Protein 2V9U (pdb70)

Foldseek 3Di:
DWQKKDWDLDPVRKIKMKTKADWDWAWDQDPVNDPQKTKTWIWIKMKMAIDDDCLQVFKWKKWWFWWKPAPHTDTDTQDIGIDGHRIDMDIDGTHMDMDGNRPDKMWIKIKIKTGGPVGDIDMIIGGIDIRD/DWQDKDWDLDPVRKIKMKTKPDWDWAWDCDPVNDPFKTKTWIWIKMKMFIDDDCQQFWKWKKWWFKWKDAVHTDTDTLDIGIDGHGIDMDIDGGRIDMDGPRPPWMKIKIKIKIATPVGDIDMIIGPIDISD/DWFKKDWDLDPVRKIKMKTKDDWDWAWDQDPVNDPFKTKTWTWIKIKMFIDDDCLQAWKWKKWWWKWKDAVHTDTDTPDIGIDGGGIDMDIDGTHMDMDGPRDPWMKIKIKIKIATPVGDIDMIIGDIDIND/DWQKKDWDQDPVRKIKIKTKADWDWAWDCDPVNDPQKTKTWTWTKMKMAIDDDCLQFFWWKKWWWKWKDAVHIDTDTLDIGIDTGRIDMDTDDGRIDMDGVRDDWMKIKIKIKIAGPVGDIDMITGDIDIRD/DFQWKDWDCDPVRKIKMKTKFDWDWAWDQDPVNDPQKTKTWIWTKMWMFIDDVCLQFWKWKKWKWKWKPAVHTDTDTLDIGIDGGGIDIDTDDTHIDMDGNRDDWIKIKIKIKIATPVGDIDIIIGDIDIND/DWQKKDWDQDPVRKTKIKTKFDWDWAWDQDPVNDPFKTKTWIWIKIKIFIDDPPQQFFKWKKWKFKWKDAVHTHTDTLDIGIDGGGIDMDTDDGDIDMDGPGPPKIKIKIKIKIGGPVGDIDIITGDIDIND/DWQDKDWDLWPPRKIKIKTKADWDWAWDQDPVNDPFKTKTWTWIKIWIAIHDPCQQFFKWKKWWDKWKDAPHTDTDTLDMGIDTGRIDMDTDGGDIDMDGNRPDKMKIKIKIKIAGPVGDIDMMIGDIDIND/DWQKKDWDLDDVRKIKMKTKADWDWAWDCDPVNDPQKTKTWIWIKIWMAIHDPCLQFWKWKKWWDKWKPFVHTHDDTLDIGIDGGRIDMDIDGGDIDMDGPGDPWMKIKIKIKIATPVGDIDMMIGDIDIRD

Structure (mmCIF, N/CA/C/O backbone):
data_2V9U
#
_entry.id   2V9U
#
_cell.length_a   139.377
_cell.length_b   105.652
_cell.length_c   102.963
_cell.angle_alpha   90.00
_cell.angle_beta   109.26
_cell.angle_gamma   90.00
#
_symmetry.space_group_name_H-M   'C 1 2 1'
#
loop_
_entity.id
_entity.type
_entity.pdbx_description
1 polymer MSPA
2 water water
#
loop_
_atom_site.group_PDB
_atom_site.id
_atom_site.type_symbol
_atom_site.label_atom_id
_atom_site.label_alt_id
_atom_site.label_comp_id
_atom_site.label_asym_id
_atom_site.label_entity_id
_atom_site.label_seq_id
_atom_site.pdbx_PDB_ins_code
_atom_site.Cartn_x
_atom_site.Cartn_y
_atom_site.Cartn_z
_atom_site.occupancy
_atom_site.B_iso_or_equiv
_atom_site.auth_seq_id
_atom_site.auth_comp_id
_atom_site.auth_asym_id
_atom_site.auth_atom_id
_atom_site.pdbx_PDB_model_num
ATOM 1 N N . GLY A 1 1 ? -49.877 29.133 6.192 1.00 38.60 1 GLY A N 1
ATOM 2 C CA . GLY A 1 1 ? -49.833 28.454 7.539 1.00 38.91 1 GLY A CA 1
ATOM 3 C C . GLY A 1 1 ? -48.492 27.799 7.792 1.00 39.16 1 GLY A C 1
ATOM 4 O O . GLY A 1 1 ? -47.442 28.399 7.530 1.00 39.53 1 GLY A O 1
ATOM 5 N N . LEU A 1 2 ? -48.518 26.570 8.285 1.00 39.24 2 LEU A N 1
ATOM 6 C CA . LEU A 1 2 ? -47.295 25.806 8.535 1.00 39.66 2 LEU A CA 1
ATOM 7 C C . LEU A 1 2 ? -46.511 25.523 7.251 1.00 39.50 2 LEU A C 1
ATOM 8 O O . LEU A 1 2 ? -47.063 25.020 6.296 1.00 39.56 2 LEU A O 1
ATOM 13 N N . ASP A 1 3 ? -45.228 25.870 7.240 1.00 39.36 3 ASP A N 1
ATOM 14 C CA . ASP A 1 3 ? -44.351 25.597 6.101 1.00 39.56 3 ASP A CA 1
ATOM 15 C C . ASP A 1 3 ? -43.514 24.333 6.383 1.00 39.78 3 ASP A C 1
ATOM 16 O O . ASP A 1 3 ? -43.229 23.531 5.471 1.00 40.00 3 ASP A O 1
ATOM 21 N N . ASN A 1 4 ? -43.135 24.148 7.642 1.00 39.26 4 ASN A N 1
ATOM 22 C CA . ASN A 1 4 ? -42.309 23.021 8.011 1.00 39.42 4 ASN A CA 1
ATOM 23 C C . ASN A 1 4 ? -42.111 22.896 9.520 1.00 40.00 4 ASN A C 1
ATOM 24 O O . ASN A 1 4 ? -42.334 23.853 10.265 1.00 39.90 4 ASN A O 1
ATOM 29 N N . GLU A 1 5 ? -41.732 21.708 10.004 1.00 40.69 5 GLU A N 1
ATOM 30 C CA . GLU A 1 5 ? -41.361 21.504 11.428 1.00 41.22 5 GLU A CA 1
ATOM 31 C C . GLU A 1 5 ? -40.272 20.421 11.594 1.00 40.80 5 GLU A C 1
ATOM 32 O O . GLU A 1 5 ? -39.992 19.681 10.681 1.00 41.13 5 GLU A O 1
ATOM 38 N N . LEU A 1 6 ? -39.664 20.414 12.760 1.00 40.72 6 LEU A N 1
ATOM 39 C CA . LEU A 1 6 ? -38.821 19.348 13.176 1.00 40.80 6 LEU A CA 1
ATOM 40 C C . LEU A 1 6 ? -38.962 19.244 14.676 1.00 41.61 6 LEU A C 1
ATOM 41 O O . LEU A 1 6 ? -39.079 20.248 15.365 1.00 41.54 6 LEU A O 1
ATOM 46 N N . SER A 1 7 ? -38.959 18.017 15.172 1.00 41.83 7 SER A N 1
ATOM 47 C CA . SER A 1 7 ? -38.938 17.746 16.614 1.00 42.32 7 SER A CA 1
ATOM 48 C C . SER A 1 7 ? -37.608 17.054 16.990 1.00 42.41 7 SER A C 1
ATOM 49 O O . SER A 1 7 ? -36.971 16.459 16.130 1.00 43.08 7 SER A O 1
ATOM 52 N N . LEU A 1 8 ? -37.208 17.137 18.264 1.00 42.45 8 LEU A N 1
ATOM 53 C CA . LEU A 1 8 ? -36.029 16.454 18.786 1.00 42.79 8 LEU A CA 1
ATOM 54 C C . LEU A 1 8 ? -36.322 16.063 20.237 1.00 42.51 8 LEU A C 1
ATOM 55 O O . LEU A 1 8 ? -36.860 16.864 21.001 1.00 42.64 8 LEU A O 1
ATOM 60 N N . VAL A 1 9 ? -36.010 14.823 20.589 1.00 42.46 9 VAL A N 1
ATOM 61 C CA . VAL A 1 9 ? -36.104 14.349 21.969 1.00 42.35 9 VAL A CA 1
ATOM 62 C C . VAL A 1 9 ? -34.802 14.732 22.601 1.00 42.67 9 VAL A C 1
ATOM 63 O O . VAL A 1 9 ? -33.759 14.221 22.230 1.00 43.17 9 VAL A O 1
ATOM 67 N N . ASP A 1 10 ? -34.840 15.621 23.564 1.00 43.35 10 ASP A N 1
ATOM 68 C CA . ASP A 1 10 ? -33.606 16.238 23.993 1.00 44.60 10 ASP A CA 1
ATOM 69 C C . ASP A 1 10 ? -32.877 15.542 25.144 1.00 45.72 10 ASP A C 1
ATOM 70 O O . ASP A 1 10 ? -33.292 14.492 25.630 1.00 46.29 10 ASP A O 1
ATOM 75 N N . GLY A 1 11 ? -31.764 16.126 25.545 1.00 46.49 11 GLY A N 1
ATOM 76 C CA . GLY A 1 11 ? -30.891 15.562 26.548 1.00 47.94 11 GLY A CA 1
ATOM 77 C C . GLY A 1 11 ? -31.590 15.289 27.853 1.00 49.47 11 GLY A C 1
ATOM 78 O O . GLY A 1 11 ? -31.114 14.475 28.631 1.00 50.08 11 GLY A O 1
ATOM 79 N N . GLN A 1 12 ? -32.727 15.941 28.097 1.00 50.81 12 GLN A N 1
ATOM 80 C CA . GLN A 1 12 ? -33.520 15.646 29.307 1.00 52.17 12 GLN A CA 1
ATOM 81 C C . GLN A 1 12 ? -34.948 15.144 29.066 1.00 52.22 12 GLN A C 1
ATOM 82 O O . GLN A 1 12 ? -35.862 15.417 29.854 1.00 52.01 12 GLN A O 1
ATOM 88 N N . ASP A 1 13 ? -35.095 14.379 27.980 1.00 52.69 13 ASP A N 1
ATOM 89 C CA . ASP A 1 13 ? -36.324 13.655 27.613 1.00 52.80 13 ASP A CA 1
ATOM 90 C C . ASP A 1 13 ? -37.541 14.539 27.314 1.00 51.93 13 ASP A C 1
ATOM 91 O O . ASP A 1 13 ? -38.704 14.075 27.261 1.00 51.52 13 ASP A O 1
ATOM 96 N N . ARG A 1 14 ? -37.228 15.816 27.095 1.00 50.54 14 ARG A N 1
ATOM 97 C CA . ARG A 1 14 ? -38.172 16.761 26.540 1.00 49.54 14 ARG A CA 1
ATOM 98 C C . ARG A 1 14 ? -38.223 16.560 25.013 1.00 48.59 14 ARG A C 1
ATOM 99 O O . ARG A 1 14 ? -37.178 16.473 24.336 1.00 48.04 14 ARG A O 1
ATOM 107 N N . THR A 1 15 ? -39.443 16.442 24.481 1.00 47.23 15 THR A N 1
ATOM 108 C CA . THR A 1 15 ? -39.620 16.505 23.036 1.00 45.24 15 THR A CA 1
ATOM 109 C C . THR A 1 15 ? -39.779 17.966 22.638 1.00 44.46 15 THR A C 1
ATOM 110 O O . THR A 1 15 ? -40.758 18.627 23.011 1.00 44.51 15 THR A O 1
ATOM 114 N N . LEU A 1 16 ? -38.777 18.461 21.916 1.00 43.03 16 LEU A N 1
ATOM 115 C CA . LEU A 1 16 ? -38.690 19.855 21.507 1.00 41.69 16 LEU A CA 1
ATOM 116 C C . LEU A 1 16 ? -39.109 20.038 20.061 1.00 40.09 16 LEU A C 1
ATOM 117 O O . LEU A 1 16 ? -38.572 19.382 19.182 1.00 39.64 16 LEU A O 1
ATOM 122 N N . THR A 1 17 ? -40.071 20.914 19.810 1.00 38.69 17 THR A N 1
ATOM 123 C CA . THR A 1 17 ? -40.532 21.103 18.444 1.00 38.10 17 THR A CA 1
ATOM 124 C C . THR A 1 17 ? -40.294 22.525 17.910 1.00 38.29 17 THR A C 1
ATOM 125 O O . THR A 1 17 ? -40.480 23.518 18.620 1.00 39.05 17 THR A O 1
ATOM 129 N N . VAL A 1 18 ? -39.874 22.655 16.659 1.00 37.63 18 VAL A N 1
ATOM 130 C CA . VAL A 1 18 ? -39.822 23.998 16.090 1.00 36.47 18 VAL A CA 1
ATOM 131 C C . VAL A 1 18 ? -40.567 24.006 14.787 1.00 36.59 18 VAL A C 1
ATOM 132 O O . VAL A 1 18 ? -40.531 23.009 14.050 1.00 36.45 18 VAL A O 1
ATOM 136 N N . GLN A 1 19 ? -41.274 25.109 14.536 1.00 36.21 19 GLN A N 1
ATOM 137 C CA . GLN A 1 19 ? -42.085 25.236 13.347 1.00 37.03 19 GLN A CA 1
ATOM 138 C C . GLN A 1 19 ? -41.901 26.581 12.663 1.00 37.53 19 GLN A C 1
ATOM 139 O O . GLN A 1 19 ? -41.590 27.579 13.284 1.00 37.10 19 GLN A O 1
ATOM 145 N N . GLN A 1 20 ? -42.199 26.598 11.375 1.00 39.11 20 GLN A N 1
ATOM 146 C CA . GLN A 1 20 ? -41.961 27.748 10.518 1.00 40.63 20 GLN A CA 1
ATOM 147 C C . GLN A 1 20 ? -43.278 28.004 9.806 1.00 40.88 20 GLN A C 1
ATOM 148 O O . GLN A 1 20 ? -43.761 27.160 9.066 1.00 41.09 20 GLN A O 1
ATOM 154 N N . TRP A 1 21 ? -43.875 29.158 10.081 1.00 41.60 21 TRP A N 1
ATOM 155 C CA . TRP A 1 21 ? -45.183 29.515 9.552 1.00 41.95 21 TRP A CA 1
ATOM 156 C C . TRP A 1 21 ? -45.115 30.727 8.618 1.00 41.94 21 TRP A C 1
ATOM 157 O O . TRP A 1 21 ? -44.339 31.646 8.869 1.00 42.40 21 TRP A O 1
ATOM 168 N N . ASP A 1 22 ? -45.883 30.719 7.535 1.00 42.04 22 ASP A N 1
ATOM 169 C CA . ASP A 1 22 ? -46.250 31.942 6.778 1.00 42.81 22 ASP A CA 1
ATOM 170 C C . ASP A 1 22 ? -45.167 32.692 6.026 1.00 43.05 22 ASP A C 1
ATOM 171 O O . ASP A 1 22 ? -45.299 33.876 5.813 1.00 43.28 22 ASP A O 1
ATOM 176 N N . THR A 1 23 ? -44.118 31.992 5.615 1.00 43.35 23 THR A N 1
ATOM 177 C CA . THR A 1 23 ? -42.899 32.577 5.095 1.00 43.33 23 THR A CA 1
ATOM 178 C C . THR A 1 23 ? -43.093 33.173 3.726 1.00 43.28 23 THR A C 1
ATOM 179 O O . THR A 1 23 ? -43.575 32.506 2.834 1.00 42.64 23 THR A O 1
ATOM 183 N N . PHE A 1 24 ? -42.668 34.422 3.574 1.00 43.51 24 PHE A N 1
ATOM 184 C CA . PHE A 1 24 ? -42.669 35.103 2.307 1.00 43.96 24 PHE A CA 1
ATOM 185 C C . PHE A 1 24 ? -41.312 35.761 2.120 1.00 44.53 24 PHE A C 1
ATOM 186 O O . PHE A 1 24 ? -40.840 36.459 3.000 1.00 45.23 24 PHE A O 1
ATOM 194 N N . LEU A 1 25 ? -40.667 35.507 0.991 1.00 43.87 25 LEU A N 1
ATOM 195 C CA . LEU A 1 25 ? -39.439 36.196 0.630 1.00 43.28 25 LEU A CA 1
ATOM 196 C C . LEU A 1 25 ? -39.661 36.954 -0.684 1.00 42.63 25 LEU A C 1
ATOM 197 O O . LEU A 1 25 ? -39.616 36.364 -1.780 1.00 42.66 25 LEU A O 1
ATOM 202 N N . ASN A 1 26 ? -39.881 38.261 -0.562 1.00 41.45 26 ASN A N 1
ATOM 203 C CA . ASN A 1 26 ? -40.424 39.051 -1.649 1.00 40.75 26 ASN A CA 1
ATOM 204 C C . ASN A 1 26 ? -39.351 39.858 -2.321 1.00 39.67 26 ASN A C 1
ATOM 205 O O . ASN A 1 26 ? -38.889 40.855 -1.762 1.00 39.91 26 ASN A O 1
ATOM 210 N N . GLY A 1 27 ? -38.967 39.428 -3.523 1.00 38.12 27 GLY A N 1
ATOM 211 C CA . GLY A 1 27 ? -37.989 40.137 -4.342 1.00 36.85 27 GLY A CA 1
ATOM 212 C C . GLY A 1 27 ? -38.599 41.372 -4.986 1.00 36.42 27 GLY A C 1
ATOM 213 O O . GLY A 1 27 ? -39.763 41.369 -5.362 1.00 37.61 27 GLY A O 1
ATOM 214 N N . VAL A 1 28 ? -37.816 42.436 -5.089 1.00 35.33 28 VAL A N 1
ATOM 215 C CA . VAL A 1 28 ? -38.275 43.706 -5.611 1.00 35.26 28 VAL A CA 1
ATOM 216 C C . VAL A 1 28 ? -37.156 44.230 -6.454 1.00 35.57 28 VAL A C 1
ATOM 217 O O . VAL A 1 28 ? -36.026 43.710 -6.345 1.00 35.55 28 VAL A O 1
ATOM 221 N N . PHE A 1 29 ? -37.475 45.258 -7.253 1.00 35.38 29 PHE A N 1
ATOM 222 C CA . PHE A 1 29 ? -36.491 46.046 -7.986 1.00 36.38 29 PHE A CA 1
ATOM 223 C C . PHE A 1 29 ? -35.604 46.806 -7.024 1.00 35.65 29 PHE A C 1
ATOM 224 O O . PHE A 1 29 ? -36.084 47.581 -6.205 1.00 35.36 29 PHE A O 1
ATOM 232 N N . PRO A 1 30 ? -34.304 46.503 -7.070 1.00 35.14 30 PRO A N 1
ATOM 233 C CA . PRO A 1 30 ? -33.258 47.092 -6.230 1.00 35.06 30 PRO A CA 1
ATOM 234 C C . PRO A 1 30 ? -33.347 48.607 -6.155 1.00 35.22 30 PRO A C 1
ATOM 235 O O . PRO A 1 30 ? -33.582 49.222 -7.159 1.00 36.29 30 PRO A O 1
ATOM 239 N N . LEU A 1 31 ? -33.055 49.140 -5.116 1.00 36.06 31 LEU A N 1
ATOM 240 C CA . LEU A 1 31 ? -33.277 50.563 -4.856 1.00 36.60 31 LEU A CA 1
ATOM 241 C C . LEU A 1 31 ? -32.080 51.318 -5.391 1.00 37.46 31 LEU A C 1
ATOM 242 O O . LEU A 1 31 ? -32.239 52.368 -6.025 1.00 37.42 31 LEU A O 1
ATOM 247 N N . ASP A 1 32 ? -30.918 50.669 -5.276 1.00 37.32 32 ASP A N 1
ATOM 248 C CA . ASP A 1 32 ? -29.695 51.135 -5.899 1.00 38.29 32 ASP A CA 1
ATOM 249 C C . ASP A 1 32 ? -29.670 51.006 -7.410 1.00 39.35 32 ASP A C 1
ATOM 250 O O . ASP A 1 32 ? -28.705 51.387 -8.035 1.00 38.28 32 ASP A O 1
ATOM 255 N N . ARG A 1 33 ? -30.722 50.406 -7.957 1.00 41.19 33 ARG A N 1
ATOM 256 C CA . ARG A 1 33 ? -30.936 50.292 -9.390 1.00 43.43 33 ARG A CA 1
ATOM 257 C C . ARG A 1 33 ? -29.851 49.476 -10.142 1.00 43.72 33 ARG A C 1
ATOM 258 O O . ARG A 1 33 ? -29.678 49.607 -11.349 1.00 43.83 33 ARG A O 1
ATOM 266 N N . ASN A 1 34 ? -29.163 48.611 -9.405 1.00 43.52 34 ASN A N 1
ATOM 267 C CA . ASN A 1 34 ? -28.060 47.812 -9.891 1.00 44.09 34 ASN A CA 1
ATOM 268 C C . ASN A 1 34 ? -28.490 46.376 -10.167 1.00 45.11 34 ASN A C 1
ATOM 269 O O . ASN A 1 34 ? -29.059 45.717 -9.310 1.00 45.13 34 ASN A O 1
ATOM 274 N N . ARG A 1 35 ? -28.200 45.892 -11.369 1.00 45.89 35 ARG A N 1
ATOM 275 C CA . ARG A 1 35 ? -28.523 44.529 -11.729 1.00 46.61 35 ARG A CA 1
ATOM 276 C C . ARG A 1 35 ? -27.577 43.468 -11.165 1.00 46.22 35 ARG A C 1
ATOM 277 O O . ARG A 1 35 ? -27.804 42.285 -11.324 1.00 46.52 35 ARG A O 1
ATOM 285 N N . LEU A 1 36 ? -26.532 43.908 -10.482 1.00 45.62 36 LEU A N 1
ATOM 286 C CA . LEU A 1 36 ? -25.767 43.056 -9.592 1.00 45.10 36 LEU A CA 1
ATOM 287 C C . LEU A 1 36 ? -26.445 42.876 -8.253 1.00 44.44 36 LEU A C 1
ATOM 288 O O . LEU A 1 36 ? -26.029 42.042 -7.467 1.00 45.36 36 LEU A O 1
ATOM 293 N N . THR A 1 37 ? -27.477 43.663 -7.970 1.00 43.34 37 THR A N 1
ATOM 294 C CA . THR A 1 37 ? -28.026 43.730 -6.595 1.00 41.21 37 THR A CA 1
ATOM 295 C C . THR A 1 37 ? -29.368 43.010 -6.392 1.00 39.88 37 THR A C 1
ATOM 296 O O . THR A 1 37 ? -30.315 43.147 -7.174 1.00 39.23 37 THR A O 1
ATOM 300 N N . ARG A 1 38 ? -29.441 42.218 -5.332 1.00 38.61 38 ARG A N 1
ATOM 301 C CA . ARG A 1 38 ? -30.714 41.658 -4.916 1.00 36.89 38 ARG A CA 1
ATOM 302 C C . ARG A 1 38 ? -31.200 42.354 -3.672 1.00 35.51 38 ARG A C 1
ATOM 303 O O . ARG A 1 38 ? -30.397 42.747 -2.850 1.00 35.26 38 ARG A O 1
ATOM 311 N N . GLU A 1 39 ? -32.513 42.522 -3.562 1.00 34.59 39 GLU A N 1
ATOM 312 C CA . GLU A 1 39 ? -33.142 43.155 -2.411 1.00 34.37 39 GLU A CA 1
ATOM 313 C C . GLU A 1 39 ? -34.521 42.546 -2.252 1.00 34.97 39 GLU A C 1
ATOM 314 O O . GLU A 1 39 ? -35.247 42.353 -3.228 1.00 34.45 39 GLU A O 1
ATOM 320 N N . TRP A 1 40 ? -34.882 42.245 -1.004 1.00 35.75 40 TRP A N 1
ATOM 321 C CA . TRP A 1 40 ? -36.121 41.533 -0.729 1.00 36.44 40 TRP A CA 1
ATOM 322 C C . TRP A 1 40 ? -36.731 41.926 0.625 1.00 37.26 40 TRP A C 1
ATOM 323 O O . TRP A 1 40 ? -36.081 42.609 1.439 1.00 37.63 40 TRP A O 1
ATOM 334 N N . PHE A 1 41 ? -37.968 41.488 0.872 1.00 37.58 41 PHE A N 1
ATOM 335 C CA . PHE A 1 41 ? -38.546 41.602 2.219 1.00 37.90 41 PHE A CA 1
ATOM 336 C C . PHE A 1 41 ? -38.918 40.227 2.784 1.00 38.25 41 PHE A C 1
ATOM 337 O O . PHE A 1 41 ? -39.442 39.341 2.062 1.00 38.36 41 PHE A O 1
ATOM 345 N N . HIS A 1 42 ? -38.590 40.023 4.059 1.00 37.87 42 HIS A N 1
ATOM 346 C CA . HIS A 1 42 ? -38.816 38.717 4.710 1.00 37.60 42 HIS A CA 1
ATOM 347 C C . HIS A 1 42 ? -40.013 38.811 5.624 1.00 37.97 42 HIS A C 1
ATOM 348 O O . HIS A 1 42 ? -40.071 39.681 6.495 1.00 38.78 42 HIS A O 1
ATOM 355 N N . SER A 1 43 ? -40.960 37.913 5.454 1.00 38.14 43 SER A N 1
ATOM 356 C CA . SER A 1 43 ? -42.047 37.812 6.434 1.00 39.60 43 SER A CA 1
ATOM 357 C C . SER A 1 43 ? -42.298 36.344 6.820 1.00 39.68 43 SER A C 1
ATOM 358 O O . SER A 1 43 ? -42.084 35.447 6.010 1.00 40.63 43 SER A O 1
ATOM 361 N N . GLY A 1 44 ? -42.714 36.103 8.054 1.00 39.83 44 GLY A N 1
ATOM 362 C CA . GLY A 1 44 ? -42.769 34.747 8.599 1.00 40.46 44 GLY A CA 1
ATOM 363 C C . GLY A 1 44 ? -43.062 34.728 10.085 1.00 41.47 44 GLY A C 1
ATOM 364 O O . GLY A 1 44 ? -43.132 35.784 10.745 1.00 41.42 44 GLY A O 1
ATOM 365 N N . ARG A 1 45 ? -43.269 33.521 10.609 1.00 42.00 45 ARG A N 1
ATOM 366 C CA . ARG A 1 45 ? -43.559 33.296 12.033 1.00 42.22 45 ARG A CA 1
ATOM 367 C C . ARG A 1 45 ? -42.817 32.049 12.465 1.00 42.04 45 ARG A C 1
ATOM 368 O O . ARG A 1 45 ? -42.813 31.037 11.756 1.00 42.68 45 ARG A O 1
ATOM 376 N N . ALA A 1 46 ? -42.202 32.119 13.629 1.00 41.39 46 ALA A N 1
ATOM 377 C CA . ALA A 1 46 ? -41.592 30.965 14.228 1.00 41.60 46 ALA A CA 1
ATOM 378 C C . ALA A 1 46 ? -42.451 30.584 15.412 1.00 41.79 46 ALA A C 1
ATOM 379 O O . ALA A 1 46 ? -42.892 31.471 16.166 1.00 41.62 46 ALA A O 1
ATOM 381 N N . LYS A 1 47 ? -42.670 29.284 15.588 1.00 41.53 47 LYS A N 1
ATOM 382 C CA . LYS A 1 47 ? -43.291 28.776 16.810 1.00 41.89 47 LYS A CA 1
ATOM 383 C C . LYS A 1 47 ? -42.538 27.560 17.319 1.00 42.11 47 LYS A C 1
ATOM 384 O O . LYS A 1 47 ? -41.903 26.822 16.544 1.00 40.37 47 LYS A O 1
ATOM 390 N N . TYR A 1 48 ? -42.631 27.379 18.638 1.00 43.45 48 TYR A N 1
ATOM 391 C CA . TYR A 1 48 ? -42.046 26.232 19.338 1.00 44.77 48 TYR A CA 1
ATOM 392 C C . TYR A 1 48 ? -43.047 25.559 20.264 1.00 45.91 48 TYR A C 1
ATOM 393 O O . TYR A 1 48 ? -44.002 26.182 20.735 1.00 47.03 48 TYR A O 1
ATOM 402 N N . ILE A 1 49 ? -42.827 24.278 20.517 1.00 47.05 49 ILE A N 1
ATOM 403 C CA . ILE A 1 49 ? -43.566 23.548 21.539 1.00 47.75 49 ILE A CA 1
ATOM 404 C C . ILE A 1 49 ? -42.650 22.523 22.204 1.00 47.91 49 ILE A C 1
ATOM 405 O O . ILE A 1 49 ? -41.795 21.899 21.539 1.00 47.74 49 ILE A O 1
ATOM 410 N N . VAL A 1 50 ? -42.840 22.362 23.512 1.00 48.18 50 VAL A N 1
ATOM 411 C CA . VAL A 1 50 ? -42.115 21.368 24.315 1.00 48.54 50 VAL A CA 1
ATOM 412 C C . VAL A 1 50 ? -43.074 20.527 25.145 1.00 48.81 50 VAL A C 1
ATOM 413 O O . VAL A 1 50 ? -44.018 21.038 25.712 1.00 49.35 50 VAL A O 1
ATOM 417 N N . ALA A 1 51 ? -42.836 19.228 25.186 1.00 49.70 51 ALA A N 1
ATOM 418 C CA . ALA A 1 51 ? -43.600 18.331 26.047 1.00 50.75 51 ALA A CA 1
ATOM 419 C C . ALA A 1 51 ? -42.648 17.530 26.907 1.00 51.16 51 ALA A C 1
ATOM 420 O O . ALA A 1 51 ? -41.468 17.433 26.595 1.00 51.35 51 ALA A O 1
ATOM 422 N N . GLY A 1 52 ? -43.170 16.956 27.984 1.00 52.27 52 GLY A N 1
ATOM 423 C CA . GLY A 1 52 ? -42.376 16.113 28.877 1.00 53.58 52 GLY A CA 1
ATOM 424 C C . GLY A 1 52 ? -42.092 16.737 30.231 1.00 54.97 52 GLY A C 1
ATOM 425 O O . GLY A 1 52 ? -42.563 17.847 30.532 1.00 54.85 52 GLY A O 1
ATOM 426 N N . PRO A 1 53 ? -41.281 16.043 31.049 1.00 56.17 53 PRO A N 1
ATOM 427 C CA . PRO A 1 53 ? -40.935 16.483 32.404 1.00 56.74 53 PRO A CA 1
ATOM 428 C C . PRO A 1 53 ? -40.279 17.863 32.406 1.00 57.03 53 PRO A C 1
ATOM 429 O O . PRO A 1 53 ? -39.176 18.028 31.874 1.00 57.36 53 PRO A O 1
ATOM 433 N N . GLY A 1 54 ? -40.960 18.843 32.991 1.00 57.18 54 GLY A N 1
ATOM 434 C CA . GLY A 1 54 ? -40.367 20.164 33.186 1.00 57.34 54 GLY A CA 1
ATOM 435 C C . GLY A 1 54 ? -40.624 21.137 32.056 1.00 57.37 54 GLY A C 1
ATOM 436 O O . GLY A 1 54 ? -39.926 22.138 31.936 1.00 57.48 54 GLY A O 1
ATOM 437 N N . ALA A 1 55 ? -41.636 20.843 31.240 1.00 57.59 55 ALA A N 1
ATOM 438 C CA . ALA A 1 55 ? -42.020 21.680 30.093 1.00 57.64 55 ALA A CA 1
ATOM 439 C C . ALA A 1 55 ? -42.446 23.124 30.449 1.00 57.71 55 ALA A C 1
ATOM 440 O O . ALA A 1 55 ? -42.124 24.066 29.711 1.00 57.66 55 ALA A O 1
ATOM 442 N N . ASP A 1 56 ? -43.142 23.295 31.565 1.00 57.37 56 ASP A N 1
ATOM 443 C CA . ASP A 1 56 ? -43.492 24.619 32.029 1.00 57.26 56 ASP A CA 1
ATOM 444 C C . ASP A 1 56 ? -42.278 25.370 32.507 1.00 56.93 56 ASP A C 1
ATOM 445 O O . ASP A 1 56 ? -42.330 26.566 32.691 1.00 57.03 56 ASP A O 1
ATOM 450 N N . GLU A 1 57 ? -41.177 24.649 32.676 1.00 57.05 57 GLU A N 1
ATOM 451 C CA . GLU A 1 57 ? -39.934 25.166 33.253 1.00 56.61 57 GLU A CA 1
ATOM 452 C C . GLU A 1 57 ? -38.879 25.536 32.221 1.00 56.01 57 GLU A C 1
ATOM 453 O O . GLU A 1 57 ? -37.708 25.645 32.561 1.00 57.06 57 GLU A O 1
ATOM 459 N N . PHE A 1 58 ? -39.292 25.742 30.975 1.00 54.97 58 PHE A N 1
ATOM 460 C CA . PHE A 1 58 ? -38.382 25.818 29.825 1.00 53.78 58 PHE A CA 1
ATOM 461 C C . PHE A 1 58 ? -37.896 27.227 29.480 1.00 53.72 58 PHE A C 1
ATOM 462 O O . PHE A 1 58 ? -38.682 28.158 29.312 1.00 53.43 58 PHE A O 1
ATOM 470 N N . GLU A 1 59 ? -36.580 27.364 29.364 1.00 53.55 59 GLU A N 1
ATOM 471 C CA . GLU A 1 59 ? -35.944 28.604 28.892 1.00 53.14 59 GLU A CA 1
ATOM 472 C C . GLU A 1 59 ? -35.070 28.286 27.693 1.00 52.26 59 GLU A C 1
ATOM 473 O O . GLU A 1 59 ? -34.270 27.341 27.723 1.00 52.54 59 GLU A O 1
ATOM 479 N N . GLY A 1 60 ? -35.209 29.091 26.648 1.00 51.08 60 GLY A N 1
ATOM 480 C CA . GLY A 1 60 ? -34.364 28.953 25.484 1.00 49.95 60 GLY A CA 1
ATOM 481 C C . GLY A 1 60 ? -34.323 30.189 24.620 1.00 49.03 60 GLY A C 1
ATOM 482 O O . GLY A 1 60 ? -34.667 31.298 25.073 1.00 48.72 60 GLY A O 1
ATOM 483 N N . THR A 1 61 ? -33.890 29.994 23.373 1.00 47.61 61 THR A N 1
ATOM 484 C CA . THR A 1 61 ? -33.906 31.057 22.382 1.00 46.23 61 THR A CA 1
ATOM 485 C C . THR A 1 61 ? -34.716 30.571 21.186 1.00 45.69 61 THR A C 1
ATOM 486 O O . THR A 1 61 ? -34.638 29.395 20.792 1.00 45.71 61 THR A O 1
ATOM 490 N N . LEU A 1 62 ? -35.518 31.478 20.641 1.00 44.41 62 LEU A N 1
ATOM 491 C CA . LEU A 1 62 ? -36.259 31.244 19.420 1.00 43.37 62 LEU A CA 1
ATOM 492 C C . LEU A 1 62 ? -35.766 32.234 18.376 1.00 42.80 62 LEU A C 1
ATOM 493 O O . LEU A 1 62 ? -35.754 33.460 18.627 1.00 42.10 62 LEU A O 1
ATOM 498 N N . GLU A 1 63 ? -35.370 31.699 17.211 1.00 41.85 63 GLU A N 1
ATOM 499 C CA . GLU A 1 63 ? -34.824 32.479 16.091 1.00 41.00 63 GLU A CA 1
ATOM 500 C C . GLU A 1 63 ? -35.529 32.121 14.791 1.00 40.54 63 GLU A C 1
ATOM 501 O O . GLU A 1 63 ? -36.063 31.016 14.653 1.00 41.17 63 GLU A O 1
ATOM 507 N N . LEU A 1 64 ? -35.488 33.050 13.834 1.00 39.53 64 LEU A N 1
ATOM 508 C CA . LEU A 1 64 ? -36.077 32.900 12.498 1.00 38.36 64 LEU A CA 1
ATOM 509 C C . LEU A 1 64 ? -35.203 33.706 11.555 1.00 37.44 64 LEU A C 1
ATOM 510 O O . LEU A 1 64 ? -34.649 34.718 11.965 1.00 38.35 64 LEU A O 1
ATOM 515 N N . GLY A 1 65 ? -35.069 33.272 10.304 1.00 36.30 65 GLY A N 1
ATOM 516 C CA . GLY A 1 65 ? -34.191 33.941 9.336 1.00 35.05 65 GLY A CA 1
ATOM 517 C C . GLY A 1 65 ? -33.978 33.124 8.079 1.00 35.21 65 GLY A C 1
ATOM 518 O O . GLY A 1 65 ? -34.919 32.524 7.567 1.00 35.32 65 GLY A O 1
ATOM 519 N N . TYR A 1 66 ? -32.744 33.102 7.569 1.00 35.18 66 TYR A N 1
ATOM 520 C CA . TYR A 1 66 ? -32.412 32.367 6.342 1.00 35.48 66 TYR A CA 1
ATOM 521 C C . TYR A 1 66 ? -30.877 32.375 6.118 1.00 36.32 66 TYR A C 1
ATOM 522 O O . TYR A 1 66 ? -30.205 33.250 6.626 1.00 37.55 66 TYR A O 1
ATOM 531 N N . GLN A 1 67 ? -30.318 31.384 5.435 1.00 36.85 67 GLN A N 1
ATOM 532 C CA . GLN A 1 67 ? -28.993 31.535 4.855 1.00 38.02 67 GLN A CA 1
ATOM 533 C C . GLN A 1 67 ? -29.051 32.212 3.492 1.00 38.21 67 GLN A C 1
ATOM 534 O O . GLN A 1 67 ? -30.037 32.100 2.772 1.00 38.55 67 GLN A O 1
ATOM 540 N N . ILE A 1 68 ? -27.985 32.932 3.158 1.00 38.55 68 ILE A N 1
ATOM 541 C CA . ILE A 1 68 ? -27.861 33.569 1.843 1.00 38.12 68 ILE A CA 1
ATOM 542 C C . ILE A 1 68 ? -26.838 32.795 1.051 1.00 39.28 68 ILE A C 1
ATOM 543 O O . ILE A 1 68 ? -25.757 32.473 1.563 1.00 38.39 68 ILE A O 1
ATOM 548 N N . GLY A 1 69 ? -27.160 32.491 -0.202 1.00 40.30 69 GLY A N 1
ATOM 549 C CA . GLY A 1 69 ? -26.207 31.764 -1.009 1.00 42.47 69 GLY A CA 1
ATOM 550 C C . GLY A 1 69 ? -25.892 32.520 -2.253 1.00 44.20 69 GLY A C 1
ATOM 551 O O . GLY A 1 69 ? -26.701 32.533 -3.176 1.00 45.08 69 GLY A O 1
ATOM 552 N N . GLY A 1 70 ? -24.709 33.123 -2.302 1.00 45.93 122 GLY A N 1
ATOM 553 C CA . GLY A 1 70 ? -24.360 34.003 -3.424 1.00 48.63 122 GLY A CA 1
ATOM 554 C C . GLY A 1 70 ? -22.884 34.383 -3.477 1.00 50.40 122 GLY A C 1
ATOM 555 O O . GLY A 1 70 ? -22.059 33.643 -4.032 1.00 51.07 122 GLY A O 1
ATOM 556 N N . PRO A 1 71 ? -22.532 35.553 -2.919 1.00 51.12 123 PRO A N 1
ATOM 557 C CA . PRO A 1 71 ? -21.094 35.849 -2.803 1.00 51.57 123 PRO A CA 1
ATOM 558 C C . PRO A 1 71 ? -20.399 34.930 -1.779 1.00 51.22 123 PRO A C 1
ATOM 559 O O . PRO A 1 71 ? -19.196 35.054 -1.536 1.00 51.52 123 PRO A O 1
ATOM 563 N N . GLY A 1 72 ? -21.163 33.994 -1.227 1.00 50.92 124 GLY A N 1
ATOM 564 C CA . GLY A 1 72 ? -20.730 33.106 -0.133 1.00 50.07 124 GLY A CA 1
ATOM 565 C C . GLY A 1 72 ? -21.952 32.646 0.663 1.00 49.28 124 GLY A C 1
ATOM 566 O O . GLY A 1 72 ? -23.087 33.087 0.391 1.00 49.56 124 GLY A O 1
ATOM 567 N N . ILE A 1 73 ? -21.737 31.750 1.626 1.00 48.34 125 ILE A N 1
ATOM 568 C CA . ILE A 1 73 ? -22.799 31.358 2.555 1.00 47.58 125 ILE A CA 1
ATOM 569 C C . ILE A 1 73 ? -22.694 32.177 3.856 1.00 47.74 125 ILE A C 1
ATOM 570 O O . ILE A 1 73 ? -21.676 32.119 4.549 1.00 47.77 125 ILE A O 1
ATOM 575 N N . GLN A 1 74 ? -23.726 32.981 4.116 1.00 47.47 126 GLN A N 1
ATOM 576 C CA . GLN A 1 74 ? -23.883 33.740 5.354 1.00 48.28 126 GLN A CA 1
ATOM 577 C C . GLN A 1 74 ? -25.297 33.558 5.933 1.00 47.44 126 GLN A C 1
ATOM 578 O O . GLN A 1 74 ? -26.299 33.540 5.195 1.00 47.48 126 GLN A O 1
ATOM 584 N N . GLU A 1 75 ? -25.370 33.423 7.252 1.00 46.06 127 GLU A N 1
ATOM 585 C CA . GLU A 1 75 ? -26.639 33.276 7.906 1.00 45.01 127 GLU A CA 1
ATOM 586 C C . GLU A 1 75 ? -27.126 34.592 8.518 1.00 44.83 127 GLU A C 1
ATOM 587 O O . GLU A 1 75 ? -26.375 35.258 9.249 1.00 44.71 127 GLU A O 1
ATOM 593 N N . VAL A 1 76 ? -28.369 34.979 8.198 1.00 43.90 128 VAL A N 1
ATOM 594 C CA . VAL A 1 76 ? -28.990 36.138 8.837 1.00 42.83 128 VAL A CA 1
ATOM 595 C C . VAL A 1 76 ? -30.088 35.698 9.804 1.00 42.55 128 VAL A C 1
ATOM 596 O O . VAL A 1 76 ? -30.981 34.918 9.471 1.00 41.87 128 VAL A O 1
ATOM 600 N N . ALA A 1 77 ? -29.977 36.181 11.033 1.00 42.40 129 ALA A N 1
ATOM 601 C CA . ALA A 1 77 ? -30.983 35.940 12.041 1.00 41.59 129 ALA A CA 1
ATOM 602 C C . ALA A 1 77 ? -31.859 37.167 12.056 1.00 40.90 129 ALA A C 1
ATOM 603 O O . ALA A 1 77 ? -31.422 38.216 12.517 1.00 40.75 129 ALA A O 1
ATOM 605 N N . THR A 1 78 ? -33.079 37.056 11.523 1.00 41.00 130 THR A N 1
ATOM 606 C CA . THR A 1 78 ? -33.960 38.239 11.396 1.00 41.15 130 THR A CA 1
ATOM 607 C C . THR A 1 78 ? -34.429 38.693 12.783 1.00 41.12 130 THR A C 1
ATOM 608 O O . THR A 1 78 ? -34.431 39.871 13.073 1.00 41.16 130 THR A O 1
ATOM 612 N N . PHE A 1 79 ? -34.870 37.754 13.612 1.00 40.77 131 PHE A N 1
ATOM 613 C CA . PHE A 1 79 ? -34.975 38.005 15.047 1.00 41.07 131 PHE A CA 1
ATOM 614 C C . PHE A 1 79 ? -34.382 36.832 15.790 1.00 40.61 131 PHE A C 1
ATOM 615 O O . PHE A 1 79 ? -34.303 35.772 15.227 1.00 40.35 131 PHE A O 1
ATOM 623 N N . SER A 1 80 ? -33.965 37.049 17.035 1.00 41.14 132 SER A N 1
ATOM 624 C CA . SER A 1 80 ? -33.451 36.014 17.942 1.00 41.95 132 SER A CA 1
ATOM 625 C C . SER A 1 80 ? -33.832 36.426 19.352 1.00 43.12 132 SER A C 1
ATOM 626 O O . SER A 1 80 ? -33.377 37.481 19.833 1.00 43.76 132 SER A O 1
ATOM 629 N N . VAL A 1 81 ? -34.645 35.604 20.022 1.00 43.50 133 VAL A N 1
ATOM 630 C CA . VAL A 1 81 ? -35.267 36.043 21.265 1.00 43.92 133 VAL A CA 1
ATOM 631 C C . VAL A 1 81 ? -35.443 34.984 22.375 1.00 44.57 133 VAL A C 1
ATOM 632 O O . VAL A 1 81 ? -35.812 33.814 22.103 1.00 44.84 133 VAL A O 1
ATOM 636 N N . ASP A 1 82 ? -35.168 35.417 23.617 1.00 44.48 134 ASP A N 1
ATOM 637 C CA . ASP A 1 82 ? -35.282 34.566 24.806 1.00 44.71 134 ASP A CA 1
ATOM 638 C C . ASP A 1 82 ? -36.747 34.239 25.044 1.00 44.41 134 ASP A C 1
ATOM 639 O O . ASP A 1 82 ? -37.614 35.110 24.891 1.00 44.87 134 ASP A O 1
ATOM 644 N N . VAL A 1 83 ? -37.012 32.976 25.369 1.00 43.54 135 VAL A N 1
ATOM 645 C CA . VAL A 1 83 ? -38.362 32.498 25.621 1.00 42.68 135 VAL A CA 1
ATOM 646 C C . VAL A 1 83 ? -38.432 31.660 26.890 1.00 42.98 135 VAL A C 1
ATOM 647 O O . VAL A 1 83 ? -37.466 31.026 27.316 1.00 42.31 135 VAL A O 1
ATOM 651 N N . SER A 1 84 ? -39.612 31.661 27.479 1.00 43.65 136 SER A N 1
ATOM 652 C CA . SER A 1 84 ? -39.889 30.835 28.642 1.00 44.37 136 SER A CA 1
ATOM 653 C C . SER A 1 84 ? -41.299 30.228 28.500 1.00 44.18 136 SER A C 1
ATOM 654 O O . SER A 1 84 ? -42.203 30.871 27.971 1.00 44.24 136 SER A O 1
ATOM 657 N N . GLY A 1 85 ? -41.471 28.980 28.917 1.00 44.25 137 GLY A N 1
ATOM 658 C CA . GLY A 1 85 ? -42.773 28.318 28.767 1.00 44.46 137 GLY A CA 1
ATOM 659 C C . GLY A 1 85 ? -42.729 27.088 27.866 1.00 44.70 137 GLY A C 1
ATOM 660 O O . GLY A 1 85 ? -41.724 26.824 27.201 1.00 44.23 137 GLY A O 1
ATOM 661 N N . ALA A 1 86 ? -43.815 26.320 27.872 1.00 44.87 138 ALA A N 1
ATOM 662 C CA . ALA A 1 86 ? -43.938 25.167 27.008 1.00 45.33 138 ALA A CA 1
ATOM 663 C C . ALA A 1 86 ? -44.348 25.544 25.576 1.00 45.73 138 ALA A C 1
ATOM 664 O O . ALA A 1 86 ? -44.136 24.779 24.657 1.00 46.51 138 ALA A O 1
ATOM 666 N N . GLU A 1 87 ? -44.928 26.725 25.394 1.00 45.97 139 GLU A N 1
ATOM 667 C CA . GLU A 1 87 ? -45.340 27.205 24.070 1.00 46.17 139 GLU A CA 1
ATOM 668 C C . GLU A 1 87 ? -45.056 28.687 23.841 1.00 45.39 139 GLU A C 1
ATOM 669 O O . GLU A 1 87 ? -45.043 29.482 24.790 1.00 45.59 139 GLU A O 1
ATOM 675 N N . GLY A 1 88 ? -44.852 29.040 22.573 1.00 44.25 140 GLY A N 1
ATOM 676 C CA . GLY A 1 88 ? -44.580 30.415 22.170 1.00 43.05 140 GLY A CA 1
ATOM 677 C C . GLY A 1 88 ? -44.320 30.609 20.683 1.00 42.32 140 GLY A C 1
ATOM 678 O O . GLY A 1 88 ? -44.224 29.667 19.894 1.00 41.92 140 GLY A O 1
ATOM 679 N N . GLY A 1 89 ? -44.210 31.856 20.288 1.00 42.18 141 GLY A N 1
ATOM 680 C CA . GLY A 1 89 ? -43.961 32.143 18.896 1.00 42.41 141 GLY A CA 1
ATOM 681 C C . GLY A 1 89 ? -43.910 33.617 18.615 1.00 41.69 141 GLY A C 1
ATOM 682 O O . GLY A 1 89 ? -44.634 34.381 19.220 1.00 41.80 141 GLY A O 1
ATOM 683 N N . VAL A 1 90 ? -43.042 34.001 17.696 1.00 41.47 142 VAL A N 1
ATOM 684 C CA . VAL A 1 90 ? -42.917 35.391 17.287 1.00 40.81 142 VAL A CA 1
ATOM 685 C C . VAL A 1 90 ? -42.913 35.570 15.752 1.00 40.78 142 VAL A C 1
ATOM 686 O O . VAL A 1 90 ? -42.430 34.718 15.006 1.00 40.64 142 VAL A O 1
ATOM 690 N N . ALA A 1 91 ? -43.515 36.670 15.303 1.00 40.25 143 ALA A N 1
ATOM 691 C CA . ALA A 1 91 ? -43.741 36.924 13.891 1.00 39.71 143 ALA A CA 1
ATOM 692 C C . ALA A 1 91 ? -43.084 38.235 13.432 1.00 39.27 143 ALA A C 1
ATOM 693 O O . ALA A 1 91 ? -42.862 39.153 14.231 1.00 40.08 143 ALA A O 1
ATOM 695 N N . VAL A 1 92 ? -42.793 38.325 12.143 1.00 38.53 144 VAL A N 1
ATOM 696 C CA . VAL A 1 92 ? -42.145 39.500 11.588 1.00 38.15 144 VAL A CA 1
ATOM 697 C C . VAL A 1 92 ? -42.781 39.875 10.257 1.00 38.31 144 VAL A C 1
ATOM 698 O O . VAL A 1 92 ? -42.986 39.031 9.397 1.00 37.47 144 VAL A O 1
ATOM 702 N N . SER A 1 93 ? -43.103 41.144 10.081 1.00 39.23 145 SER A N 1
ATOM 703 C CA . SER A 1 93 ? -43.566 41.582 8.779 1.00 40.59 145 SER A CA 1
ATOM 704 C C . SER A 1 93 ? -42.533 42.528 8.198 1.00 41.17 145 SER A C 1
ATOM 705 O O . SER A 1 93 ? -42.041 43.431 8.885 1.00 41.57 145 SER A O 1
ATOM 708 N N . ASN A 1 94 ? -42.176 42.265 6.942 1.00 42.04 146 ASN A N 1
ATOM 709 C CA . ASN A 1 94 ? -41.359 43.156 6.101 1.00 42.20 146 ASN A CA 1
ATOM 710 C C . ASN A 1 94 ? -39.872 43.384 6.365 1.00 42.27 146 ASN A C 1
ATOM 711 O O . ASN A 1 94 ? -39.319 44.402 5.955 1.00 43.55 146 ASN A O 1
ATOM 716 N N . ALA A 1 95 ? -39.193 42.445 7.023 1.00 42.10 147 ALA A N 1
ATOM 717 C CA . ALA A 1 95 ? -37.760 42.620 7.261 1.00 40.93 147 ALA A CA 1
ATOM 718 C C . ALA A 1 95 ? -37.024 42.838 5.967 1.00 40.55 147 ALA A C 1
ATOM 719 O O . ALA A 1 95 ? -37.406 42.285 4.957 1.00 41.56 147 ALA A O 1
ATOM 721 N N . HIS A 1 96 ? -35.972 43.642 6.009 1.00 40.19 148 HIS A N 1
ATOM 722 C CA . HIS A 1 96 ? -35.276 44.052 4.814 1.00 40.35 148 HIS A CA 1
ATOM 723 C C . HIS A 1 96 ? -33.923 43.345 4.670 1.00 40.35 148 HIS A C 1
ATOM 724 O O . HIS A 1 96 ? -33.132 43.232 5.627 1.00 40.36 148 HIS A O 1
ATOM 731 N N . GLY A 1 97 ? -33.690 42.854 3.458 1.00 39.42 149 GLY A N 1
ATOM 732 C CA . GLY A 1 97 ? -32.511 42.109 3.152 1.00 37.95 149 GLY A CA 1
ATOM 733 C C . GLY A 1 97 ? -32.082 42.594 1.800 1.00 37.46 149 GLY A C 1
ATOM 734 O O . GLY A 1 97 ? -32.925 42.969 0.964 1.00 37.23 149 GLY A O 1
ATOM 735 N N . THR A 1 98 ? -30.769 42.575 1.590 1.00 36.60 150 THR A N 1
ATOM 736 C CA . THR A 1 98 ? -30.172 42.975 0.336 1.00 35.55 150 THR A CA 1
ATOM 737 C C . THR A 1 98 ? -28.782 42.412 0.237 1.00 35.82 150 THR A C 1
ATOM 738 O O . THR A 1 98 ? -28.094 42.277 1.245 1.00 36.37 150 THR A O 1
ATOM 742 N N . VAL A 1 99 ? -28.367 42.056 -0.969 1.00 35.77 151 VAL A N 1
ATOM 743 C CA . VAL A 1 99 ? -27.009 41.609 -1.170 1.00 35.75 151 VAL A CA 1
ATOM 744 C C . VAL A 1 99 ? -26.589 42.021 -2.570 1.00 37.52 151 VAL A C 1
ATOM 745 O O . VAL A 1 99 ? -27.441 42.166 -3.450 1.00 36.76 151 VAL A O 1
ATOM 749 N N . THR A 1 100 ? -25.289 42.267 -2.749 1.00 39.78 152 THR A N 1
ATOM 750 C CA . THR A 1 100 ? -24.761 42.767 -4.019 1.00 42.35 152 THR A CA 1
ATOM 751 C C . THR A 1 100 ? -23.574 41.942 -4.436 1.00 43.89 152 THR A C 1
ATOM 752 O O . THR A 1 100 ? -23.048 41.149 -3.633 1.00 44.38 152 THR A O 1
ATOM 756 N N . GLY A 1 101 ? -23.153 42.139 -5.689 1.00 44.99 153 GLY A N 1
ATOM 757 C CA . GLY A 1 101 ? -22.160 41.279 -6.316 1.00 46.93 153 GLY A CA 1
ATOM 758 C C . GLY A 1 101 ? -22.832 39.988 -6.748 1.00 48.39 153 GLY A C 1
ATOM 759 O O . GLY A 1 101 ? -22.157 38.955 -6.970 1.00 48.79 153 GLY A O 1
ATOM 760 N N . ALA A 1 102 ? -24.165 40.060 -6.860 1.00 49.24 154 ALA A N 1
ATOM 761 C CA . ALA A 1 102 ? -25.008 38.922 -7.208 1.00 50.25 154 ALA A CA 1
ATOM 762 C C . ALA A 1 102 ? -24.683 38.535 -8.637 1.00 50.91 154 ALA A C 1
ATOM 763 O O . ALA A 1 102 ? -25.295 38.977 -9.613 1.00 50.81 154 ALA A O 1
ATOM 765 N N . ALA A 1 103 ? -23.668 37.704 -8.743 1.00 52.12 155 ALA A N 1
ATOM 766 C CA . ALA A 1 103 ? -23.141 37.320 -10.020 1.00 52.59 155 ALA A CA 1
ATOM 767 C C . ALA A 1 103 ? -24.060 36.233 -10.524 1.00 52.16 155 ALA A C 1
ATOM 768 O O . ALA A 1 103 ? -23.658 35.110 -10.686 1.00 52.79 155 ALA A O 1
ATOM 770 N N . GLY A 1 104 ? -25.311 36.586 -10.747 1.00 51.88 156 GLY A N 1
ATOM 771 C CA . GLY A 1 104 ? -26.266 35.667 -11.324 1.00 51.21 156 GLY A CA 1
ATOM 772 C C . GLY A 1 104 ? -26.956 34.871 -10.255 1.00 50.84 156 GLY A C 1
ATOM 773 O O . GLY A 1 104 ? -26.380 33.925 -9.718 1.00 50.68 156 GLY A O 1
ATOM 774 N N . GLY A 1 105 ? -28.187 35.266 -9.942 1.00 50.16 157 GLY A N 1
ATOM 775 C CA . GLY A 1 105 ? -29.065 34.516 -9.014 1.00 49.53 157 GLY A CA 1
ATOM 776 C C . GLY A 1 105 ? -28.641 34.448 -7.541 1.00 48.97 157 GLY A C 1
ATOM 777 O O . GLY A 1 105 ? -27.452 34.597 -7.194 1.00 49.55 157 GLY A O 1
ATOM 778 N N . VAL A 1 106 ? -29.609 34.203 -6.661 1.00 47.34 158 VAL A N 1
ATOM 779 C CA . VAL A 1 106 ? -29.351 34.188 -5.230 1.00 45.03 158 VAL A CA 1
ATOM 780 C C . VAL A 1 106 ? -30.455 33.368 -4.644 1.00 44.01 158 VAL A C 1
ATOM 781 O O . VAL A 1 106 ? -31.631 33.637 -4.902 1.00 43.17 158 VAL A O 1
ATOM 785 N N . LEU A 1 107 ? -30.046 32.333 -3.899 1.00 42.72 159 LEU A N 1
ATOM 786 C CA . LEU A 1 107 ? -30.936 31.379 -3.230 1.00 40.90 159 LEU A CA 1
ATOM 787 C C . LEU A 1 107 ? -30.963 31.650 -1.728 1.00 40.19 159 LEU A C 1
ATOM 788 O O . LEU A 1 107 ? -29.934 31.917 -1.110 1.00 40.37 159 LEU A O 1
ATOM 793 N N . LEU A 1 108 ? -32.139 31.565 -1.138 1.00 38.64 160 LEU A N 1
ATOM 794 C CA . LEU A 1 108 ? -32.303 31.883 0.256 1.00 37.61 160 LEU A CA 1
ATOM 795 C C . LEU A 1 108 ? -32.951 30.702 0.930 1.00 38.03 160 LEU A C 1
ATOM 796 O O . LEU A 1 108 ? -34.044 30.277 0.536 1.00 37.69 160 LEU A O 1
ATOM 801 N N . ARG A 1 109 ? -32.260 30.153 1.933 1.00 37.95 161 ARG A N 1
ATOM 802 C CA . ARG A 1 109 ? -32.747 28.975 2.619 1.00 37.21 161 ARG A CA 1
ATOM 803 C C . ARG A 1 109 ? -33.308 29.414 3.957 1.00 37.05 161 ARG A C 1
ATOM 804 O O . ARG A 1 109 ? -32.536 29.720 4.858 1.00 37.28 161 ARG A O 1
ATOM 812 N N . PRO A 1 110 ? -34.651 29.459 4.090 1.00 36.26 162 PRO A N 1
ATOM 813 C CA . PRO A 1 110 ? -35.223 29.940 5.353 1.00 36.15 162 PRO A CA 1
ATOM 814 C C . PRO A 1 110 ? -35.338 28.858 6.434 1.00 35.76 162 PRO A C 1
ATOM 815 O O . PRO A 1 110 ? -35.699 27.725 6.128 1.00 37.44 162 PRO A O 1
ATOM 819 N N . PHE A 1 111 ? -35.093 29.226 7.685 1.00 34.61 163 PHE A N 1
ATOM 820 C CA . PHE A 1 111 ? -35.031 28.292 8.796 1.00 33.56 163 PHE A CA 1
ATOM 821 C C . PHE A 1 111 ? -35.703 28.889 10.025 1.00 34.86 163 PHE A C 1
ATOM 822 O O . PHE A 1 111 ? -35.781 30.118 10.170 1.00 34.83 163 PHE A O 1
ATOM 830 N N . ALA A 1 112 ? -36.168 28.014 10.911 1.00 35.35 164 ALA A N 1
ATOM 831 C CA . ALA A 1 112 ? -36.620 28.414 12.214 1.00 36.65 164 ALA A CA 1
ATOM 832 C C . ALA A 1 112 ? -35.918 27.565 13.300 1.00 37.28 164 ALA A C 1
ATOM 833 O O . ALA A 1 112 ? -35.714 26.353 13.109 1.00 37.20 164 ALA A O 1
ATOM 835 N N . ARG A 1 113 ? -35.529 28.201 14.414 1.00 37.69 165 ARG A N 1
ATOM 836 C CA . ARG A 1 113 ? -34.598 27.568 15.390 1.00 38.94 165 ARG A CA 1
ATOM 837 C C . ARG A 1 113 ? -35.028 27.596 16.888 1.00 39.32 165 ARG A C 1
ATOM 838 O O . ARG A 1 113 ? -35.448 28.641 17.435 1.00 38.85 165 ARG A O 1
ATOM 846 N N . LEU A 1 114 ? -34.935 26.442 17.534 1.00 39.89 166 LEU A N 1
ATOM 847 C CA . LEU A 1 114 ? -35.236 26.361 18.964 1.00 40.88 166 LEU A CA 1
ATOM 848 C C . LEU A 1 114 ? -33.968 25.951 19.686 1.00 41.20 166 LEU A C 1
ATOM 849 O O . LEU A 1 114 ? -33.439 24.864 19.429 1.00 40.87 166 LEU A O 1
ATOM 854 N N . ILE A 1 115 ? -33.485 26.846 20.557 1.00 41.27 167 ILE A N 1
ATOM 855 C CA . ILE A 1 115 ? -32.258 26.636 21.304 1.00 41.67 167 ILE A CA 1
ATOM 856 C C . ILE A 1 115 ? -32.511 26.574 22.810 1.00 42.46 167 ILE A C 1
ATOM 857 O O . ILE A 1 115 ? -33.064 27.497 23.416 1.00 42.56 167 ILE A O 1
ATOM 862 N N . ALA A 1 116 ? -32.104 25.476 23.417 1.00 42.71 168 ALA A N 1
ATOM 863 C CA . ALA A 1 116 ? -32.315 25.307 24.836 1.00 43.49 168 ALA A CA 1
ATOM 864 C C . ALA A 1 116 ? -31.136 25.863 25.645 1.00 43.60 168 ALA A C 1
ATOM 865 O O . ALA A 1 116 ? -29.995 25.668 25.284 1.00 43.04 168 ALA A O 1
ATOM 867 N N . SER A 1 117 ? -31.444 26.566 26.732 1.00 43.79 169 SER A N 1
ATOM 868 C CA . SER A 1 117 ? -30.468 26.978 27.753 1.00 43.96 169 SER A CA 1
ATOM 869 C C . SER A 1 117 ? -29.619 25.837 28.285 1.00 43.60 169 SER A C 1
ATOM 870 O O . SER A 1 117 ? -28.547 26.044 28.838 1.00 43.78 169 SER A O 1
ATOM 873 N N . THR A 1 118 ? -30.138 24.631 28.129 1.00 42.97 170 THR A N 1
ATOM 874 C CA . THR A 1 118 ? -29.442 23.405 28.460 1.00 41.75 170 THR A CA 1
ATOM 875 C C . THR A 1 118 ? -28.456 22.969 27.404 1.00 41.25 170 THR A C 1
ATOM 876 O O . THR A 1 118 ? -27.800 21.966 27.554 1.00 40.64 170 THR A O 1
ATOM 880 N N . GLY A 1 119 ? -28.376 23.723 26.324 1.00 41.00 171 GLY A N 1
ATOM 881 C CA . GLY A 1 119 ? -27.443 23.414 25.240 1.00 40.51 171 GLY A CA 1
ATOM 882 C C . GLY A 1 119 ? -28.059 22.919 23.949 1.00 40.64 171 GLY A C 1
ATOM 883 O O . GLY A 1 119 ? -27.517 23.173 22.875 1.00 40.64 171 GLY A O 1
ATOM 884 N N . ASP A 1 120 ? -29.199 22.231 24.059 1.00 40.79 172 ASP A N 1
ATOM 885 C CA . ASP A 1 120 ? -29.822 21.532 22.937 1.00 40.97 172 ASP A CA 1
ATOM 886 C C . ASP A 1 120 ? -30.422 22.473 21.902 1.00 41.13 172 ASP A C 1
ATOM 887 O O . ASP A 1 120 ? -30.880 23.593 22.234 1.00 41.90 172 ASP A O 1
ATOM 892 N N . SER A 1 121 ? -30.443 22.038 20.648 1.00 40.06 173 SER A N 1
ATOM 893 C CA . SER A 1 121 ? -31.074 22.861 19.630 1.00 39.68 173 SER A CA 1
ATOM 894 C C . SER A 1 121 ? -31.694 22.019 18.542 1.00 39.09 173 SER A C 1
ATOM 895 O O . SER A 1 121 ? -31.178 20.958 18.239 1.00 39.69 173 SER A O 1
ATOM 898 N N . VAL A 1 122 ? -32.805 22.487 17.968 1.00 37.93 174 VAL A N 1
ATOM 899 C CA . VAL A 1 122 ? -33.365 21.888 16.767 1.00 36.90 174 VAL A CA 1
ATOM 900 C C . VAL A 1 122 ? -33.695 22.995 15.776 1.00 36.77 174 VAL A C 1
ATOM 901 O O . VAL A 1 122 ? -34.081 24.085 16.176 1.00 37.48 174 VAL A O 1
ATOM 905 N N . THR A 1 123 ? -33.515 22.750 14.485 1.00 36.27 175 THR A N 1
ATOM 906 C CA . THR A 1 123 ? -33.824 23.786 13.505 1.00 36.15 175 THR A CA 1
ATOM 907 C C . THR A 1 123 ? -34.475 23.207 12.258 1.00 35.82 175 THR A C 1
ATOM 908 O O . THR A 1 123 ? -33.959 22.268 11.654 1.00 35.73 175 THR A O 1
ATOM 912 N N . THR A 1 124 ? -35.633 23.750 11.906 1.00 35.72 176 THR A N 1
ATOM 913 C CA . THR A 1 124 ? -36.416 23.285 10.766 1.00 36.28 176 THR A CA 1
ATOM 914 C C . THR A 1 124 ? -36.129 24.118 9.523 1.00 36.62 176 THR A C 1
ATOM 915 O O . THR A 1 124 ? -36.040 25.343 9.620 1.00 36.49 176 THR A O 1
ATOM 919 N N . TYR A 1 125 ? -36.000 23.469 8.357 1.00 37.28 177 TYR A N 1
ATOM 920 C CA . TYR A 1 125 ? -35.652 24.206 7.110 1.00 37.86 177 TYR A CA 1
ATOM 921 C C . TYR A 1 125 ? -36.742 24.159 6.029 1.00 37.93 177 TYR A C 1
ATOM 922 O O . TYR A 1 125 ? -37.447 23.176 5.901 1.00 37.13 177 TYR A O 1
ATOM 931 N N . GLY A 1 126 ? -36.8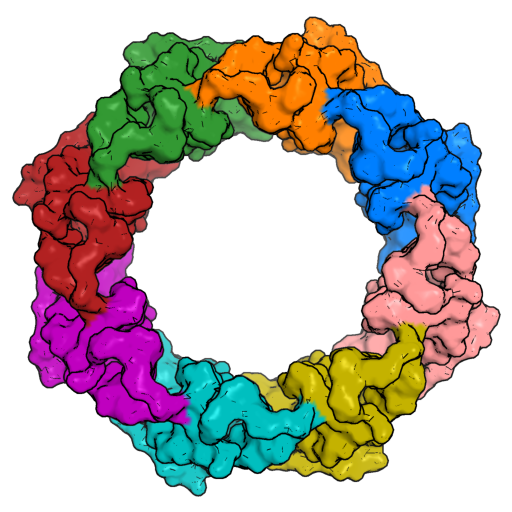95 25.261 5.296 1.00 38.64 178 GLY A N 1
ATOM 932 C CA . GLY A 1 126 ? -37.769 25.316 4.121 1.00 39.19 178 GLY A CA 1
ATOM 933 C C . GLY A 1 126 ? -37.006 25.101 2.823 1.00 39.68 178 GLY A C 1
ATOM 934 O O . GLY A 1 126 ? -35.773 24.918 2.828 1.00 40.93 178 GLY A O 1
ATOM 935 N N . GLU A 1 127 ? -37.724 25.089 1.709 1.00 39.36 179 GLU A N 1
ATOM 936 C CA . GLU A 1 127 ? -37.097 25.014 0.395 1.00 39.77 179 GLU A CA 1
ATOM 937 C C . GLU A 1 127 ? -36.623 26.431 -0.025 1.00 39.66 179 GLU A C 1
ATOM 938 O O . GLU A 1 127 ? -37.330 27.407 0.160 1.00 39.77 179 GLU A O 1
ATOM 944 N N . PRO A 1 128 ? -35.425 26.552 -0.594 1.00 39.83 180 PRO A N 1
ATOM 945 C CA . PRO A 1 128 ? -34.924 27.905 -0.843 1.00 39.90 180 PRO A CA 1
ATOM 946 C C . PRO A 1 128 ? -35.773 28.691 -1.822 1.00 40.56 180 PRO A C 1
ATOM 947 O O . PRO A 1 128 ? -36.378 28.102 -2.724 1.00 40.35 180 PRO A O 1
ATOM 951 N N . TRP A 1 129 ? -35.791 30.011 -1.638 1.00 41.04 181 TRP A N 1
ATOM 952 C CA . TRP A 1 129 ? -36.439 30.930 -2.552 1.00 41.40 181 TRP A CA 1
ATOM 953 C C . TRP A 1 129 ? -35.325 31.430 -3.460 1.00 42.45 181 TRP A C 1
ATOM 954 O O . TRP A 1 129 ? -34.208 31.674 -2.996 1.00 41.87 181 TRP A O 1
ATOM 965 N N . ASN A 1 130 ? -35.611 31.533 -4.749 1.00 43.85 182 ASN A N 1
ATOM 966 C CA . ASN A 1 130 ? -34.640 32.031 -5.691 1.00 45.40 182 ASN A CA 1
ATOM 967 C C . ASN A 1 130 ? -34.844 33.504 -5.956 1.00 46.77 182 ASN A C 1
ATOM 968 O O . ASN A 1 130 ? -35.858 33.908 -6.496 1.00 47.19 182 ASN A O 1
ATOM 973 N N . MET A 1 131 ? -33.858 34.303 -5.575 1.00 48.37 183 MET A N 1
ATOM 974 C CA . MET A 1 131 ? -33.950 35.744 -5.708 1.00 49.80 183 MET A CA 1
ATOM 975 C C . MET A 1 131 ? -33.823 36.424 -7.042 1.00 51.02 183 MET A C 1
ATOM 976 O O . MET A 1 131 ? -33.636 37.603 -7.120 1.00 51.70 183 MET A O 1
ATOM 981 N N . ASN A 1 132 ? -33.917 35.657 -8.106 1.00 53.38 184 ASN A N 1
ATOM 982 C CA . ASN A 1 132 ? -34.085 36.235 -9.422 1.00 55.59 184 ASN A CA 1
ATOM 983 C C . ASN A 1 132 ? -34.636 35.317 -10.503 1.00 56.12 184 ASN A C 1
ATOM 984 O O . ASN A 1 132 ? -33.916 34.670 -11.252 1.00 55.93 184 ASN A O 1
ATOM 990 N N . GLY B 1 1 ? -50.971 64.052 6.105 1.00 46.27 1 GLY B N 1
ATOM 991 C CA . GLY B 1 1 ? -51.755 62.973 6.778 1.00 45.62 1 GLY B CA 1
ATOM 992 C C . GLY B 1 1 ? -51.092 61.603 6.806 1.00 45.68 1 GLY B C 1
ATOM 993 O O . GLY B 1 1 ? -49.870 61.452 6.642 1.00 45.93 1 GLY B O 1
ATOM 994 N N . LEU B 1 2 ? -51.907 60.590 7.056 1.00 45.54 2 LEU B N 1
ATOM 995 C CA . LEU B 1 2 ? -51.454 59.220 6.977 1.00 44.85 2 LEU B CA 1
ATOM 996 C C . LEU B 1 2 ? -50.989 58.948 5.541 1.00 44.11 2 LEU B C 1
ATOM 997 O O . LEU B 1 2 ? -51.715 59.200 4.586 1.00 42.92 2 LEU B O 1
ATOM 1002 N N . ASP B 1 3 ? -49.760 58.456 5.417 1.00 43.61 3 ASP B N 1
ATOM 1003 C CA . ASP B 1 3 ? -49.201 58.068 4.128 1.00 43.20 3 ASP B CA 1
ATOM 1004 C C . ASP B 1 3 ? -49.388 56.577 3.903 1.00 42.67 3 ASP B C 1
ATOM 1005 O O . ASP B 1 3 ? -49.654 56.173 2.783 1.00 41.91 3 ASP B O 1
ATOM 1010 N N . ASN B 1 4 ? -49.195 55.787 4.971 1.00 42.19 4 ASN B N 1
ATOM 1011 C CA . ASN B 1 4 ? -49.270 54.319 4.931 1.00 42.24 4 ASN B CA 1
ATOM 1012 C C . ASN B 1 4 ? -49.231 53.669 6.326 1.00 42.98 4 ASN B C 1
ATOM 1013 O O . ASN B 1 4 ? -48.841 54.297 7.331 1.00 43.03 4 ASN B O 1
ATOM 1018 N N . GLU B 1 5 ? -49.647 52.404 6.371 1.00 43.06 5 GLU B N 1
ATOM 1019 C CA . GLU B 1 5 ? -49.743 51.654 7.603 1.00 42.80 5 GLU B CA 1
ATOM 1020 C C . GLU B 1 5 ? -49.723 50.179 7.271 1.00 42.55 5 GLU B C 1
ATOM 1021 O O . GLU B 1 5 ? -50.010 49.781 6.138 1.00 42.42 5 GLU B O 1
ATOM 1027 N N . LEU B 1 6 ? -49.385 49.377 8.276 1.00 41.67 6 LEU B N 1
ATOM 1028 C CA . LEU B 1 6 ? -49.447 47.954 8.175 1.00 40.59 6 LEU B CA 1
ATOM 1029 C C . LEU B 1 6 ? -49.647 47.432 9.581 1.00 41.46 6 LEU B C 1
ATOM 1030 O O . LEU B 1 6 ? -49.341 48.094 10.571 1.00 40.74 6 LEU B O 1
ATOM 1035 N N . SER B 1 7 ? -50.187 46.228 9.650 1.00 42.82 7 SER B N 1
ATOM 1036 C CA . SER B 1 7 ? -50.537 45.600 10.896 1.00 43.29 7 SER B CA 1
ATOM 1037 C C . SER B 1 7 ? -50.073 44.134 10.892 1.00 43.54 7 SER B C 1
ATOM 1038 O O . SER B 1 7 ? -49.957 43.495 9.832 1.00 42.71 7 SER B O 1
ATOM 1041 N N . LEU B 1 8 ? -49.809 43.629 12.095 1.00 43.83 8 LEU B N 1
ATOM 1042 C CA . LEU B 1 8 ? -49.449 42.241 12.325 1.00 44.01 8 LEU B CA 1
ATOM 1043 C C . LEU B 1 8 ? -50.140 41.690 13.579 1.00 44.36 8 LEU B C 1
ATOM 1044 O O . LEU B 1 8 ? -50.169 42.374 14.605 1.00 44.84 8 LEU B O 1
ATOM 1049 N N . VAL B 1 9 ? -50.670 40.465 13.499 1.00 44.16 9 VAL B N 1
ATOM 1050 C CA . VAL B 1 9 ? -51.073 39.716 14.680 1.00 44.29 9 VAL B CA 1
ATOM 1051 C C . VAL B 1 9 ? -49.856 39.018 15.245 1.00 44.97 9 VAL B C 1
ATOM 1052 O O . VAL B 1 9 ? -49.422 37.989 14.720 1.00 45.10 9 VAL B O 1
ATOM 1056 N N . ASP B 1 10 ? -49.283 39.561 16.312 1.00 45.68 10 ASP B N 1
ATOM 1057 C CA . ASP B 1 10 ? -48.026 38.998 16.804 1.00 46.46 10 ASP B CA 1
ATOM 1058 C C . ASP B 1 10 ? -48.187 37.672 17.544 1.00 46.56 10 ASP B C 1
ATOM 1059 O O . ASP B 1 10 ? -49.293 37.182 17.753 1.00 46.31 10 ASP B O 1
ATOM 1064 N N . GLY B 1 11 ? -47.059 37.097 17.933 1.00 47.28 11 GLY B N 1
ATOM 1065 C CA . GLY B 1 11 ? -47.026 35.764 18.514 1.00 48.36 11 GLY B CA 1
ATOM 1066 C C . GLY B 1 11 ? -47.738 35.599 19.834 1.00 49.33 11 GLY B C 1
ATOM 1067 O O . GLY B 1 11 ? -47.837 34.480 20.337 1.00 49.17 11 GLY B O 1
ATOM 1068 N N . GLN B 1 12 ? -48.215 36.709 20.407 1.00 50.38 12 GLN B N 1
ATOM 1069 C CA . GLN B 1 12 ? -49.085 36.634 21.585 1.00 51.69 12 GLN B CA 1
ATOM 1070 C C . GLN B 1 12 ? -50.442 37.325 21.406 1.00 51.05 12 GLN B C 1
ATOM 1071 O O . GLN B 1 12 ? -50.958 37.976 22.317 1.00 51.58 12 GLN B O 1
ATOM 1077 N N . ASP B 1 13 ? -50.991 37.170 20.203 1.00 50.66 13 ASP B N 1
ATOM 1078 C CA . ASP B 1 13 ? -52.349 37.584 19.833 1.00 50.11 13 ASP B CA 1
ATOM 1079 C C . ASP B 1 13 ? -52.718 39.084 20.010 1.00 50.26 13 ASP B C 1
ATOM 1080 O O . ASP B 1 13 ? -53.900 39.437 20.112 1.00 50.38 13 ASP B O 1
ATOM 1085 N N . ARG B 1 14 ? -51.712 39.965 19.985 1.00 50.15 14 ARG B N 1
ATOM 1086 C CA . ARG B 1 14 ? -51.945 41.416 19.911 1.00 49.66 14 ARG B CA 1
ATOM 1087 C C . ARG B 1 14 ? -51.852 41.874 18.466 1.00 49.50 14 ARG B C 1
ATOM 1088 O O . ARG B 1 14 ? -50.968 41.407 17.737 1.00 49.74 14 ARG B O 1
ATOM 1096 N N . THR B 1 15 ? -52.753 42.767 18.046 1.00 48.82 15 THR B N 1
ATOM 1097 C CA . THR B 1 15 ? -52.691 43.333 16.699 1.00 48.70 15 THR B CA 1
ATOM 1098 C C . THR B 1 15 ? -51.873 44.624 16.680 1.00 48.93 15 THR B C 1
ATOM 1099 O O . THR B 1 15 ? -52.361 45.694 17.096 1.00 49.73 15 THR B O 1
ATOM 1103 N N . LEU B 1 16 ? -50.626 44.509 16.206 1.00 48.55 16 LEU B N 1
ATOM 1104 C CA . LEU B 1 16 ? -49.695 45.641 16.088 1.00 47.56 16 LEU B CA 1
ATOM 1105 C C . LEU B 1 16 ? -49.911 46.400 14.790 1.00 47.13 16 LEU B C 1
ATOM 1106 O O . LEU B 1 16 ? -49.948 45.818 13.690 1.00 46.92 16 LEU B O 1
ATOM 1111 N N . THR B 1 17 ? -50.062 47.705 14.930 1.00 46.08 17 THR B N 1
ATOM 1112 C CA . THR B 1 17 ? -50.207 48.569 13.789 1.00 45.62 17 THR B CA 1
ATOM 1113 C C . THR B 1 17 ? -49.057 49.571 13.832 1.00 45.63 17 THR B C 1
ATOM 1114 O O . THR B 1 17 ? -48.656 49.993 14.912 1.00 45.96 17 THR B O 1
ATOM 1118 N N . VAL B 1 18 ? -48.514 49.935 12.676 1.00 44.81 18 VAL B N 1
ATOM 1119 C CA . VAL B 1 18 ? -47.554 51.026 12.619 1.00 44.54 18 VAL B CA 1
ATOM 1120 C C . VAL B 1 18 ? -47.947 51.948 11.484 1.00 44.96 18 VAL B C 1
ATOM 1121 O O . VAL B 1 18 ? -48.500 51.488 10.467 1.00 45.73 18 VAL B O 1
ATOM 1125 N N . GLN B 1 19 ? -47.656 53.235 11.653 1.00 44.38 19 GLN B N 1
ATOM 1126 C CA . GLN B 1 19 ? -48.089 54.236 10.710 1.00 44.00 19 GLN B CA 1
ATOM 1127 C C . GLN B 1 19 ? -47.024 55.291 10.422 1.00 44.37 19 GLN B C 1
ATOM 1128 O O . GLN B 1 19 ? -46.270 55.724 11.328 1.00 43.64 19 GLN B O 1
ATOM 1134 N N . GLN B 1 20 ? -47.018 55.741 9.159 1.00 43.98 20 GLN B N 1
ATOM 1135 C CA . GLN B 1 20 ? -46.105 56.781 8.680 1.00 43.11 20 GLN B CA 1
ATOM 1136 C C . GLN B 1 20 ? -46.863 57.996 8.132 1.00 42.72 20 GLN B C 1
ATOM 1137 O O . GLN B 1 20 ? -47.564 57.906 7.117 1.00 42.37 20 GLN B O 1
ATOM 1143 N N . TRP B 1 21 ? -46.696 59.127 8.827 1.00 41.98 21 TRP B N 1
ATOM 1144 C CA . TRP B 1 21 ? -47.434 60.368 8.592 1.00 40.05 21 TRP B CA 1
ATOM 1145 C C . TRP B 1 21 ? -46.544 61.515 8.165 1.00 39.93 21 TRP B C 1
ATOM 1146 O O . TRP B 1 21 ? -45.364 61.597 8.579 1.00 39.73 21 TRP B O 1
ATOM 1157 N N . ASP B 1 22 ? -47.077 62.388 7.320 1.00 39.63 22 ASP B N 1
ATOM 1158 C CA . ASP B 1 22 ? -46.462 63.672 7.031 1.00 39.22 22 ASP B CA 1
ATOM 1159 C C . ASP B 1 22 ? -44.990 63.630 6.626 1.00 39.51 22 ASP B C 1
ATOM 1160 O O . ASP B 1 22 ? -44.251 64.561 6.918 1.00 39.00 22 ASP B O 1
ATOM 1165 N N . THR B 1 23 ? -44.585 62.554 5.951 1.00 39.50 23 THR B N 1
ATOM 1166 C CA . THR B 1 23 ? -43.247 62.398 5.432 1.00 39.38 23 THR B CA 1
ATOM 1167 C C . THR B 1 23 ? -42.970 63.476 4.422 1.00 40.06 23 THR B C 1
ATOM 1168 O O . THR B 1 23 ? -43.757 63.700 3.515 1.00 39.78 23 THR B O 1
ATOM 1172 N N . PHE B 1 24 ? -41.837 64.140 4.602 1.00 40.43 24 PHE B N 1
ATOM 1173 C CA . PHE B 1 24 ? -41.248 64.990 3.590 1.00 40.63 24 PHE B CA 1
ATOM 1174 C C . PHE B 1 24 ? -39.732 64.775 3.378 1.00 41.61 24 PHE B C 1
ATOM 1175 O O . PHE B 1 24 ? -38.935 64.913 4.282 1.00 41.32 24 PHE B O 1
ATOM 1183 N N . LEU B 1 25 ? -39.353 64.441 2.156 1.00 42.54 25 LEU B N 1
ATOM 1184 C CA . LEU B 1 25 ? -37.954 64.402 1.803 1.00 42.38 25 LEU B CA 1
ATOM 1185 C C . LEU B 1 25 ? -37.546 65.591 0.958 1.00 42.41 25 LEU B C 1
ATOM 1186 O O . LEU B 1 25 ? -37.711 65.597 -0.259 1.00 42.28 25 LEU B O 1
ATOM 1191 N N . ASN B 1 26 ? -36.995 66.597 1.638 1.00 42.89 26 ASN B N 1
ATOM 1192 C CA . ASN B 1 26 ? -36.651 67.885 1.032 1.00 42.49 26 ASN B CA 1
ATOM 1193 C C . ASN B 1 26 ? -35.244 67.895 0.415 1.00 42.28 26 ASN B C 1
ATOM 1194 O O . ASN B 1 26 ? -34.243 68.213 1.080 1.00 41.50 26 ASN B O 1
ATOM 1199 N N . GLY B 1 27 ? -35.206 67.547 -0.871 1.00 42.13 27 GLY B N 1
ATOM 1200 C CA . GLY B 1 27 ? -33.984 67.566 -1.658 1.00 42.50 27 GLY B CA 1
ATOM 1201 C C . GLY B 1 27 ? -33.557 68.980 -1.956 1.00 42.24 27 GLY B C 1
ATOM 1202 O O . GLY B 1 27 ? -34.381 69.788 -2.359 1.00 43.95 27 GLY B O 1
ATOM 1203 N N . VAL B 1 28 ? -32.289 69.302 -1.737 1.00 41.33 28 VAL B N 1
ATOM 1204 C CA . VAL B 1 28 ? -31.774 70.644 -2.071 1.00 40.88 28 VAL B CA 1
ATOM 1205 C C . VAL B 1 28 ? -30.427 70.527 -2.786 1.00 40.36 28 VAL B C 1
ATOM 1206 O O . VAL B 1 28 ? -29.716 69.545 -2.614 1.00 39.81 28 VAL B O 1
ATOM 1210 N N . PHE B 1 29 ? -30.084 71.541 -3.571 1.00 40.29 29 PHE B N 1
ATOM 1211 C CA . PHE B 1 29 ? -28.774 71.615 -4.179 1.00 40.21 29 PHE B CA 1
ATOM 1212 C C . PHE B 1 29 ? -27.690 71.508 -3.099 1.00 40.33 29 PHE B C 1
ATOM 1213 O O . PHE B 1 29 ? -27.793 72.144 -2.035 1.00 41.63 29 PHE B O 1
ATOM 1221 N N . PRO B 1 30 ? -26.657 70.679 -3.346 1.00 39.58 30 PRO B N 1
ATOM 1222 C CA . PRO B 1 30 ? -25.747 70.319 -2.261 1.00 38.60 30 PRO B CA 1
ATOM 1223 C C . PRO B 1 30 ? -24.765 71.430 -1.861 1.00 37.98 30 PRO B C 1
ATOM 1224 O O . PRO B 1 30 ? -24.333 72.219 -2.708 1.00 37.75 30 PRO B O 1
ATOM 1228 N N . LEU B 1 31 ? -24.431 71.446 -0.574 1.00 37.00 31 LEU B N 1
ATOM 1229 C CA . LEU B 1 31 ? -23.570 72.415 0.061 1.00 36.75 31 LEU B CA 1
ATOM 1230 C C . LEU B 1 31 ? -22.109 72.331 -0.395 1.00 37.92 31 LEU B C 1
ATOM 1231 O O . LEU B 1 31 ? -21.383 73.336 -0.369 1.00 38.43 31 LEU B O 1
ATOM 1236 N N . ASP B 1 32 ? -21.678 71.173 -0.868 1.00 38.21 32 ASP B N 1
ATOM 1237 C CA . ASP B 1 32 ? -20.359 71.042 -1.456 1.00 38.42 32 ASP B CA 1
ATOM 1238 C C . ASP B 1 32 ? -20.196 71.392 -2.935 1.00 38.48 32 ASP B C 1
ATOM 1239 O O . ASP B 1 32 ? -19.102 71.314 -3.440 1.00 38.45 32 ASP B O 1
ATOM 1244 N N . ARG B 1 33 ? -21.288 71.829 -3.564 1.00 38.52 33 ARG B N 1
ATOM 1245 C CA . ARG B 1 33 ? -21.430 72.145 -5.001 1.00 39.52 33 ARG B CA 1
ATOM 1246 C C . ARG B 1 33 ? -21.014 71.107 -6.020 1.00 39.55 33 ARG B C 1
ATOM 1247 O O . ARG B 1 33 ? -20.640 71.412 -7.134 1.00 38.70 33 ARG B O 1
ATOM 1255 N N . ASN B 1 34 ? -21.160 69.865 -5.605 1.00 40.77 34 ASN B N 1
ATOM 1256 C CA . ASN B 1 34 ? -20.501 68.708 -6.191 1.00 42.11 34 ASN B CA 1
ATOM 1257 C C . ASN B 1 34 ? -21.520 67.865 -6.891 1.00 42.33 34 ASN B C 1
ATOM 1258 O O . ASN B 1 34 ? -22.551 67.566 -6.338 1.00 43.15 34 ASN B O 1
ATOM 1263 N N . ARG B 1 35 ? -21.250 67.501 -8.125 1.00 42.96 35 ARG B N 1
ATOM 1264 C CA . ARG B 1 35 ? -22.314 66.960 -8.953 1.00 43.77 35 ARG B CA 1
ATOM 1265 C C . ARG B 1 35 ? -22.656 65.516 -8.639 1.00 42.64 35 ARG B C 1
ATOM 1266 O O . ARG B 1 35 ? -23.678 65.027 -9.032 1.00 42.19 35 ARG B O 1
ATOM 1274 N N . LEU B 1 36 ? -21.791 64.865 -7.889 1.00 42.61 36 LEU B N 1
ATOM 1275 C CA . LEU B 1 36 ? -22.054 63.554 -7.333 1.00 42.10 36 LEU B CA 1
ATOM 1276 C C . LEU B 1 36 ? -22.708 63.554 -5.968 1.00 41.46 36 LEU B C 1
ATOM 1277 O O . LEU B 1 36 ? -23.009 62.498 -5.461 1.00 42.09 36 LEU B O 1
ATOM 1282 N N . THR B 1 37 ? -22.925 64.714 -5.361 1.00 40.02 37 THR B N 1
ATOM 1283 C CA . THR B 1 37 ? -23.499 64.743 -4.010 1.00 38.89 37 THR B CA 1
ATOM 1284 C C . THR B 1 37 ? -25.046 64.996 -3.988 1.00 39.64 37 THR B C 1
ATOM 1285 O O . THR B 1 37 ? -25.594 65.792 -4.782 1.00 39.45 37 THR B O 1
ATOM 1289 N N . ARG B 1 38 ? -25.743 64.295 -3.090 1.00 39.15 38 ARG B N 1
ATOM 1290 C CA . ARG B 1 38 ? -27.137 64.556 -2.807 1.00 39.13 38 ARG B CA 1
ATOM 1291 C C . ARG B 1 38 ? -27.283 64.976 -1.322 1.00 39.73 38 ARG B C 1
ATOM 1292 O O . ARG B 1 38 ? -26.606 64.427 -0.438 1.00 39.21 38 ARG B O 1
ATOM 1300 N N . GLU B 1 39 ? -28.160 65.964 -1.077 1.00 39.74 39 GLU B N 1
ATOM 1301 C CA . GLU B 1 39 ? -28.395 66.542 0.253 1.00 39.08 39 GLU B CA 1
ATOM 1302 C C . GLU B 1 39 ? -29.892 66.778 0.406 1.00 39.26 39 GLU B C 1
ATOM 1303 O O . GLU B 1 39 ? -30.579 67.160 -0.576 1.00 39.75 39 GLU B O 1
ATOM 1309 N N . TRP B 1 40 ? -30.406 66.548 1.618 1.00 37.61 40 TRP B N 1
ATOM 1310 C CA . TRP B 1 40 ? -31.824 66.650 1.814 1.00 36.84 40 TRP B CA 1
ATOM 1311 C C . TRP B 1 40 ? -32.173 66.791 3.274 1.00 36.79 40 TRP B C 1
ATOM 1312 O O . TRP B 1 40 ? -31.347 66.565 4.154 1.00 36.28 40 TRP B O 1
ATOM 1323 N N . PHE B 1 41 ? -33.440 67.133 3.510 1.00 37.13 41 PHE B N 1
ATOM 1324 C CA . PHE B 1 41 ? -34.002 67.195 4.850 1.00 36.33 41 PHE B CA 1
ATOM 1325 C C . PHE B 1 41 ? -35.276 66.338 4.990 1.00 35.97 41 PHE B C 1
ATOM 1326 O O . PHE B 1 41 ? -36.193 66.395 4.169 1.00 35.71 41 PHE B O 1
ATOM 1334 N N . HIS B 1 42 ? -35.309 65.552 6.051 1.00 35.63 42 HIS B N 1
ATOM 1335 C CA . HIS B 1 42 ? -36.340 64.568 6.284 1.00 36.43 42 HIS B CA 1
ATOM 1336 C C . HIS B 1 42 ? -37.220 65.113 7.390 1.00 37.51 42 HIS B C 1
ATOM 1337 O O . HIS B 1 42 ? -36.703 65.553 8.417 1.00 37.73 42 HIS B O 1
ATOM 1344 N N . SER B 1 43 ? -38.531 65.082 7.172 1.00 37.96 43 SER B N 1
ATOM 1345 C CA . SER B 1 43 ? -39.478 65.420 8.205 1.00 40.16 43 SER B CA 1
ATOM 1346 C C . SER B 1 43 ? -40.591 64.380 8.165 1.00 40.63 43 SER B C 1
ATOM 1347 O O . SER B 1 43 ? -40.920 63.879 7.080 1.00 41.05 43 SER B O 1
ATOM 1350 N N . GLY B 1 44 ? -41.121 64.007 9.335 1.00 40.69 44 GLY B N 1
ATOM 1351 C CA . GLY B 1 44 ? -42.026 62.875 9.416 1.00 41.71 44 GLY B CA 1
ATOM 1352 C C . GLY B 1 44 ? -42.512 62.508 10.801 1.00 43.04 44 GLY B C 1
ATOM 1353 O O . GLY B 1 44 ? -41.924 62.913 11.807 1.00 43.94 44 GLY B O 1
ATOM 1354 N N . ARG B 1 45 ? -43.596 61.733 10.841 1.00 43.75 45 ARG B N 1
ATOM 1355 C CA . ARG B 1 45 ? -44.227 61.271 12.076 1.00 44.27 45 ARG B CA 1
ATOM 1356 C C . ARG B 1 45 ? -44.413 59.754 12.040 1.00 44.66 45 ARG B C 1
ATOM 1357 O O . ARG B 1 45 ? -44.908 59.212 11.034 1.00 45.42 45 ARG B O 1
ATOM 1365 N N . ALA B 1 46 ? -44.037 59.070 13.120 1.00 44.60 46 ALA B N 1
ATOM 1366 C CA . ALA B 1 46 ? -44.400 57.662 13.290 1.00 45.38 46 ALA B CA 1
ATOM 1367 C C . ALA B 1 46 ? -45.408 57.504 14.403 1.00 46.12 46 ALA B C 1
ATOM 1368 O O . ALA B 1 46 ? -45.302 58.176 15.442 1.00 46.45 46 ALA B O 1
ATOM 1370 N N . LYS B 1 47 ? -46.381 56.626 14.173 1.00 46.59 47 LYS B N 1
ATOM 1371 C CA . LYS B 1 47 ? -47.368 56.236 15.184 1.00 47.40 47 LYS B CA 1
ATOM 1372 C C . LYS B 1 47 ? -47.604 54.714 15.222 1.00 47.58 47 LYS B C 1
ATOM 1373 O O . LYS B 1 47 ? -47.510 54.004 14.210 1.00 46.69 47 LYS B O 1
ATOM 1379 N N . TYR B 1 48 ? -47.910 54.234 16.419 1.00 48.15 48 TYR B N 1
ATOM 1380 C CA . TYR B 1 48 ? -48.320 52.866 16.601 1.00 48.53 48 TYR B CA 1
ATOM 1381 C C . TYR B 1 48 ? -49.575 52.795 17.433 1.00 49.29 48 TYR B C 1
ATOM 1382 O O . TYR B 1 48 ? -50.028 53.795 18.043 1.00 49.87 48 TYR B O 1
ATOM 1391 N N . ILE B 1 49 ? -50.129 51.589 17.430 1.00 49.96 49 ILE B N 1
ATOM 1392 C CA . ILE B 1 49 ? -51.313 51.207 18.179 1.00 49.98 49 ILE B CA 1
ATOM 1393 C C . ILE B 1 49 ? -51.157 49.718 18.449 1.00 50.01 49 ILE B C 1
ATOM 1394 O O . ILE B 1 49 ? -50.708 48.990 17.565 1.00 49.87 49 ILE B O 1
ATOM 1399 N N . VAL B 1 50 ? -51.471 49.275 19.671 1.00 50.85 50 VAL B N 1
ATOM 1400 C CA . VAL B 1 50 ? -51.587 47.830 19.970 1.00 51.39 50 VAL B CA 1
ATOM 1401 C C . VAL B 1 50 ? -52.978 47.481 20.482 1.00 52.07 50 VAL B C 1
ATOM 1402 O O . VAL B 1 50 ? -53.480 48.123 21.403 1.00 52.09 50 VAL B O 1
ATOM 1406 N N . ALA B 1 51 ? -53.604 46.482 19.850 1.00 52.52 51 ALA B N 1
ATOM 1407 C CA . ALA B 1 51 ? -54.908 45.936 20.303 1.00 52.70 51 ALA B CA 1
ATOM 1408 C C . ALA B 1 51 ? -54.746 44.557 20.973 1.00 52.53 51 ALA B C 1
ATOM 1409 O O . ALA B 1 51 ? -53.787 43.831 20.687 1.00 52.91 51 ALA B O 1
ATOM 1411 N N . GLY B 1 52 ? -55.664 44.218 21.876 1.00 52.13 52 GLY B N 1
ATOM 1412 C CA . GLY B 1 52 ? -55.701 42.887 22.478 1.00 52.18 52 GLY B CA 1
ATOM 1413 C C . GLY B 1 52 ? -55.242 42.792 23.922 1.00 52.18 52 GLY B C 1
ATOM 1414 O O . GLY B 1 52 ? -54.966 43.817 24.567 1.00 51.47 52 GLY B O 1
ATOM 1415 N N . PRO B 1 53 ? -55.110 41.549 24.424 1.00 52.24 53 PRO B N 1
ATOM 1416 C CA . PRO B 1 53 ? -54.858 41.243 25.828 1.00 52.61 53 PRO B CA 1
ATOM 1417 C C . PRO B 1 53 ? -53.462 41.676 26.278 1.00 53.37 53 PRO B C 1
ATOM 1418 O O . PRO B 1 53 ? -52.435 41.130 25.820 1.00 53.27 53 PRO B O 1
ATOM 1422 N N . GLY B 1 54 ? -53.442 42.659 27.171 1.00 53.38 54 GLY B N 1
ATOM 1423 C CA . GLY B 1 54 ? -52.214 43.127 27.749 1.00 54.09 54 GLY B CA 1
ATOM 1424 C C . GLY B 1 54 ? -51.742 44.358 27.025 1.00 54.78 54 GLY B C 1
ATOM 1425 O O . GLY B 1 54 ? -50.588 44.745 27.162 1.00 54.79 54 GLY B O 1
ATOM 1426 N N . ALA B 1 55 ? -52.637 44.983 26.262 1.00 55.62 55 ALA B N 1
ATOM 1427 C CA . ALA B 1 55 ? -52.258 46.117 25.404 1.00 56.34 55 ALA B CA 1
ATOM 1428 C C . ALA B 1 55 ? -51.722 47.339 26.168 1.00 57.05 55 ALA B C 1
ATOM 1429 O O . ALA B 1 55 ? -50.729 47.958 25.753 1.00 57.39 55 ALA B O 1
ATOM 1431 N N . ASP B 1 56 ? -52.364 47.664 27.291 1.00 57.78 56 ASP B N 1
ATOM 1432 C CA . ASP B 1 56 ? -51.928 48.761 28.172 1.00 58.23 56 ASP B CA 1
ATOM 1433 C C . ASP B 1 56 ? -50.622 48.467 28.949 1.00 58.10 56 ASP B C 1
ATOM 1434 O O . ASP B 1 56 ? -50.165 49.293 29.747 1.00 58.18 56 ASP B O 1
ATOM 1439 N N . GLU B 1 57 ? -50.028 47.295 28.711 1.00 58.14 57 GLU B N 1
ATOM 1440 C CA . GLU B 1 57 ? -48.695 46.959 29.254 1.00 58.28 57 GLU B CA 1
ATOM 1441 C C . GLU B 1 57 ? -47.657 46.497 28.189 1.00 57.96 57 GLU B C 1
ATOM 1442 O O . GLU B 1 57 ? -46.744 45.728 28.484 1.00 58.14 57 GLU B O 1
ATOM 1448 N N . PHE B 1 58 ? -47.806 46.994 26.960 1.00 57.62 58 PHE B N 1
ATOM 1449 C CA . PHE B 1 58 ? -46.876 46.723 25.850 1.00 56.61 58 PHE B CA 1
ATOM 1450 C C . PHE B 1 58 ? -45.592 47.552 25.988 1.00 56.24 58 PHE B C 1
ATOM 1451 O O . PHE B 1 58 ? -45.628 48.746 26.368 1.00 56.33 58 PHE B O 1
ATOM 1459 N N . GLU B 1 59 ? -44.461 46.915 25.681 1.00 55.44 59 GLU B N 1
ATOM 1460 C CA . GLU B 1 59 ? -43.139 47.573 25.657 1.00 54.44 59 GLU B CA 1
ATOM 1461 C C . GLU B 1 59 ? -42.449 47.258 24.335 1.00 53.32 59 GLU B C 1
ATOM 1462 O O . GLU B 1 59 ? -42.437 46.110 23.909 1.00 53.65 59 GLU B O 1
ATOM 1468 N N . GLY B 1 60 ? -41.859 48.262 23.700 1.00 51.99 60 GLY B N 1
ATOM 1469 C CA . GLY B 1 60 ? -41.190 48.061 22.422 1.00 50.21 60 GLY B CA 1
ATOM 1470 C C . GLY B 1 60 ? -40.253 49.193 22.054 1.00 49.30 60 GLY B C 1
ATOM 1471 O O . GLY B 1 60 ? -39.716 49.887 22.926 1.00 49.53 60 GLY B O 1
ATOM 1472 N N . THR B 1 61 ? -40.056 49.377 20.754 1.00 47.64 61 THR B N 1
ATOM 1473 C CA . THR B 1 61 ? -39.230 50.438 20.243 1.00 46.03 61 THR B CA 1
ATOM 1474 C C . THR B 1 61 ? -39.931 50.934 18.996 1.00 45.77 61 THR B C 1
ATOM 1475 O O . THR B 1 61 ? -40.493 50.142 18.247 1.00 46.04 61 THR B O 1
ATOM 1479 N N . LEU B 1 62 ? -39.896 52.243 18.769 1.00 44.89 62 LEU B N 1
ATOM 1480 C CA . LEU B 1 62 ? -40.523 52.855 17.606 1.00 44.04 62 LEU B CA 1
ATOM 1481 C C . LEU B 1 62 ? -39.464 53.556 16.785 1.00 44.00 62 LEU B C 1
ATOM 1482 O O . LEU B 1 62 ? -38.713 54.395 17.335 1.00 44.91 62 LEU B O 1
ATOM 1487 N N . GLU B 1 63 ? -39.409 53.261 15.483 1.00 42.70 63 GLU B N 1
ATOM 1488 C CA . GLU B 1 63 ? -38.359 53.811 14.635 1.00 41.45 63 GLU B CA 1
ATOM 1489 C C . GLU B 1 63 ? -38.951 54.389 13.370 1.00 42.05 63 GLU B C 1
ATOM 1490 O O . GLU B 1 63 ? -40.047 54.015 12.964 1.00 42.16 63 GLU B O 1
ATOM 1496 N N . LEU B 1 64 ? -38.205 55.294 12.736 1.00 42.37 64 LEU B N 1
ATOM 1497 C CA . LEU B 1 64 ? -38.634 56.007 11.519 1.00 42.50 64 LEU B CA 1
ATOM 1498 C C . LEU B 1 64 ? -37.367 56.365 10.746 1.00 41.90 64 LEU B C 1
ATOM 1499 O O . LEU B 1 64 ? -36.341 56.677 11.346 1.00 42.24 64 LEU B O 1
ATOM 1504 N N . GLY B 1 65 ? -37.430 56.329 9.423 1.00 40.93 65 GLY B N 1
ATOM 1505 C CA . GLY B 1 65 ? -36.256 56.650 8.624 1.00 39.61 65 GLY B CA 1
ATOM 1506 C C . GLY B 1 65 ? -36.385 56.307 7.162 1.00 38.66 65 GLY B C 1
ATOM 1507 O O . GLY B 1 65 ? -37.457 56.443 6.576 1.00 38.34 65 GLY B O 1
ATOM 1508 N N . TYR B 1 66 ? -35.274 55.883 6.566 1.00 38.16 66 TYR B N 1
ATOM 1509 C CA . TYR B 1 66 ? -35.271 55.488 5.160 1.00 37.30 66 TYR B CA 1
ATOM 1510 C C . TYR B 1 66 ? -34.053 54.671 4.784 1.00 37.47 66 TYR B C 1
ATOM 1511 O O . TYR B 1 66 ? -33.021 54.687 5.460 1.00 37.51 66 TYR B O 1
ATOM 1520 N N . GLN B 1 67 ? -34.218 53.900 3.724 1.00 38.05 67 GLN B N 1
ATOM 1521 C CA . GLN B 1 67 ? -33.129 53.280 3.038 1.00 38.55 67 GLN B CA 1
ATOM 1522 C C . GLN B 1 67 ? -32.608 54.226 1.952 1.00 38.55 67 GLN B C 1
ATOM 1523 O O . GLN B 1 67 ? -33.380 54.922 1.298 1.00 38.49 67 GLN B O 1
ATOM 1529 N N . ILE B 1 68 ? -31.289 54.285 1.812 1.00 38.30 68 ILE B N 1
ATOM 1530 C CA . ILE B 1 68 ? -30.660 55.065 0.739 1.00 38.41 68 ILE B CA 1
ATOM 1531 C C . ILE B 1 68 ? -30.218 54.099 -0.353 1.00 38.94 68 ILE B C 1
ATOM 1532 O O . ILE B 1 68 ? -29.605 53.083 -0.040 1.00 38.77 68 ILE B O 1
ATOM 1537 N N . GLY B 1 69 ? -30.493 54.435 -1.621 1.00 39.44 69 GLY B N 1
ATOM 1538 C CA . GLY B 1 69 ? -30.184 53.563 -2.759 1.00 39.86 69 GLY B CA 1
ATOM 1539 C C . GLY B 1 69 ? -29.436 54.220 -3.909 1.00 41.23 69 GLY B C 1
ATOM 1540 O O . GLY B 1 69 ? -30.018 54.979 -4.689 1.00 40.88 69 GLY B O 1
ATOM 1541 N N . GLY B 1 70 ? -28.145 53.904 -4.035 1.00 42.55 122 GLY B N 1
ATOM 1542 C CA . GLY B 1 70 ? -27.294 54.460 -5.080 1.00 44.48 122 GLY B CA 1
ATOM 1543 C C . GLY B 1 70 ? -25.925 53.806 -4.937 1.00 46.66 122 GLY B C 1
ATOM 1544 O O . GLY B 1 70 ? -25.657 52.759 -5.540 1.00 47.21 122 GLY B O 1
ATOM 1545 N N . PRO B 1 71 ? -25.020 54.441 -4.174 1.00 47.73 123 PRO B N 1
ATOM 1546 C CA . PRO B 1 71 ? -23.794 53.758 -3.714 1.00 48.45 123 PRO B CA 1
ATOM 1547 C C . PRO B 1 71 ? -24.004 52.349 -3.123 1.00 48.94 123 PRO B C 1
ATOM 1548 O O . PRO B 1 71 ? -23.031 51.618 -2.859 1.00 49.82 123 PRO B O 1
ATOM 1552 N N . GLY B 1 72 ? -25.260 51.963 -2.973 1.00 48.67 124 GLY B N 1
ATOM 1553 C CA . GLY B 1 72 ? -25.625 50.666 -2.426 1.00 49.21 124 GLY B CA 1
ATOM 1554 C C . GLY B 1 72 ? -27.004 50.819 -1.793 1.00 49.69 124 GLY B C 1
ATOM 1555 O O . GLY B 1 72 ? -27.723 51.774 -2.099 1.00 50.17 124 GLY B O 1
ATOM 1556 N N . ILE B 1 73 ? -27.373 49.886 -0.922 1.00 49.41 125 ILE B N 1
ATOM 1557 C CA . ILE B 1 73 ? -28.469 50.100 -0.009 1.00 49.48 125 ILE B CA 1
ATOM 1558 C C . ILE B 1 73 ? -27.930 50.175 1.446 1.00 49.57 125 ILE B C 1
ATOM 1559 O O . ILE B 1 73 ? -27.163 49.285 1.898 1.00 49.72 125 ILE B O 1
ATOM 1564 N N . GLN B 1 74 ? -28.333 51.252 2.134 1.00 48.29 126 GLN B N 1
ATOM 1565 C CA . GLN B 1 74 ? -27.953 51.577 3.505 1.00 48.13 126 GLN B CA 1
ATOM 1566 C C . GLN B 1 74 ? -29.189 52.074 4.234 1.00 46.38 126 GLN B C 1
ATOM 1567 O O . GLN B 1 74 ? -29.903 52.960 3.746 1.00 46.16 126 GLN B O 1
ATOM 1573 N N . GLU B 1 75 ? -29.440 51.529 5.415 1.00 44.83 127 GLU B N 1
ATOM 1574 C CA . GLU B 1 75 ? -30.538 52.017 6.219 1.00 43.67 127 GLU B CA 1
ATOM 1575 C C . GLU B 1 75 ? -30.117 53.084 7.224 1.00 42.97 127 GLU B C 1
ATOM 1576 O O . GLU B 1 75 ? -29.145 52.907 7.958 1.00 42.80 127 GLU B O 1
ATOM 1582 N N . VAL B 1 76 ? -30.862 54.186 7.235 1.00 41.97 128 VAL B N 1
ATOM 1583 C CA . VAL B 1 76 ? -30.715 55.202 8.253 1.00 41.14 128 VAL B CA 1
ATOM 1584 C C . VAL B 1 76 ? -31.970 55.278 9.108 1.00 40.77 128 VAL B C 1
ATOM 1585 O O . VAL B 1 76 ? -33.087 55.461 8.588 1.00 40.17 128 VAL B O 1
ATOM 1589 N N . ALA B 1 77 ? -31.785 55.141 10.422 1.00 40.72 129 ALA B N 1
ATOM 1590 C CA . ALA B 1 77 ? -32.835 55.478 11.400 1.00 39.77 129 ALA B CA 1
ATOM 1591 C C . ALA B 1 77 ? -32.605 56.882 11.910 1.00 39.98 129 ALA B C 1
ATOM 1592 O O . ALA B 1 77 ? -31.664 57.131 12.673 1.00 39.81 129 ALA B O 1
ATOM 1594 N N . THR B 1 78 ? -33.482 57.796 11.482 1.00 40.42 130 THR B N 1
ATOM 1595 C CA . THR B 1 78 ? -33.492 59.183 11.931 1.00 39.93 130 THR B CA 1
ATOM 1596 C C . THR B 1 78 ? -33.659 59.195 13.454 1.00 40.36 130 THR B C 1
ATOM 1597 O O . THR B 1 78 ? -33.038 60.019 14.147 1.00 40.68 130 THR B O 1
ATOM 1601 N N . PHE B 1 79 ? -34.480 58.270 13.958 1.00 39.82 131 PHE B N 1
ATOM 1602 C CA . PHE B 1 79 ? -34.601 57.998 15.401 1.00 39.82 131 PHE B CA 1
ATOM 1603 C C . PHE B 1 79 ? -35.063 56.566 15.700 1.00 40.67 131 PHE B C 1
ATOM 1604 O O . PHE B 1 79 ? -35.625 55.902 14.825 1.00 40.35 131 PHE B O 1
ATOM 1612 N N . SER B 1 80 ? -34.826 56.120 16.940 1.00 41.50 132 SER B N 1
ATOM 1613 C CA . SER B 1 80 ? -35.130 54.786 17.407 1.00 42.41 132 SER B CA 1
ATOM 1614 C C . SER B 1 80 ? -35.314 54.882 18.919 1.00 43.78 132 SER B C 1
ATOM 1615 O O . SER B 1 80 ? -34.360 55.152 19.637 1.00 43.92 132 SER B O 1
ATOM 1618 N N . VAL B 1 81 ? -36.532 54.670 19.417 1.00 44.73 133 VAL B N 1
ATOM 1619 C CA . VAL B 1 81 ? -36.792 54.977 20.820 1.00 46.22 133 VAL B CA 1
ATOM 1620 C C . VAL B 1 81 ? -37.693 53.960 21.540 1.00 46.77 133 VAL B C 1
ATOM 1621 O O . VAL B 1 81 ? -38.633 53.440 20.962 1.00 47.52 133 VAL B O 1
ATOM 1625 N N . ASP B 1 82 ? -37.380 53.680 22.799 1.00 47.14 134 ASP B N 1
ATOM 1626 C CA . ASP B 1 82 ? -38.182 52.808 23.628 1.00 47.97 134 ASP B CA 1
ATOM 1627 C C . ASP B 1 82 ? -39.549 53.444 23.917 1.00 47.92 134 ASP B C 1
ATOM 1628 O O . ASP B 1 82 ? -39.625 54.601 24.326 1.00 48.14 134 ASP B O 1
ATOM 1633 N N . VAL B 1 83 ? -40.625 52.703 23.658 1.00 47.57 135 VAL B N 1
ATOM 1634 C CA . VAL B 1 83 ? -41.975 53.174 23.967 1.00 47.38 135 VAL B CA 1
ATOM 1635 C C . VAL B 1 83 ? -42.724 52.167 24.825 1.00 47.49 135 VAL B C 1
ATOM 1636 O O . VAL B 1 83 ? -42.367 50.999 24.894 1.00 47.45 135 VAL B O 1
ATOM 1640 N N . SER B 1 84 ? -43.761 52.646 25.492 1.00 48.08 136 SER B N 1
ATOM 1641 C CA . SER B 1 84 ? -44.536 51.808 26.394 1.00 49.14 136 SER B CA 1
ATOM 1642 C C . SER B 1 84 ? -46.025 52.142 26.310 1.00 49.24 136 SER B C 1
ATOM 1643 O O . SER B 1 84 ? -46.404 53.285 26.080 1.00 48.90 136 SER B O 1
ATOM 1646 N N . GLY B 1 85 ? -46.862 51.128 26.476 1.00 49.49 137 GLY B N 1
ATOM 1647 C CA . GLY B 1 85 ? -48.294 51.357 26.402 1.00 49.86 137 GLY B CA 1
ATOM 1648 C C . GLY B 1 85 ? -48.860 51.185 25.001 1.00 49.67 137 GLY B C 1
ATOM 1649 O O . GLY B 1 85 ? -48.117 50.967 24.044 1.00 49.20 137 GLY B O 1
ATOM 1650 N N . ALA B 1 86 ? -50.186 51.330 24.920 1.00 49.31 138 ALA B N 1
ATOM 1651 C CA . ALA B 1 86 ? -51.023 50.902 23.803 1.00 48.50 138 ALA B CA 1
ATOM 1652 C C . ALA B 1 86 ? -50.892 51.792 22.587 1.00 48.52 138 ALA B C 1
ATOM 1653 O O . ALA B 1 86 ? -51.221 51.368 21.477 1.00 48.16 138 ALA B O 1
ATOM 1655 N N . GLU B 1 87 ? -50.409 53.018 22.815 1.00 48.75 139 GLU B N 1
ATOM 1656 C CA . GLU B 1 87 ? -50.386 54.094 21.822 1.00 49.39 139 GLU B CA 1
ATOM 1657 C C . GLU B 1 87 ? -49.224 55.078 22.000 1.00 48.74 139 GLU B C 1
ATOM 1658 O O . GLU B 1 87 ? -48.613 55.186 23.076 1.00 48.83 139 GLU B O 1
ATOM 1664 N N . GLY B 1 88 ? -48.945 55.808 20.926 1.00 48.07 140 GLY B N 1
ATOM 1665 C CA . GLY B 1 88 ? -47.931 56.840 20.927 1.00 47.33 140 GLY B CA 1
ATOM 1666 C C . GLY B 1 88 ? -47.358 57.080 19.552 1.00 46.81 140 GLY B C 1
ATOM 1667 O O . GLY B 1 88 ? -47.797 56.502 18.561 1.00 46.65 140 GLY B O 1
ATOM 1668 N N . GLY B 1 89 ? -46.362 57.946 19.485 1.00 46.51 141 GLY B N 1
ATOM 1669 C CA . GLY B 1 89 ? -45.652 58.131 18.244 1.00 46.51 141 GLY B CA 1
ATOM 1670 C C . GLY B 1 89 ? -44.765 59.333 18.330 1.00 46.27 141 GLY B C 1
ATOM 1671 O O . GLY B 1 89 ? -45.035 60.207 19.113 1.00 46.18 141 GLY B O 1
ATOM 1672 N N . VAL B 1 90 ? -43.726 59.392 17.502 1.00 46.41 142 VAL B N 1
ATOM 1673 C CA . VAL B 1 90 ? -42.807 60.532 17.547 1.00 46.17 142 VAL B CA 1
ATOM 1674 C C . VAL B 1 90 ? -42.590 61.174 16.182 1.00 46.11 142 VAL B C 1
ATOM 1675 O O . VAL B 1 90 ? -42.846 60.562 15.139 1.00 46.29 142 VAL B O 1
ATOM 1679 N N . ALA B 1 91 ? -42.138 62.421 16.212 1.00 45.57 143 ALA B N 1
ATOM 1680 C CA . ALA B 1 91 ? -42.059 63.254 15.018 1.00 45.45 143 ALA B CA 1
ATOM 1681 C C . ALA B 1 91 ? -40.700 63.954 14.869 1.00 45.15 143 ALA B C 1
ATOM 1682 O O . ALA B 1 91 ? -40.022 64.274 15.857 1.00 44.49 143 ALA B O 1
ATOM 1684 N N . VAL B 1 92 ? -40.313 64.198 13.622 1.00 44.40 144 VAL B N 1
ATOM 1685 C CA . VAL B 1 92 ? -39.035 64.803 13.357 1.00 43.85 144 VAL B CA 1
ATOM 1686 C C . VAL B 1 92 ? -39.237 65.823 12.261 1.00 44.00 144 VAL B C 1
ATOM 1687 O O . VAL B 1 92 ? -39.913 65.552 11.262 1.00 43.33 144 VAL B O 1
ATOM 1691 N N . SER B 1 93 ? -38.658 67.003 12.476 1.00 43.88 145 SER B N 1
ATOM 1692 C CA . SER B 1 93 ? -38.659 68.045 11.471 1.00 43.79 145 SER B CA 1
ATOM 1693 C C . SER B 1 93 ? -37.243 68.499 11.144 1.00 43.60 145 SER B C 1
ATOM 1694 O O . SER B 1 93 ? -36.442 68.813 12.026 1.00 42.84 145 SER B O 1
ATOM 1697 N N . ASN B 1 94 ? -36.985 68.535 9.842 1.00 43.64 146 ASN B N 1
ATOM 1698 C CA . ASN B 1 94 ? -35.757 69.017 9.252 1.00 43.82 146 ASN B CA 1
ATOM 1699 C C . ASN B 1 94 ? -34.482 68.287 9.621 1.00 43.65 146 ASN B C 1
ATOM 1700 O O . ASN B 1 94 ? -33.438 68.906 9.705 1.00 44.67 146 ASN B O 1
ATOM 1705 N N . ALA B 1 95 ? -34.558 66.975 9.818 1.00 43.76 147 ALA B N 1
ATOM 1706 C CA . ALA B 1 95 ? -33.362 66.137 10.003 1.00 43.40 147 ALA B CA 1
ATOM 1707 C C . ALA B 1 95 ? -32.458 66.185 8.762 1.00 43.06 147 ALA B C 1
ATOM 1708 O O . ALA B 1 95 ? -32.948 66.250 7.639 1.00 43.87 147 ALA B O 1
ATOM 1710 N N . HIS B 1 96 ? -31.145 66.127 8.958 1.00 42.47 148 HIS B N 1
ATOM 1711 C CA . HIS B 1 96 ? -30.214 66.295 7.835 1.00 41.22 148 HIS B CA 1
ATOM 1712 C C . HIS B 1 96 ? -29.637 64.970 7.298 1.00 41.22 148 HIS B C 1
ATOM 1713 O O . HIS B 1 96 ? -29.281 64.064 8.063 1.00 40.80 148 HIS B O 1
ATOM 1720 N N . GLY B 1 97 ? -29.559 64.870 5.973 1.00 41.09 149 GLY B N 1
ATOM 1721 C CA . GLY B 1 97 ? -29.128 63.623 5.315 1.00 40.61 149 GLY B CA 1
ATOM 1722 C C . GLY B 1 97 ? -28.413 63.920 4.024 1.00 39.75 149 GLY B C 1
ATOM 1723 O O . GLY B 1 97 ? -28.836 64.798 3.275 1.00 39.86 149 GLY B O 1
ATOM 1724 N N . THR B 1 98 ? -27.324 63.197 3.783 1.00 39.10 150 THR B N 1
ATOM 1725 C CA . THR B 1 98 ? -26.475 63.404 2.611 1.00 38.60 150 THR B CA 1
ATOM 1726 C C . THR B 1 98 ? -25.730 62.134 2.190 1.00 39.10 150 THR B C 1
ATOM 1727 O O . THR B 1 98 ? -25.484 61.233 3.003 1.00 39.28 150 THR B O 1
ATOM 1731 N N . VAL B 1 99 ? -25.347 62.069 0.916 1.00 38.93 151 VAL B N 1
ATOM 1732 C CA . VAL B 1 99 ? -24.613 60.914 0.412 1.00 38.33 151 VAL B CA 1
ATOM 1733 C C . VAL B 1 99 ? -23.913 61.267 -0.894 1.00 38.77 151 VAL B C 1
ATOM 1734 O O . VAL B 1 99 ? -24.426 62.046 -1.688 1.00 38.40 151 VAL B O 1
ATOM 1738 N N . THR B 1 100 ? -22.738 60.684 -1.102 1.00 39.77 152 THR B N 1
ATOM 1739 C CA . THR B 1 100 ? -21.885 61.087 -2.196 1.00 41.09 152 THR B CA 1
ATOM 1740 C C . THR B 1 100 ? -21.412 59.887 -3.039 1.00 42.29 152 THR B C 1
ATOM 1741 O O . THR B 1 100 ? -21.739 58.750 -2.717 1.00 41.99 152 THR B O 1
ATOM 1745 N N . GLY B 1 101 ? -20.666 60.151 -4.118 1.00 43.64 153 GLY B N 1
ATOM 1746 C CA . GLY B 1 101 ? -20.422 59.142 -5.174 1.00 44.79 153 GLY B CA 1
ATOM 1747 C C . GLY B 1 101 ? -21.716 58.693 -5.853 1.00 45.64 153 GLY B C 1
ATOM 1748 O O . GLY B 1 101 ? -21.830 57.563 -6.345 1.00 45.70 153 GLY B O 1
ATOM 1749 N N . ALA B 1 102 ? -22.700 59.586 -5.872 1.00 46.47 154 ALA B N 1
ATOM 1750 C CA . ALA B 1 102 ? -24.010 59.275 -6.422 1.00 47.18 154 ALA B CA 1
ATOM 1751 C C . ALA B 1 102 ? -23.909 59.282 -7.914 1.00 47.35 154 ALA B C 1
ATOM 1752 O O . ALA B 1 102 ? -24.254 60.247 -8.573 1.00 47.72 154 ALA B O 1
ATOM 1754 N N . ALA B 1 103 ? -23.397 58.189 -8.447 1.00 48.36 155 ALA B N 1
ATOM 1755 C CA . ALA B 1 103 ? -23.278 58.046 -9.873 1.00 48.92 155 ALA B CA 1
ATOM 1756 C C . ALA B 1 103 ? -24.673 57.942 -10.463 1.00 49.19 155 ALA B C 1
ATOM 1757 O O . ALA B 1 103 ? -25.304 56.875 -10.451 1.00 48.87 155 ALA B O 1
ATOM 1759 N N . GLY B 1 104 ? -25.152 59.080 -10.954 1.00 49.65 156 GLY B N 1
ATOM 1760 C CA . GLY B 1 104 ? -26.536 59.212 -11.439 1.00 50.91 156 GLY B CA 1
ATOM 1761 C C . GLY B 1 104 ? -27.638 58.754 -10.466 1.00 50.98 156 GLY B C 1
ATOM 1762 O O . GLY B 1 104 ? -27.872 57.555 -10.293 1.00 50.31 156 GLY B O 1
ATOM 1763 N N . GLY B 1 105 ? -28.313 59.725 -9.841 1.00 51.29 157 GLY B N 1
ATOM 1764 C CA . GLY B 1 105 ? -29.529 59.469 -9.046 1.00 51.60 157 GLY B CA 1
ATOM 1765 C C . GLY B 1 105 ? -29.311 58.967 -7.616 1.00 51.25 157 GLY B C 1
ATOM 1766 O O . GLY B 1 105 ? -28.277 58.376 -7.285 1.00 52.38 157 GLY B O 1
ATOM 1767 N N . VAL B 1 106 ? -30.289 59.198 -6.756 1.00 49.86 158 VAL B N 1
ATOM 1768 C CA . VAL B 1 106 ? -30.350 58.458 -5.512 1.00 48.55 158 VAL B CA 1
ATOM 1769 C C . VAL B 1 106 ? -31.852 58.340 -5.289 1.00 47.27 158 VAL B C 1
ATOM 1770 O O . VAL B 1 106 ? -32.577 59.328 -5.445 1.00 46.87 158 VAL B O 1
ATOM 1774 N N . LEU B 1 107 ? -32.298 57.125 -4.958 1.00 45.54 159 LEU B N 1
ATOM 1775 C CA . LEU B 1 107 ? -33.668 56.874 -4.542 1.00 44.03 159 LEU B CA 1
ATOM 1776 C C . LEU B 1 107 ? -33.729 56.684 -3.028 1.00 43.26 159 LEU B C 1
ATOM 1777 O O . LEU B 1 107 ? -32.824 56.121 -2.414 1.00 42.44 159 LEU B O 1
ATOM 1782 N N . LEU B 1 108 ? -34.808 57.165 -2.428 1.00 42.50 160 LEU B N 1
ATOM 1783 C CA . LEU B 1 108 ? -34.967 57.108 -0.992 1.00 42.10 160 LEU B CA 1
ATOM 1784 C C . LEU B 1 108 ? -36.246 56.391 -0.663 1.00 42.10 160 LEU B C 1
ATOM 1785 O O . LEU B 1 108 ? -37.307 56.899 -1.012 1.00 42.99 160 LEU B O 1
ATOM 1790 N N . ARG B 1 109 ? -36.163 55.248 0.032 1.00 41.10 161 ARG B N 1
ATOM 1791 C CA . ARG B 1 109 ? -37.367 54.532 0.480 1.00 39.48 161 ARG B CA 1
ATOM 1792 C C . ARG B 1 109 ? -37.715 54.780 1.938 1.00 38.73 161 ARG B C 1
ATOM 1793 O O . ARG B 1 109 ? -37.043 54.253 2.823 1.00 38.90 161 ARG B O 1
ATOM 1801 N N . PRO B 1 110 ? -38.811 55.518 2.208 1.00 37.68 162 PRO B N 1
ATOM 1802 C CA . PRO B 1 110 ? -39.094 55.811 3.629 1.00 37.09 162 PRO B CA 1
ATOM 1803 C C . PRO B 1 110 ? -39.890 54.712 4.408 1.00 35.77 162 PRO B C 1
ATOM 1804 O O . PRO B 1 110 ? -40.788 54.092 3.863 1.00 35.13 162 PRO B O 1
ATOM 1808 N N . PHE B 1 111 ? -39.539 54.495 5.671 1.00 35.26 163 PHE B N 1
ATOM 1809 C CA . PHE B 1 111 ? -40.266 53.573 6.539 1.00 35.52 163 PHE B CA 1
ATOM 1810 C C . PHE B 1 111 ? -40.546 54.101 7.959 1.00 35.79 163 PHE B C 1
ATOM 1811 O O . PHE B 1 111 ? -39.895 55.029 8.440 1.00 35.50 163 PHE B O 1
ATOM 1819 N N . ALA B 1 112 ? -41.540 53.487 8.599 1.00 36.33 164 ALA B N 1
ATOM 1820 C CA . ALA B 1 112 ? -41.770 53.536 10.048 1.00 36.73 164 ALA B CA 1
ATOM 1821 C C . ALA B 1 112 ? -41.797 52.079 10.560 1.00 37.36 164 ALA B C 1
ATOM 1822 O O . ALA B 1 112 ? -42.361 51.190 9.903 1.00 37.58 164 ALA B O 1
ATOM 1824 N N . ARG B 1 113 ? -41.201 51.831 11.725 1.00 37.69 165 ARG B N 1
ATOM 1825 C CA . ARG B 1 113 ? -41.075 50.463 12.216 1.00 38.27 165 ARG B CA 1
ATOM 1826 C C . ARG B 1 113 ? -41.503 50.307 13.685 1.00 38.24 165 ARG B C 1
ATOM 1827 O O . ARG B 1 113 ? -41.130 51.105 14.535 1.00 37.89 165 ARG B O 1
ATOM 1835 N N . LEU B 1 114 ? -42.268 49.259 13.965 1.00 38.56 166 LEU B N 1
ATOM 1836 C CA . LEU B 1 114 ? -42.647 48.922 15.340 1.00 39.10 166 LEU B CA 1
ATOM 1837 C C . LEU B 1 114 ? -42.043 47.596 15.711 1.00 38.93 166 LEU B C 1
ATOM 1838 O O . LEU B 1 114 ? -42.320 46.588 15.072 1.00 39.79 166 LEU B O 1
ATOM 1843 N N . ILE B 1 115 ? -41.234 47.605 16.752 1.00 39.09 167 ILE B N 1
ATOM 1844 C CA . ILE B 1 115 ? -40.517 46.427 17.227 1.00 39.57 167 ILE B CA 1
ATOM 1845 C C . ILE B 1 115 ? -40.980 46.193 18.652 1.00 39.50 167 ILE B C 1
ATOM 1846 O O . ILE B 1 115 ? -40.982 47.124 19.450 1.00 40.82 167 ILE B O 1
ATOM 1851 N N . ALA B 1 116 ? -41.433 44.984 18.965 1.00 39.38 168 ALA B N 1
ATOM 1852 C CA . ALA B 1 116 ? -41.849 44.639 20.339 1.00 39.02 168 ALA B CA 1
ATOM 1853 C C . ALA B 1 116 ? -40.725 44.036 21.197 1.00 39.15 168 ALA B C 1
ATOM 1854 O O . ALA B 1 116 ? -39.889 43.279 20.700 1.00 39.04 168 ALA B O 1
ATOM 1856 N N . SER B 1 117 ? -40.743 44.333 22.493 1.00 39.44 169 SER B N 1
ATOM 1857 C CA . SER B 1 117 ? -39.791 43.748 23.433 1.00 40.64 169 SER B CA 1
ATOM 1858 C C . SER B 1 117 ? -39.804 42.225 23.416 1.00 40.70 169 SER B C 1
ATOM 1859 O O . SER B 1 117 ? -38.803 41.596 23.782 1.00 41.31 169 SER B O 1
ATOM 1862 N N . THR B 1 118 ? -40.917 41.655 22.959 1.00 40.70 170 THR B N 1
ATOM 1863 C CA . THR B 1 118 ? -41.046 40.200 22.706 1.00 40.99 170 THR B CA 1
ATOM 1864 C C . THR B 1 118 ? -40.488 39.664 21.376 1.00 41.46 170 THR B C 1
ATOM 1865 O O . THR B 1 118 ? -40.726 38.497 21.037 1.00 40.96 170 THR B O 1
ATOM 1869 N N . GLY B 1 119 ? -39.773 40.522 20.625 1.00 42.00 171 GLY B N 1
ATOM 1870 C CA . GLY B 1 119 ? -39.026 40.105 19.422 1.00 41.72 171 GLY B CA 1
ATOM 1871 C C . GLY B 1 119 ? -39.746 40.368 18.119 1.00 42.13 171 GLY B C 1
ATOM 1872 O O . GLY B 1 119 ? -39.111 40.443 17.055 1.00 41.96 171 GLY B O 1
ATOM 1873 N N . ASP B 1 120 ? -41.072 40.529 18.220 1.00 42.19 172 ASP B N 1
ATOM 1874 C CA . ASP B 1 120 ? -41.963 40.692 17.068 1.00 42.31 172 ASP B CA 1
ATOM 1875 C C . ASP B 1 120 ? -41.699 42.030 16.422 1.00 41.57 172 ASP B C 1
ATOM 1876 O O . ASP B 1 120 ? -41.196 42.946 17.076 1.00 41.48 172 ASP B O 1
ATOM 1881 N N . SER B 1 121 ? -42.016 42.156 15.139 1.00 40.60 173 SER B N 1
ATOM 1882 C CA . SER B 1 121 ? -41.890 43.481 14.519 1.00 40.06 173 SER B CA 1
ATOM 1883 C C . SER B 1 121 ? -42.697 43.615 13.247 1.00 39.38 173 SER B C 1
ATOM 1884 O O . SER B 1 121 ? -42.814 42.651 12.474 1.00 39.36 173 SER B O 1
ATOM 1887 N N . VAL B 1 122 ? -43.215 44.820 13.031 1.00 38.23 174 VAL B N 1
ATOM 1888 C CA . VAL B 1 122 ? -43.853 45.175 11.772 1.00 38.34 174 VAL B CA 1
ATOM 1889 C C . VAL B 1 122 ? -43.271 46.495 11.253 1.00 38.90 174 VAL B C 1
ATOM 1890 O O . VAL B 1 122 ? -42.960 47.410 12.042 1.00 38.62 174 VAL B O 1
ATOM 1894 N N . THR B 1 123 ? -43.110 46.577 9.930 1.00 39.17 175 THR B N 1
ATOM 1895 C CA . THR B 1 123 ? -42.553 47.765 9.299 1.00 40.43 175 THR B CA 1
ATOM 1896 C C . THR B 1 123 ? -43.322 48.171 8.045 1.00 40.25 175 THR B C 1
ATOM 1897 O O . THR B 1 123 ? -43.466 47.365 7.113 1.00 41.15 175 THR B O 1
ATOM 1901 N N . THR B 1 124 ? -43.817 49.409 8.026 1.00 40.03 176 THR B N 1
ATOM 1902 C CA . THR B 1 124 ? -44.533 49.961 6.868 1.00 40.35 176 THR B CA 1
ATOM 1903 C C . THR B 1 124 ? -43.610 50.767 5.954 1.00 40.74 176 THR B C 1
ATOM 1904 O O . THR B 1 124 ? -42.717 51.474 6.436 1.00 41.10 176 THR B O 1
ATOM 1908 N N . TYR B 1 125 ? -43.811 50.668 4.644 1.00 40.79 177 TYR B N 1
ATOM 1909 C CA . TYR B 1 125 ? -42.963 51.420 3.700 1.00 41.58 177 TYR B CA 1
ATOM 1910 C C . TYR B 1 125 ? -43.754 52.374 2.845 1.00 41.98 177 TYR B C 1
ATOM 1911 O O . TYR B 1 125 ? -44.856 52.024 2.391 1.00 42.19 177 TYR B O 1
ATOM 1920 N N . GLY B 1 126 ? -43.201 53.575 2.636 1.00 41.81 178 GLY B N 1
ATOM 1921 C CA . GLY B 1 126 ? -43.747 54.525 1.666 1.00 42.37 178 GLY B CA 1
ATOM 1922 C C . GLY B 1 126 ? -43.198 54.247 0.279 1.00 43.25 178 GLY B C 1
ATOM 1923 O O . GLY B 1 126 ? -42.325 53.390 0.143 1.00 43.24 178 GLY B O 1
ATOM 1924 N N . GLU B 1 127 ? -43.692 54.953 -0.747 1.00 44.48 179 GLU B N 1
ATOM 1925 C CA . GLU B 1 127 ? -43.123 54.842 -2.105 1.00 46.49 179 GLU B CA 1
ATOM 1926 C C . GLU B 1 127 ? -41.845 55.651 -2.189 1.00 47.13 179 GLU B C 1
ATOM 1927 O O . GLU B 1 127 ? -41.791 56.764 -1.684 1.00 48.08 179 GLU B O 1
ATOM 1933 N N . PRO B 1 128 ? -40.794 55.092 -2.810 1.00 47.88 180 PRO B N 1
ATOM 1934 C CA . PRO B 1 128 ? -39.509 55.806 -2.902 1.00 47.93 180 PRO B CA 1
ATOM 1935 C C . PRO B 1 128 ? -39.601 57.253 -3.410 1.00 48.28 180 PRO B C 1
ATOM 1936 O O . PRO B 1 128 ? -40.381 57.551 -4.320 1.00 48.12 180 PRO B O 1
ATOM 1940 N N . TRP B 1 129 ? -38.814 58.127 -2.782 1.00 48.29 181 TRP B N 1
ATOM 1941 C CA . TRP B 1 129 ? -38.618 59.484 -3.223 1.00 48.45 181 TRP B CA 1
ATOM 1942 C C . TRP B 1 129 ? -37.337 59.500 -4.043 1.00 48.42 181 TRP B C 1
ATOM 1943 O O . TRP B 1 129 ? -36.322 58.899 -3.657 1.00 47.76 181 TRP B O 1
ATOM 1954 N N . ASN B 1 130 ? -37.409 60.184 -5.183 1.00 48.69 182 ASN B N 1
ATOM 1955 C CA . ASN B 1 130 ? -36.318 60.254 -6.135 1.00 49.54 182 ASN B CA 1
ATOM 1956 C C . ASN B 1 130 ? -35.577 61.556 -5.928 1.00 49.91 182 ASN B C 1
ATOM 1957 O O . ASN B 1 130 ? -36.124 62.636 -6.184 1.00 50.04 182 ASN B O 1
ATOM 1962 N N . MET B 1 131 ? -34.346 61.437 -5.453 1.00 50.51 183 MET B N 1
ATOM 1963 C CA . MET B 1 131 ? -33.627 62.534 -4.844 1.00 50.82 183 MET B CA 1
ATOM 1964 C C . MET B 1 131 ? -32.892 63.123 -5.984 1.00 51.02 183 MET B C 1
ATOM 1965 O O . MET B 1 131 ? -31.848 63.702 -5.817 1.00 51.42 183 MET B O 1
ATOM 1970 N N . ASN B 1 132 ? -33.451 62.973 -7.180 1.00 51.47 184 ASN B N 1
ATOM 1971 C CA . ASN B 1 132 ? -32.855 63.544 -8.382 1.00 52.63 184 ASN B CA 1
ATOM 1972 C C . ASN B 1 132 ? -33.905 63.933 -9.417 1.00 53.08 184 ASN B C 1
ATOM 1973 O O . ASN B 1 132 ? -33.750 63.655 -10.607 1.00 53.50 184 ASN B O 1
ATOM 1979 N N . GLY C 1 1 ? -29.549 89.648 16.715 1.00 48.87 1 GLY C N 1
ATOM 1980 C CA . GLY C 1 1 ? -30.986 89.435 17.045 1.00 47.96 1 GLY C CA 1
ATOM 1981 C C . GLY C 1 1 ? -31.374 88.047 16.605 1.00 48.09 1 GLY C C 1
ATOM 1982 O O . GLY C 1 1 ? -30.504 87.224 16.231 1.00 48.83 1 GLY C O 1
ATOM 1983 N N . LEU C 1 2 ? -32.676 87.778 16.626 1.00 47.34 2 LEU C N 1
ATOM 1984 C CA . LEU C 1 2 ? -33.189 86.509 16.129 1.00 46.67 2 LEU C CA 1
ATOM 1985 C C . LEU C 1 2 ? -32.894 86.359 14.635 1.00 46.31 2 LEU C C 1
ATOM 1986 O O . LEU C 1 2 ? -33.250 87.219 13.835 1.00 45.78 2 LEU C O 1
ATOM 1991 N N . ASP C 1 3 ? -32.234 85.258 14.283 1.00 45.84 3 ASP C N 1
ATOM 1992 C CA . ASP C 1 3 ? -31.919 84.967 12.887 1.00 45.03 3 ASP C CA 1
ATOM 1993 C C . ASP C 1 3 ? -32.981 84.110 12.241 1.00 43.88 3 ASP C C 1
ATOM 1994 O O . ASP C 1 3 ? -33.430 84.423 11.161 1.00 44.23 3 ASP C O 1
ATOM 1999 N N . ASN C 1 4 ? -33.347 83.016 12.903 1.00 42.98 4 ASN C N 1
ATOM 2000 C CA . ASN C 1 4 ? -34.324 82.037 12.390 1.00 41.91 4 ASN C CA 1
ATOM 2001 C C . ASN C 1 4 ? -34.921 81.206 13.549 1.00 41.73 4 ASN C C 1
ATOM 2002 O O . ASN C 1 4 ? -34.416 81.262 14.670 1.00 40.93 4 ASN C O 1
ATOM 2007 N N . GLU C 1 5 ? -36.021 80.496 13.284 1.00 42.19 5 GLU C N 1
ATOM 2008 C CA . GLU C 1 5 ? -36.685 79.637 14.276 1.00 43.11 5 GLU C CA 1
ATOM 2009 C C . GLU C 1 5 ? -37.628 78.629 13.612 1.00 42.79 5 GLU C C 1
ATOM 2010 O O . GLU C 1 5 ? -38.076 78.842 12.492 1.00 42.65 5 GLU C O 1
ATOM 2016 N N . LEU C 1 6 ? -37.931 77.539 14.304 1.00 42.73 6 LEU C N 1
ATOM 2017 C CA . LEU C 1 6 ? -38.952 76.604 13.819 1.00 43.09 6 LEU C CA 1
ATOM 2018 C C . LEU C 1 6 ? -39.562 75.855 14.971 1.00 43.47 6 LEU C C 1
ATOM 2019 O O . LEU C 1 6 ? -38.893 75.623 15.980 1.00 42.83 6 LEU C O 1
ATOM 2024 N N . SER C 1 7 ? -40.842 75.504 14.787 1.00 44.69 7 SER C N 1
ATOM 2025 C CA . SER C 1 7 ? -41.684 74.862 15.784 1.00 45.58 7 SER C CA 1
ATOM 2026 C C . SER C 1 7 ? -42.295 73.561 15.280 1.00 46.54 7 SER C C 1
ATOM 2027 O O . SER C 1 7 ? -42.755 73.470 14.127 1.00 46.73 7 SER C O 1
ATOM 2030 N N . LEU C 1 8 ? -42.307 72.564 16.163 1.00 47.36 8 LEU C N 1
ATOM 2031 C CA . LEU C 1 8 ? -42.891 71.266 15.877 1.00 47.93 8 LEU C CA 1
ATOM 2032 C C . LEU C 1 8 ? -43.866 70.922 16.975 1.00 48.89 8 LEU C C 1
ATOM 2033 O O . LEU C 1 8 ? -43.610 71.179 18.148 1.00 49.42 8 LEU C O 1
ATOM 2038 N N . VAL C 1 9 ? -45.003 70.359 16.588 1.00 49.58 9 VAL C N 1
ATOM 2039 C CA . VAL C 1 9 ? -45.952 69.852 17.541 1.00 49.74 9 VAL C CA 1
ATOM 2040 C C . VAL C 1 9 ? -45.523 68.422 17.535 1.00 50.58 9 VAL C C 1
ATOM 2041 O O . VAL C 1 9 ? -45.642 67.757 16.518 1.00 50.35 9 VAL C O 1
ATOM 2045 N N . ASP C 1 10 ? -44.973 67.969 18.658 1.00 52.00 10 ASP C N 1
ATOM 2046 C CA . ASP C 1 10 ? -44.358 66.645 18.725 1.00 53.37 10 ASP C CA 1
ATOM 2047 C C . ASP C 1 10 ? -45.379 65.575 19.031 1.00 54.15 10 ASP C C 1
ATOM 2048 O O . ASP C 1 10 ? -46.579 65.843 19.077 1.00 54.52 10 ASP C O 1
ATOM 2053 N N . GLY C 1 11 ? -44.876 64.363 19.254 1.00 55.27 11 GLY C N 1
ATOM 2054 C CA . GLY C 1 11 ? -45.696 63.173 19.379 1.00 55.69 11 GLY C CA 1
ATOM 2055 C C . GLY C 1 11 ? -46.573 63.124 20.604 1.00 56.10 11 GLY C C 1
ATOM 2056 O O . GLY C 1 11 ? -47.421 62.245 20.714 1.00 56.28 11 GLY C O 1
ATOM 2057 N N . GLN C 1 12 ? -46.370 64.052 21.537 1.00 56.91 12 GLN C N 1
ATOM 2058 C CA . GLN C 1 12 ? -47.241 64.129 22.715 1.00 57.18 12 GLN C CA 1
ATOM 2059 C C . GLN C 1 12 ? -47.839 65.503 22.930 1.00 57.05 12 GLN C C 1
ATOM 2060 O O . GLN C 1 12 ? -48.013 65.953 24.068 1.00 57.82 12 GLN C O 1
ATOM 2066 N N . ASP C 1 13 ? -48.147 66.161 21.814 1.00 56.88 13 ASP C N 1
ATOM 2067 C CA . ASP C 1 13 ? -48.951 67.385 21.778 1.00 56.70 13 ASP C CA 1
ATOM 2068 C C . ASP C 1 13 ? -48.343 68.567 22.516 1.00 55.93 13 ASP C C 1
ATOM 2069 O O . ASP C 1 13 ? -49.053 69.461 23.002 1.00 55.23 13 ASP C O 1
ATOM 2074 N N . ARG C 1 14 ? -47.015 68.550 22.585 1.00 55.23 14 ARG C N 1
ATOM 2075 C CA . ARG C 1 14 ? -46.247 69.702 23.016 1.00 54.58 14 ARG C CA 1
ATOM 2076 C C . ARG C 1 14 ? -45.847 70.452 21.768 1.00 54.24 14 ARG C C 1
ATOM 2077 O O . ARG C 1 14 ? -45.440 69.837 20.771 1.00 54.23 14 ARG C O 1
ATOM 2085 N N . THR C 1 15 ? -45.999 71.774 21.798 1.00 53.75 15 THR C N 1
ATOM 2086 C CA . THR C 1 15 ? -45.486 72.589 20.696 1.00 53.50 15 THR C CA 1
ATOM 2087 C C . THR C 1 15 ? -44.070 73.037 21.013 1.00 53.33 15 THR C C 1
ATOM 2088 O O . THR C 1 15 ? -43.870 73.986 21.788 1.00 54.63 15 THR C O 1
ATOM 2092 N N . LEU C 1 16 ? -43.107 72.328 20.432 1.00 52.11 16 LEU C N 1
ATOM 2093 C CA . LEU C 1 16 ? -41.683 72.571 20.626 1.00 51.43 16 LEU C CA 1
ATOM 2094 C C . LEU C 1 16 ? -41.087 73.564 19.626 1.00 50.76 16 LEU C C 1
ATOM 2095 O O . LEU C 1 16 ? -41.158 73.354 18.416 1.00 51.06 16 LEU C O 1
ATOM 2100 N N . THR C 1 17 ? -40.457 74.610 20.142 1.00 49.82 17 THR C N 1
ATOM 2101 C CA . THR C 1 17 ? -39.819 75.641 19.319 1.00 49.33 17 THR C CA 1
ATOM 2102 C C . THR C 1 17 ? -38.283 75.554 19.404 1.00 49.19 17 THR C C 1
ATOM 2103 O O . THR C 1 17 ? -37.738 74.950 20.326 1.00 49.86 17 THR C O 1
ATOM 2107 N N . VAL C 1 18 ? -37.574 76.120 18.440 1.00 48.73 18 VAL C N 1
ATOM 2108 C CA . VAL C 1 18 ? -36.120 76.214 18.555 1.00 48.54 18 VAL C CA 1
ATOM 2109 C C . VAL C 1 18 ? -35.668 77.385 17.718 1.00 48.44 18 VAL C C 1
ATOM 2110 O O . VAL C 1 18 ? -36.215 77.618 16.637 1.00 48.89 18 VAL C O 1
ATOM 2114 N N . GLN C 1 19 ? -34.683 78.112 18.237 1.00 48.51 19 GLN C N 1
ATOM 2115 C CA . GLN C 1 19 ? -34.338 79.465 17.793 1.00 48.55 19 GLN C CA 1
ATOM 2116 C C . GLN C 1 19 ? -32.823 79.653 17.684 1.00 48.42 19 GLN C C 1
ATOM 2117 O O . GLN C 1 19 ? -32.045 79.109 18.491 1.00 47.75 19 GLN C O 1
ATOM 2123 N N . GLN C 1 20 ? -32.424 80.491 16.726 1.00 48.39 20 GLN C N 1
ATOM 2124 C CA . GLN C 1 20 ? -31.017 80.771 16.438 1.00 47.76 20 GLN C CA 1
ATOM 2125 C C . GLN C 1 20 ? -30.723 82.271 16.397 1.00 47.74 20 GLN C C 1
ATOM 2126 O O . GLN C 1 20 ? -31.170 82.969 15.492 1.00 48.17 20 GLN C O 1
ATOM 2132 N N . TRP C 1 21 ? -29.939 82.743 17.364 1.00 48.10 21 TRP C N 1
ATOM 2133 C CA . TRP C 1 21 ? -29.718 84.178 17.590 1.00 48.21 21 TRP C CA 1
ATOM 2134 C C . TRP C 1 21 ? -28.271 84.613 17.436 1.00 48.07 21 TRP C C 1
ATOM 2135 O O . TRP C 1 21 ? -27.365 83.852 17.737 1.00 48.60 21 TRP C O 1
ATOM 2146 N N . ASP C 1 22 ? -28.060 85.835 16.962 1.00 48.45 22 ASP C N 1
ATOM 2147 C CA . ASP C 1 22 ? -26.777 86.547 17.059 1.00 48.37 22 ASP C CA 1
ATOM 2148 C C . ASP C 1 22 ? -25.595 85.886 16.358 1.00 48.49 22 ASP C C 1
ATOM 2149 O O . ASP C 1 22 ? -24.495 85.847 16.893 1.00 48.08 22 ASP C O 1
ATOM 2154 N N . THR C 1 23 ? -25.829 85.400 15.141 1.00 48.69 23 THR C N 1
ATOM 2155 C CA . THR C 1 23 ? -24.936 84.463 14.456 1.00 48.06 23 THR C CA 1
ATOM 2156 C C . THR C 1 23 ? -23.822 85.196 13.709 1.00 47.27 23 THR C C 1
ATOM 2157 O O . THR C 1 23 ? -24.074 85.913 12.769 1.00 46.22 23 THR C O 1
ATOM 2161 N N . PHE C 1 24 ? -22.589 85.019 14.162 1.00 47.07 24 PHE C N 1
ATOM 2162 C CA . PHE C 1 24 ? -21.422 85.453 13.407 1.00 47.26 24 PHE C CA 1
ATOM 2163 C C . PHE C 1 24 ? -20.454 84.333 12.960 1.00 47.52 24 PHE C C 1
ATOM 2164 O O . PHE C 1 24 ? -19.845 83.652 13.783 1.00 48.03 24 PHE C O 1
ATOM 2172 N N . LEU C 1 25 ? -20.321 84.141 11.653 1.00 46.55 25 LEU C N 1
ATOM 2173 C CA . LEU C 1 25 ? -19.322 83.219 11.139 1.00 45.96 25 LEU C CA 1
ATOM 2174 C C . LEU C 1 25 ? -18.127 84.000 10.637 1.00 46.74 25 LEU C C 1
ATOM 2175 O O . LEU C 1 25 ? -18.089 84.391 9.479 1.00 47.91 25 LEU C O 1
ATOM 2180 N N . ASN C 1 26 ? -17.151 84.236 11.503 1.00 46.47 26 ASN C N 1
ATOM 2181 C CA . ASN C 1 26 ? -16.121 85.225 11.222 1.00 46.43 26 ASN C CA 1
ATOM 2182 C C . ASN C 1 26 ? -14.911 84.677 10.488 1.00 46.65 26 ASN C C 1
ATOM 2183 O O . ASN C 1 26 ? -14.012 84.111 11.113 1.00 46.98 26 ASN C O 1
ATOM 2188 N N . GLY C 1 27 ? -14.898 84.859 9.168 1.00 46.55 27 GLY C N 1
ATOM 2189 C CA . GLY C 1 27 ? -13.836 84.326 8.288 1.00 46.72 27 GLY C CA 1
ATOM 2190 C C . GLY C 1 27 ? -12.536 85.089 8.505 1.00 47.60 27 GLY C C 1
ATOM 2191 O O . GLY C 1 27 ? -12.563 86.308 8.693 1.00 48.38 27 GLY C O 1
ATOM 2192 N N . VAL C 1 28 ? -11.401 84.392 8.528 1.00 47.56 28 VAL C N 1
ATOM 2193 C CA . VAL C 1 28 ? -10.088 85.035 8.792 1.00 47.37 28 VAL C CA 1
ATOM 2194 C C . VAL C 1 28 ? -8.976 84.375 7.989 1.00 47.03 28 VAL C C 1
ATOM 2195 O O . VAL C 1 28 ? -9.170 83.301 7.416 1.00 46.11 28 VAL C O 1
ATOM 2199 N N . PHE C 1 29 ? -7.811 85.018 7.979 1.00 47.25 29 PHE C N 1
ATOM 2200 C CA . PHE C 1 29 ? -6.625 84.453 7.334 1.00 48.29 29 PHE C CA 1
ATOM 2201 C C . PHE C 1 29 ? -6.105 83.200 8.051 1.00 48.47 29 PHE C C 1
ATOM 2202 O O . PHE C 1 29 ? -5.837 83.230 9.261 1.00 48.10 29 PHE C O 1
ATOM 2210 N N . PRO C 1 30 ? -5.956 82.099 7.289 1.00 48.65 30 PRO C N 1
ATOM 2211 C CA . PRO C 1 30 ? -5.565 80.781 7.790 1.00 49.10 30 PRO C CA 1
ATOM 2212 C C . PRO C 1 30 ? -4.207 80.857 8.480 1.00 49.37 30 PRO C C 1
ATOM 2213 O O . PRO C 1 30 ? -3.262 81.368 7.883 1.00 49.96 30 PRO C O 1
ATOM 2217 N N . LEU C 1 31 ? -4.114 80.361 9.706 1.00 49.25 31 LEU C N 1
ATOM 2218 C CA . LEU C 1 31 ? -2.885 80.425 10.473 1.00 49.04 31 LEU C CA 1
ATOM 2219 C C . LEU C 1 31 ? -1.743 79.655 9.814 1.00 49.60 31 LEU C C 1
ATOM 2220 O O . LEU C 1 31 ? -0.589 79.909 10.096 1.00 49.28 31 LEU C O 1
ATOM 2225 N N . ASP C 1 32 ? -2.076 78.730 8.923 1.00 50.07 32 ASP C N 1
ATOM 2226 C CA . ASP C 1 32 ? -1.092 77.897 8.272 1.00 51.33 32 ASP C CA 1
ATOM 2227 C C . ASP C 1 32 ? -0.642 78.509 6.960 1.00 52.12 32 ASP C C 1
ATOM 2228 O O . ASP C 1 32 ? 0.084 77.890 6.196 1.00 52.34 32 ASP C O 1
ATOM 2233 N N . ARG C 1 33 ? -1.065 79.740 6.727 1.00 52.88 33 ARG C N 1
ATOM 2234 C CA . ARG C 1 33 ? -0.739 80.493 5.524 1.00 53.66 33 ARG C CA 1
ATOM 2235 C C . ARG C 1 33 ? -1.090 79.764 4.235 1.00 53.32 33 ARG C C 1
ATOM 2236 O O . ARG C 1 33 ? -0.676 80.165 3.161 1.00 53.28 33 ARG C O 1
ATOM 2244 N N . ASN C 1 34 ? -1.864 78.694 4.350 1.00 53.06 34 ASN C N 1
ATOM 2245 C CA . ASN C 1 34 ? -2.176 77.879 3.196 1.00 53.24 34 ASN C CA 1
ATOM 2246 C C . ASN C 1 34 ? -3.446 78.286 2.508 1.00 53.53 34 ASN C C 1
ATOM 2247 O O . ASN C 1 34 ? -4.473 78.461 3.127 1.00 53.98 34 ASN C O 1
ATOM 2252 N N . ARG C 1 35 ? -3.353 78.386 1.199 1.00 54.26 35 ARG C N 1
ATOM 2253 C CA . ARG C 1 35 ? -4.355 79.002 0.366 1.00 54.84 35 ARG C CA 1
ATOM 2254 C C . ARG C 1 35 ? -5.561 78.088 0.277 1.00 54.74 35 ARG C C 1
ATOM 2255 O O . ARG C 1 35 ? -6.639 78.505 -0.128 1.00 55.30 35 ARG C O 1
ATOM 2263 N N . LEU C 1 36 ? -5.367 76.835 0.667 1.00 54.02 36 LEU C N 1
ATOM 2264 C CA . LEU C 1 36 ? -6.405 75.833 0.573 1.00 53.27 36 LEU C CA 1
ATOM 2265 C C . LEU C 1 36 ? -7.056 75.562 1.903 1.00 52.26 36 LEU C C 1
ATOM 2266 O O . LEU C 1 36 ? -7.947 74.736 2.012 1.00 52.30 36 LEU C O 1
ATOM 2271 N N . THR C 1 37 ? -6.627 76.280 2.918 1.00 50.62 37 THR C N 1
ATOM 2272 C CA . THR C 1 37 ? -7.289 76.180 4.196 1.00 49.25 37 THR C CA 1
ATOM 2273 C C . THR C 1 37 ? -8.269 77.340 4.341 1.00 48.23 37 THR C C 1
ATOM 2274 O O . THR C 1 37 ? -8.041 78.407 3.795 1.00 48.19 37 THR C O 1
ATOM 2278 N N . ARG C 1 38 ? -9.390 77.091 5.018 1.00 47.14 38 ARG C N 1
ATOM 2279 C CA . ARG C 1 38 ? -10.270 78.140 5.510 1.00 46.40 38 ARG C CA 1
ATOM 2280 C C . ARG C 1 38 ? -10.303 78.062 7.048 1.00 45.66 38 ARG C C 1
ATOM 2281 O O . ARG C 1 38 ? -10.294 76.953 7.602 1.00 45.53 38 ARG C O 1
ATOM 2289 N N . GLU C 1 39 ? -10.288 79.232 7.712 1.00 44.55 39 GLU C N 1
ATOM 2290 C CA . GLU C 1 39 ? -10.361 79.356 9.182 1.00 43.39 39 GLU C CA 1
ATOM 2291 C C . GLU C 1 39 ? -11.349 80.418 9.597 1.00 43.25 39 GLU C C 1
ATOM 2292 O O . GLU C 1 39 ? -11.315 81.518 9.088 1.00 44.20 39 GLU C O 1
ATOM 2298 N N . TRP C 1 40 ? -12.203 80.105 10.557 1.00 43.05 40 TRP C N 1
ATOM 2299 C CA . TRP C 1 40 ? -13.226 81.052 10.992 1.00 43.09 40 TRP C CA 1
ATOM 2300 C C . TRP C 1 40 ? -13.485 81.016 12.522 1.00 42.93 40 TRP C C 1
ATOM 2301 O O . TRP C 1 40 ? -12.886 80.238 13.266 1.00 42.33 40 TRP C O 1
ATOM 2312 N N . PHE C 1 41 ? -14.394 81.866 12.972 1.00 42.73 41 PHE C N 1
ATOM 2313 C CA . PHE C 1 41 ? -14.836 81.801 14.359 1.00 43.05 41 PHE C CA 1
ATOM 2314 C C . PHE C 1 41 ? -16.361 81.822 14.475 1.00 43.05 41 PHE C C 1
ATOM 2315 O O . PHE C 1 41 ? -17.024 82.719 13.932 1.00 43.56 41 PHE C O 1
ATOM 2323 N N . HIS C 1 42 ? -16.903 80.828 15.173 1.00 42.52 42 HIS C N 1
ATOM 2324 C CA . HIS C 1 42 ? -18.336 80.723 15.292 1.00 43.01 42 HIS C CA 1
ATOM 2325 C C . HIS C 1 42 ? -18.800 81.411 16.555 1.00 42.97 42 HIS C C 1
ATOM 2326 O O . HIS C 1 42 ? -18.246 81.203 17.633 1.00 43.13 42 HIS C O 1
ATOM 2333 N N . SER C 1 43 ? -19.802 82.261 16.403 1.00 42.68 43 SER C N 1
ATOM 2334 C CA . SER C 1 43 ? -20.417 82.883 17.536 1.00 43.39 43 SER C CA 1
ATOM 2335 C C . SER C 1 43 ? -21.933 82.839 17.326 1.00 43.50 43 SER C C 1
ATOM 2336 O O . SER C 1 43 ? -22.417 83.016 16.199 1.00 43.03 43 SER C O 1
ATOM 2339 N N . GLY C 1 44 ? -22.684 82.563 18.385 1.00 43.34 44 GLY C N 1
ATOM 2340 C CA . GLY C 1 44 ? -24.097 82.250 18.246 1.00 44.57 44 GLY C CA 1
ATOM 2341 C C . GLY C 1 44 ? -24.823 81.986 19.550 1.00 45.25 44 GLY C C 1
ATOM 2342 O O . GLY C 1 44 ? -24.221 81.626 20.539 1.00 44.98 44 GLY C O 1
ATOM 2343 N N . ARG C 1 45 ? -26.132 82.162 19.530 1.00 45.81 45 ARG C N 1
ATOM 2344 C CA . ARG C 1 45 ? -26.981 81.954 20.693 1.00 47.26 45 ARG C CA 1
ATOM 2345 C C . ARG C 1 45 ? -28.048 80.919 20.278 1.00 48.03 45 ARG C C 1
ATOM 2346 O O . ARG C 1 45 ? -28.616 81.024 19.200 1.00 48.20 45 ARG C O 1
ATOM 2354 N N . ALA C 1 46 ? -28.314 79.907 21.098 1.00 48.29 46 ALA C N 1
ATOM 2355 C CA . ALA C 1 46 ? -29.409 78.980 20.790 1.00 48.43 46 ALA C CA 1
ATOM 2356 C C . ALA C 1 46 ? -30.439 78.979 21.915 1.00 49.22 46 ALA C C 1
ATOM 2357 O O . ALA C 1 46 ? -30.067 78.920 23.074 1.00 49.83 46 ALA C O 1
ATOM 2359 N N . LYS C 1 47 ? -31.726 79.037 21.569 1.00 49.35 47 LYS C N 1
ATOM 2360 C CA . LYS C 1 47 ? -32.828 78.915 22.531 1.00 49.67 47 LYS C CA 1
ATOM 2361 C C . LYS C 1 47 ? -33.925 77.935 22.054 1.00 50.53 47 LYS C C 1
ATOM 2362 O O . LYS C 1 47 ? -34.040 77.600 20.865 1.00 50.83 47 LYS C O 1
ATOM 2368 N N . TYR C 1 48 ? -34.713 77.458 23.004 1.00 51.01 48 TYR C N 1
ATOM 2369 C CA . TYR C 1 48 ? -35.860 76.640 22.703 1.00 51.22 48 TYR C CA 1
ATOM 2370 C C . TYR C 1 48 ? -37.009 77.065 23.605 1.00 51.97 48 TYR C C 1
ATOM 2371 O O . TYR C 1 48 ? -36.795 77.739 24.628 1.00 52.08 48 TYR C O 1
ATOM 2380 N N . ILE C 1 49 ? -38.226 76.710 23.200 1.00 52.42 49 ILE C N 1
ATOM 2381 C CA . ILE C 1 49 ? -39.427 76.925 24.010 1.00 52.49 49 ILE C CA 1
ATOM 2382 C C . ILE C 1 49 ? -40.313 75.712 23.793 1.00 53.00 49 ILE C C 1
ATOM 2383 O O . ILE C 1 49 ? -40.403 75.196 22.671 1.00 53.44 49 ILE C O 1
ATOM 2388 N N . VAL C 1 50 ? -40.918 75.231 24.877 1.00 53.22 50 VAL C N 1
ATOM 2389 C CA . VAL C 1 50 ? -41.942 74.184 24.817 1.00 53.70 50 VAL C CA 1
ATOM 2390 C C . VAL C 1 50 ? -43.237 74.627 25.507 1.00 53.99 50 VAL C C 1
ATOM 2391 O O . VAL C 1 50 ? -43.221 75.009 26.683 1.00 54.04 50 VAL C O 1
ATOM 2395 N N . ALA C 1 51 ? -44.342 74.592 24.753 1.00 54.23 51 ALA C N 1
ATOM 2396 C CA . ALA C 1 51 ? -45.695 74.812 25.293 1.00 54.03 51 ALA C CA 1
ATOM 2397 C C . ALA C 1 51 ? -46.371 73.451 25.448 1.00 54.22 51 ALA C C 1
ATOM 2398 O O . ALA C 1 51 ? -45.923 72.488 24.858 1.00 54.96 51 ALA C O 1
ATOM 2400 N N . GLY C 1 52 ? -47.420 73.362 26.258 1.00 54.70 52 GLY C N 1
ATOM 2401 C CA . GLY C 1 52 ? -48.278 72.172 26.289 1.00 55.29 52 GLY C CA 1
ATOM 2402 C C . GLY C 1 52 ? -48.216 71.294 27.530 1.00 55.85 52 GLY C C 1
ATOM 2403 O O . GLY C 1 52 ? -47.514 71.619 28.485 1.00 55.61 52 GLY C O 1
ATOM 2404 N N . PRO C 1 53 ? -48.947 70.160 27.514 1.00 56.42 53 PRO C N 1
ATOM 2405 C CA . PRO C 1 53 ? -49.072 69.356 28.726 1.00 57.21 53 PRO C CA 1
ATOM 2406 C C . PRO C 1 53 ? -47.703 68.892 29.175 1.00 58.08 53 PRO C C 1
ATOM 2407 O O . PRO C 1 53 ? -46.955 68.315 28.375 1.00 58.24 53 PRO C O 1
ATOM 2411 N N . GLY C 1 54 ? -47.351 69.196 30.421 1.00 58.59 54 GLY C N 1
ATOM 2412 C CA . GLY C 1 54 ? -46.079 68.737 30.983 1.00 59.57 54 GLY C CA 1
ATOM 2413 C C . GLY C 1 54 ? -44.845 69.466 30.480 1.00 60.23 54 GLY C C 1
ATOM 2414 O O . GLY C 1 54 ? -43.721 69.008 30.683 1.00 60.29 54 GLY C O 1
ATOM 2415 N N . ALA C 1 55 ? -45.054 70.611 29.838 1.00 61.09 55 ALA C N 1
ATOM 2416 C CA . ALA C 1 55 ? -43.959 71.465 29.367 1.00 61.98 55 ALA C CA 1
ATOM 2417 C C . ALA C 1 55 ? -42.845 71.697 30.397 1.00 62.68 55 ALA C C 1
ATOM 2418 O O . ALA C 1 55 ? -41.659 71.660 30.049 1.00 63.00 55 ALA C O 1
ATOM 2420 N N . ASP C 1 56 ? -43.227 71.937 31.656 1.00 63.37 56 ASP C N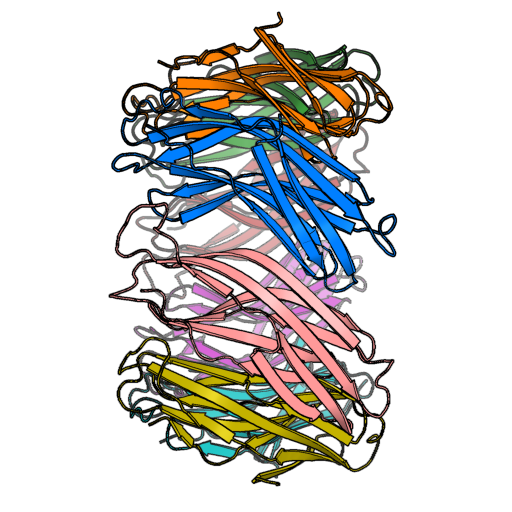 1
ATOM 2421 C CA . ASP C 1 56 ? -42.269 72.253 32.733 1.00 63.70 56 ASP C CA 1
ATOM 2422 C C . ASP C 1 56 ? -41.472 71.016 33.160 1.00 63.58 56 ASP C C 1
ATOM 2423 O O . ASP C 1 56 ? -40.514 71.104 33.938 1.00 63.64 56 ASP C O 1
ATOM 2428 N N . GLU C 1 57 ? -41.882 69.866 32.632 1.00 63.47 57 GLU C N 1
ATOM 2429 C CA . GLU C 1 57 ? -41.181 68.600 32.871 1.00 63.46 57 GLU C CA 1
ATOM 2430 C C . GLU C 1 57 ? -40.531 67.972 31.589 1.00 62.75 57 GLU C C 1
ATOM 2431 O O . GLU C 1 57 ? -40.457 66.749 31.448 1.00 62.27 57 GLU C O 1
ATOM 2437 N N . PHE C 1 58 ? -40.040 68.847 30.699 1.00 62.31 58 PHE C N 1
ATOM 2438 C CA . PHE C 1 58 ? -39.374 68.497 29.421 1.00 61.77 58 PHE C CA 1
ATOM 2439 C C . PHE C 1 58 ? -37.905 68.176 29.631 1.00 61.01 58 PHE C C 1
ATOM 2440 O O . PHE C 1 58 ? -37.185 68.945 30.274 1.00 60.39 58 PHE C O 1
ATOM 2448 N N . GLU C 1 59 ? -37.476 67.044 29.068 1.00 60.54 59 GLU C N 1
ATOM 2449 C CA . GLU C 1 59 ? -36.065 66.639 29.034 1.00 59.59 59 GLU C CA 1
ATOM 2450 C C . GLU C 1 59 ? -35.605 66.562 27.576 1.00 58.41 59 GLU C C 1
ATOM 2451 O O . GLU C 1 59 ? -36.337 66.075 26.718 1.00 58.22 59 GLU C O 1
ATOM 2457 N N . GLY C 1 60 ? -34.392 67.043 27.300 1.00 57.10 60 GLY C N 1
ATOM 2458 C CA . GLY C 1 60 ? -33.799 66.950 25.968 1.00 54.99 60 GLY C CA 1
ATOM 2459 C C . GLY C 1 60 ? -32.396 67.528 25.821 1.00 53.94 60 GLY C C 1
ATOM 2460 O O . GLY C 1 60 ? -31.724 67.847 26.816 1.00 54.30 60 GLY C O 1
ATOM 2461 N N . THR C 1 61 ? -31.951 67.664 24.571 1.00 51.76 61 THR C N 1
ATOM 2462 C CA . THR C 1 61 ? -30.639 68.178 24.283 1.00 49.42 61 THR C CA 1
ATOM 2463 C C . THR C 1 61 ? -30.791 69.379 23.370 1.00 48.45 61 THR C C 1
ATOM 2464 O O . THR C 1 61 ? -31.561 69.349 22.411 1.00 47.81 61 THR C O 1
ATOM 2468 N N . LEU C 1 62 ? -30.057 70.435 23.700 1.00 47.28 62 LEU C N 1
ATOM 2469 C CA . LEU C 1 62 ? -29.979 71.641 22.895 1.00 46.69 62 LEU C CA 1
ATOM 2470 C C . LEU C 1 62 ? -28.630 71.733 22.178 1.00 45.97 62 LEU C C 1
ATOM 2471 O O . LEU C 1 62 ? -27.583 71.518 22.785 1.00 46.31 62 LEU C O 1
ATOM 2476 N N . GLU C 1 63 ? -28.658 72.050 20.892 1.00 44.71 63 GLU C N 1
ATOM 2477 C CA . GLU C 1 63 ? -27.452 72.069 20.100 1.00 43.86 63 GLU C CA 1
ATOM 2478 C C . GLU C 1 63 ? -27.346 73.305 19.201 1.00 43.43 63 GLU C C 1
ATOM 2479 O O . GLU C 1 63 ? -28.359 73.848 18.755 1.00 42.75 63 GLU C O 1
ATOM 2485 N N . LEU C 1 64 ? -26.102 73.751 18.996 1.00 43.08 64 LEU C N 1
ATOM 2486 C CA . LEU C 1 64 ? -25.722 74.789 18.022 1.00 42.74 64 LEU C CA 1
ATOM 2487 C C . LEU C 1 64 ? -24.473 74.362 17.250 1.00 42.71 64 LEU C C 1
ATOM 2488 O O . LEU C 1 64 ? -23.548 73.761 17.821 1.00 42.53 64 LEU C O 1
ATOM 2493 N N . GLY C 1 65 ? -24.460 74.666 15.953 1.00 42.30 65 GLY C N 1
ATOM 2494 C CA . GLY C 1 65 ? -23.325 74.357 15.096 1.00 42.27 65 GLY C CA 1
ATOM 2495 C C . GLY C 1 65 ? -23.626 74.683 13.644 1.00 42.89 65 GLY C C 1
ATOM 2496 O O . GLY C 1 65 ? -24.504 75.531 13.354 1.00 43.61 65 GLY C O 1
ATOM 2497 N N . TYR C 1 66 ? -22.921 73.999 12.733 1.00 42.17 66 TYR C N 1
ATOM 2498 C CA . TYR C 1 66 ? -23.114 74.162 11.297 1.00 41.27 66 TYR C CA 1
ATOM 2499 C C . TYR C 1 66 ? -22.696 72.942 10.478 1.00 41.78 66 TYR C C 1
ATOM 2500 O O . TYR C 1 66 ? -22.070 71.992 10.989 1.00 41.82 66 TYR C O 1
ATOM 2509 N N . GLN C 1 67 ? -23.067 72.977 9.198 1.00 41.70 67 GLN C N 1
ATOM 2510 C CA . GLN C 1 67 ? -22.537 72.044 8.221 1.00 41.68 67 GLN C CA 1
ATOM 2511 C C . GLN C 1 67 ? -21.457 72.736 7.437 1.00 42.08 67 GLN C C 1
ATOM 2512 O O . GLN C 1 67 ? -21.582 73.929 7.142 1.00 42.43 67 GLN C O 1
ATOM 2518 N N . ILE C 1 68 ? -20.384 71.987 7.151 1.00 41.82 68 ILE C N 1
ATOM 2519 C CA . ILE C 1 68 ? -19.313 72.396 6.270 1.00 40.67 68 ILE C CA 1
ATOM 2520 C C . ILE C 1 68 ? -19.519 71.729 4.936 1.00 41.45 68 ILE C C 1
ATOM 2521 O O . ILE C 1 68 ? -19.784 70.531 4.846 1.00 41.89 68 ILE C O 1
ATOM 2526 N N . GLY C 1 69 ? -19.408 72.513 3.880 1.00 42.59 69 GLY C N 1
ATOM 2527 C CA . GLY C 1 69 ? -19.607 72.024 2.530 1.00 43.21 69 GLY C CA 1
ATOM 2528 C C . GLY C 1 69 ? -18.467 72.503 1.689 1.00 43.96 69 GLY C C 1
ATOM 2529 O O . GLY C 1 69 ? -18.292 73.708 1.507 1.00 44.36 69 GLY C O 1
ATOM 2530 N N . GLY C 1 70 ? -17.682 71.553 1.193 1.00 45.11 122 GLY C N 1
ATOM 2531 C CA . GLY C 1 70 ? -16.506 71.837 0.386 1.00 46.60 122 GLY C CA 1
ATOM 2532 C C . GLY C 1 70 ? -15.931 70.485 0.030 1.00 47.97 122 GLY C C 1
ATOM 2533 O O . GLY C 1 70 ? -16.321 69.878 -0.973 1.00 48.08 122 GLY C O 1
ATOM 2534 N N . PRO C 1 71 ? -14.994 69.991 0.856 1.00 48.82 123 PRO C N 1
ATOM 2535 C CA . PRO C 1 71 ? -14.511 68.626 0.687 1.00 49.02 123 PRO C CA 1
ATOM 2536 C C . PRO C 1 71 ? -15.541 67.525 1.041 1.00 49.39 123 PRO C C 1
ATOM 2537 O O . PRO C 1 71 ? -15.183 66.351 1.202 1.00 51.14 123 PRO C O 1
ATOM 2541 N N . GLY C 1 72 ? -16.810 67.881 1.096 1.00 48.78 124 GLY C N 1
ATOM 2542 C CA . GLY C 1 72 ? -17.847 66.939 1.428 1.00 48.74 124 GLY C CA 1
ATOM 2543 C C . GLY C 1 72 ? -18.790 67.667 2.362 1.00 49.03 124 GLY C C 1
ATOM 2544 O O . GLY C 1 72 ? -18.593 68.862 2.628 1.00 49.39 124 GLY C O 1
ATOM 2545 N N . ILE C 1 73 ? -19.804 66.961 2.859 1.00 48.71 125 ILE C N 1
ATOM 2546 C CA . ILE C 1 73 ? -20.670 67.485 3.913 1.00 48.60 125 ILE C CA 1
ATOM 2547 C C . ILE C 1 73 ? -20.320 66.837 5.264 1.00 49.03 125 ILE C C 1
ATOM 2548 O O . ILE C 1 73 ? -20.415 65.594 5.438 1.00 48.95 125 ILE C O 1
ATOM 2553 N N . GLN C 1 74 ? -19.938 67.691 6.212 1.00 48.58 126 GLN C N 1
ATOM 2554 C CA . GLN C 1 74 ? -19.733 67.288 7.596 1.00 48.70 126 GLN C CA 1
ATOM 2555 C C . GLN C 1 74 ? -20.599 68.186 8.466 1.00 47.16 126 GLN C C 1
ATOM 2556 O O . GLN C 1 74 ? -20.849 69.337 8.116 1.00 46.62 126 GLN C O 1
ATOM 2562 N N . GLU C 1 75 ? -21.052 67.652 9.597 1.00 46.26 127 GLU C N 1
ATOM 2563 C CA . GLU C 1 75 ? -21.748 68.454 10.604 1.00 45.27 127 GLU C CA 1
ATOM 2564 C C . GLU C 1 75 ? -20.826 68.724 11.799 1.00 45.17 127 GLU C C 1
ATOM 2565 O O . GLU C 1 75 ? -20.159 67.807 12.278 1.00 45.68 127 GLU C O 1
ATOM 2571 N N . VAL C 1 76 ? -20.770 69.974 12.256 1.00 44.39 128 VAL C N 1
ATOM 2572 C CA . VAL C 1 76 ? -20.037 70.281 13.465 1.00 44.16 128 VAL C CA 1
ATOM 2573 C C . VAL C 1 76 ? -21.006 70.830 14.491 1.00 44.37 128 VAL C C 1
ATOM 2574 O O . VAL C 1 76 ? -21.680 71.828 14.245 1.00 44.32 128 VAL C O 1
ATOM 2578 N N . ALA C 1 77 ? -21.063 70.173 15.642 1.00 44.26 129 ALA C N 1
ATOM 2579 C CA . ALA C 1 77 ? -21.794 70.684 16.771 1.00 44.55 129 ALA C CA 1
ATOM 2580 C C . ALA C 1 77 ? -20.862 71.515 17.633 1.00 44.87 129 ALA C C 1
ATOM 2581 O O . ALA C 1 77 ? -20.041 70.944 18.355 1.00 45.60 129 ALA C O 1
ATOM 2583 N N . THR C 1 78 ? -20.979 72.846 17.578 1.00 44.92 130 THR C N 1
ATOM 2584 C CA . THR C 1 78 ? -20.171 73.718 18.433 1.00 44.95 130 THR C CA 1
ATOM 2585 C C . THR C 1 78 ? -20.463 73.396 19.895 1.00 45.19 130 THR C C 1
ATOM 2586 O O . THR C 1 78 ? -19.565 73.265 20.711 1.00 45.25 130 THR C O 1
ATOM 2590 N N . PHE C 1 79 ? -21.726 73.224 20.232 1.00 45.41 131 PHE C N 1
ATOM 2591 C CA . PHE C 1 79 ? -22.024 72.660 21.527 1.00 45.77 131 PHE C CA 1
ATOM 2592 C C . PHE C 1 79 ? -23.209 71.734 21.427 1.00 45.86 131 PHE C C 1
ATOM 2593 O O . PHE C 1 79 ? -23.918 71.763 20.422 1.00 45.76 131 PHE C O 1
ATOM 2601 N N . SER C 1 80 ? -23.406 70.910 22.459 1.00 45.88 132 SER C N 1
ATOM 2602 C CA . SER C 1 80 ? -24.540 70.010 22.558 1.00 46.28 132 SER C CA 1
ATOM 2603 C C . SER C 1 80 ? -24.726 69.708 24.037 1.00 47.03 132 SER C C 1
ATOM 2604 O O . SER C 1 80 ? -23.804 69.213 24.682 1.00 47.73 132 SER C O 1
ATOM 2607 N N . VAL C 1 81 ? -25.905 69.982 24.586 1.00 47.31 133 VAL C N 1
ATOM 2608 C CA . VAL C 1 81 ? -26.048 69.953 26.037 1.00 47.88 133 VAL C CA 1
ATOM 2609 C C . VAL C 1 81 ? -27.433 69.503 26.520 1.00 48.83 133 VAL C C 1
ATOM 2610 O O . VAL C 1 81 ? -28.452 69.722 25.854 1.00 49.01 133 VAL C O 1
ATOM 2614 N N . ASP C 1 82 ? -27.461 68.878 27.691 1.00 49.96 134 ASP C N 1
ATOM 2615 C CA . ASP C 1 82 ? -28.718 68.471 28.311 1.00 51.51 134 ASP C CA 1
ATOM 2616 C C . ASP C 1 82 ? -29.474 69.696 28.797 1.00 51.88 134 ASP C C 1
ATOM 2617 O O . ASP C 1 82 ? -28.852 70.671 29.218 1.00 51.95 134 ASP C O 1
ATOM 2622 N N . VAL C 1 83 ? -30.808 69.639 28.716 1.00 51.94 135 VAL C N 1
ATOM 2623 C CA . VAL C 1 83 ? -31.683 70.721 29.163 1.00 51.71 135 VAL C CA 1
ATOM 2624 C C . VAL C 1 83 ? -32.953 70.186 29.847 1.00 52.53 135 VAL C C 1
ATOM 2625 O O . VAL C 1 83 ? -33.515 69.179 29.438 1.00 52.65 135 VAL C O 1
ATOM 2629 N N . SER C 1 84 ? -33.396 70.862 30.900 1.00 53.39 136 SER C N 1
ATOM 2630 C CA . SER C 1 84 ? -34.668 70.532 31.543 1.00 53.96 136 SER C CA 1
ATOM 2631 C C . SER C 1 84 ? -35.481 71.803 31.750 1.00 53.68 136 SER C C 1
ATOM 2632 O O . SER C 1 84 ? -34.908 72.892 31.872 1.00 53.70 136 SER C O 1
ATOM 2635 N N . GLY C 1 85 ? -36.810 71.659 31.773 1.00 53.41 137 GLY C N 1
ATOM 2636 C CA . GLY C 1 85 ? -37.716 72.812 31.841 1.00 52.96 137 GLY C CA 1
ATOM 2637 C C . GLY C 1 85 ? -38.227 73.237 30.479 1.00 52.58 137 GLY C C 1
ATOM 2638 O O . GLY C 1 85 ? -37.820 72.684 29.451 1.00 52.88 137 GLY C O 1
ATOM 2639 N N . ALA C 1 86 ? -39.112 74.226 30.466 1.00 52.03 138 ALA C N 1
ATOM 2640 C CA . ALA C 1 86 ? -39.823 74.602 29.244 1.00 51.64 138 ALA C CA 1
ATOM 2641 C C . ALA C 1 86 ? -39.176 75.766 28.526 1.00 51.53 138 ALA C C 1
ATOM 2642 O O . ALA C 1 86 ? -39.598 76.125 27.419 1.00 52.01 138 ALA C O 1
ATOM 2644 N N . GLU C 1 87 ? -38.174 76.375 29.158 1.00 50.70 139 GLU C N 1
ATOM 2645 C CA . GLU C 1 87 ? -37.352 77.381 28.485 1.00 50.11 139 GLU C CA 1
ATOM 2646 C C . GLU C 1 87 ? -35.876 77.210 28.775 1.00 49.41 139 GLU C C 1
ATOM 2647 O O . GLU C 1 87 ? -35.474 76.562 29.752 1.00 49.45 139 GLU C O 1
ATOM 2653 N N . GLY C 1 88 ? -35.057 77.809 27.930 1.00 48.56 140 GLY C N 1
ATOM 2654 C CA . GLY C 1 88 ? -33.619 77.653 28.084 1.00 47.50 140 GLY C CA 1
ATOM 2655 C C . GLY C 1 88 ? -32.862 78.069 26.851 1.00 46.80 140 GLY C C 1
ATOM 2656 O O . GLY C 1 88 ? -33.403 78.139 25.767 1.00 46.44 140 GLY C O 1
ATOM 2657 N N . GLY C 1 89 ? -31.593 78.361 27.030 1.00 46.86 141 GLY C N 1
ATOM 2658 C CA . GLY C 1 89 ? -30.761 78.763 25.921 1.00 47.33 141 GLY C CA 1
ATOM 2659 C C . GLY C 1 89 ? -29.307 78.816 26.332 1.00 47.30 141 GLY C C 1
ATOM 2660 O O . GLY C 1 89 ? -28.981 78.940 27.518 1.00 47.00 141 GLY C O 1
ATOM 2661 N N . VAL C 1 90 ? -28.435 78.707 25.343 1.00 47.29 142 VAL C N 1
ATOM 2662 C CA . VAL C 1 90 ? -27.013 78.818 25.582 1.00 47.62 142 VAL C CA 1
ATOM 2663 C C . VAL C 1 90 ? -26.301 79.459 24.406 1.00 47.84 142 VAL C C 1
ATOM 2664 O O . VAL C 1 90 ? -26.734 79.322 23.258 1.00 48.65 142 VAL C O 1
ATOM 2668 N N . ALA C 1 91 ? -25.231 80.184 24.733 1.00 47.94 143 ALA C N 1
ATOM 2669 C CA . ALA C 1 91 ? -24.511 81.044 23.821 1.00 47.60 143 ALA C CA 1
ATOM 2670 C C . ALA C 1 91 ? -23.034 80.688 23.780 1.00 47.87 143 ALA C C 1
ATOM 2671 O O . ALA C 1 91 ? -22.476 80.264 24.778 1.00 48.10 143 ALA C O 1
ATOM 2673 N N . VAL C 1 92 ? -22.416 80.864 22.611 1.00 47.97 144 VAL C N 1
ATOM 2674 C CA . VAL C 1 92 ? -21.008 80.557 22.389 1.00 47.50 144 VAL C CA 1
ATOM 2675 C C . VAL C 1 92 ? -20.313 81.758 21.722 1.00 47.50 144 VAL C C 1
ATOM 2676 O O . VAL C 1 92 ? -20.866 82.366 20.812 1.00 47.78 144 VAL C O 1
ATOM 2680 N N . SER C 1 93 ? -19.108 82.098 22.177 1.00 47.13 145 SER C N 1
ATOM 2681 C CA . SER C 1 93 ? -18.354 83.216 21.591 1.00 46.54 145 SER C CA 1
ATOM 2682 C C . SER C 1 93 ? -16.979 82.731 21.155 1.00 46.13 145 SER C C 1
ATOM 2683 O O . SER C 1 93 ? -16.208 82.175 21.938 1.00 45.75 145 SER C O 1
ATOM 2686 N N . ASN C 1 94 ? -16.710 82.876 19.881 1.00 46.16 146 ASN C N 1
ATOM 2687 C CA . ASN C 1 94 ? -15.394 82.626 19.393 1.00 46.13 146 ASN C CA 1
ATOM 2688 C C . ASN C 1 94 ? -14.836 81.216 19.441 1.00 45.69 146 ASN C C 1
ATOM 2689 O O . ASN C 1 94 ? -13.635 80.976 19.664 1.00 46.36 146 ASN C O 1
ATOM 2694 N N . ALA C 1 95 ? -15.724 80.282 19.195 1.00 44.72 147 ALA C N 1
ATOM 2695 C CA . ALA C 1 95 ? -15.343 79.027 18.614 1.00 44.38 147 ALA C CA 1
ATOM 2696 C C . ALA C 1 95 ? -14.726 78.977 17.282 1.00 43.70 147 ALA C C 1
ATOM 2697 O O . ALA C 1 95 ? -15.308 79.484 16.313 1.00 44.39 147 ALA C O 1
ATOM 2699 N N . HIS C 1 96 ? -13.666 78.177 17.253 1.00 43.64 148 HIS C N 1
ATOM 2700 C CA . HIS C 1 96 ? -12.655 78.100 16.216 1.00 43.50 148 HIS C CA 1
ATOM 2701 C C . HIS C 1 96 ? -12.987 76.957 15.308 1.00 43.01 148 HIS C C 1
ATOM 2702 O O . HIS C 1 96 ? -13.223 75.896 15.775 1.00 41.92 148 HIS C O 1
ATOM 2709 N N . GLY C 1 97 ? -13.010 77.196 14.009 1.00 43.45 149 GLY C N 1
ATOM 2710 C CA . GLY C 1 97 ? -13.302 76.175 13.020 1.00 43.87 149 GLY C CA 1
ATOM 2711 C C . GLY C 1 97 ? -12.203 76.183 11.976 1.00 44.37 149 GLY C C 1
ATOM 2712 O O . GLY C 1 97 ? -11.522 77.150 11.755 1.00 45.10 149 GLY C O 1
ATOM 2713 N N . THR C 1 98 ? -11.986 75.078 11.313 1.00 44.94 150 THR C N 1
ATOM 2714 C CA . THR C 1 98 ? -11.063 75.081 10.191 1.00 45.06 150 THR C CA 1
ATOM 2715 C C . THR C 1 98 ? -11.290 73.841 9.381 1.00 46.02 150 THR C C 1
ATOM 2716 O O . THR C 1 98 ? -11.779 72.832 9.893 1.00 46.39 150 THR C O 1
ATOM 2720 N N . VAL C 1 99 ? -10.927 73.917 8.108 1.00 46.95 151 VAL C N 1
ATOM 2721 C CA . VAL C 1 99 ? -11.045 72.798 7.184 1.00 47.03 151 VAL C CA 1
ATOM 2722 C C . VAL C 1 99 ? -10.102 73.123 6.046 1.00 47.89 151 VAL C C 1
ATOM 2723 O O . VAL C 1 99 ? -9.844 74.311 5.788 1.00 47.00 151 VAL C O 1
ATOM 2727 N N . THR C 1 100 ? -9.594 72.067 5.388 1.00 49.23 152 THR C N 1
ATOM 2728 C CA . THR C 1 100 ? -8.538 72.165 4.383 1.00 50.66 152 THR C CA 1
ATOM 2729 C C . THR C 1 100 ? -8.752 71.199 3.239 1.00 51.66 152 THR C C 1
ATOM 2730 O O . THR C 1 100 ? -9.529 70.237 3.343 1.00 51.55 152 THR C O 1
ATOM 2734 N N . GLY C 1 101 ? -8.026 71.456 2.153 1.00 52.86 153 GLY C N 1
ATOM 2735 C CA . GLY C 1 101 ? -8.190 70.719 0.903 1.00 54.30 153 GLY C CA 1
ATOM 2736 C C . GLY C 1 101 ? -9.283 71.433 0.152 1.00 55.05 153 GLY C C 1
ATOM 2737 O O . GLY C 1 101 ? -9.812 70.925 -0.855 1.00 55.35 153 GLY C O 1
ATOM 2738 N N . ALA C 1 102 ? -9.576 72.640 0.648 1.00 55.55 154 ALA C N 1
ATOM 2739 C CA . ALA C 1 102 ? -10.766 73.400 0.295 1.00 55.93 154 ALA C CA 1
ATOM 2740 C C . ALA C 1 102 ? -10.675 73.875 -1.133 1.00 55.99 154 ALA C C 1
ATOM 2741 O O . ALA C 1 102 ? -10.208 74.988 -1.406 1.00 55.72 154 ALA C O 1
ATOM 2743 N N . ALA C 1 103 ? -11.127 73.017 -2.043 1.00 56.13 155 ALA C N 1
ATOM 2744 C CA . ALA C 1 103 ? -10.897 73.240 -3.457 1.00 56.48 155 ALA C CA 1
ATOM 2745 C C . ALA C 1 103 ? -11.892 74.242 -4.046 1.00 56.33 155 ALA C C 1
ATOM 2746 O O . ALA C 1 103 ? -13.008 73.880 -4.429 1.00 56.35 155 ALA C O 1
ATOM 2748 N N . GLY C 1 104 ? -11.474 75.512 -4.065 1.00 56.20 156 GLY C N 1
ATOM 2749 C CA . GLY C 1 104 ? -12.345 76.659 -4.385 1.00 55.67 156 GLY C CA 1
ATOM 2750 C C . GLY C 1 104 ? -13.567 76.823 -3.477 1.00 55.28 156 GLY C C 1
ATOM 2751 O O . GLY C 1 104 ? -14.586 76.142 -3.667 1.00 54.76 156 GLY C O 1
ATOM 2752 N N . GLY C 1 105 ? -13.466 77.725 -2.491 1.00 54.88 157 GLY C N 1
ATOM 2753 C CA . GLY C 1 105 ? -14.642 78.178 -1.705 1.00 53.79 157 GLY C CA 1
ATOM 2754 C C . GLY C 1 105 ? -15.148 77.203 -0.638 1.00 52.57 157 GLY C C 1
ATOM 2755 O O . GLY C 1 105 ? -15.045 75.979 -0.796 1.00 52.75 157 GLY C O 1
ATOM 2756 N N . VAL C 1 106 ? -15.687 77.743 0.464 1.00 50.87 158 VAL C N 1
ATOM 2757 C CA . VAL C 1 106 ? -16.330 76.905 1.499 1.00 48.62 158 VAL C CA 1
ATOM 2758 C C . VAL C 1 106 ? -17.610 77.598 1.994 1.00 47.13 158 VAL C C 1
ATOM 2759 O O . VAL C 1 106 ? -17.599 78.762 2.339 1.00 46.27 158 VAL C O 1
ATOM 2763 N N . LEU C 1 107 ? -18.704 76.853 2.025 1.00 46.04 159 LEU C N 1
ATOM 2764 C CA . LEU C 1 107 ? -19.977 77.346 2.524 1.00 44.35 159 LEU C CA 1
ATOM 2765 C C . LEU C 1 107 ? -20.284 76.761 3.891 1.00 43.68 159 LEU C C 1
ATOM 2766 O O . LEU C 1 107 ? -19.911 75.662 4.179 1.00 43.51 159 LEU C O 1
ATOM 2771 N N . LEU C 1 108 ? -20.959 77.517 4.732 1.00 43.02 160 LEU C N 1
ATOM 2772 C CA . LEU C 1 108 ? -21.305 77.085 6.084 1.00 42.49 160 LEU C CA 1
ATOM 2773 C C . LEU C 1 108 ? -22.809 77.286 6.366 1.00 42.48 160 LEU C C 1
ATOM 2774 O O . LEU C 1 108 ? -23.291 78.434 6.387 1.00 43.04 160 LEU C O 1
ATOM 2779 N N . ARG C 1 109 ? -23.541 76.182 6.553 1.00 41.12 161 ARG C N 1
ATOM 2780 C CA . ARG C 1 109 ? -24.962 76.210 6.877 1.00 39.89 161 ARG C CA 1
ATOM 2781 C C . ARG C 1 109 ? -25.152 76.061 8.370 1.00 40.01 161 ARG C C 1
ATOM 2782 O O . ARG C 1 109 ? -24.949 74.979 8.909 1.00 40.50 161 ARG C O 1
ATOM 2790 N N . PRO C 1 110 ? -25.509 77.157 9.063 1.00 40.05 162 PRO C N 1
ATOM 2791 C CA . PRO C 1 110 ? -25.663 77.107 10.523 1.00 39.83 162 PRO C CA 1
ATOM 2792 C C . PRO C 1 110 ? -27.044 76.661 11.019 1.00 39.68 162 PRO C C 1
ATOM 2793 O O . PRO C 1 110 ? -28.073 77.095 10.471 1.00 39.68 162 PRO C O 1
ATOM 2797 N N . PHE C 1 111 ? -27.068 75.848 12.082 1.00 39.09 163 PHE C N 1
ATOM 2798 C CA . PHE C 1 111 ? -28.339 75.433 12.689 1.00 38.78 163 PHE C CA 1
ATOM 2799 C C . PHE C 1 111 ? -28.412 75.615 14.221 1.00 40.00 163 PHE C C 1
ATOM 2800 O O . PHE C 1 111 ? -27.388 75.770 14.900 1.00 39.93 163 PHE C O 1
ATOM 2808 N N . ALA C 1 112 ? -29.648 75.610 14.731 1.00 40.69 164 ALA C N 1
ATOM 2809 C CA . ALA C 1 112 ? -29.959 75.311 16.126 1.00 41.26 164 ALA C CA 1
ATOM 2810 C C . ALA C 1 112 ? -30.868 74.061 16.189 1.00 41.95 164 ALA C C 1
ATOM 2811 O O . ALA C 1 112 ? -31.782 73.902 15.374 1.00 42.26 164 ALA C O 1
ATOM 2813 N N . ARG C 1 113 ? -30.606 73.158 17.129 1.00 42.52 165 ARG C N 1
ATOM 2814 C CA . ARG C 1 113 ? -31.394 71.954 17.203 1.00 43.05 165 ARG C CA 1
ATOM 2815 C C . ARG C 1 113 ? -31.848 71.695 18.621 1.00 43.63 165 ARG C C 1
ATOM 2816 O O . ARG C 1 113 ? -31.136 71.985 19.590 1.00 43.38 165 ARG C O 1
ATOM 2824 N N . LEU C 1 114 ? -33.064 71.179 18.727 1.00 44.01 166 LEU C N 1
ATOM 2825 C CA . LEU C 1 114 ? -33.596 70.744 19.983 1.00 44.75 166 LEU C CA 1
ATOM 2826 C C . LEU C 1 114 ? -34.028 69.319 19.807 1.00 45.17 166 LEU C C 1
ATOM 2827 O O . LEU C 1 114 ? -34.835 69.012 18.931 1.00 44.98 166 LEU C O 1
ATOM 2832 N N . ILE C 1 115 ? -33.462 68.440 20.613 1.00 46.17 167 ILE C N 1
ATOM 2833 C CA . ILE C 1 115 ? -33.873 67.043 20.600 1.00 47.37 167 ILE C CA 1
ATOM 2834 C C . ILE C 1 115 ? -34.503 66.774 21.935 1.00 48.07 167 ILE C C 1
ATOM 2835 O O . ILE C 1 115 ? -33.948 67.156 22.960 1.00 48.45 167 ILE C O 1
ATOM 2840 N N . ALA C 1 116 ? -35.652 66.109 21.900 1.00 48.85 168 ALA C N 1
ATOM 2841 C CA . ALA C 1 116 ? -36.364 65.641 23.084 1.00 49.16 168 ALA C CA 1
ATOM 2842 C C . ALA C 1 116 ? -36.009 64.210 23.439 1.00 49.39 168 ALA C C 1
ATOM 2843 O O . ALA C 1 116 ? -35.867 63.358 22.551 1.00 49.75 168 ALA C O 1
ATOM 2845 N N . SER C 1 117 ? -35.934 63.945 24.747 1.00 49.49 169 SER C N 1
ATOM 2846 C CA . SER C 1 117 ? -35.674 62.600 25.311 1.00 49.36 169 SER C CA 1
ATOM 2847 C C . SER C 1 117 ? -36.724 61.588 24.890 1.00 48.56 169 SER C C 1
ATOM 2848 O O . SER C 1 117 ? -36.578 60.383 25.123 1.00 48.47 169 SER C O 1
ATOM 2851 N N . THR C 1 118 ? -37.788 62.091 24.274 1.00 47.82 170 THR C N 1
ATOM 2852 C CA . THR C 1 118 ? -38.823 61.239 23.701 1.00 46.81 170 THR C CA 1
ATOM 2853 C C . THR C 1 118 ? -38.571 60.927 22.222 1.00 46.81 170 THR C C 1
ATOM 2854 O O . THR C 1 118 ? -39.424 60.314 21.571 1.00 47.93 170 THR C O 1
ATOM 2858 N N . GLY C 1 119 ? -37.428 61.350 21.688 1.00 45.36 171 GLY C N 1
ATOM 2859 C CA . GLY C 1 119 ? -37.059 60.997 20.324 1.00 44.55 171 GLY C CA 1
ATOM 2860 C C . GLY C 1 119 ? -37.380 62.086 19.304 1.00 44.54 171 GLY C C 1
ATOM 2861 O O . GLY C 1 119 ? -36.852 62.087 18.174 1.00 44.83 171 GLY C O 1
ATOM 2862 N N . ASP C 1 120 ? -38.208 63.065 19.653 1.00 42.78 172 ASP C N 1
ATOM 2863 C CA . ASP C 1 120 ? -38.556 64.141 18.730 1.00 41.37 172 ASP C CA 1
ATOM 2864 C C . ASP C 1 120 ? -37.383 65.120 18.679 1.00 40.82 172 ASP C C 1
ATOM 2865 O O . ASP C 1 120 ? -36.648 65.220 19.633 1.00 40.50 172 ASP C O 1
ATOM 2870 N N . SER C 1 121 ? -37.184 65.791 17.546 1.00 39.57 173 SER C N 1
ATOM 2871 C CA . SER C 1 121 ? -36.033 66.655 17.297 1.00 38.69 173 SER C CA 1
ATOM 2872 C C . SER C 1 121 ? -36.692 67.629 16.281 1.00 38.85 173 SER C C 1
ATOM 2873 O O . SER C 1 121 ? -37.391 67.182 15.382 1.00 38.75 173 SER C O 1
ATOM 2876 N N . VAL C 1 122 ? -36.516 68.942 16.462 1.00 38.00 174 VAL C N 1
ATOM 2877 C CA . VAL C 1 122 ? -36.779 69.958 15.438 1.00 37.12 174 VAL C CA 1
ATOM 2878 C C . VAL C 1 122 ? -35.458 70.736 15.211 1.00 37.87 174 VAL C C 1
ATOM 2879 O O . VAL C 1 122 ? -34.715 70.983 16.138 1.00 37.79 174 VAL C O 1
ATOM 2883 N N . THR C 1 123 ? -35.156 71.119 13.982 1.00 38.55 175 THR C N 1
ATOM 2884 C CA . THR C 1 123 ? -33.934 71.838 13.744 1.00 39.93 175 THR C CA 1
ATOM 2885 C C . THR C 1 123 ? -34.241 72.945 12.778 1.00 40.21 175 THR C C 1
ATOM 2886 O O . THR C 1 123 ? -34.867 72.712 11.752 1.00 40.70 175 THR C O 1
ATOM 2890 N N . THR C 1 124 ? -33.818 74.152 13.139 1.00 41.56 176 THR C N 1
ATOM 2891 C CA . THR C 1 124 ? -33.956 75.391 12.327 1.00 42.21 176 THR C CA 1
ATOM 2892 C C . THR C 1 124 ? -32.628 75.739 11.656 1.00 42.32 176 THR C C 1
ATOM 2893 O O . THR C 1 124 ? -31.570 75.455 12.212 1.00 41.87 176 THR C O 1
ATOM 2897 N N . TYR C 1 125 ? -32.684 76.327 10.461 1.00 43.12 177 TYR C N 1
ATOM 2898 C CA . TYR C 1 125 ? -31.461 76.630 9.682 1.00 43.95 177 TYR C CA 1
ATOM 2899 C C . TYR C 1 125 ? -31.417 78.083 9.180 1.00 45.17 177 TYR C C 1
ATOM 2900 O O . TYR C 1 125 ? -32.436 78.666 8.783 1.00 44.99 177 TYR C O 1
ATOM 2909 N N . GLY C 1 126 ? -30.227 78.662 9.172 1.00 45.92 178 GLY C N 1
ATOM 2910 C CA . GLY C 1 126 ? -30.049 79.928 8.482 1.00 47.94 178 GLY C CA 1
ATOM 2911 C C . GLY C 1 126 ? -29.569 79.753 7.057 1.00 49.17 178 GLY C C 1
ATOM 2912 O O . GLY C 1 126 ? -29.331 78.633 6.603 1.00 49.51 178 GLY C O 1
ATOM 2913 N N . GLU C 1 127 ? -29.442 80.879 6.357 1.00 50.33 179 GLU C N 1
ATOM 2914 C CA . GLU C 1 127 ? -28.730 80.962 5.083 1.00 51.09 179 GLU C CA 1
ATOM 2915 C C . GLU C 1 127 ? -27.230 80.790 5.283 1.00 50.38 179 GLU C C 1
ATOM 2916 O O . GLU C 1 127 ? -26.634 81.492 6.104 1.00 50.37 179 GLU C O 1
ATOM 2922 N N . PRO C 1 128 ? -26.629 79.841 4.544 1.00 50.13 180 PRO C N 1
ATOM 2923 C CA . PRO C 1 128 ? -25.185 79.606 4.443 1.00 49.86 180 PRO C CA 1
ATOM 2924 C C . PRO C 1 128 ? -24.293 80.865 4.361 1.00 49.64 180 PRO C C 1
ATOM 2925 O O . PRO C 1 128 ? -24.602 81.786 3.629 1.00 48.95 180 PRO C O 1
ATOM 2929 N N . TRP C 1 129 ? -23.199 80.874 5.129 1.00 49.92 181 TRP C N 1
ATOM 2930 C CA . TRP C 1 129 ? -22.191 81.937 5.077 1.00 50.44 181 TRP C CA 1
ATOM 2931 C C . TRP C 1 129 ? -21.049 81.497 4.154 1.00 51.18 181 TRP C C 1
ATOM 2932 O O . TRP C 1 129 ? -20.695 80.317 4.102 1.00 51.12 181 TRP C O 1
ATOM 2943 N N . ASN C 1 130 ? -20.435 82.426 3.454 1.00 51.96 182 ASN C N 1
ATOM 2944 C CA . ASN C 1 130 ? -19.476 81.997 2.476 1.00 53.57 182 ASN C CA 1
ATOM 2945 C C . ASN C 1 130 ? -18.075 82.348 2.836 1.00 53.97 182 ASN C C 1
ATOM 2946 O O . ASN C 1 130 ? -17.730 83.508 2.959 1.00 53.96 182 ASN C O 1
ATOM 2951 N N . MET C 1 131 ? -17.269 81.317 2.998 1.00 54.90 183 MET C N 1
ATOM 2952 C CA . MET C 1 131 ? -15.985 81.426 3.653 1.00 55.59 183 MET C CA 1
ATOM 2953 C C . MET C 1 131 ? -14.890 81.844 2.716 1.00 56.46 183 MET C C 1
ATOM 2954 O O . MET C 1 131 ? -13.729 81.602 2.966 1.00 56.83 183 MET C O 1
ATOM 2959 N N . ASN C 1 132 ? -15.279 82.494 1.636 1.00 57.91 184 ASN C N 1
ATOM 2960 C CA . ASN C 1 132 ? -14.339 83.006 0.634 1.00 59.06 184 ASN C CA 1
ATOM 2961 C C . ASN C 1 132 ? -14.976 84.207 -0.052 1.00 59.29 184 ASN C C 1
ATOM 2962 O O . ASN C 1 132 ? -15.341 84.169 -1.236 1.00 59.25 184 ASN C O 1
ATOM 2968 N N . GLY D 1 1 ? 1.186 91.861 32.154 1.00 52.31 1 GLY D N 1
ATOM 2969 C CA . GLY D 1 1 ? -0.155 91.873 32.776 1.00 52.37 1 GLY D CA 1
ATOM 2970 C C . GLY D 1 1 ? -1.245 91.419 31.820 1.00 52.84 1 GLY D C 1
ATOM 2971 O O . GLY D 1 1 ? -1.126 90.375 31.165 1.00 52.62 1 GLY D O 1
ATOM 2972 N N . LEU D 1 2 ? -2.317 92.203 31.744 1.00 52.84 2 LEU D N 1
ATOM 2973 C CA . LEU D 1 2 ? -3.449 91.854 30.893 1.00 52.72 2 LEU D CA 1
ATOM 2974 C C . LEU D 1 2 ? -3.077 92.020 29.440 1.00 52.03 2 LEU D C 1
ATOM 2975 O O . LEU D 1 2 ? -2.725 93.103 29.008 1.00 51.66 2 LEU D O 1
ATOM 2980 N N . ASP D 1 3 ? -3.169 90.912 28.709 1.00 51.85 3 ASP D N 1
ATOM 2981 C CA . ASP D 1 3 ? -2.935 90.862 27.270 1.00 50.66 3 ASP D CA 1
ATOM 2982 C C . ASP D 1 3 ? -4.224 91.041 26.487 1.00 50.05 3 ASP D C 1
ATOM 2983 O O . ASP D 1 3 ? -4.260 91.753 25.505 1.00 50.13 3 ASP D O 1
ATOM 2988 N N . ASN D 1 4 ? -5.281 90.376 26.916 1.00 49.50 4 ASN D N 1
ATOM 2989 C CA . ASN D 1 4 ? -6.562 90.496 26.250 1.00 49.75 4 ASN D CA 1
ATOM 2990 C C . ASN D 1 4 ? -7.663 89.839 27.060 1.00 49.87 4 ASN D C 1
ATOM 2991 O O . ASN D 1 4 ? -7.400 88.960 27.903 1.00 49.46 4 ASN D O 1
ATOM 2996 N N . GLU D 1 5 ? -8.890 90.287 26.811 1.00 50.18 5 GLU D N 1
ATOM 2997 C CA . GLU D 1 5 ? -10.053 89.711 27.438 1.00 51.15 5 GLU D CA 1
ATOM 2998 C C . GLU D 1 5 ? -11.284 89.852 26.547 1.00 51.83 5 GLU D C 1
ATOM 2999 O O . GLU D 1 5 ? -11.302 90.626 25.576 1.00 52.09 5 GLU D O 1
ATOM 3005 N N . LEU D 1 6 ? -12.323 89.114 26.915 1.00 52.15 6 LEU D N 1
ATOM 3006 C CA . LEU D 1 6 ? -13.599 89.198 26.253 1.00 52.28 6 LEU D CA 1
ATOM 3007 C C . LEU D 1 6 ? -14.646 88.784 27.256 1.00 52.84 6 LEU D C 1
ATOM 3008 O O . LEU D 1 6 ? -14.405 87.851 28.037 1.00 53.02 6 LEU D O 1
ATOM 3013 N N . SER D 1 7 ? -15.794 89.468 27.233 1.00 53.08 7 SER D N 1
ATOM 3014 C CA . SER D 1 7 ? -16.950 89.054 28.019 1.00 53.60 7 SER D CA 1
ATOM 3015 C C . SER D 1 7 ? -18.114 88.559 27.138 1.00 53.76 7 SER D C 1
ATOM 3016 O O . SER D 1 7 ? -18.244 88.987 25.991 1.00 54.38 7 SER D O 1
ATOM 3019 N N . LEU D 1 8 ? -18.949 87.658 27.668 1.00 53.42 8 LEU D N 1
ATOM 3020 C CA . LEU D 1 8 ? -20.216 87.274 27.019 1.00 53.21 8 LEU D CA 1
ATOM 3021 C C . LEU D 1 8 ? -21.370 87.088 28.011 1.00 53.62 8 LEU D C 1
ATOM 3022 O O . LEU D 1 8 ? -21.203 86.461 29.055 1.00 53.51 8 LEU D O 1
ATOM 3027 N N . VAL D 1 9 ? -22.552 87.598 27.667 1.00 54.02 9 VAL D N 1
ATOM 3028 C CA . VAL D 1 9 ? -23.750 87.369 28.494 1.00 54.29 9 VAL D CA 1
ATOM 3029 C C . VAL D 1 9 ? -24.357 86.001 28.166 1.00 54.52 9 VAL D C 1
ATOM 3030 O O . VAL D 1 9 ? -24.966 85.831 27.117 1.00 54.67 9 VAL D O 1
ATOM 3034 N N . ASP D 1 10 ? -24.213 85.034 29.070 1.00 55.03 10 ASP D N 1
ATOM 3035 C CA . ASP D 1 10 ? -24.692 83.677 28.798 1.00 55.92 10 ASP D CA 1
ATOM 3036 C C . ASP D 1 10 ? -26.226 83.527 28.802 1.00 56.29 10 ASP D C 1
ATOM 3037 O O . ASP D 1 10 ? -26.949 84.443 29.182 1.00 56.44 10 ASP D O 1
ATOM 3042 N N . GLY D 1 11 ? -26.715 82.370 28.391 1.00 56.80 11 GLY D N 1
ATOM 3043 C CA . GLY D 1 11 ? -28.142 82.157 28.276 1.00 57.23 11 GLY D CA 1
ATOM 3044 C C . GLY D 1 11 ? -28.832 81.982 29.606 1.00 57.72 11 GLY D C 1
ATOM 3045 O O . GLY D 1 11 ? -29.979 81.563 29.653 1.00 57.30 11 GLY D O 1
ATOM 3046 N N . GLN D 1 12 ? -28.126 82.295 30.690 1.00 58.47 12 GLN D N 1
ATOM 3047 C CA . GLN D 1 12 ? -28.784 82.648 31.951 1.00 59.04 12 GLN D CA 1
ATOM 3048 C C . GLN D 1 12 ? -28.425 83.982 32.588 1.00 58.91 12 GLN D C 1
ATOM 3049 O O . GLN D 1 12 ? -28.294 84.099 33.801 1.00 58.89 12 GLN D O 1
ATOM 3055 N N . ASP D 1 13 ? -28.280 84.992 31.749 1.00 58.70 13 ASP D N 1
ATOM 3056 C CA . ASP D 1 13 ? -28.148 86.350 32.214 1.00 58.49 13 ASP D CA 1
ATOM 3057 C C . ASP D 1 13 ? -27.062 86.500 33.248 1.00 58.09 13 ASP D C 1
ATOM 3058 O O . ASP D 1 13 ? -27.179 87.289 34.164 1.00 58.75 13 ASP D O 1
ATOM 3063 N N . ARG D 1 14 ? -26.000 85.728 33.078 1.00 57.61 14 ARG D N 1
ATOM 3064 C CA . ARG D 1 14 ? -24.713 85.922 33.770 1.00 56.92 14 ARG D CA 1
ATOM 3065 C C . ARG D 1 14 ? -23.760 86.615 32.795 1.00 56.26 14 ARG D C 1
ATOM 3066 O O . ARG D 1 14 ? -23.790 86.305 31.596 1.00 56.56 14 ARG D O 1
ATOM 3074 N N . THR D 1 15 ? -22.930 87.539 33.292 1.00 55.35 15 THR D N 1
ATOM 3075 C CA . THR D 1 15 ? -21.877 88.172 32.468 1.00 54.34 15 THR D CA 1
ATOM 3076 C C . THR D 1 15 ? -20.509 87.492 32.654 1.00 53.87 15 THR D C 1
ATOM 3077 O O . THR D 1 15 ? -19.741 87.821 33.569 1.00 53.43 15 THR D O 1
ATOM 3081 N N . LEU D 1 16 ? -20.233 86.541 31.758 1.00 53.48 16 LEU D N 1
ATOM 3082 C CA . LEU D 1 16 ? -19.006 85.733 31.754 1.00 53.11 16 LEU D CA 1
ATOM 3083 C C . LEU D 1 16 ? -17.840 86.452 31.115 1.00 52.57 16 LEU D C 1
ATOM 3084 O O . LEU D 1 16 ? -17.931 86.944 29.987 1.00 52.52 16 LEU D O 1
ATOM 3089 N N . THR D 1 17 ? -16.739 86.496 31.848 1.00 51.83 17 THR D N 1
ATOM 3090 C CA . THR D 1 17 ? -15.553 87.200 31.392 1.00 51.85 17 THR D CA 1
ATOM 3091 C C . THR D 1 17 ? -14.359 86.241 31.511 1.00 52.10 17 THR D C 1
ATOM 3092 O O . THR D 1 17 ? -14.281 85.461 32.476 1.00 52.89 17 THR D O 1
ATOM 3096 N N . VAL D 1 18 ? -13.456 86.277 30.529 1.00 51.13 18 VAL D N 1
ATOM 3097 C CA . VAL D 1 18 ? -12.262 85.445 30.552 1.00 50.37 18 VAL D CA 1
ATOM 3098 C C . VAL D 1 18 ? -11.073 86.308 30.137 1.00 50.13 18 VAL D C 1
ATOM 3099 O O . VAL D 1 18 ? -11.218 87.213 29.300 1.00 50.14 18 VAL D O 1
ATOM 3103 N N . GLN D 1 19 ? -9.909 86.049 30.727 1.00 49.56 19 GLN D N 1
ATOM 3104 C CA . GLN D 1 19 ? -8.761 86.959 30.554 1.00 49.51 19 GLN D CA 1
ATOM 3105 C C . GLN D 1 19 ? -7.463 86.210 30.265 1.00 49.55 19 GLN D C 1
ATOM 3106 O O . GLN D 1 19 ? -7.279 85.087 30.732 1.00 48.89 19 GLN D O 1
ATOM 3112 N N . GLN D 1 20 ? -6.577 86.852 29.502 1.00 49.63 20 GLN D N 1
ATOM 3113 C CA . GLN D 1 20 ? -5.291 86.260 29.127 1.00 50.91 20 GLN D CA 1
ATOM 3114 C C . GLN D 1 20 ? -4.145 87.176 29.581 1.00 50.36 20 GLN D C 1
ATOM 3115 O O . GLN D 1 20 ? -3.881 88.200 28.971 1.00 50.13 20 GLN D O 1
ATOM 3121 N N . TRP D 1 21 ? -3.502 86.799 30.684 1.00 50.95 21 TRP D N 1
ATOM 3122 C CA . TRP D 1 21 ? -2.445 87.597 31.311 1.00 51.05 21 TRP D CA 1
ATOM 3123 C C . TRP D 1 21 ? -1.073 86.988 31.103 1.00 51.31 21 TRP D C 1
ATOM 3124 O O . TRP D 1 21 ? -0.937 85.770 31.082 1.00 51.06 21 TRP D O 1
ATOM 3135 N N . ASP D 1 22 ? -0.069 87.869 30.983 1.00 52.51 22 ASP D N 1
ATOM 3136 C CA . ASP D 1 22 ? 1.393 87.560 30.980 1.00 52.66 22 ASP D CA 1
ATOM 3137 C C . ASP D 1 22 ? 1.816 86.448 30.008 1.00 53.15 22 ASP D C 1
ATOM 3138 O O . ASP D 1 22 ? 2.603 85.569 30.373 1.00 53.07 22 ASP D O 1
ATOM 3143 N N . THR D 1 23 ? 1.361 86.512 28.761 1.00 53.54 23 THR D N 1
ATOM 3144 C CA . THR D 1 23 ? 1.628 85.469 27.768 1.00 54.09 23 THR D CA 1
ATOM 3145 C C . THR D 1 23 ? 3.048 85.579 27.203 1.00 54.36 23 THR D C 1
ATOM 3146 O O . THR D 1 23 ? 3.446 86.620 26.740 1.00 54.74 23 THR D O 1
ATOM 3150 N N . PHE D 1 24 ? 3.813 84.501 27.237 1.00 54.72 24 PHE D N 1
ATOM 3151 C CA . PHE D 1 24 ? 5.160 84.505 26.679 1.00 54.88 24 PHE D CA 1
ATOM 3152 C C . PHE D 1 24 ? 5.463 83.189 25.953 1.00 54.68 24 PHE D C 1
ATOM 3153 O O . PHE D 1 24 ? 5.731 82.196 26.594 1.00 55.01 24 PHE D O 1
ATOM 3161 N N . LEU D 1 25 ? 5.418 83.179 24.626 1.00 54.38 25 LEU D N 1
ATOM 3162 C CA . LEU D 1 25 ? 5.749 81.980 23.852 1.00 53.94 25 LEU D CA 1
ATOM 3163 C C . LEU D 1 25 ? 7.236 81.955 23.450 1.00 54.04 25 LEU D C 1
ATOM 3164 O O . LEU D 1 25 ? 7.605 82.559 22.452 1.00 54.40 25 LEU D O 1
ATOM 3169 N N . ASN D 1 26 ? 8.085 81.270 24.225 1.00 53.95 26 ASN D N 1
ATOM 3170 C CA . ASN D 1 26 ? 9.562 81.371 24.100 1.00 53.72 26 ASN D CA 1
ATOM 3171 C C . ASN D 1 26 ? 10.189 80.348 23.159 1.00 53.02 26 ASN D C 1
ATOM 3172 O O . ASN D 1 26 ? 10.402 79.200 23.538 1.00 53.47 26 ASN D O 1
ATOM 3177 N N . GLY D 1 27 ? 10.514 80.764 21.946 1.00 52.37 27 GLY D N 1
ATOM 3178 C CA . GLY D 1 27 ? 11.105 79.844 20.974 1.00 52.15 27 GLY D CA 1
ATOM 3179 C C . GLY D 1 27 ? 12.535 79.464 21.313 1.00 51.67 27 GLY D C 1
ATOM 3180 O O . GLY D 1 27 ? 13.285 80.281 21.860 1.00 51.92 27 GLY D O 1
ATOM 3181 N N . VAL D 1 28 ? 12.901 78.223 21.009 1.00 51.11 28 VAL D N 1
ATOM 3182 C CA . VAL D 1 28 ? 14.285 77.756 21.179 1.00 51.14 28 VAL D CA 1
ATOM 3183 C C . VAL D 1 28 ? 14.739 76.933 19.991 1.00 50.98 28 VAL D C 1
ATOM 3184 O O . VAL D 1 28 ? 13.923 76.345 19.290 1.00 51.06 28 VAL D O 1
ATOM 3188 N N . PHE D 1 29 ? 16.046 76.910 19.785 1.00 51.31 29 PHE D N 1
ATOM 3189 C CA . PHE D 1 29 ? 16.716 76.069 18.779 1.00 51.55 29 PHE D CA 1
ATOM 3190 C C . PHE D 1 29 ? 16.417 74.576 19.114 1.00 51.29 29 PHE D C 1
ATOM 3191 O O . PHE D 1 29 ? 16.517 74.183 20.287 1.00 50.99 29 PHE D O 1
ATOM 3199 N N . PRO D 1 30 ? 16.011 73.760 18.103 1.00 50.91 30 PRO D N 1
ATOM 3200 C CA . PRO D 1 30 ? 15.411 72.417 18.330 1.00 50.77 30 PRO D CA 1
ATOM 3201 C C . PRO D 1 30 ? 16.379 71.355 18.861 1.00 50.01 30 PRO D C 1
ATOM 3202 O O . PRO D 1 30 ? 17.513 71.216 18.372 1.00 50.55 30 PRO D O 1
ATOM 3206 N N . LEU D 1 31 ? 15.905 70.568 19.814 1.00 49.05 31 LEU D N 1
ATOM 3207 C CA . LEU D 1 31 ? 16.727 69.571 20.484 1.00 47.90 31 LEU D CA 1
ATOM 3208 C C . LEU D 1 31 ? 17.102 68.491 19.488 1.00 48.18 31 LEU D C 1
ATOM 3209 O O . LEU D 1 31 ? 18.030 67.709 19.701 1.00 47.26 31 LEU D O 1
ATOM 3214 N N . ASP D 1 32 ? 16.375 68.475 18.379 1.00 49.01 32 ASP D N 1
ATOM 3215 C CA . ASP D 1 32 ? 16.549 67.457 17.354 1.00 49.87 32 ASP D CA 1
ATOM 3216 C C . ASP D 1 32 ? 17.485 67.914 16.236 1.00 50.46 32 ASP D C 1
ATOM 3217 O O . ASP D 1 32 ? 17.763 67.174 15.309 1.00 50.21 32 ASP D O 1
ATOM 3222 N N . ARG D 1 33 ? 17.976 69.142 16.372 1.00 51.75 33 ARG D N 1
ATOM 3223 C CA . ARG D 1 33 ? 18.834 69.817 15.389 1.00 53.07 33 ARG D CA 1
ATOM 3224 C C . ARG D 1 33 ? 18.344 69.729 13.945 1.00 53.62 33 ARG D C 1
ATOM 3225 O O . ARG D 1 33 ? 19.131 69.634 13.017 1.00 53.50 33 ARG D O 1
ATOM 3233 N N . ASN D 1 34 ? 17.031 69.763 13.775 1.00 54.19 34 ASN D N 1
ATOM 3234 C CA . ASN D 1 34 ? 16.436 69.766 12.460 1.00 55.18 34 ASN D CA 1
ATOM 3235 C C . ASN D 1 34 ? 15.807 71.098 12.070 1.00 56.35 34 ASN D C 1
ATOM 3236 O O . ASN D 1 34 ? 14.912 71.590 12.728 1.00 56.12 34 ASN D O 1
ATOM 3241 N N . ARG D 1 35 ? 16.290 71.674 10.978 1.00 58.18 35 ARG D N 1
ATOM 3242 C CA . ARG D 1 35 ? 15.780 72.948 10.470 1.00 59.39 35 ARG D CA 1
ATOM 3243 C C . ARG D 1 35 ? 14.262 72.997 10.304 1.00 59.69 35 ARG D C 1
ATOM 3244 O O . ARG D 1 35 ? 13.684 74.085 10.290 1.00 60.40 35 ARG D O 1
ATOM 3252 N N . LEU D 1 36 ? 13.629 71.828 10.179 1.00 59.53 36 LEU D N 1
ATOM 3253 C CA . LEU D 1 36 ? 12.184 71.731 9.962 1.00 59.30 36 LEU D CA 1
ATOM 3254 C C . LEU D 1 36 ? 11.386 71.879 11.245 1.00 59.06 36 LEU D C 1
ATOM 3255 O O . LEU D 1 36 ? 10.156 72.013 11.225 1.00 59.42 36 LEU D O 1
ATOM 3260 N N . THR D 1 37 ? 12.099 71.855 12.363 1.00 58.32 37 THR D N 1
ATOM 3261 C CA . THR D 1 37 ? 11.485 71.679 13.658 1.00 56.85 37 THR D CA 1
ATOM 3262 C C . THR D 1 37 ? 11.388 72.964 14.469 1.00 55.92 37 THR D C 1
ATOM 3263 O O . THR D 1 37 ? 12.359 73.713 14.619 1.00 54.85 37 THR D O 1
ATOM 3267 N N . ARG D 1 38 ? 10.193 73.205 14.994 1.00 55.09 38 ARG D N 1
ATOM 3268 C CA . ARG D 1 38 ? 9.999 74.301 15.903 1.00 54.39 38 ARG D CA 1
ATOM 3269 C C . ARG D 1 38 ? 9.820 73.814 17.327 1.00 54.17 38 ARG D C 1
ATOM 3270 O O . ARG D 1 38 ? 9.084 72.858 17.600 1.00 54.17 38 ARG D O 1
ATOM 3278 N N . GLU D 1 39 ? 10.516 74.467 18.237 1.00 53.57 39 GLU D N 1
ATOM 3279 C CA . GLU D 1 39 ? 10.373 74.159 19.630 1.00 53.39 39 GLU D CA 1
ATOM 3280 C C . GLU D 1 39 ? 10.285 75.470 20.383 1.00 52.90 39 GLU D C 1
ATOM 3281 O O . GLU D 1 39 ? 10.960 76.422 20.015 1.00 53.53 39 GLU D O 1
ATOM 3287 N N . TRP D 1 40 ? 9.468 75.515 21.432 1.00 52.65 40 TRP D N 1
ATOM 3288 C CA . TRP D 1 40 ? 9.239 76.733 22.227 1.00 52.48 40 TRP D CA 1
ATOM 3289 C C . TRP D 1 40 ? 8.744 76.361 23.634 1.00 53.22 40 TRP D C 1
ATOM 3290 O O . TRP D 1 40 ? 8.438 75.187 23.929 1.00 53.17 40 TRP D O 1
ATOM 3301 N N . PHE D 1 41 ? 8.639 77.366 24.499 1.00 53.84 41 PHE D N 1
ATOM 3302 C CA . PHE D 1 41 ? 8.014 77.183 25.806 1.00 54.27 41 PHE D CA 1
ATOM 3303 C C . PHE D 1 41 ? 6.916 78.205 26.063 1.00 54.75 41 PHE D C 1
ATOM 3304 O O . PHE D 1 41 ? 7.174 79.418 26.098 1.00 55.01 41 PHE D O 1
ATOM 3312 N N . HIS D 1 42 ? 5.693 77.695 26.229 1.00 54.78 42 HIS D N 1
ATOM 3313 C CA . HIS D 1 42 ? 4.546 78.487 26.630 1.00 55.38 42 HIS D CA 1
ATOM 3314 C C . HIS D 1 42 ? 4.543 78.846 28.133 1.00 55.93 42 HIS D C 1
ATOM 3315 O O . HIS D 1 42 ? 4.551 77.962 29.020 1.00 55.95 42 HIS D O 1
ATOM 3322 N N . SER D 1 43 ? 4.517 80.145 28.414 1.00 55.87 43 SER D N 1
ATOM 3323 C CA . SER D 1 43 ? 4.167 80.606 29.753 1.00 56.05 43 SER D CA 1
ATOM 3324 C C . SER D 1 43 ? 2.947 81.532 29.675 1.00 55.97 43 SER D C 1
ATOM 3325 O O . SER D 1 43 ? 2.540 81.908 28.570 1.00 55.56 43 SER D O 1
ATOM 3328 N N . GLY D 1 44 ? 2.326 81.853 30.812 1.00 56.12 44 GLY D N 1
ATOM 3329 C CA . GLY D 1 44 ? 1.091 82.662 30.782 1.00 56.77 44 GLY D CA 1
ATOM 3330 C C . GLY D 1 44 ? 0.042 82.366 31.846 1.00 57.06 44 GLY D C 1
ATOM 3331 O O . GLY D 1 44 ? 0.228 81.456 32.660 1.00 57.41 44 GLY D O 1
ATOM 3332 N N . ARG D 1 45 ? -1.054 83.139 31.848 1.00 57.05 45 ARG D N 1
ATOM 3333 C CA . ARG D 1 45 ? -2.095 83.060 32.901 1.00 57.05 45 ARG D CA 1
ATOM 3334 C C . ARG D 1 45 ? -3.535 83.327 32.430 1.00 56.82 45 ARG D C 1
ATOM 3335 O O . ARG D 1 45 ? -3.846 84.380 31.862 1.00 56.75 45 ARG D O 1
ATOM 3343 N N . ALA D 1 46 ? -4.434 82.393 32.689 1.00 56.32 46 ALA D N 1
ATOM 3344 C CA . ALA D 1 46 ? -5.822 82.666 32.403 1.00 55.93 46 ALA D CA 1
ATOM 3345 C C . ALA D 1 46 ? -6.553 83.025 33.694 1.00 56.16 46 ALA D C 1
ATOM 3346 O O . ALA D 1 46 ? -6.303 82.434 34.743 1.00 55.87 46 ALA D O 1
ATOM 3348 N N . LYS D 1 47 ? -7.436 84.016 33.620 1.00 56.65 47 LYS D N 1
ATOM 3349 C CA . LYS D 1 47 ? -8.369 84.287 34.706 1.00 57.66 47 LYS D CA 1
ATOM 3350 C C . LYS D 1 47 ? -9.790 84.389 34.149 1.00 58.27 47 LYS D C 1
ATOM 3351 O O . LYS D 1 47 ? -9.982 84.631 32.953 1.00 58.34 47 LYS D O 1
ATOM 3357 N N . TYR D 1 48 ? -10.778 84.166 35.015 1.00 58.88 48 TYR D N 1
ATOM 3358 C CA . TYR D 1 48 ? -12.178 84.365 34.654 1.00 59.39 48 TYR D CA 1
ATOM 3359 C C . TYR D 1 48 ? -12.871 85.200 35.706 1.00 59.62 48 TYR D C 1
ATOM 3360 O O . TYR D 1 48 ? -12.449 85.201 36.861 1.00 60.03 48 TYR D O 1
ATOM 3369 N N . ILE D 1 49 ? -13.933 85.896 35.304 1.00 59.99 49 ILE D N 1
ATOM 3370 C CA . ILE D 1 49 ? -14.820 86.597 36.240 1.00 60.45 49 ILE D CA 1
ATOM 3371 C C . ILE D 1 49 ? -16.301 86.386 35.852 1.00 60.89 49 ILE D C 1
ATOM 3372 O O . ILE D 1 49 ? -16.621 86.337 34.665 1.00 61.39 49 ILE D O 1
ATOM 3377 N N . VAL D 1 50 ? -17.194 86.235 36.839 1.00 61.48 50 VAL D N 1
ATOM 3378 C CA . VAL D 1 50 ? -18.657 86.202 36.576 1.00 61.64 50 VAL D CA 1
ATOM 3379 C C . VAL D 1 50 ? -19.486 87.126 37.477 1.00 61.88 50 VAL D C 1
ATOM 3380 O O . VAL D 1 50 ? -19.425 87.046 38.710 1.00 62.30 50 VAL D O 1
ATOM 3384 N N . ALA D 1 51 ? -20.263 87.998 36.834 1.00 61.72 51 ALA D N 1
ATOM 3385 C CA . ALA D 1 51 ? -21.247 88.833 37.518 1.00 61.39 51 ALA D CA 1
ATOM 3386 C C . ALA D 1 51 ? -22.686 88.431 37.138 1.00 61.53 51 ALA D C 1
ATOM 3387 O O . ALA D 1 51 ? -22.942 87.958 36.020 1.00 61.18 51 ALA D O 1
ATOM 3389 N N . GLY D 1 52 ? -23.612 88.618 38.080 1.00 61.45 52 GLY D N 1
ATOM 3390 C CA . GLY D 1 52 ? -25.018 88.333 37.854 1.00 61.53 52 GLY D CA 1
ATOM 3391 C C . GLY D 1 52 ? -25.530 87.195 38.718 1.00 61.95 52 GLY D C 1
ATOM 3392 O O . GLY D 1 52 ? -24.752 86.548 39.426 1.00 60.97 52 GLY D O 1
ATOM 3393 N N . PRO D 1 53 ? -26.852 86.933 38.643 1.00 62.68 53 PRO D N 1
ATOM 3394 C CA . PRO D 1 53 ? -27.588 85.971 39.468 1.00 63.12 53 PRO D CA 1
ATOM 3395 C C . PRO D 1 53 ? -26.955 84.581 39.512 1.00 63.33 53 PRO D C 1
ATOM 3396 O O . PRO D 1 53 ? -26.888 83.879 38.486 1.00 63.11 53 PRO D O 1
ATOM 3400 N N . GLY D 1 54 ? -26.498 84.203 40.705 1.00 63.31 54 GLY D N 1
ATOM 3401 C CA . GLY D 1 54 ? -25.902 82.895 40.938 1.00 63.26 54 GLY D CA 1
ATOM 3402 C C . GLY D 1 54 ? -24.430 82.855 40.599 1.00 63.41 54 GLY D C 1
ATOM 3403 O O . GLY D 1 54 ? -23.909 81.802 40.241 1.00 63.80 54 GLY D O 1
ATOM 3404 N N . ALA D 1 55 ? -23.757 84.001 40.711 1.00 63.60 55 ALA D N 1
ATOM 3405 C CA . ALA D 1 55 ? -22.327 84.110 40.418 1.00 63.59 55 ALA D CA 1
ATOM 3406 C C . ALA D 1 55 ? -21.486 83.275 41.373 1.00 64.02 55 ALA D C 1
ATOM 3407 O O . ALA D 1 55 ? -20.587 82.539 40.942 1.00 64.16 55 ALA D O 1
ATOM 3409 N N . ASP D 1 56 ? -21.815 83.367 42.653 1.00 64.47 56 ASP D N 1
ATOM 3410 C CA . ASP D 1 56 ? -21.039 82.769 43.728 1.00 64.77 56 ASP D CA 1
ATOM 3411 C C . ASP D 1 56 ? -21.202 81.252 43.761 1.00 64.79 56 ASP D C 1
ATOM 3412 O O . ASP D 1 56 ? -20.639 80.557 44.593 1.00 64.35 56 ASP D O 1
ATOM 3417 N N . GLU D 1 57 ? -21.951 80.739 42.809 1.00 65.07 57 GLU D N 1
ATOM 3418 C CA . GLU D 1 57 ? -22.172 79.321 42.733 1.00 65.78 57 GLU D CA 1
ATOM 3419 C C . GLU D 1 57 ? -21.994 78.837 41.314 1.00 66.07 57 GLU D C 1
ATOM 3420 O O . GLU D 1 57 ? -22.953 78.407 40.681 1.00 66.33 57 GLU D O 1
ATOM 3426 N N . PHE D 1 58 ? -20.761 78.913 40.817 1.00 66.10 58 PHE D N 1
ATOM 3427 C CA . PHE D 1 58 ? -20.491 78.710 39.405 1.00 65.72 58 PHE D CA 1
ATOM 3428 C C . PHE D 1 58 ? -19.777 77.411 39.153 1.00 65.56 58 PHE D C 1
ATOM 3429 O O . PHE D 1 58 ? -18.975 76.961 39.954 1.00 65.26 58 PHE D O 1
ATOM 3437 N N . GLU D 1 59 ? -20.091 76.806 38.020 1.00 65.30 59 GLU D N 1
ATOM 3438 C CA . GLU D 1 59 ? -19.567 75.484 37.697 1.00 64.36 59 GLU D CA 1
ATOM 3439 C C . GLU D 1 59 ? -19.178 75.506 36.235 1.00 63.71 59 GLU D C 1
ATOM 3440 O O . GLU D 1 59 ? -20.051 75.460 35.353 1.00 63.73 59 GLU D O 1
ATOM 3446 N N . GLY D 1 60 ? -17.873 75.585 35.976 1.00 62.66 60 GLY D N 1
ATOM 3447 C CA . GLY D 1 60 ? -17.351 75.556 34.617 1.00 60.34 60 GLY D CA 1
ATOM 3448 C C . GLY D 1 60 ? -15.954 74.986 34.559 1.00 59.29 60 GLY D C 1
ATOM 3449 O O . GLY D 1 60 ? -15.391 74.589 35.588 1.00 58.77 60 GLY D O 1
ATOM 3450 N N . THR D 1 61 ? -15.420 74.934 33.337 1.00 57.84 61 THR D N 1
ATOM 3451 C CA . THR D 1 61 ? -14.051 74.543 33.057 1.00 56.47 61 THR D CA 1
ATOM 3452 C C . THR D 1 61 ? -13.329 75.812 32.573 1.00 55.41 61 THR D C 1
ATOM 3453 O O . THR D 1 61 ? -13.983 76.667 31.937 1.00 55.83 61 THR D O 1
ATOM 3457 N N . LEU D 1 62 ? -12.024 75.942 32.880 1.00 53.06 62 LEU D N 1
ATOM 3458 C CA . LEU D 1 62 ? -11.171 77.083 32.446 1.00 52.12 62 LEU D CA 1
ATOM 3459 C C . LEU D 1 62 ? -9.962 76.555 31.698 1.00 51.67 62 LEU D C 1
ATOM 3460 O O . LEU D 1 62 ? -9.312 75.596 32.146 1.00 52.30 62 LEU D O 1
ATOM 3465 N N . GLU D 1 63 ? -9.645 77.169 30.563 1.00 50.54 63 GLU D N 1
ATOM 3466 C CA . GLU D 1 63 ? -8.603 76.621 29.698 1.00 49.16 63 GLU D CA 1
ATOM 3467 C C . GLU D 1 63 ? -7.591 77.667 29.277 1.00 48.80 63 GLU D C 1
ATOM 3468 O O . GLU D 1 63 ? -7.850 78.863 29.371 1.00 47.83 63 GLU D O 1
ATOM 3474 N N . LEU D 1 64 ? -6.421 77.184 28.858 1.00 48.86 64 LEU D N 1
ATOM 3475 C CA . LEU D 1 64 ? -5.335 78.027 28.356 1.00 49.01 64 LEU D CA 1
ATOM 3476 C C . LEU D 1 64 ? -4.377 77.205 27.503 1.00 49.10 64 LEU D C 1
ATOM 3477 O O . LEU D 1 64 ? -3.888 76.138 27.939 1.00 49.26 64 LEU D O 1
ATOM 3482 N N . GLY D 1 65 ? -4.119 77.732 26.302 1.00 48.68 65 GLY D N 1
ATOM 3483 C CA . GLY D 1 65 ? -3.273 77.114 25.293 1.00 48.50 65 GLY D CA 1
ATOM 3484 C C . GLY D 1 65 ? -3.135 78.013 24.074 1.00 48.55 65 GLY D C 1
ATOM 3485 O O . GLY D 1 65 ? -3.117 79.249 24.211 1.00 49.41 65 GLY D O 1
ATOM 3486 N N . TYR D 1 66 ? -3.040 77.405 22.890 1.00 47.82 66 TYR D N 1
ATOM 3487 C CA . TYR D 1 66 ? -2.876 78.132 21.624 1.00 47.50 66 TYR D CA 1
ATOM 3488 C C . TYR D 1 66 ? -3.166 77.189 20.475 1.00 47.65 66 TYR D C 1
ATOM 3489 O O . TYR D 1 66 ? -3.184 75.970 20.660 1.00 48.47 66 TYR D O 1
ATOM 3498 N N . GLN D 1 67 ? -3.370 77.757 19.291 1.00 47.29 67 GLN D N 1
ATOM 3499 C CA . GLN D 1 67 ? -3.406 77.008 18.044 1.00 47.00 67 GLN D CA 1
ATOM 3500 C C . GLN D 1 67 ? -2.065 77.085 17.317 1.00 47.11 67 GLN D C 1
ATOM 3501 O O . GLN D 1 67 ? -1.364 78.101 17.402 1.00 47.34 67 GLN D O 1
ATOM 3507 N N . ILE D 1 68 ? -1.728 75.997 16.619 1.00 47.23 68 ILE D N 1
ATOM 3508 C CA . ILE D 1 68 ? -0.531 75.876 15.785 1.00 47.07 68 ILE D CA 1
ATOM 3509 C C . ILE D 1 68 ? -0.924 75.844 14.308 1.00 47.53 68 ILE D C 1
ATOM 3510 O O . ILE D 1 68 ? -1.759 75.064 13.871 1.00 46.55 68 ILE D O 1
ATOM 3515 N N . GLY D 1 69 ? -0.303 76.709 13.537 1.00 49.27 69 GLY D N 1
ATOM 3516 C CA . GLY D 1 69 ? -0.561 76.778 12.112 1.00 51.06 69 GLY D CA 1
ATOM 3517 C C . GLY D 1 69 ? 0.729 76.533 11.365 1.00 52.47 69 GLY D C 1
ATOM 3518 O O . GLY D 1 69 ? 1.624 77.405 11.351 1.00 51.75 69 GLY D O 1
ATOM 3519 N N . GLY D 1 70 ? 0.821 75.365 10.741 1.00 53.61 122 GLY D N 1
ATOM 3520 C CA . GLY D 1 70 ? 2.039 74.930 10.093 1.00 55.62 122 GLY D CA 1
ATOM 3521 C C . GLY D 1 70 ? 1.752 73.885 9.046 1.00 57.38 122 GLY D C 1
ATOM 3522 O O . GLY D 1 70 ? 1.697 74.192 7.855 1.00 58.05 122 GLY D O 1
ATOM 3523 N N . PRO D 1 71 ? 1.596 72.637 9.491 1.00 58.21 123 PRO D N 1
ATOM 3524 C CA . PRO D 1 71 ? 1.104 71.522 8.675 1.00 58.62 123 PRO D CA 1
ATOM 3525 C C . PRO D 1 71 ? -0.379 71.303 8.951 1.00 58.77 123 PRO D C 1
ATOM 3526 O O . PRO D 1 71 ? -0.922 70.200 8.987 1.00 59.14 123 PRO D O 1
ATOM 3530 N N . GLY D 1 72 ? -1.029 72.423 9.144 1.00 58.10 124 GLY D N 1
ATOM 3531 C CA . GLY D 1 72 ? -2.441 72.459 9.384 1.00 58.09 124 GLY D CA 1
ATOM 3532 C C . GLY D 1 72 ? -2.636 73.293 10.627 1.00 57.86 124 GLY D C 1
ATOM 3533 O O . GLY D 1 72 ? -1.721 74.027 11.045 1.00 57.87 124 GLY D O 1
ATOM 3534 N N . ILE D 1 73 ? -3.836 73.179 11.196 1.00 57.08 125 ILE D N 1
ATOM 3535 C CA . ILE D 1 73 ? -4.211 73.893 12.391 1.00 56.31 125 ILE D CA 1
ATOM 3536 C C . ILE D 1 73 ? -4.686 72.857 13.375 1.00 56.00 125 ILE D C 1
ATOM 3537 O O . ILE D 1 73 ? -5.593 72.063 13.079 1.00 55.89 125 ILE D O 1
ATOM 3542 N N . GLN D 1 74 ? -4.035 72.860 14.530 1.00 55.09 126 GLN D N 1
ATOM 3543 C CA . GLN D 1 74 ? -4.376 72.010 15.647 1.00 54.22 126 GLN D CA 1
ATOM 3544 C C . GLN D 1 74 ? -4.359 72.913 16.879 1.00 52.73 126 GLN D C 1
ATOM 3545 O O . GLN D 1 74 ? -3.705 73.950 16.899 1.00 52.77 126 GLN D O 1
ATOM 3551 N N . GLU D 1 75 ? -5.078 72.514 17.907 1.00 50.64 127 GLU D N 1
ATOM 3552 C CA . GLU D 1 75 ? -5.171 73.297 19.111 1.00 49.13 127 GLU D CA 1
ATOM 3553 C C . GLU D 1 75 ? -4.483 72.524 20.242 1.00 48.33 127 GLU D C 1
ATOM 3554 O O . GLU D 1 75 ? -4.726 71.313 20.426 1.00 47.62 127 GLU D O 1
ATOM 3560 N N . VAL D 1 76 ? -3.623 73.210 20.988 1.00 46.74 128 VAL D N 1
ATOM 3561 C CA . VAL D 1 76 ? -3.098 72.622 22.207 1.00 45.94 128 VAL D CA 1
ATOM 3562 C C . VAL D 1 76 ? -3.719 73.288 23.432 1.00 45.75 128 VAL D C 1
ATOM 3563 O O . VAL D 1 76 ? -3.651 74.500 23.599 1.00 45.41 128 VAL D O 1
ATOM 3567 N N . ALA D 1 77 ? -4.348 72.482 24.276 1.00 45.47 129 ALA D N 1
ATOM 3568 C CA . ALA D 1 77 ? -4.709 72.924 25.605 1.00 45.31 129 ALA D CA 1
ATOM 3569 C C . ALA D 1 77 ? -3.554 72.569 26.522 1.00 45.22 129 ALA D C 1
ATOM 3570 O O . ALA D 1 77 ? -3.335 71.401 26.815 1.00 44.85 129 ALA D O 1
ATOM 3572 N N . THR D 1 78 ? -2.800 73.585 26.943 1.00 45.75 130 THR D N 1
ATOM 3573 C CA . THR D 1 78 ? -1.702 73.421 27.914 1.00 45.94 130 THR D CA 1
ATOM 3574 C C . THR D 1 78 ? -2.250 72.857 29.233 1.00 45.80 130 THR D C 1
ATOM 3575 O O . THR D 1 78 ? -1.702 71.910 29.786 1.00 44.93 130 THR D O 1
ATOM 3579 N N . PHE D 1 79 ? -3.347 73.452 29.712 1.00 46.22 131 PHE D N 1
ATOM 3580 C CA . PHE D 1 79 ? -4.127 72.919 30.837 1.00 46.46 131 PHE D CA 1
ATOM 3581 C C . PHE D 1 79 ? -5.627 73.110 30.607 1.00 47.04 131 PHE D C 1
ATOM 3582 O O . PHE D 1 79 ? -6.020 74.063 29.939 1.00 47.82 131 PHE D O 1
ATOM 3590 N N . SER D 1 80 ? -6.458 72.227 31.164 1.00 47.91 132 SER D N 1
ATOM 3591 C CA . SER D 1 80 ? -7.931 72.372 31.126 1.00 48.18 132 SER D CA 1
ATOM 3592 C C . SER D 1 80 ? -8.508 71.854 32.441 1.00 49.32 132 SER D C 1
ATOM 3593 O O . SER D 1 80 ? -8.273 70.688 32.791 1.00 48.41 132 SER D O 1
ATOM 3596 N N . VAL D 1 81 ? -9.278 72.706 33.143 1.00 50.80 133 VAL D N 1
ATOM 3597 C CA . VAL D 1 81 ? -9.544 72.514 34.583 1.00 52.60 133 VAL D CA 1
ATOM 3598 C C . VAL D 1 81 ? -10.878 72.995 35.186 1.00 53.92 133 VAL D C 1
ATOM 3599 O O . VAL D 1 81 ? -11.295 74.137 34.976 1.00 54.54 133 VAL D O 1
ATOM 3603 N N . ASP D 1 82 ? -11.492 72.132 35.995 1.00 55.08 134 ASP D N 1
ATOM 3604 C CA . ASP D 1 82 ? -12.733 72.432 36.699 1.00 56.85 134 ASP D CA 1
ATOM 3605 C C . ASP D 1 82 ? -12.594 73.526 37.783 1.00 57.75 134 ASP D C 1
ATOM 3606 O O . ASP D 1 82 ? -11.710 73.474 38.654 1.00 58.06 134 ASP D O 1
ATOM 3611 N N . VAL D 1 83 ? -13.471 74.520 37.701 1.00 58.31 135 VAL D N 1
ATOM 3612 C CA . VAL D 1 83 ? -13.417 75.651 38.587 1.00 59.18 135 VAL D CA 1
ATOM 3613 C C . VAL D 1 83 ? -14.815 75.876 39.141 1.00 60.02 135 VAL D C 1
ATOM 3614 O O . VAL D 1 83 ? -15.808 75.389 38.589 1.00 60.15 135 VAL D O 1
ATOM 3618 N N . SER D 1 84 ? -14.874 76.582 40.265 1.00 60.98 136 SER D N 1
ATOM 3619 C CA . SER D 1 84 ? -16.129 77.007 40.886 1.00 61.43 136 SER D CA 1
ATOM 3620 C C . SER D 1 84 ? -15.886 78.396 41.445 1.00 61.39 136 SER D C 1
ATOM 3621 O O . SER D 1 84 ? -14.741 78.854 41.452 1.00 61.05 136 SER D O 1
ATOM 3624 N N . GLY D 1 85 ? -16.954 79.066 41.878 1.00 61.71 137 GLY D N 1
ATOM 3625 C CA . GLY D 1 85 ? -16.850 80.407 42.432 1.00 62.11 137 GLY D CA 1
ATOM 3626 C C . GLY D 1 85 ? -16.967 81.414 41.317 1.00 62.74 137 GLY D C 1
ATOM 3627 O O . GLY D 1 85 ? -16.955 81.042 40.136 1.00 63.19 137 GLY D O 1
ATOM 3628 N N . ALA D 1 86 ? -17.060 82.690 41.690 1.00 62.93 138 ALA D N 1
ATOM 3629 C CA . ALA D 1 86 ? -17.319 83.776 40.740 1.00 62.94 138 ALA D CA 1
ATOM 3630 C C . ALA D 1 86 ? -16.031 84.421 40.244 1.00 63.12 138 ALA D C 1
ATOM 3631 O O . ALA D 1 86 ? -16.056 85.361 39.440 1.00 62.81 138 ALA D O 1
ATOM 3633 N N . GLU D 1 87 ? -14.905 83.913 40.729 1.00 63.23 139 GLU D N 1
ATOM 3634 C CA . GLU D 1 87 ? -13.611 84.428 40.315 1.00 63.49 139 GLU D CA 1
ATOM 3635 C C . GLU D 1 87 ? -12.549 83.365 40.332 1.00 62.77 139 GLU D C 1
ATOM 3636 O O . GLU D 1 87 ? -12.745 82.290 40.920 1.00 62.88 139 GLU D O 1
ATOM 3642 N N . GLY D 1 88 ? -11.424 83.683 39.686 1.00 62.07 140 GLY D N 1
ATOM 3643 C CA . GLY D 1 88 ? -10.254 82.798 39.677 1.00 61.17 140 GLY D CA 1
ATOM 3644 C C . GLY D 1 88 ? -9.308 82.863 38.487 1.00 60.04 140 GLY D C 1
ATOM 3645 O O . GLY D 1 88 ? -9.627 83.414 37.432 1.00 59.91 140 GLY D O 1
ATOM 3646 N N . GLY D 1 89 ? -8.128 82.287 38.681 1.00 59.39 141 GLY D N 1
ATOM 3647 C CA . GLY D 1 89 ? -7.115 82.214 37.646 1.00 58.26 141 GLY D CA 1
ATOM 3648 C C . GLY D 1 89 ? -6.253 80.984 37.788 1.00 57.44 141 GLY D C 1
ATOM 3649 O O . GLY D 1 89 ? -6.144 80.397 38.871 1.00 57.11 141 GLY D O 1
ATOM 3650 N N . VAL D 1 90 ? -5.657 80.572 36.679 1.00 56.71 142 VAL D N 1
ATOM 3651 C CA . VAL D 1 90 ? -4.600 79.572 36.729 1.00 56.12 142 VAL D CA 1
ATOM 3652 C C . VAL D 1 90 ? -3.463 79.939 35.786 1.00 55.48 142 VAL D C 1
ATOM 3653 O O . VAL D 1 90 ? -3.668 80.497 34.697 1.00 54.88 142 VAL D O 1
ATOM 3657 N N . ALA D 1 91 ? -2.259 79.628 36.255 1.00 54.84 143 ALA D N 1
ATOM 3658 C CA . ALA D 1 91 ? -1.028 80.119 35.684 1.00 54.21 143 ALA D CA 1
ATOM 3659 C C . ALA D 1 91 ? -0.136 78.959 35.270 1.00 53.66 143 ALA D C 1
ATOM 3660 O O . ALA D 1 91 ? -0.126 77.911 35.928 1.00 53.59 143 ALA D O 1
ATOM 3662 N N . VAL D 1 92 ? 0.622 79.153 34.192 1.00 52.74 144 VAL D N 1
ATOM 3663 C CA . VAL D 1 92 ? 1.601 78.156 33.760 1.00 52.10 144 VAL D CA 1
ATOM 3664 C C . VAL D 1 92 ? 2.966 78.786 33.431 1.00 52.41 144 VAL D C 1
ATOM 3665 O O . VAL D 1 92 ? 3.054 79.908 32.903 1.00 51.98 144 VAL D O 1
ATOM 3669 N N . SER D 1 93 ? 4.024 78.054 33.758 1.00 52.54 145 SER D N 1
ATOM 3670 C CA . SER D 1 93 ? 5.361 78.500 33.468 1.00 53.26 145 SER D CA 1
ATOM 3671 C C . SER D 1 93 ? 6.174 77.362 32.851 1.00 53.59 145 SER D C 1
ATOM 3672 O O . SER D 1 93 ? 6.372 76.309 33.474 1.00 54.01 145 SER D O 1
ATOM 3675 N N . ASN D 1 94 ? 6.631 77.584 31.622 1.00 53.78 146 ASN D N 1
ATOM 3676 C CA . ASN D 1 94 ? 7.448 76.621 30.871 1.00 53.57 146 ASN D CA 1
ATOM 3677 C C . ASN D 1 94 ? 6.731 75.340 30.435 1.00 53.05 146 ASN D C 1
ATOM 3678 O O . ASN D 1 94 ? 7.221 74.226 30.600 1.00 53.44 146 ASN D O 1
ATOM 3683 N N . ALA D 1 95 ? 5.567 75.492 29.837 1.00 52.85 147 ALA D N 1
ATOM 3684 C CA . ALA D 1 95 ? 4.970 74.348 29.166 1.00 52.49 147 ALA D CA 1
ATOM 3685 C C . ALA D 1 95 ? 5.788 74.128 27.913 1.00 51.85 147 ALA D C 1
ATOM 3686 O O . ALA D 1 95 ? 6.248 75.083 27.334 1.00 51.68 147 ALA D O 1
ATOM 3688 N N . HIS D 1 96 ? 6.007 72.867 27.542 1.00 52.17 148 HIS D N 1
ATOM 3689 C CA . HIS D 1 96 ? 6.808 72.485 26.360 1.00 51.41 148 HIS D CA 1
ATOM 3690 C C . HIS D 1 96 ? 5.871 72.199 25.211 1.00 51.39 148 HIS D C 1
ATOM 3691 O O . HIS D 1 96 ? 4.841 71.514 25.376 1.00 50.42 148 HIS D O 1
ATOM 3698 N N . GLY D 1 97 ? 6.240 72.751 24.054 1.00 51.47 149 GLY D N 1
ATOM 3699 C CA . GLY D 1 97 ? 5.551 72.517 22.792 1.00 50.66 149 GLY D CA 1
ATOM 3700 C C . GLY D 1 97 ? 6.549 72.303 21.669 1.00 50.64 149 GLY D C 1
ATOM 3701 O O . GLY D 1 97 ? 7.666 72.842 21.695 1.00 49.69 149 GLY D O 1
ATOM 3702 N N . THR D 1 98 ? 6.140 71.508 20.679 1.00 50.98 150 THR D N 1
ATOM 3703 C CA . THR D 1 98 ? 6.932 71.297 19.478 1.00 51.54 150 THR D CA 1
ATOM 3704 C C . THR D 1 98 ? 6.123 70.802 18.255 1.00 52.03 150 THR D C 1
ATOM 3705 O O . THR D 1 98 ? 5.077 70.157 18.407 1.00 51.67 150 THR D O 1
ATOM 3709 N N . VAL D 1 99 ? 6.616 71.132 17.052 1.00 52.35 151 VAL D N 1
ATOM 3710 C CA . VAL D 1 99 ? 6.043 70.657 15.786 1.00 52.78 151 VAL D CA 1
ATOM 3711 C C . VAL D 1 99 ? 7.104 70.655 14.693 1.00 53.42 151 VAL D C 1
ATOM 3712 O O . VAL D 1 99 ? 8.052 71.463 14.695 1.00 53.54 151 VAL D O 1
ATOM 3716 N N . THR D 1 100 ? 6.928 69.739 13.754 1.00 54.25 152 THR D N 1
ATOM 3717 C CA . THR D 1 100 ? 7.933 69.436 12.748 1.00 54.90 152 THR D CA 1
ATOM 3718 C C . THR D 1 100 ? 7.231 69.305 11.405 1.00 54.94 152 THR D C 1
ATOM 3719 O O . THR D 1 100 ? 6.012 69.414 11.334 1.00 54.52 152 THR D O 1
ATOM 3723 N N . GLY D 1 101 ? 7.992 69.063 10.342 1.00 55.88 153 GLY D N 1
ATOM 3724 C CA . GLY D 1 101 ? 7.459 69.199 8.968 1.00 56.72 153 GLY D CA 1
ATOM 3725 C C . GLY D 1 101 ? 7.116 70.666 8.721 1.00 57.26 153 GLY D C 1
ATOM 3726 O O . GLY D 1 101 ? 6.355 71.004 7.804 1.00 56.86 153 GLY D O 1
ATOM 3727 N N . ALA D 1 102 ? 7.668 71.527 9.580 1.00 57.87 154 ALA D N 1
ATOM 3728 C CA . ALA D 1 102 ? 7.418 72.953 9.528 1.00 58.45 154 ALA D CA 1
ATOM 3729 C C . ALA D 1 102 ? 8.159 73.486 8.318 1.00 58.90 154 ALA D C 1
ATOM 3730 O O . ALA D 1 102 ? 9.373 73.724 8.383 1.00 58.86 154 ALA D O 1
ATOM 3732 N N . ALA D 1 103 ? 7.431 73.623 7.208 1.00 58.88 155 ALA D N 1
ATOM 3733 C CA . ALA D 1 103 ? 8.025 74.079 5.970 1.00 59.19 155 ALA D CA 1
ATOM 3734 C C . ALA D 1 103 ? 7.695 75.558 5.786 1.00 59.35 155 ALA D C 1
ATOM 3735 O O . ALA D 1 103 ? 6.552 75.930 5.487 1.00 59.26 155 ALA D O 1
ATOM 3737 N N . GLY D 1 104 ? 8.712 76.388 6.014 1.00 59.41 156 GLY D N 1
ATOM 3738 C CA . GLY D 1 104 ? 8.572 77.843 6.025 1.00 59.58 156 GLY D CA 1
ATOM 3739 C C . GLY D 1 104 ? 7.785 78.609 7.088 1.00 59.56 156 GLY D C 1
ATOM 3740 O O . GLY D 1 104 ? 6.823 79.323 6.771 1.00 58.94 156 GLY D O 1
ATOM 3741 N N . GLY D 1 105 ? 8.199 78.473 8.349 1.00 59.43 157 GLY D N 1
ATOM 3742 C CA . GLY D 1 105 ? 7.663 79.330 9.404 1.00 58.93 157 GLY D CA 1
ATOM 3743 C C . GLY D 1 105 ? 6.525 78.580 10.072 1.00 58.46 157 GLY D C 1
ATOM 3744 O O . GLY D 1 105 ? 6.037 77.577 9.538 1.00 59.13 157 GLY D O 1
ATOM 3745 N N . VAL D 1 106 ? 6.110 79.084 11.239 1.00 57.23 158 VAL D N 1
ATOM 3746 C CA . VAL D 1 106 ? 5.099 78.466 12.100 1.00 55.46 158 VAL D CA 1
ATOM 3747 C C . VAL D 1 106 ? 4.548 79.560 13.005 1.00 54.37 158 VAL D C 1
ATOM 3748 O O . VAL D 1 106 ? 5.284 80.217 13.727 1.00 54.45 158 VAL D O 1
ATOM 3752 N N . LEU D 1 107 ? 3.241 79.748 12.939 1.00 52.96 159 LEU D N 1
ATOM 3753 C CA . LEU D 1 107 ? 2.555 80.778 13.676 1.00 51.17 159 LEU D CA 1
ATOM 3754 C C . LEU D 1 107 ? 1.742 80.157 14.820 1.00 50.71 159 LEU D C 1
ATOM 3755 O O . LEU D 1 107 ? 1.189 79.054 14.682 1.00 49.63 159 LEU D O 1
ATOM 3760 N N . LEU D 1 108 ? 1.661 80.892 15.935 1.00 49.91 160 LEU D N 1
ATOM 3761 C CA . LEU D 1 108 ? 1.020 80.414 17.156 1.00 49.32 160 LEU D CA 1
ATOM 3762 C C . LEU D 1 108 ? -0.075 81.366 17.740 1.00 49.51 160 LEU D C 1
ATOM 3763 O O . LEU D 1 108 ? 0.235 82.462 18.252 1.00 49.83 160 LEU D O 1
ATOM 3768 N N . ARG D 1 109 ? -1.350 80.959 17.672 1.00 48.47 161 ARG D N 1
ATOM 3769 C CA . ARG D 1 109 ? -2.416 81.809 18.199 1.00 47.50 161 ARG D CA 1
ATOM 3770 C C . ARG D 1 109 ? -2.789 81.458 19.638 1.00 47.34 161 ARG D C 1
ATOM 3771 O O . ARG D 1 109 ? -3.440 80.441 19.879 1.00 47.05 161 ARG D O 1
ATOM 3779 N N . PRO D 1 110 ? -2.374 82.301 20.604 1.00 47.24 162 PRO D N 1
ATOM 3780 C CA . PRO D 1 110 ? -2.637 81.996 22.011 1.00 47.10 162 PRO D CA 1
ATOM 3781 C C . PRO D 1 110 ? -4.067 82.328 22.413 1.00 46.91 162 PRO D C 1
ATOM 3782 O O . PRO D 1 110 ? -4.538 83.405 22.070 1.00 46.91 162 PRO D O 1
ATOM 3786 N N . PHE D 1 111 ? -4.745 81.431 23.139 1.00 47.05 163 PHE D N 1
ATOM 3787 C CA . PHE D 1 111 ? -6.112 81.739 23.618 1.00 47.75 163 PHE D CA 1
ATOM 3788 C C . PHE D 1 111 ? -6.279 81.514 25.124 1.00 48.11 163 PHE D C 1
ATOM 3789 O O . PHE D 1 111 ? -5.505 80.738 25.726 1.00 48.96 163 PHE D O 1
ATOM 3797 N N . ALA D 1 112 ? -7.267 82.188 25.724 1.00 47.45 164 ALA D N 1
ATOM 3798 C CA . ALA D 1 112 ? -7.826 81.744 27.022 1.00 47.69 164 ALA D CA 1
ATOM 3799 C C . ALA D 1 112 ? -9.337 81.440 26.935 1.00 47.63 164 ALA D C 1
ATOM 3800 O O . ALA D 1 112 ? -10.095 82.222 26.323 1.00 48.17 164 ALA D O 1
ATOM 3802 N N . ARG D 1 113 ? -9.781 80.329 27.533 1.00 47.27 165 ARG D N 1
ATOM 3803 C CA . ARG D 1 113 ? -11.191 79.895 27.391 1.00 47.43 165 ARG D CA 1
ATOM 3804 C C . ARG D 1 113 ? -11.945 79.605 28.702 1.00 48.17 165 ARG D C 1
ATOM 3805 O O . ARG D 1 113 ? -11.403 79.006 29.650 1.00 47.84 165 ARG D O 1
ATOM 3813 N N . LEU D 1 114 ? -13.197 80.064 28.742 1.00 48.77 166 LEU D N 1
ATOM 3814 C CA . LEU D 1 114 ? -14.086 79.769 29.849 1.00 49.95 166 LEU D CA 1
ATOM 3815 C C . LEU D 1 114 ? -15.331 79.038 29.357 1.00 50.71 166 LEU D C 1
ATOM 3816 O O . LEU D 1 114 ? -15.992 79.474 28.420 1.00 50.73 166 LEU D O 1
ATOM 3821 N N . ILE D 1 115 ? -15.623 77.902 29.985 1.00 51.55 167 ILE D N 1
ATOM 3822 C CA . ILE D 1 115 ? -16.723 77.052 29.570 1.00 52.43 167 ILE D CA 1
ATOM 3823 C C . ILE D 1 115 ? -17.544 76.763 30.812 1.00 53.04 167 ILE D C 1
ATOM 3824 O O . ILE D 1 115 ? -16.998 76.308 31.839 1.00 53.88 167 ILE D O 1
ATOM 3829 N N . ALA D 1 116 ? -18.845 77.036 30.713 1.00 52.47 168 ALA D N 1
ATOM 3830 C CA . ALA D 1 116 ? -19.789 76.760 31.775 1.00 52.28 168 ALA D CA 1
ATOM 3831 C C . ALA D 1 116 ? -20.291 75.335 31.686 1.00 52.43 168 ALA D C 1
ATOM 3832 O O . ALA D 1 116 ? -20.506 74.797 30.585 1.00 52.63 168 ALA D O 1
ATOM 3834 N N . SER D 1 117 ? -20.486 74.729 32.853 1.00 52.35 169 SER D N 1
ATOM 3835 C CA . SER D 1 117 ? -21.189 73.452 32.961 1.00 52.46 169 SER D CA 1
ATOM 3836 C C . SER D 1 117 ? -22.610 73.547 32.391 1.00 51.94 169 SER D C 1
ATOM 3837 O O . SER D 1 117 ? -23.264 72.534 32.180 1.00 52.22 169 SER D O 1
ATOM 3840 N N . THR D 1 118 ? -23.084 74.766 32.159 1.00 51.70 170 THR D N 1
ATOM 3841 C CA . THR D 1 118 ? -24.372 74.991 31.483 1.00 51.52 170 THR D CA 1
ATOM 3842 C C . THR D 1 118 ? -24.253 74.999 29.947 1.00 51.52 170 THR D C 1
ATOM 3843 O O . THR D 1 118 ? -25.238 75.266 29.242 1.00 52.10 170 THR D O 1
ATOM 3847 N N . GLY D 1 119 ? -23.047 74.712 29.441 1.00 50.76 171 GLY D N 1
ATOM 3848 C CA . GLY D 1 119 ? -22.818 74.572 28.010 1.00 49.59 171 GLY D CA 1
ATOM 3849 C C . GLY D 1 119 ? -22.188 75.790 27.385 1.00 48.97 171 GLY D C 1
ATOM 3850 O O . GLY D 1 119 ? -21.441 75.682 26.401 1.00 49.42 171 GLY D O 1
ATOM 3851 N N . ASP D 1 120 ? -22.475 76.950 27.968 1.00 47.92 172 ASP D N 1
ATOM 3852 C CA . ASP D 1 120 ? -21.994 78.234 27.447 1.00 47.01 172 ASP D CA 1
ATOM 3853 C C . ASP D 1 120 ? -20.464 78.306 27.444 1.00 46.59 172 ASP D C 1
ATOM 3854 O O . ASP D 1 120 ? -19.797 77.625 28.227 1.00 45.57 172 ASP D O 1
ATOM 3859 N N . SER D 1 121 ? -19.914 79.114 26.537 1.00 46.22 173 SER D N 1
ATOM 3860 C CA . SER D 1 121 ? -18.489 79.326 26.499 1.00 46.13 173 SER D CA 1
ATOM 3861 C C . SER D 1 121 ? -18.172 80.648 25.846 1.00 46.40 173 SER D C 1
ATOM 3862 O O . SER D 1 121 ? -18.952 81.165 25.027 1.00 46.10 173 SER D O 1
ATOM 3865 N N . VAL D 1 122 ? -17.026 81.190 26.246 1.00 46.36 174 VAL D N 1
ATOM 3866 C CA . VAL D 1 122 ? -16.472 82.398 25.690 1.00 47.30 174 VAL D CA 1
ATOM 3867 C C . VAL D 1 122 ? -14.982 82.158 25.627 1.00 48.39 174 VAL D C 1
ATOM 3868 O O . VAL D 1 122 ? -14.426 81.507 26.526 1.00 49.23 174 VAL D O 1
ATOM 3872 N N . THR D 1 123 ? -14.327 82.654 24.580 1.00 48.91 175 THR D N 1
ATOM 3873 C CA . THR D 1 123 ? -12.884 82.535 24.479 1.00 49.79 175 THR D CA 1
ATOM 3874 C C . THR D 1 123 ? -12.255 83.833 23.978 1.00 50.55 175 THR D C 1
ATOM 3875 O O . THR D 1 123 ? -12.772 84.457 23.041 1.00 51.23 175 THR D O 1
ATOM 3879 N N . THR D 1 124 ? -11.164 84.256 24.622 1.00 50.84 176 THR D N 1
ATOM 3880 C CA . THR D 1 124 ? -10.416 85.462 24.200 1.00 51.22 176 THR D CA 1
ATOM 3881 C C . THR D 1 124 ? -9.086 85.114 23.493 1.00 51.76 176 THR D C 1
ATOM 3882 O O . THR D 1 124 ? -8.399 84.154 23.874 1.00 51.90 176 THR D O 1
ATOM 3886 N N . TYR D 1 125 ? -8.736 85.891 22.464 1.00 52.17 177 TYR D N 1
ATOM 3887 C CA . TYR D 1 125 ? -7.532 85.631 21.658 1.00 52.25 177 TYR D CA 1
ATOM 3888 C C . TYR D 1 125 ? -6.554 86.824 21.595 1.00 52.17 177 TYR D C 1
ATOM 3889 O O . TYR D 1 125 ? -6.955 87.937 21.288 1.00 50.83 177 TYR D O 1
ATOM 3898 N N . GLY D 1 126 ? -5.275 86.561 21.880 1.00 52.90 178 GLY D N 1
ATOM 3899 C CA . GLY D 1 126 ? -4.178 87.515 21.629 1.00 54.01 178 GLY D CA 1
ATOM 3900 C C . GLY D 1 126 ? -3.633 87.382 20.215 1.00 54.81 178 GLY D C 1
ATOM 3901 O O . GLY D 1 126 ? -4.021 86.469 19.504 1.00 55.08 178 GLY D O 1
ATOM 3902 N N . GLU D 1 127 ? -2.742 88.289 19.808 1.00 55.68 179 GLU D N 1
ATOM 3903 C CA . GLU D 1 127 ? -2.140 88.270 18.464 1.00 56.81 179 GLU D CA 1
ATOM 3904 C C . GLU D 1 127 ? -1.099 87.153 18.309 1.00 56.62 179 GLU D C 1
ATOM 3905 O O . GLU D 1 127 ? -0.350 86.891 19.244 1.00 56.96 179 GLU D O 1
ATOM 3911 N N . PRO D 1 128 ? -1.033 86.502 17.124 1.00 56.70 180 PRO D N 1
ATOM 3912 C CA . PRO D 1 128 ? -0.139 85.347 16.978 1.00 56.55 180 PRO D CA 1
ATOM 3913 C C . PRO D 1 128 ? 1.332 85.677 17.153 1.00 56.65 180 PRO D C 1
ATOM 3914 O O . PRO D 1 128 ? 1.757 86.789 16.878 1.00 57.02 180 PRO D O 1
ATOM 3918 N N . TRP D 1 129 ? 2.087 84.708 17.650 1.00 56.94 181 TRP D N 1
ATOM 3919 C CA . TRP D 1 129 ? 3.540 84.806 17.734 1.00 56.80 181 TRP D CA 1
ATOM 3920 C C . TRP D 1 129 ? 4.134 83.926 16.651 1.00 56.69 181 TRP D C 1
ATOM 3921 O O . TRP D 1 129 ? 3.681 82.797 16.424 1.00 55.92 181 TRP D O 1
ATOM 3932 N N . ASN D 1 130 ? 5.135 84.476 15.972 1.00 57.08 182 ASN D N 1
ATOM 3933 C CA . ASN D 1 130 ? 5.757 83.862 14.807 1.00 57.64 182 ASN D CA 1
ATOM 3934 C C . ASN D 1 130 ? 6.946 83.100 15.325 1.00 57.61 182 ASN D C 1
ATOM 3935 O O . ASN D 1 130 ? 7.834 83.689 15.934 1.00 57.87 182 ASN D O 1
ATOM 3940 N N . MET D 1 131 ? 6.944 81.787 15.123 1.00 58.16 183 MET D N 1
ATOM 3941 C CA . MET D 1 131 ? 7.979 80.909 15.690 1.00 59.05 183 MET D CA 1
ATOM 3942 C C . MET D 1 131 ? 9.279 80.816 14.880 1.00 59.42 183 MET D C 1
ATOM 3943 O O . MET D 1 131 ? 10.105 79.931 15.118 1.00 59.64 183 MET D O 1
ATOM 3948 N N . ASN D 1 132 ? 9.452 81.737 13.935 1.00 60.22 184 ASN D N 1
ATOM 3949 C CA . ASN D 1 132 ? 10.633 81.786 13.072 1.00 61.36 184 ASN D CA 1
ATOM 3950 C C . ASN D 1 132 ? 11.061 83.232 12.765 1.00 61.64 184 ASN D C 1
ATOM 3951 O O . ASN D 1 132 ? 10.298 84.036 12.178 1.00 61.73 184 ASN D O 1
ATOM 3957 N N . GLY E 1 1 ? 24.434 67.941 43.280 1.00 51.74 1 GLY E N 1
ATOM 3958 C CA . GLY E 1 1 ? 23.515 68.629 44.255 1.00 52.41 1 GLY E CA 1
ATOM 3959 C C . GLY E 1 1 ? 22.325 69.346 43.625 1.00 52.27 1 GLY E C 1
ATOM 3960 O O . GLY E 1 1 ? 21.523 68.734 42.920 1.00 51.62 1 GLY E O 1
ATOM 3961 N N . LEU E 1 2 ? 22.190 70.640 43.913 1.00 52.59 2 LEU E N 1
ATOM 3962 C CA . LEU E 1 2 ? 21.158 71.447 43.271 1.00 52.97 2 LEU E CA 1
ATOM 3963 C C . LEU E 1 2 ? 21.632 71.710 41.865 1.00 53.03 2 LEU E C 1
ATOM 3964 O O . LEU E 1 2 ? 22.624 72.410 41.674 1.00 53.24 2 LEU E O 1
ATOM 3969 N N . ASP E 1 3 ? 20.933 71.154 40.882 1.00 52.79 3 ASP E N 1
ATOM 3970 C CA . ASP E 1 3 ? 21.274 71.434 39.484 1.00 52.81 3 ASP E CA 1
ATOM 3971 C C . ASP E 1 3 ? 20.541 72.682 38.945 1.00 52.34 3 ASP E C 1
ATOM 3972 O O . ASP E 1 3 ? 21.175 73.592 38.443 1.00 52.26 3 ASP E O 1
ATOM 3977 N N . ASN E 1 4 ? 19.221 72.737 39.079 1.00 52.16 4 ASN E N 1
ATOM 3978 C CA . ASN E 1 4 ? 18.464 73.935 38.700 1.00 52.62 4 ASN E CA 1
ATOM 3979 C C . ASN E 1 4 ? 17.177 74.040 39.503 1.00 52.70 4 ASN E C 1
ATOM 3980 O O . ASN E 1 4 ? 16.837 73.112 40.238 1.00 53.65 4 ASN E O 1
ATOM 3985 N N . GLU E 1 5 ? 16.456 75.148 39.372 1.00 52.51 5 GLU E N 1
ATOM 3986 C CA . GLU E 1 5 ? 15.190 75.313 40.087 1.00 52.52 5 GLU E CA 1
ATOM 3987 C C . GLU E 1 5 ? 14.381 76.465 39.496 1.00 52.25 5 GLU E C 1
ATOM 3988 O O . GLU E 1 5 ? 14.936 77.352 38.884 1.00 51.63 5 GLU E O 1
ATOM 3994 N N . LEU E 1 6 ? 13.072 76.454 39.699 1.00 52.63 6 LEU E N 1
ATOM 3995 C CA . LEU E 1 6 ? 12.232 77.549 39.240 1.00 53.09 6 LEU E CA 1
ATOM 3996 C C . LEU E 1 6 ? 11.011 77.761 40.126 1.00 54.08 6 LEU E C 1
ATOM 3997 O O . LEU E 1 6 ? 10.476 76.822 40.748 1.00 53.78 6 LEU E O 1
ATOM 4002 N N . SER E 1 7 ? 10.564 79.012 40.155 1.00 55.40 7 SER E N 1
ATOM 4003 C CA . SER E 1 7 ? 9.401 79.385 40.943 1.00 57.01 7 SER E CA 1
ATOM 4004 C C . SER E 1 7 ? 8.292 80.058 40.130 1.00 57.68 7 SER E C 1
ATOM 4005 O O . SER E 1 7 ? 8.559 80.812 39.187 1.00 57.98 7 SER E O 1
ATOM 4008 N N . LEU E 1 8 ? 7.049 79.737 40.492 1.00 58.36 8 LEU E N 1
ATOM 4009 C CA . LEU E 1 8 ? 5.860 80.369 39.922 1.00 58.51 8 LEU E CA 1
ATOM 4010 C C . LEU E 1 8 ? 4.993 80.867 41.078 1.00 58.93 8 LEU E C 1
ATOM 4011 O O . LEU E 1 8 ? 4.774 80.132 42.047 1.00 58.72 8 LEU E O 1
ATOM 4016 N N . VAL E 1 9 ? 4.541 82.120 41.000 1.00 59.52 9 VAL E N 1
ATOM 4017 C CA . VAL E 1 9 ? 3.522 82.616 41.919 1.00 59.96 9 VAL E CA 1
ATOM 4018 C C . VAL E 1 9 ? 2.256 82.138 41.257 1.00 60.70 9 VAL E C 1
ATOM 4019 O O . VAL E 1 9 ? 1.917 82.609 40.171 1.00 61.23 9 VAL E O 1
ATOM 4023 N N . ASP E 1 10 ? 1.571 81.183 41.877 1.00 61.34 10 ASP E N 1
ATOM 4024 C CA . ASP E 1 10 ? 0.462 80.537 41.195 1.00 62.10 10 ASP E CA 1
ATOM 4025 C C . ASP E 1 10 ? -0.787 81.353 41.341 1.00 62.71 10 ASP E C 1
ATOM 4026 O O . ASP E 1 10 ? -0.771 82.391 41.990 1.00 63.12 10 ASP E O 1
ATOM 4031 N N . GLY E 1 11 ? -1.870 80.847 40.759 1.00 63.88 11 GLY E N 1
ATOM 4032 C CA . GLY E 1 11 ? -3.141 81.558 40.656 1.00 64.71 11 GLY E CA 1
ATOM 4033 C C . GLY E 1 11 ? -3.920 81.705 41.947 1.00 65.56 11 GLY E C 1
ATOM 4034 O O . GLY E 1 11 ? -4.950 82.377 41.965 1.00 65.81 11 GLY E O 1
ATOM 4035 N N . GLN E 1 12 ? -3.459 81.066 43.019 1.00 66.35 12 GLN E N 1
ATOM 4036 C CA . GLN E 1 12 ? -3.944 81.388 44.365 1.00 67.17 12 GLN E CA 1
ATOM 4037 C C . GLN E 1 12 ? -2.923 81.999 45.319 1.00 67.33 12 GLN E C 1
ATOM 4038 O O . GLN E 1 12 ? -3.017 81.853 46.531 1.00 67.40 12 GLN E O 1
ATOM 4044 N N . ASP E 1 13 ? -1.959 82.705 44.743 1.00 67.59 13 ASP E N 1
ATOM 4045 C CA . ASP E 1 13 ? -0.908 83.405 45.494 1.00 67.34 13 ASP E CA 1
ATOM 4046 C C . ASP E 1 13 ? -0.137 82.418 46.370 1.00 66.97 13 ASP E C 1
ATOM 4047 O O . ASP E 1 13 ? 0.145 82.683 47.549 1.00 67.22 13 ASP E O 1
ATOM 4052 N N . ARG E 1 14 ? 0.165 81.262 45.787 1.00 66.23 14 ARG E N 1
ATOM 4053 C CA . ARG E 1 14 ? 1.096 80.317 46.393 1.00 65.38 14 ARG E CA 1
ATOM 4054 C C . ARG E 1 14 ? 2.371 80.374 45.573 1.00 64.44 14 ARG E C 1
ATOM 4055 O O . ARG E 1 14 ? 2.338 80.267 44.340 1.00 64.07 14 ARG E O 1
ATOM 4063 N N . THR E 1 15 ? 3.488 80.574 46.264 1.00 63.54 15 THR E N 1
ATOM 4064 C CA . THR E 1 15 ? 4.782 80.637 45.613 1.00 62.74 15 THR E CA 1
ATOM 4065 C C . THR E 1 15 ? 5.326 79.216 45.481 1.00 62.43 15 THR E C 1
ATOM 4066 O O . THR E 1 15 ? 5.829 78.628 46.463 1.00 62.31 15 THR E O 1
ATOM 4070 N N . LEU E 1 16 ? 5.177 78.670 44.266 1.00 61.31 16 LEU E N 1
ATOM 4071 C CA . LEU E 1 16 ? 5.572 77.301 43.942 1.00 60.52 16 LEU E CA 1
ATOM 4072 C C . LEU E 1 16 ? 6.972 77.219 43.364 1.00 59.73 16 LEU E C 1
ATOM 4073 O O . LEU E 1 16 ? 7.327 77.992 42.464 1.00 59.62 16 LEU E O 1
ATOM 4078 N N . THR E 1 17 ? 7.739 76.258 43.877 1.00 58.51 17 THR E N 1
ATOM 4079 C CA . THR E 1 17 ? 9.120 76.045 43.493 1.00 57.94 17 THR E CA 1
ATOM 4080 C C . THR E 1 17 ? 9.321 74.615 43.047 1.00 57.30 17 THR E C 1
ATOM 4081 O O . THR E 1 17 ? 8.675 73.721 43.553 1.00 57.89 17 THR E O 1
ATOM 4085 N N . VAL E 1 18 ? 10.221 74.380 42.114 1.00 56.83 18 VAL E N 1
ATOM 4086 C CA . VAL E 1 18 ? 10.630 72.995 41.842 1.00 56.77 18 VAL E CA 1
ATOM 4087 C C . VAL E 1 18 ? 12.132 72.905 41.605 1.00 56.43 18 VAL E C 1
ATOM 4088 O O . VAL E 1 18 ? 12.718 73.762 40.951 1.00 56.75 18 VAL E O 1
ATOM 4092 N N . GLN E 1 19 ? 12.753 71.879 42.160 1.00 56.25 19 GLN E N 1
ATOM 4093 C CA . GLN E 1 19 ? 14.204 71.756 42.101 1.00 56.43 19 GLN E CA 1
ATOM 4094 C C . GLN E 1 19 ? 14.610 70.465 41.367 1.00 56.65 19 GLN E C 1
ATOM 4095 O O . GLN E 1 19 ? 13.917 69.428 41.444 1.00 56.78 19 GLN E O 1
ATOM 4101 N N . GLN E 1 20 ? 15.715 70.540 40.636 1.00 56.63 20 GLN E N 1
ATOM 4102 C CA . GLN E 1 20 ? 16.288 69.359 39.984 1.00 56.77 20 GLN E CA 1
ATOM 4103 C C . GLN E 1 20 ? 17.667 69.123 40.605 1.00 57.09 20 GLN E C 1
ATOM 4104 O O . GLN E 1 20 ? 18.533 70.008 40.576 1.00 56.72 20 GLN E O 1
ATOM 4110 N N . TRP E 1 21 ? 17.838 67.944 41.204 1.00 57.72 21 TRP E N 1
ATOM 4111 C CA . TRP E 1 21 ? 18.995 67.639 42.055 1.00 58.67 21 TRP E CA 1
ATOM 4112 C C . TRP E 1 21 ? 19.741 66.361 41.627 1.00 58.84 21 TRP E C 1
ATOM 4113 O O . TRP E 1 21 ? 19.102 65.363 41.283 1.00 58.62 21 TRP E O 1
ATOM 4124 N N . ASP E 1 22 ? 21.070 66.413 41.597 1.00 59.00 22 ASP E N 1
ATOM 4125 C CA . ASP E 1 22 ? 21.909 65.220 41.498 1.00 59.72 22 ASP E CA 1
ATOM 4126 C C . ASP E 1 22 ? 21.698 64.418 40.217 1.00 60.23 22 ASP E C 1
ATOM 4127 O O . ASP E 1 22 ? 21.730 63.203 40.232 1.00 60.43 22 ASP E O 1
ATOM 4132 N N . THR E 1 23 ? 21.485 65.105 39.109 1.00 60.85 23 THR E N 1
ATOM 4133 C CA . THR E 1 23 ? 21.223 64.451 37.842 1.00 61.34 23 THR E CA 1
ATOM 4134 C C . THR E 1 23 ? 22.495 63.863 37.286 1.00 61.41 23 THR E C 1
ATOM 4135 O O . THR E 1 23 ? 23.528 64.502 37.311 1.00 61.88 23 THR E O 1
ATOM 4139 N N . PHE E 1 24 ? 22.404 62.649 36.770 1.00 61.64 24 PHE E N 1
ATOM 4140 C CA . PHE E 1 24 ? 23.445 62.060 35.951 1.00 61.81 24 PHE E CA 1
ATOM 4141 C C . PHE E 1 24 ? 22.801 61.392 34.766 1.00 61.75 24 PHE E C 1
ATOM 4142 O O . PHE E 1 24 ? 21.935 60.547 34.930 1.00 61.99 24 PHE E O 1
ATOM 4150 N N . LEU E 1 25 ? 23.223 61.763 33.568 1.00 61.66 25 LEU E N 1
ATOM 4151 C CA . LEU E 1 25 ? 22.816 61.016 32.369 1.00 61.73 25 LEU E CA 1
ATOM 4152 C C . LEU E 1 25 ? 23.941 60.087 31.857 1.00 61.71 25 LEU E C 1
ATOM 4153 O O . LEU E 1 25 ? 24.814 60.500 31.077 1.00 62.75 25 LEU E O 1
ATOM 4158 N N . ASN E 1 26 ? 23.907 58.833 32.305 1.00 60.96 26 ASN E N 1
ATOM 4159 C CA . ASN E 1 26 ? 24.983 57.866 32.078 1.00 60.17 26 ASN E CA 1
ATOM 4160 C C . ASN E 1 26 ? 24.922 57.173 30.713 1.00 59.39 26 ASN E C 1
ATOM 4161 O O . ASN E 1 26 ? 24.112 56.251 30.487 1.00 59.41 26 ASN E O 1
ATOM 4166 N N . GLY E 1 27 ? 25.786 57.622 29.809 1.00 58.39 27 GLY E N 1
ATOM 4167 C CA . GLY E 1 27 ? 25.922 57.017 28.494 1.00 57.21 27 GLY E CA 1
ATOM 4168 C C . GLY E 1 27 ? 26.820 55.803 28.620 1.00 57.02 27 GLY E C 1
ATOM 4169 O O . GLY E 1 27 ? 27.858 55.843 29.307 1.00 57.03 27 GLY E O 1
ATOM 4170 N N . VAL E 1 28 ? 26.419 54.708 27.975 1.00 56.17 28 VAL E N 1
ATOM 4171 C CA . VAL E 1 28 ? 27.147 53.443 27.985 1.00 55.40 28 VAL E CA 1
ATOM 4172 C C . VAL E 1 28 ? 27.043 52.854 26.602 1.00 55.17 28 VAL E C 1
ATOM 4173 O O . VAL E 1 28 ? 26.229 53.308 25.814 1.00 55.52 28 VAL E O 1
ATOM 4177 N N . PHE E 1 29 ? 27.856 51.841 26.314 1.00 54.64 29 PHE E N 1
ATOM 4178 C CA . PHE E 1 29 ? 27.779 51.095 25.056 1.00 54.16 29 PHE E CA 1
ATOM 4179 C C . PHE E 1 29 ? 26.484 50.323 24.947 1.00 52.70 29 PHE E C 1
ATOM 4180 O O . PHE E 1 29 ? 26.056 49.699 25.899 1.00 52.39 29 PHE E O 1
ATOM 4188 N N . PRO E 1 30 ? 25.889 50.324 23.756 1.00 51.57 30 PRO E N 1
ATOM 4189 C CA . PRO E 1 30 ? 24.551 49.786 23.596 1.00 50.11 30 PRO E CA 1
ATOM 4190 C C . PRO E 1 30 ? 24.630 48.295 23.624 1.00 49.11 30 PRO E C 1
ATOM 4191 O O . PRO E 1 30 ? 25.615 47.714 23.232 1.00 49.67 30 PRO E O 1
ATOM 4195 N N . LEU E 1 31 ? 23.565 47.667 24.069 1.00 48.06 31 LEU E N 1
ATOM 4196 C CA . LEU E 1 31 ? 23.606 46.258 24.319 1.00 46.48 31 LEU E CA 1
ATOM 4197 C C . LEU E 1 31 ? 23.390 45.551 22.991 1.00 46.18 31 LEU E C 1
ATOM 4198 O O . LEU E 1 31 ? 23.643 44.371 22.861 1.00 46.12 31 LEU E O 1
ATOM 4203 N N . ASP E 1 32 ? 22.939 46.303 22.001 1.00 45.71 32 ASP E N 1
ATOM 4204 C CA . ASP E 1 32 ? 22.671 45.765 20.687 1.00 46.20 32 ASP E CA 1
ATOM 4205 C C . ASP E 1 32 ? 23.793 46.041 19.684 1.00 46.72 32 ASP E C 1
ATOM 4206 O O . ASP E 1 32 ? 23.652 45.752 18.512 1.00 45.34 32 ASP E O 1
ATOM 4211 N N . ARG E 1 33 ? 24.879 46.641 20.161 1.00 48.55 33 ARG E N 1
ATOM 4212 C CA . ARG E 1 33 ? 26.076 46.890 19.362 1.00 49.42 33 ARG E CA 1
ATOM 4213 C C . ARG E 1 33 ? 25.845 47.660 18.058 1.00 49.53 33 ARG E C 1
ATOM 4214 O O . ARG E 1 33 ? 26.690 47.665 17.187 1.00 49.57 33 ARG E O 1
ATOM 4222 N N . ASN E 1 34 ? 24.707 48.322 17.928 1.00 49.74 34 ASN E N 1
ATOM 4223 C CA . ASN E 1 34 ? 24.453 49.191 16.785 1.00 50.21 34 ASN E CA 1
ATOM 4224 C C . ASN E 1 34 ? 24.909 50.649 16.983 1.00 50.50 34 ASN E C 1
ATOM 4225 O O . ASN E 1 34 ? 24.456 51.321 17.897 1.00 50.61 34 ASN E O 1
ATOM 4230 N N . ARG E 1 35 ? 25.806 51.114 16.111 1.00 50.43 35 ARG E N 1
ATOM 4231 C CA . ARG E 1 35 ? 26.313 52.508 16.092 1.00 50.30 35 ARG E CA 1
ATOM 4232 C C . ARG E 1 35 ? 25.198 53.562 16.054 1.00 49.67 35 ARG E C 1
ATOM 4233 O O . ARG E 1 35 ? 25.410 54.708 16.442 1.00 49.87 35 ARG E O 1
ATOM 4241 N N . LEU E 1 36 ? 24.008 53.153 15.603 1.00 48.80 36 LEU E N 1
ATOM 4242 C CA . LEU E 1 36 ? 22.879 54.057 15.429 1.00 47.08 36 LEU E CA 1
ATOM 4243 C C . LEU E 1 36 ? 22.108 54.211 16.707 1.00 45.98 36 LEU E C 1
ATOM 4244 O O . LEU E 1 36 ? 21.189 55.027 16.791 1.00 46.07 36 LEU E O 1
ATOM 4249 N N . THR E 1 37 ? 22.477 53.427 17.714 1.00 44.84 37 THR E N 1
ATOM 4250 C CA . THR E 1 37 ? 21.673 53.332 18.945 1.00 43.38 37 THR E CA 1
ATOM 4251 C C . THR E 1 37 ? 22.353 54.106 20.057 1.00 42.24 37 THR E C 1
ATOM 4252 O O . THR E 1 37 ? 23.523 53.949 20.299 1.00 41.51 37 THR E O 1
ATOM 4256 N N . ARG E 1 38 ? 21.624 54.957 20.743 1.00 41.70 38 ARG E N 1
ATOM 4257 C CA . ARG E 1 38 ? 22.134 55.371 22.040 1.00 41.71 38 ARG E CA 1
ATOM 4258 C C . ARG E 1 38 ? 21.529 54.552 23.187 1.00 40.87 38 ARG E C 1
ATOM 4259 O O . ARG E 1 38 ? 20.385 54.105 23.118 1.00 41.41 38 ARG E O 1
ATOM 4267 N N . GLU E 1 39 ? 22.276 54.315 24.277 1.00 40.24 39 GLU E N 1
ATOM 4268 C CA . GLU E 1 39 ? 21.747 53.785 25.586 1.00 39.62 39 GLU E CA 1
ATOM 4269 C C . GLU E 1 39 ? 22.353 54.701 26.706 1.00 39.81 39 GLU E C 1
ATOM 4270 O O . GLU E 1 39 ? 23.563 54.894 26.776 1.00 38.93 39 GLU E O 1
ATOM 4276 N N . TRP E 1 40 ? 21.518 55.312 27.544 1.00 41.69 40 TRP E N 1
ATOM 4277 C CA . TRP E 1 40 ? 21.978 56.009 28.782 1.00 43.70 40 TRP E CA 1
ATOM 4278 C C . TRP E 1 40 ? 21.222 55.230 29.917 1.00 46.10 40 TRP E C 1
ATOM 4279 O O . TRP E 1 40 ? 20.340 54.349 29.682 1.00 46.98 40 TRP E O 1
ATOM 4290 N N . PHE E 1 41 ? 21.552 55.565 31.158 1.00 48.29 41 PHE E N 1
ATOM 4291 C CA . PHE E 1 41 ? 20.614 55.433 32.271 1.00 49.56 41 PHE E CA 1
ATOM 4292 C C . PHE E 1 41 ? 20.469 56.874 32.911 1.00 50.32 41 PHE E C 1
ATOM 4293 O O . PHE E 1 41 ? 21.437 57.634 32.949 1.00 50.40 41 PHE E O 1
ATOM 4301 N N . HIS E 1 42 ? 19.269 57.204 33.412 1.00 51.55 42 HIS E N 1
ATOM 4302 C CA . HIS E 1 42 ? 18.907 58.447 34.100 1.00 52.49 42 HIS E CA 1
ATOM 4303 C C . HIS E 1 42 ? 19.100 58.310 35.607 1.00 53.56 42 HIS E C 1
ATOM 4304 O O . HIS E 1 42 ? 18.618 57.350 36.218 1.00 53.90 42 HIS E O 1
ATOM 4311 N N . SER E 1 43 ? 19.781 59.274 36.214 1.00 54.37 43 SER E N 1
ATOM 4312 C CA . SER E 1 43 ? 19.818 59.344 37.679 1.00 55.37 43 SER E CA 1
ATOM 4313 C C . SER E 1 43 ? 19.452 60.767 38.130 1.00 55.86 43 SER E C 1
ATOM 4314 O O . SER E 1 43 ? 19.524 61.702 37.327 1.00 55.93 43 SER E O 1
ATOM 4317 N N . GLY E 1 44 ? 19.007 60.937 39.380 1.00 56.32 44 GLY E N 1
ATOM 4318 C CA . GLY E 1 44 ? 18.735 62.296 39.918 1.00 56.14 44 GLY E CA 1
ATOM 4319 C C . GLY E 1 44 ? 17.570 62.435 40.880 1.00 55.84 44 GLY E C 1
ATOM 4320 O O . GLY E 1 44 ? 16.949 61.452 41.248 1.00 55.93 44 GLY E O 1
ATOM 4321 N N . ARG E 1 45 ? 17.271 63.659 41.307 1.00 56.11 45 ARG E N 1
ATOM 4322 C CA . ARG E 1 45 ? 16.158 63.892 42.269 1.00 56.46 45 ARG E CA 1
ATOM 4323 C C . ARG E 1 45 ? 15.383 65.189 42.010 1.00 55.85 45 ARG E C 1
ATOM 4324 O O . ARG E 1 45 ? 15.976 66.257 41.904 1.00 55.53 45 ARG E O 1
ATOM 4332 N N . ALA E 1 46 ? 14.060 65.093 41.946 1.00 55.82 46 ALA E N 1
ATOM 4333 C CA . ALA E 1 46 ? 13.220 66.287 41.968 1.00 55.95 46 ALA E CA 1
ATOM 4334 C C . ALA E 1 46 ? 12.775 66.626 43.407 1.00 56.25 46 ALA E C 1
ATOM 4335 O O . ALA E 1 46 ? 12.457 65.736 44.208 1.00 55.23 46 ALA E O 1
ATOM 4337 N N . LYS E 1 47 ? 12.785 67.923 43.713 1.00 57.04 47 LYS E N 1
ATOM 4338 C CA . LYS E 1 47 ? 12.197 68.483 44.943 1.00 57.73 47 LYS E CA 1
ATOM 4339 C C . LYS E 1 47 ? 11.263 69.623 44.595 1.00 58.36 47 LYS E C 1
ATOM 4340 O O . LYS E 1 47 ? 11.493 70.368 43.655 1.00 58.04 47 LYS E O 1
ATOM 4346 N N . TYR E 1 48 ? 10.209 69.750 45.376 1.00 59.79 48 TYR E N 1
ATOM 4347 C CA . TYR E 1 48 ? 9.278 70.841 45.234 1.00 60.90 48 TYR E CA 1
ATOM 4348 C C . TYR E 1 48 ? 9.113 71.507 46.586 1.00 61.77 48 TYR E C 1
ATOM 4349 O O . TYR E 1 48 ? 9.422 70.898 47.617 1.00 62.17 48 TYR E O 1
ATOM 4358 N N . ILE E 1 49 ? 8.642 72.752 46.580 1.00 62.58 49 ILE E N 1
ATOM 4359 C CA . ILE E 1 49 ? 8.254 73.446 47.808 1.00 63.82 49 ILE E CA 1
ATOM 4360 C C . ILE E 1 49 ? 7.111 74.381 47.490 1.00 64.34 49 ILE E C 1
ATOM 4361 O O . ILE E 1 49 ? 7.002 74.838 46.348 1.00 64.40 49 ILE E O 1
ATOM 4366 N N . VAL E 1 50 ? 6.272 74.661 48.500 1.00 65.08 50 VAL E N 1
ATOM 4367 C CA . VAL E 1 50 ? 5.184 75.657 48.397 1.00 65.53 50 VAL E CA 1
ATOM 4368 C C . VAL E 1 50 ? 4.907 76.441 49.686 1.00 66.06 50 VAL E C 1
ATOM 4369 O O . VAL E 1 50 ? 4.432 75.874 50.668 1.00 66.72 50 VAL E O 1
ATOM 4373 N N . ALA E 1 51 ? 5.225 77.739 49.674 1.00 66.44 51 ALA E N 1
ATOM 4374 C CA . ALA E 1 51 ? 4.767 78.686 50.714 1.00 66.76 51 ALA E CA 1
ATOM 4375 C C . ALA E 1 51 ? 3.520 79.497 50.265 1.00 67.03 51 ALA E C 1
ATOM 4376 O O . ALA E 1 51 ? 3.244 79.629 49.065 1.00 66.80 51 ALA E O 1
ATOM 4378 N N . GLY E 1 52 ? 2.779 80.033 51.236 1.00 67.64 52 GLY E N 1
ATOM 4379 C CA . GLY E 1 52 ? 1.567 80.826 50.976 1.00 68.23 52 GLY E CA 1
ATOM 4380 C C . GLY E 1 52 ? 0.317 80.304 51.676 1.00 68.64 52 GLY E C 1
ATOM 4381 O O . GLY E 1 52 ? 0.387 79.316 52.416 1.00 69.07 52 GLY E O 1
ATOM 4382 N N . PRO E 1 53 ? -0.829 80.995 51.493 1.00 68.85 53 PRO E N 1
ATOM 4383 C CA . PRO E 1 53 ? -2.132 80.517 51.943 1.00 68.99 53 PRO E CA 1
ATOM 4384 C C . PRO E 1 53 ? -2.445 79.057 51.587 1.00 69.39 53 PRO E C 1
ATOM 4385 O O . PRO E 1 53 ? -2.772 78.727 50.431 1.00 69.21 53 PRO E O 1
ATOM 4389 N N . GLY E 1 54 ? -2.353 78.194 52.592 1.00 69.63 54 GLY E N 1
ATOM 4390 C CA . GLY E 1 54 ? -2.815 76.826 52.450 1.00 70.29 54 GLY E CA 1
ATOM 4391 C C . GLY E 1 54 ? -1.706 75.874 52.077 1.00 70.66 54 GLY E C 1
ATOM 4392 O O . GLY E 1 54 ? -1.957 74.754 51.621 1.00 70.83 54 GLY E O 1
ATOM 4393 N N . ALA E 1 55 ? -0.477 76.318 52.294 1.00 70.98 55 ALA E N 1
ATOM 4394 C CA . ALA E 1 55 ? 0.711 75.540 51.946 1.00 71.30 55 ALA E CA 1
ATOM 4395 C C . ALA E 1 55 ? 0.691 74.071 52.432 1.00 71.26 55 ALA E C 1
ATOM 4396 O O . ALA E 1 55 ? 0.978 73.162 51.641 1.00 71.31 55 ALA E O 1
ATOM 4398 N N . ASP E 1 56 ? 0.328 73.851 53.706 1.00 71.07 56 ASP E N 1
ATOM 4399 C CA . ASP E 1 56 ? 0.275 72.501 54.321 1.00 70.95 56 ASP E CA 1
ATOM 4400 C C . ASP E 1 56 ? -0.988 71.689 53.911 1.00 70.71 56 ASP E C 1
ATOM 4401 O O . ASP E 1 56 ? -1.302 70.640 54.491 1.00 70.64 56 ASP E O 1
ATOM 4406 N N . GLU E 1 57 ? -1.701 72.181 52.903 1.00 70.42 57 GLU E N 1
ATOM 4407 C CA . GLU E 1 57 ? -2.873 71.485 52.368 1.00 70.23 57 GLU E CA 1
ATOM 4408 C C . GLU E 1 57 ? -2.870 71.360 50.811 1.00 69.60 57 GLU E C 1
ATOM 4409 O O . GLU E 1 57 ? -3.868 70.939 50.213 1.00 69.30 57 GLU E O 1
ATOM 4415 N N . PHE E 1 58 ? -1.732 71.709 50.191 1.00 68.51 58 PHE E N 1
ATOM 4416 C CA . PHE E 1 58 ? -1.500 71.612 48.743 1.00 67.38 58 PHE E CA 1
ATOM 4417 C C . PHE E 1 58 ? -1.605 70.174 48.256 1.00 66.60 58 PHE E C 1
ATOM 4418 O O . PHE E 1 58 ? -1.021 69.257 48.843 1.00 66.54 58 PHE E O 1
ATOM 4426 N N . GLU E 1 59 ? -2.357 70.001 47.174 1.00 65.58 59 GLU E N 1
ATOM 4427 C CA . GLU E 1 59 ? -2.383 68.748 46.414 1.00 64.16 59 GLU E CA 1
ATOM 4428 C C . GLU E 1 59 ? -1.892 69.018 44.996 1.00 62.63 59 GLU E C 1
ATOM 4429 O O . GLU E 1 59 ? -2.320 69.972 44.338 1.00 62.31 59 GLU E O 1
ATOM 4435 N N . GLY E 1 60 ? -0.976 68.177 44.539 1.00 61.32 60 GLY E N 1
ATOM 4436 C CA . GLY E 1 60 ? -0.529 68.206 43.153 1.00 58.98 60 GLY E CA 1
ATOM 4437 C C . GLY E 1 60 ? 0.187 66.929 42.822 1.00 57.31 60 GLY E C 1
ATOM 4438 O O . GLY E 1 60 ? -0.004 65.904 43.486 1.00 56.59 60 GLY E O 1
ATOM 4439 N N . THR E 1 61 ? 1.029 67.013 41.799 1.00 56.32 61 THR E N 1
ATOM 4440 C CA . THR E 1 61 ? 1.830 65.899 41.325 1.00 55.56 61 THR E CA 1
ATOM 4441 C C . THR E 1 61 ? 3.257 66.427 41.178 1.00 55.17 61 THR E C 1
ATOM 4442 O O . THR E 1 61 ? 3.439 67.611 40.866 1.00 55.44 61 THR E O 1
ATOM 4446 N N . LEU E 1 62 ? 4.252 65.566 41.431 1.00 54.64 62 LEU E N 1
ATOM 4447 C CA . LEU E 1 62 ? 5.694 65.819 41.146 1.00 54.08 62 LEU E CA 1
ATOM 4448 C C . LEU E 1 62 ? 6.280 64.857 40.056 1.00 53.87 62 LEU E C 1
ATOM 4449 O O . LEU E 1 62 ? 6.167 63.613 40.160 1.00 53.50 62 LEU E O 1
ATOM 4454 N N . GLU E 1 63 ? 6.905 65.421 39.017 1.00 53.05 63 GLU E N 1
ATOM 4455 C CA . GLU E 1 63 ? 7.458 64.602 37.931 1.00 52.09 63 GLU E CA 1
ATOM 4456 C C . GLU E 1 63 ? 8.911 64.922 37.710 1.00 52.26 63 GLU E C 1
ATOM 4457 O O . GLU E 1 63 ? 9.393 65.986 38.134 1.00 53.13 63 GLU E O 1
ATOM 4463 N N . LEU E 1 64 ? 9.595 64.013 37.017 1.00 51.82 64 LEU E N 1
ATOM 4464 C CA . LEU E 1 64 ? 11.018 64.156 36.653 1.00 51.68 64 LEU E CA 1
ATOM 4465 C C . LEU E 1 64 ? 11.323 63.244 35.462 1.00 51.30 64 LEU E C 1
ATOM 4466 O O . LEU E 1 64 ? 10.959 62.066 35.465 1.00 51.08 64 LEU E O 1
ATOM 4471 N N . GLY E 1 65 ? 11.977 63.788 34.440 1.00 51.31 65 GLY E N 1
ATOM 4472 C CA . GLY E 1 65 ? 12.326 62.991 33.261 1.00 50.98 65 GLY E CA 1
ATOM 4473 C C . GLY E 1 65 ? 13.324 63.678 32.357 1.00 51.04 65 GLY E C 1
ATOM 4474 O O . GLY E 1 65 ? 14.349 64.229 32.830 1.00 51.80 65 GLY E O 1
ATOM 4475 N N . TYR E 1 66 ? 13.030 63.644 31.054 1.00 50.09 66 TYR E N 1
ATOM 4476 C CA . TYR E 1 66 ? 13.828 64.344 30.053 1.00 49.15 66 TYR E CA 1
ATOM 4477 C C . TYR E 1 66 ? 13.145 64.300 28.696 1.00 48.71 66 TYR E C 1
ATOM 4478 O O . TYR E 1 66 ? 12.236 63.505 28.469 1.00 48.60 66 TYR E O 1
ATOM 4487 N N . GLN E 1 67 ? 13.605 65.156 27.791 1.00 48.48 67 GLN E N 1
ATOM 4488 C CA . GLN E 1 67 ? 13.187 65.109 26.395 1.00 48.14 67 GLN E CA 1
ATOM 4489 C C . GLN E 1 67 ? 14.299 64.508 25.586 1.00 48.08 67 GLN E C 1
ATOM 4490 O O . GLN E 1 67 ? 15.465 64.697 25.906 1.00 48.15 67 GLN E O 1
ATOM 4496 N N . ILE E 1 68 ? 13.931 63.727 24.580 1.00 48.54 68 ILE E N 1
ATOM 4497 C CA . ILE E 1 68 ? 14.898 63.057 23.718 1.00 48.25 68 ILE E CA 1
ATOM 4498 C C . ILE E 1 68 ? 14.857 63.840 22.428 1.00 49.09 68 ILE E C 1
ATOM 4499 O O . ILE E 1 68 ? 13.791 64.016 21.829 1.00 49.05 68 ILE E O 1
ATOM 4504 N N . GLY E 1 69 ? 16.000 64.370 22.029 1.00 49.99 69 GLY E N 1
ATOM 4505 C CA . GLY E 1 69 ? 16.063 65.144 20.810 1.00 51.16 69 GLY E CA 1
ATOM 4506 C C . GLY E 1 69 ? 16.962 64.434 19.837 1.00 52.25 69 GLY E C 1
ATOM 4507 O O . GLY E 1 69 ? 18.188 64.457 19.998 1.00 52.42 69 GLY E O 1
ATOM 4508 N N . GLY E 1 70 ? 16.343 63.804 18.841 1.00 53.29 122 GLY E N 1
ATOM 4509 C CA . GLY E 1 70 ? 17.058 63.014 17.829 1.00 55.00 122 GLY E CA 1
ATOM 4510 C C . GLY E 1 70 ? 16.144 62.521 16.703 1.00 55.78 122 GLY E C 1
ATOM 4511 O O . GLY E 1 70 ? 16.000 63.212 15.682 1.00 55.98 122 GLY E O 1
ATOM 4512 N N . PRO E 1 71 ? 15.553 61.306 16.849 1.00 56.12 123 PRO E N 1
ATOM 4513 C CA . PRO E 1 71 ? 14.527 60.860 15.873 1.00 56.33 123 PRO E CA 1
ATOM 4514 C C . PRO E 1 71 ? 13.312 61.788 15.813 1.00 55.85 123 PRO E C 1
ATOM 4515 O O . PRO E 1 71 ? 12.382 61.575 15.029 1.00 55.21 123 PRO E O 1
ATOM 4519 N N . GLY E 1 72 ? 13.376 62.838 16.618 1.00 55.75 124 GLY E N 1
ATOM 4520 C CA . GLY E 1 72 ? 12.289 63.785 16.782 1.00 56.78 124 GLY E CA 1
ATOM 4521 C C . GLY E 1 72 ? 12.328 64.172 18.247 1.00 57.28 124 GLY E C 1
ATOM 4522 O O . GLY E 1 72 ? 13.270 63.801 18.954 1.00 57.29 124 GLY E O 1
ATOM 4523 N N . ILE E 1 73 ? 11.317 64.907 18.709 1.00 57.75 125 ILE E N 1
ATOM 4524 C CA . ILE E 1 73 ? 11.256 65.302 20.108 1.00 58.40 125 ILE E CA 1
ATOM 4525 C C . ILE E 1 73 ? 10.138 64.552 20.806 1.00 58.72 125 ILE E C 1
ATOM 4526 O O . ILE E 1 73 ? 8.963 64.716 20.440 1.00 59.03 125 ILE E O 1
ATOM 4531 N N . GLN E 1 74 ? 10.519 63.730 21.790 1.00 58.45 126 GLN E N 1
ATOM 4532 C CA . GLN E 1 74 ? 9.591 62.948 22.634 1.00 58.20 126 GLN E CA 1
ATOM 4533 C C . GLN E 1 74 ? 9.955 63.169 24.108 1.00 56.98 126 GLN E C 1
ATOM 4534 O O . GLN E 1 74 ? 11.138 63.210 24.440 1.00 57.24 126 GLN E O 1
ATOM 4540 N N . GLU E 1 75 ? 8.952 63.320 24.973 1.00 55.30 127 GLU E N 1
ATOM 4541 C CA . GLU E 1 75 ? 9.173 63.484 26.414 1.00 54.22 127 GLU E CA 1
ATOM 4542 C C . GLU E 1 75 ? 9.047 62.158 27.197 1.00 53.52 127 GLU E C 1
ATOM 4543 O O . GLU E 1 75 ? 8.070 61.432 27.058 1.00 53.14 127 GLU E O 1
ATOM 4549 N N . VAL E 1 76 ? 10.042 61.863 28.031 1.00 52.88 128 VAL E N 1
ATOM 4550 C CA . VAL E 1 76 ? 10.006 60.687 28.897 1.00 52.10 128 VAL E CA 1
ATOM 4551 C C . VAL E 1 76 ? 9.887 61.048 30.385 1.00 51.63 128 VAL E C 1
ATOM 4552 O O . VAL E 1 76 ? 10.780 61.686 30.963 1.00 51.98 128 VAL E O 1
ATOM 4556 N N . ALA E 1 77 ? 8.777 60.631 30.992 1.00 50.43 129 ALA E N 1
ATOM 4557 C CA . ALA E 1 77 ? 8.548 60.824 32.416 1.00 49.24 129 ALA E CA 1
ATOM 4558 C C . ALA E 1 77 ? 9.157 59.668 33.202 1.00 48.80 129 ALA E C 1
ATOM 4559 O O . ALA E 1 77 ? 8.574 58.583 33.237 1.00 48.84 129 ALA E O 1
ATOM 4561 N N . THR E 1 78 ? 10.322 59.858 33.820 1.00 48.23 130 THR E N 1
ATOM 4562 C CA . THR E 1 78 ? 10.906 58.727 34.552 1.00 48.37 130 THR E CA 1
ATOM 4563 C C . THR E 1 78 ? 9.925 58.306 35.651 1.00 48.79 130 THR E C 1
ATOM 4564 O O . THR E 1 78 ? 9.559 57.129 35.745 1.00 47.98 130 THR E O 1
ATOM 4568 N N . PHE E 1 79 ? 9.507 59.286 36.466 1.00 49.35 131 PHE E N 1
ATOM 4569 C CA . PHE E 1 79 ? 8.413 59.093 37.427 1.00 50.31 131 PHE E CA 1
ATOM 4570 C C . PHE E 1 79 ? 7.383 60.237 37.411 1.00 50.54 131 PHE E C 1
ATOM 4571 O O . PHE E 1 79 ? 7.681 61.344 36.951 1.00 50.54 131 PHE E O 1
ATOM 4579 N N . SER E 1 80 ? 6.166 59.949 37.886 1.00 50.90 132 SER E N 1
ATOM 4580 C CA . SER E 1 80 ? 5.055 60.931 37.874 1.00 50.85 132 SER E CA 1
ATOM 4581 C C . SER E 1 80 ? 4.152 60.566 39.017 1.00 51.55 132 SER E C 1
ATOM 4582 O O . SER E 1 80 ? 3.594 59.465 39.015 1.00 51.51 132 SER E O 1
ATOM 4585 N N . VAL E 1 81 ? 4.016 61.466 40.000 1.00 52.07 133 VAL E N 1
ATOM 4586 C CA . VAL E 1 81 ? 3.505 61.048 41.315 1.00 52.63 133 VAL E CA 1
ATOM 4587 C C . VAL E 1 81 ? 2.816 62.083 42.205 1.00 53.34 133 VAL E C 1
ATOM 4588 O O . VAL E 1 81 ? 3.386 63.113 42.558 1.00 53.02 133 VAL E O 1
ATOM 4592 N N . ASP E 1 82 ? 1.589 61.742 42.594 1.00 54.59 134 ASP E N 1
ATOM 4593 C CA . ASP E 1 82 ? 0.751 62.524 43.510 1.00 55.67 134 ASP E CA 1
ATOM 4594 C C . ASP E 1 82 ? 1.369 62.843 44.881 1.00 55.93 134 ASP E C 1
ATOM 4595 O O . ASP E 1 82 ? 1.666 61.933 45.676 1.00 56.25 134 ASP E O 1
ATOM 4600 N N . VAL E 1 83 ? 1.556 64.139 45.140 1.00 56.06 135 VAL E N 1
ATOM 4601 C CA . VAL E 1 83 ? 2.136 64.630 46.396 1.00 56.14 135 VAL E CA 1
ATOM 4602 C C . VAL E 1 83 ? 1.109 65.406 47.230 1.00 56.49 135 VAL E C 1
ATOM 4603 O O . VAL E 1 83 ? 0.048 65.778 46.734 1.00 56.68 135 VAL E O 1
ATOM 4607 N N . SER E 1 84 ? 1.438 65.633 48.501 1.00 56.93 136 SER E N 1
ATOM 4608 C CA . SER E 1 84 ? 0.601 66.394 49.427 1.00 57.11 136 SER E CA 1
ATOM 4609 C C . SER E 1 84 ? 1.485 67.021 50.472 1.00 57.35 136 SER E C 1
ATOM 4610 O O . SER E 1 84 ? 2.517 66.455 50.853 1.00 57.40 136 SER E O 1
ATOM 4613 N N . GLY E 1 85 ? 1.078 68.186 50.954 1.00 57.67 137 GLY E N 1
ATOM 4614 C CA . GLY E 1 85 ? 1.838 68.847 51.992 1.00 58.09 137 GLY E CA 1
ATOM 4615 C C . GLY E 1 85 ? 2.726 69.877 51.353 1.00 58.42 137 GLY E C 1
ATOM 4616 O O . GLY E 1 85 ? 2.922 69.868 50.132 1.00 58.46 137 GLY E O 1
ATOM 4617 N N . ALA E 1 86 ? 3.257 70.766 52.187 1.00 58.69 138 ALA E N 1
ATOM 4618 C CA . ALA E 1 86 ? 4.020 71.921 51.730 1.00 58.68 138 ALA E CA 1
ATOM 4619 C C . ALA E 1 86 ? 5.333 71.545 51.071 1.00 58.54 138 ALA E C 1
ATOM 4620 O O . ALA E 1 86 ? 5.843 72.295 50.251 1.00 58.58 138 ALA E O 1
ATOM 4622 N N . GLU E 1 87 ? 5.874 70.383 51.430 1.00 59.18 139 GLU E N 1
ATOM 4623 C CA . GLU E 1 87 ? 7.191 69.938 50.945 1.00 59.99 139 GLU E CA 1
ATOM 4624 C C . GLU E 1 87 ? 7.306 68.448 50.655 1.00 59.79 139 GLU E C 1
ATOM 4625 O O . GLU E 1 87 ? 6.424 67.644 51.008 1.00 59.72 139 GLU E O 1
ATOM 4631 N N . GLY E 1 88 ? 8.434 68.095 50.042 1.00 59.37 140 GLY E N 1
ATOM 4632 C CA . GLY E 1 88 ? 8.784 66.699 49.774 1.00 58.97 140 GLY E CA 1
ATOM 4633 C C . GLY E 1 88 ? 9.549 66.581 48.473 1.00 58.22 140 GLY E C 1
ATOM 4634 O O . GLY E 1 88 ? 9.730 67.557 47.753 1.00 58.49 140 GLY E O 1
ATOM 4635 N N . GLY E 1 89 ? 10.012 65.388 48.160 1.00 57.60 141 GLY E N 1
ATOM 4636 C CA . GLY E 1 89 ? 10.672 65.203 46.876 1.00 56.86 141 GLY E CA 1
ATOM 4637 C C . GLY E 1 89 ? 11.119 63.790 46.672 1.00 55.67 141 GLY E C 1
ATOM 4638 O O . GLY E 1 89 ? 11.633 63.164 47.587 1.00 55.93 141 GLY E O 1
ATOM 4639 N N . VAL E 1 90 ? 10.899 63.284 45.471 1.00 55.06 142 VAL E N 1
ATOM 4640 C CA . VAL E 1 90 ? 11.281 61.910 45.144 1.00 54.23 142 VAL E CA 1
ATOM 4641 C C . VAL E 1 90 ? 12.489 61.780 44.220 1.00 53.68 142 VAL E C 1
ATOM 4642 O O . VAL E 1 90 ? 12.672 62.564 43.272 1.00 53.55 142 VAL E O 1
ATOM 4646 N N . ALA E 1 91 ? 13.308 60.785 44.542 1.00 53.00 143 ALA E N 1
ATOM 4647 C CA . ALA E 1 91 ? 14.623 60.592 43.950 1.00 52.89 143 ALA E CA 1
ATOM 4648 C C . ALA E 1 91 ? 14.718 59.260 43.188 1.00 52.25 143 ALA E C 1
ATOM 4649 O O . ALA E 1 91 ? 14.072 58.266 43.555 1.00 52.48 143 ALA E O 1
ATOM 4651 N N . VAL E 1 92 ? 15.511 59.247 42.126 1.00 51.59 144 VAL E N 1
ATOM 4652 C CA . VAL E 1 92 ? 15.625 58.052 41.270 1.00 51.42 144 VAL E CA 1
ATOM 4653 C C . VAL E 1 92 ? 17.071 57.637 41.003 1.00 50.58 144 VAL E C 1
ATOM 4654 O O . VAL E 1 92 ? 17.918 58.466 40.687 1.00 50.84 144 VAL E O 1
ATOM 4658 N N . SER E 1 93 ? 17.363 56.359 41.116 1.00 49.78 145 SER E N 1
ATOM 4659 C CA . SER E 1 93 ? 18.634 55.879 40.633 1.00 49.68 145 SER E CA 1
ATOM 4660 C C . SER E 1 93 ? 18.490 54.879 39.492 1.00 49.29 145 SER E C 1
ATOM 4661 O O . SER E 1 93 ? 17.707 53.952 39.576 1.00 49.61 145 SER E O 1
ATOM 4664 N N . ASN E 1 94 ? 19.264 55.071 38.435 1.00 48.69 146 ASN E N 1
ATOM 4665 C CA . ASN E 1 94 ? 19.353 54.117 37.329 1.00 48.17 146 ASN E CA 1
ATOM 4666 C C . ASN E 1 94 ? 18.044 53.812 36.651 1.00 47.78 146 ASN E C 1
ATOM 4667 O O . ASN E 1 94 ? 17.657 52.663 36.542 1.00 48.02 146 ASN E O 1
ATOM 4672 N N . ALA E 1 95 ? 17.369 54.843 36.164 1.00 47.63 147 ALA E N 1
ATOM 4673 C CA . ALA E 1 95 ? 16.392 54.645 35.112 1.00 46.72 147 ALA E CA 1
ATOM 4674 C C . ALA E 1 95 ? 17.114 54.088 33.902 1.00 45.95 147 ALA E C 1
ATOM 4675 O O . ALA E 1 95 ? 18.295 54.241 33.789 1.00 46.15 147 ALA E O 1
ATOM 4677 N N . HIS E 1 96 ? 16.413 53.378 33.037 1.00 46.19 148 HIS E N 1
ATOM 4678 C CA . HIS E 1 96 ? 16.999 52.902 31.774 1.00 46.36 148 HIS E CA 1
ATOM 4679 C C . HIS E 1 96 ? 16.430 53.736 30.639 1.00 46.33 148 HIS E C 1
ATOM 4680 O O . HIS E 1 96 ? 15.220 53.983 30.595 1.00 47.08 148 HIS E O 1
ATOM 4687 N N . GLY E 1 97 ? 17.294 54.174 29.731 1.00 45.89 149 GLY E N 1
ATOM 4688 C CA . GLY E 1 97 ? 16.845 54.871 28.519 1.00 44.44 149 GLY E CA 1
ATOM 4689 C C . GLY E 1 97 ? 17.550 54.307 27.310 1.00 43.41 149 GLY E C 1
ATOM 4690 O O . GLY E 1 97 ? 18.642 53.780 27.422 1.00 42.85 149 GLY E O 1
ATOM 4691 N N . THR E 1 98 ? 16.944 54.440 26.146 1.00 43.95 150 THR E N 1
ATOM 4692 C CA . THR E 1 98 ? 17.599 54.049 24.898 1.00 44.82 150 THR E CA 1
ATOM 4693 C C . THR E 1 98 ? 16.840 54.547 23.681 1.00 44.70 150 THR E C 1
ATOM 4694 O O . THR E 1 98 ? 15.623 54.744 23.729 1.00 44.21 150 THR E O 1
ATOM 4698 N N . VAL E 1 99 ? 17.559 54.757 22.586 1.00 45.08 151 VAL E N 1
ATOM 4699 C CA . VAL E 1 99 ? 16.913 55.109 21.305 1.00 45.23 151 VAL E CA 1
ATOM 4700 C C . VAL E 1 99 ? 17.779 54.830 20.094 1.00 45.85 151 VAL E C 1
ATOM 4701 O O . VAL E 1 99 ? 19.000 54.857 20.172 1.00 46.08 151 VAL E O 1
ATOM 4705 N N . THR E 1 100 ? 17.134 54.527 18.979 1.00 47.26 152 THR E N 1
ATOM 4706 C CA . THR E 1 100 ? 17.833 54.066 17.786 1.00 48.47 152 THR E CA 1
ATOM 4707 C C . THR E 1 100 ? 17.398 54.907 16.605 1.00 48.86 152 THR E C 1
ATOM 4708 O O . THR E 1 100 ? 16.495 55.734 16.723 1.00 49.26 152 THR E O 1
ATOM 4712 N N . GLY E 1 101 ? 18.030 54.684 15.463 1.00 49.77 153 GLY E N 1
ATOM 4713 C CA . GLY E 1 101 ? 17.875 55.564 14.301 1.00 50.56 153 GLY E CA 1
ATOM 4714 C C . GLY E 1 101 ? 18.708 56.823 14.506 1.00 50.92 153 GLY E C 1
ATOM 4715 O O . GLY E 1 101 ? 18.531 57.829 13.804 1.00 50.29 153 GLY E O 1
ATOM 4716 N N . ALA E 1 102 ? 19.630 56.740 15.470 1.00 51.54 154 ALA E N 1
ATOM 4717 C CA . ALA E 1 102 ? 20.334 57.909 15.978 1.00 52.25 154 ALA E CA 1
ATOM 4718 C C . ALA E 1 102 ? 21.340 58.310 14.940 1.00 52.40 154 ALA E C 1
ATOM 4719 O O . ALA E 1 102 ? 22.497 57.885 14.942 1.00 52.34 154 ALA E O 1
ATOM 4721 N N . ALA E 1 103 ? 20.857 59.129 14.017 1.00 53.08 155 ALA E N 1
ATOM 4722 C CA . ALA E 1 103 ? 21.660 59.547 12.895 1.00 52.91 155 ALA E CA 1
ATOM 4723 C C . ALA E 1 103 ? 22.477 60.754 13.345 1.00 52.51 155 ALA E C 1
ATOM 4724 O O . ALA E 1 103 ? 21.963 61.857 13.421 1.00 52.91 155 ALA E O 1
ATOM 4726 N N . GLY E 1 104 ? 23.738 60.512 13.689 1.00 52.55 156 GLY E N 1
ATOM 4727 C CA . GLY E 1 104 ? 24.636 61.538 14.246 1.00 52.50 156 GLY E CA 1
ATOM 4728 C C . GLY E 1 104 ? 24.163 62.061 15.593 1.00 52.74 156 GLY E C 1
ATOM 4729 O O . GLY E 1 104 ? 23.265 62.915 15.635 1.00 52.68 156 GLY E O 1
ATOM 4730 N N . GLY E 1 105 ? 24.732 61.530 16.685 1.00 52.38 157 GLY E N 1
ATOM 4731 C CA . GLY E 1 105 ? 24.484 62.048 18.051 1.00 51.60 157 GLY E CA 1
ATOM 4732 C C . GLY E 1 105 ? 23.042 62.040 18.562 1.00 51.23 157 GLY E C 1
ATOM 4733 O O . GLY E 1 105 ? 22.101 61.787 17.793 1.00 52.09 157 GLY E O 1
ATOM 4734 N N . VAL E 1 106 ? 22.863 62.296 19.866 1.00 49.58 158 VAL E N 1
ATOM 4735 C CA . VAL E 1 106 ? 21.532 62.415 20.489 1.00 47.46 158 VAL E CA 1
ATOM 4736 C C . VAL E 1 106 ? 21.625 63.351 21.688 1.00 46.00 158 VAL E C 1
ATOM 4737 O O . VAL E 1 106 ? 22.411 63.088 22.575 1.00 45.08 158 VAL E O 1
ATOM 4741 N N . LEU E 1 107 ? 20.845 64.441 21.696 1.00 44.92 159 LEU E N 1
ATOM 4742 C CA . LEU E 1 107 ? 20.770 65.348 22.863 1.00 43.84 159 LEU E CA 1
ATOM 4743 C C . LEU E 1 107 ? 19.614 65.080 23.839 1.00 44.34 159 LEU E C 1
ATOM 4744 O O . LEU E 1 107 ? 18.515 64.637 23.451 1.00 43.94 159 LEU E O 1
ATOM 4749 N N . LEU E 1 108 ? 19.874 65.370 25.112 1.00 44.54 160 LEU E N 1
ATOM 4750 C CA . LEU E 1 108 ? 18.921 65.128 26.207 1.00 44.91 160 LEU E CA 1
ATOM 4751 C C . LEU E 1 108 ? 18.665 66.343 27.125 1.00 45.20 160 LEU E C 1
ATOM 4752 O O . LEU E 1 108 ? 19.572 66.782 27.831 1.00 45.58 160 LEU E O 1
ATOM 4757 N N . ARG E 1 109 ? 17.431 66.856 27.145 1.00 45.62 161 ARG E N 1
ATOM 4758 C CA . ARG E 1 109 ? 17.047 67.908 28.109 1.00 45.74 161 ARG E CA 1
ATOM 4759 C C . ARG E 1 109 ? 16.314 67.310 29.297 1.00 46.23 161 ARG E C 1
ATOM 4760 O O . ARG E 1 109 ? 15.210 66.820 29.150 1.00 46.86 161 ARG E O 1
ATOM 4768 N N . PRO E 1 110 ? 16.953 67.299 30.473 1.00 46.63 162 PRO E N 1
ATOM 4769 C CA . PRO E 1 110 ? 16.252 66.890 31.703 1.00 46.77 162 PRO E CA 1
ATOM 4770 C C . PRO E 1 110 ? 15.438 67.990 32.403 1.00 46.58 162 PRO E C 1
ATOM 4771 O O . PRO E 1 110 ? 15.942 69.085 32.610 1.00 47.10 162 PRO E O 1
ATOM 4775 N N . PHE E 1 111 ? 14.211 67.665 32.807 1.00 46.50 163 PHE E N 1
ATOM 4776 C CA . PHE E 1 111 ? 13.313 68.600 33.490 1.00 46.33 163 PHE E CA 1
ATOM 4777 C C . PHE E 1 111 ? 12.811 68.055 34.836 1.00 47.02 163 PHE E C 1
ATOM 4778 O O . PHE E 1 111 ? 12.552 66.844 34.957 1.00 47.74 163 PHE E O 1
ATOM 4786 N N . ALA E 1 112 ? 12.653 68.936 35.827 1.00 46.68 164 ALA E N 1
ATOM 4787 C CA . ALA E 1 112 ? 11.808 68.625 36.986 1.00 47.06 164 ALA E CA 1
ATOM 4788 C C . ALA E 1 112 ? 10.481 69.459 37.046 1.00 46.78 164 ALA E C 1
ATOM 4789 O O . ALA E 1 112 ? 10.496 70.683 36.784 1.00 46.33 164 ALA E O 1
ATOM 4791 N N . ARG E 1 113 ? 9.362 68.807 37.416 1.00 46.24 165 ARG E N 1
ATOM 4792 C CA . ARG E 1 113 ? 8.014 69.443 37.320 1.00 46.39 165 ARG E CA 1
ATOM 4793 C C . ARG E 1 113 ? 7.066 69.443 38.556 1.00 46.89 165 ARG E C 1
ATOM 4794 O O . ARG E 1 113 ? 6.840 68.419 39.249 1.00 46.91 165 ARG E O 1
ATOM 4802 N N . LEU E 1 114 ? 6.504 70.609 38.826 1.00 46.81 166 LEU E N 1
ATOM 4803 C CA . LEU E 1 114 ? 5.459 70.693 39.833 1.00 47.64 166 LEU E CA 1
ATOM 4804 C C . LEU E 1 114 ? 4.139 71.164 39.212 1.00 47.56 166 LEU E C 1
ATOM 4805 O O . LEU E 1 114 ? 4.048 72.302 38.742 1.00 46.60 166 LEU E O 1
ATOM 4810 N N . ILE E 1 115 ? 3.134 70.272 39.220 1.00 48.09 167 ILE E N 1
ATOM 4811 C CA . ILE E 1 115 ? 1.777 70.560 38.700 1.00 48.19 167 ILE E CA 1
ATOM 4812 C C . ILE E 1 115 ? 0.835 70.450 39.864 1.00 48.28 167 ILE E C 1
ATOM 4813 O O . ILE E 1 115 ? 0.893 69.480 40.598 1.00 48.72 167 ILE E O 1
ATOM 4818 N N . ALA E 1 116 ? -0.053 71.417 40.018 1.00 48.55 168 ALA E N 1
ATOM 4819 C CA . ALA E 1 116 ? -0.989 71.388 41.122 1.00 49.32 168 ALA E CA 1
ATOM 4820 C C . ALA E 1 116 ? -2.394 70.981 40.669 1.00 49.52 168 ALA E C 1
ATOM 4821 O O . ALA E 1 116 ? -2.805 71.301 39.549 1.00 49.78 168 ALA E O 1
ATOM 4823 N N . SER E 1 117 ? -3.123 70.304 41.564 1.00 49.84 169 SER E N 1
ATOM 4824 C CA . SER E 1 117 ? -4.536 69.919 41.381 1.00 49.97 169 SER E CA 1
ATOM 4825 C C . SER E 1 117 ? -5.445 71.096 41.048 1.00 49.84 169 SER E C 1
ATOM 4826 O O . SER E 1 117 ? -6.628 70.908 40.751 1.00 50.52 169 SER E O 1
ATOM 4829 N N . THR E 1 118 ? -4.900 72.306 41.149 1.00 49.50 170 THR E N 1
ATOM 4830 C CA . THR E 1 118 ? -5.623 73.535 40.825 1.00 49.00 170 THR E CA 1
ATOM 4831 C C . THR E 1 118 ? -5.293 73.976 39.393 1.00 48.84 170 THR E C 1
ATOM 4832 O O . THR E 1 118 ? -5.615 75.098 38.988 1.00 48.69 170 THR E O 1
ATOM 4836 N N . GLY E 1 119 ? -4.626 73.085 38.646 1.00 48.47 171 GLY E N 1
ATOM 4837 C CA . GLY E 1 119 ? -4.335 73.277 37.223 1.00 47.38 171 GLY E CA 1
ATOM 4838 C C . GLY E 1 119 ? -2.966 73.865 36.937 1.00 47.08 171 GLY E C 1
ATOM 4839 O O . GLY E 1 119 ? -2.422 73.661 35.847 1.00 47.44 171 GLY E O 1
ATOM 4840 N N . ASP E 1 120 ? -2.413 74.597 37.914 1.00 46.21 172 ASP E N 1
ATOM 4841 C CA . ASP E 1 120 ? -1.155 75.360 37.757 1.00 44.91 172 ASP E CA 1
ATOM 4842 C C . ASP E 1 120 ? 0.051 74.438 37.744 1.00 44.96 172 ASP E C 1
ATOM 4843 O O . ASP E 1 120 ? 0.064 73.372 38.398 1.00 44.64 172 ASP E O 1
ATOM 4848 N N . SER E 1 121 ? 1.070 74.851 37.000 1.00 44.47 173 SER E N 1
ATOM 4849 C CA . SER E 1 121 ? 2.254 74.047 36.895 1.00 44.02 173 SER E CA 1
ATOM 4850 C C . SER E 1 121 ? 3.428 74.948 36.687 1.00 43.72 173 SER E C 1
ATOM 4851 O O . SER E 1 121 ? 3.274 76.068 36.201 1.00 43.48 173 SER E O 1
ATOM 4854 N N . VAL E 1 122 ? 4.594 74.437 37.067 1.00 43.63 174 VAL E N 1
ATOM 4855 C CA . VAL E 1 122 ? 5.874 75.056 36.798 1.00 44.16 174 VAL E CA 1
ATOM 4856 C C . VAL E 1 122 ? 6.876 73.935 36.449 1.00 45.48 174 VAL E C 1
ATOM 4857 O O . VAL E 1 122 ? 6.831 72.851 37.047 1.00 46.52 174 VAL E O 1
ATOM 4861 N N . THR E 1 123 ? 7.763 74.163 35.489 1.00 46.10 175 THR E N 1
ATOM 4862 C CA . THR E 1 123 ? 8.793 73.180 35.199 1.00 47.39 175 THR E CA 1
ATOM 4863 C C . THR E 1 123 ? 10.150 73.849 35.188 1.00 47.63 175 THR E C 1
ATOM 4864 O O . THR E 1 123 ? 10.314 74.900 34.551 1.00 47.67 175 THR E O 1
ATOM 4868 N N . THR E 1 124 ? 11.111 73.228 35.890 1.00 48.09 176 THR E N 1
ATOM 4869 C CA . THR E 1 124 ? 12.547 73.617 35.845 1.00 47.99 176 THR E CA 1
ATOM 4870 C C . THR E 1 124 ? 13.347 72.725 34.920 1.00 48.01 176 THR E C 1
ATOM 4871 O O . THR E 1 124 ? 13.380 71.509 35.116 1.00 47.91 176 THR E O 1
ATOM 4875 N N . TYR E 1 125 ? 14.014 73.338 33.937 1.00 48.69 177 TYR E N 1
ATOM 4876 C CA . TYR E 1 125 ? 14.811 72.611 32.932 1.00 48.88 177 TYR E CA 1
ATOM 4877 C C . TYR E 1 125 ? 16.264 72.843 33.175 1.00 49.76 177 TYR E C 1
ATOM 4878 O O . TYR E 1 125 ? 16.688 73.954 33.539 1.00 49.87 177 TYR E O 1
ATOM 4887 N N . GLY E 1 126 ? 17.035 71.788 32.952 1.00 51.16 178 GLY E N 1
ATOM 4888 C CA . GLY E 1 126 ? 18.482 71.845 33.085 1.00 52.53 178 GLY E CA 1
ATOM 4889 C C . GLY E 1 126 ? 19.152 71.891 31.729 1.00 53.46 178 GLY E C 1
ATOM 4890 O O . GLY E 1 126 ? 18.470 71.870 30.682 1.00 53.53 178 GLY E O 1
ATOM 4891 N N . GLU E 1 127 ? 20.484 71.959 31.749 1.00 53.74 179 GLU E N 1
ATOM 4892 C CA . GLU E 1 127 ? 21.269 71.986 30.515 1.00 54.25 179 GLU E CA 1
ATOM 4893 C C . GLU E 1 127 ? 21.421 70.603 29.910 1.00 53.73 179 GLU E C 1
ATOM 4894 O O . GLU E 1 127 ? 21.745 69.648 30.605 1.00 53.29 179 GLU E O 1
ATOM 4900 N N . PRO E 1 128 ? 21.151 70.497 28.605 1.00 53.92 180 PRO E N 1
ATOM 4901 C CA . PRO E 1 128 ? 21.220 69.246 27.828 1.00 54.49 180 PRO E CA 1
ATOM 4902 C C . PRO E 1 128 ? 22.510 68.431 27.992 1.00 55.00 180 PRO E C 1
ATOM 4903 O O . PRO E 1 128 ? 23.595 68.993 28.137 1.00 55.22 180 PRO E O 1
ATOM 4907 N N . TRP E 1 129 ? 22.399 67.110 27.969 1.00 55.87 181 TRP E N 1
ATOM 4908 C CA . TRP E 1 129 ? 23.604 66.262 27.862 1.00 56.66 181 TRP E CA 1
ATOM 4909 C C . TRP E 1 129 ? 23.606 65.638 26.479 1.00 56.41 181 TRP E C 1
ATOM 4910 O O . TRP E 1 129 ? 22.549 65.375 25.928 1.00 56.20 181 TRP E O 1
ATOM 4921 N N . ASN E 1 130 ? 24.794 65.437 25.922 1.00 56.82 182 ASN E N 1
ATOM 4922 C CA . ASN E 1 130 ? 24.947 64.939 24.556 1.00 57.14 182 ASN E CA 1
ATOM 4923 C C . ASN E 1 130 ? 25.428 63.493 24.614 1.00 57.14 182 ASN E C 1
ATOM 4924 O O . ASN E 1 130 ? 26.591 63.222 24.906 1.00 57.31 182 ASN E O 1
ATOM 4929 N N . MET E 1 131 ? 24.512 62.566 24.363 1.00 57.60 183 MET E N 1
ATOM 4930 C CA . MET E 1 131 ? 24.827 61.139 24.295 1.00 57.85 183 MET E CA 1
ATOM 4931 C C . MET E 1 131 ? 25.605 60.950 22.988 1.00 58.36 183 MET E C 1
ATOM 4932 O O . MET E 1 131 ? 25.014 60.683 21.948 1.00 58.57 183 MET E O 1
ATOM 4937 N N . ASN E 1 132 ? 26.925 61.098 23.040 1.00 59.11 184 ASN E N 1
ATOM 4938 C CA . ASN E 1 132 ? 27.789 60.845 21.879 1.00 60.05 184 ASN E CA 1
ATOM 4939 C C . ASN E 1 132 ? 29.120 61.588 22.027 1.00 60.14 184 ASN E C 1
ATOM 4940 O O . ASN E 1 132 ? 29.337 62.663 21.449 1.00 60.05 184 ASN E O 1
ATOM 4946 N N . GLY F 1 1 ? 25.218 32.995 44.950 1.00 54.25 1 GLY F N 1
ATOM 4947 C CA . GLY F 1 1 ? 24.448 33.827 45.881 1.00 54.62 1 GLY F CA 1
ATOM 4948 C C . GLY F 1 1 ? 24.158 35.239 45.409 1.00 54.72 1 GLY F C 1
ATOM 4949 O O . GLY F 1 1 ? 23.507 35.456 44.388 1.00 55.02 1 GLY F O 1
ATOM 4950 N N . LEU F 1 2 ? 24.630 36.201 46.184 1.00 54.87 2 LEU F N 1
ATOM 4951 C CA . LEU F 1 2 ? 24.525 37.606 45.831 1.00 55.01 2 LEU F CA 1
ATOM 4952 C C . LEU F 1 2 ? 25.359 37.971 44.625 1.00 54.38 2 LEU F C 1
ATOM 4953 O O . LEU F 1 2 ? 26.586 38.026 44.692 1.00 54.27 2 LEU F O 1
ATOM 4958 N N . ASP F 1 3 ? 24.679 38.256 43.528 1.00 54.31 3 ASP F N 1
ATOM 4959 C CA . ASP F 1 3 ? 25.363 38.662 42.304 1.00 54.33 3 ASP F CA 1
ATOM 4960 C C . ASP F 1 3 ? 25.740 40.133 42.400 1.00 54.27 3 ASP F C 1
ATOM 4961 O O . ASP F 1 3 ? 26.890 40.491 42.193 1.00 54.27 3 ASP F O 1
ATOM 4966 N N . ASN F 1 4 ? 24.751 40.973 42.690 1.00 54.44 4 ASN F N 1
ATOM 4967 C CA . ASN F 1 4 ? 24.933 42.424 42.789 1.00 55.46 4 ASN F CA 1
ATOM 4968 C C . ASN F 1 4 ? 23.817 43.093 43.596 1.00 56.21 4 ASN F C 1
ATOM 4969 O O . ASN F 1 4 ? 22.839 42.451 44.004 1.00 55.88 4 ASN F O 1
ATOM 4974 N N . GLU F 1 5 ? 23.963 44.391 43.815 1.00 57.17 5 GLU F N 1
ATOM 4975 C CA . GLU F 1 5 ? 23.061 45.093 44.695 1.00 58.32 5 GLU F CA 1
ATOM 4976 C C . GLU F 1 5 ? 23.334 46.536 44.456 1.00 58.64 5 GLU F C 1
ATOM 4977 O O . GLU F 1 5 ? 24.436 46.873 44.036 1.00 58.85 5 GLU F O 1
ATOM 4983 N N . LEU F 1 6 ? 22.341 47.387 44.714 1.00 59.05 6 LEU F N 1
ATOM 4984 C CA . LEU F 1 6 ? 22.599 48.816 44.853 1.00 59.22 6 LEU F CA 1
ATOM 4985 C C . LEU F 1 6 ? 21.762 49.385 45.990 1.00 59.46 6 LEU F C 1
ATOM 4986 O O . LEU F 1 6 ? 20.782 48.757 46.427 1.00 59.42 6 LEU F O 1
ATOM 4991 N N . SER F 1 7 ? 22.145 50.570 46.464 1.00 59.72 7 SER F N 1
ATOM 4992 C CA . SER F 1 7 ? 21.351 51.277 47.468 1.00 60.11 7 SER F CA 1
ATOM 4993 C C . SER F 1 7 ? 21.090 52.727 47.092 1.00 60.06 7 SER F C 1
ATOM 4994 O O . SER F 1 7 ? 21.945 53.378 46.517 1.00 59.73 7 SER F O 1
ATOM 4997 N N . LEU F 1 8 ? 19.881 53.196 47.410 1.00 60.45 8 LEU F N 1
ATOM 4998 C CA . LEU F 1 8 ? 19.428 54.569 47.187 1.00 60.54 8 LEU F CA 1
ATOM 4999 C C . LEU F 1 8 ? 18.710 55.082 48.434 1.00 61.43 8 LEU F C 1
ATOM 5000 O O . LEU F 1 8 ? 17.844 54.393 48.980 1.00 61.56 8 LEU F O 1
ATOM 5005 N N . VAL F 1 9 ? 19.058 56.292 48.876 1.00 62.43 9 VAL F N 1
ATOM 5006 C CA . VAL F 1 9 ? 18.389 56.926 50.015 1.00 62.68 9 VAL F CA 1
ATOM 5007 C C . VAL F 1 9 ? 17.258 57.764 49.455 1.00 63.21 9 VAL F C 1
ATOM 5008 O O . VAL F 1 9 ? 17.489 58.767 48.776 1.00 63.15 9 VAL F O 1
ATOM 5012 N N . ASP F 1 10 ? 16.041 57.365 49.784 1.00 63.91 10 ASP F N 1
ATOM 5013 C CA . ASP F 1 10 ? 14.856 57.896 49.154 1.00 64.62 10 ASP F CA 1
ATOM 5014 C C . ASP F 1 10 ? 14.317 59.144 49.829 1.00 64.98 10 ASP F C 1
ATOM 5015 O O . ASP F 1 10 ? 14.732 59.496 50.925 1.00 65.01 10 ASP F O 1
ATOM 5020 N N . GLY F 1 11 ? 13.396 59.813 49.147 1.00 65.58 11 GLY F N 1
ATOM 5021 C CA . GLY F 1 11 ? 13.167 61.229 49.329 1.00 66.12 11 GLY F CA 1
ATOM 5022 C C . GLY F 1 11 ? 12.533 61.484 50.667 1.00 66.81 11 GLY F C 1
ATOM 5023 O O . GLY F 1 11 ? 12.456 62.615 51.133 1.00 66.66 11 GLY F O 1
ATOM 5024 N N . GLN F 1 12 ? 12.087 60.407 51.305 1.00 67.52 12 GLN F N 1
ATOM 5025 C CA . GLN F 1 12 ? 11.551 60.474 52.660 1.00 68.33 12 GLN F CA 1
ATOM 5026 C C . GLN F 1 12 ? 12.531 59.938 53.699 1.00 68.75 12 GLN F C 1
ATOM 5027 O O . GLN F 1 12 ? 12.131 59.551 54.799 1.00 69.11 12 GLN F O 1
ATOM 5033 N N . ASP F 1 13 ? 13.812 59.922 53.335 1.00 69.07 13 ASP F N 1
ATOM 5034 C CA . ASP F 1 13 ? 14.906 59.592 54.251 1.00 69.02 13 ASP F CA 1
ATOM 5035 C C . ASP F 1 13 ? 14.948 58.124 54.667 1.00 68.84 13 ASP F C 1
ATOM 5036 O O . ASP F 1 13 ? 15.355 57.814 55.787 1.00 68.92 13 ASP F O 1
ATOM 5041 N N . ARG F 1 14 ? 14.491 57.241 53.778 1.00 68.97 14 ARG F N 1
ATOM 5042 C CA . ARG F 1 14 ? 14.642 55.777 53.910 1.00 69.05 14 ARG F CA 1
ATOM 5043 C C . ARG F 1 14 ? 15.810 55.250 53.072 1.00 68.48 14 ARG F C 1
ATOM 5044 O O . ARG F 1 14 ? 15.873 55.505 51.882 1.00 68.43 14 ARG F O 1
ATOM 5052 N N . THR F 1 15 ? 16.715 54.497 53.694 1.00 67.97 15 THR F N 1
ATOM 5053 C CA . THR F 1 15 ? 17.841 53.867 52.976 1.00 67.30 15 THR F CA 1
ATOM 5054 C C . THR F 1 15 ? 17.433 52.574 52.236 1.00 66.74 15 THR F C 1
ATOM 5055 O O . THR F 1 15 ? 17.592 51.458 52.759 1.00 67.06 15 THR F O 1
ATOM 5059 N N . LEU F 1 16 ? 16.921 52.750 51.014 1.00 65.77 16 LEU F N 1
ATOM 5060 C CA . LEU F 1 16 ? 16.466 51.655 50.127 1.00 64.56 16 LEU F CA 1
ATOM 5061 C C . LEU F 1 16 ? 17.579 50.848 49.479 1.00 63.49 16 LEU F C 1
ATOM 5062 O O . LEU F 1 16 ? 18.445 51.410 48.812 1.00 62.82 16 LEU F O 1
ATOM 5067 N N . THR F 1 17 ? 17.523 49.530 49.667 1.00 62.76 17 THR F N 1
ATOM 5068 C CA . THR F 1 17 ? 18.427 48.566 48.998 1.00 62.36 17 THR F CA 1
ATOM 5069 C C . THR F 1 17 ? 17.684 47.621 48.032 1.00 61.66 17 THR F C 1
ATOM 5070 O O . THR F 1 17 ? 16.480 47.417 48.148 1.00 61.24 17 THR F O 1
ATOM 5074 N N . VAL F 1 18 ? 18.428 47.056 47.085 1.00 61.30 18 VAL F N 1
ATOM 5075 C CA . VAL F 1 18 ? 17.920 46.070 46.127 1.00 60.78 18 VAL F CA 1
ATOM 5076 C C . VAL F 1 18 ? 19.074 45.117 45.835 1.00 60.67 18 VAL F C 1
ATOM 5077 O O . VAL F 1 18 ? 20.210 45.567 45.620 1.00 60.96 18 VAL F O 1
ATOM 5081 N N . GLN F 1 19 ? 18.799 43.812 45.872 1.00 60.27 19 GLN F N 1
ATOM 5082 C CA . GLN F 1 19 ? 19.809 42.777 45.589 1.00 59.98 19 GLN F CA 1
ATOM 5083 C C . GLN F 1 19 ? 19.369 41.887 44.425 1.00 59.59 19 GLN F C 1
ATOM 5084 O O . GLN F 1 19 ? 18.166 41.746 44.183 1.00 59.34 19 GLN F O 1
ATOM 5090 N N . GLN F 1 20 ? 20.336 41.256 43.740 1.00 59.16 20 GLN F N 1
ATOM 5091 C CA . GLN F 1 20 ? 20.062 40.354 42.596 1.00 58.45 20 GLN F CA 1
ATOM 5092 C C . GLN F 1 20 ? 20.856 39.064 42.691 1.00 57.94 20 GLN F C 1
ATOM 5093 O O . GLN F 1 20 ? 22.063 39.060 42.469 1.00 57.15 20 GLN F O 1
ATOM 5099 N N . TRP F 1 21 ? 20.141 37.970 42.967 1.00 58.00 21 TRP F N 1
ATOM 5100 C CA . TRP F 1 21 ? 20.717 36.705 43.423 1.00 57.64 21 TRP F CA 1
ATOM 5101 C C . TRP F 1 21 ? 20.638 35.566 42.417 1.00 56.97 21 TRP F C 1
ATOM 5102 O O . TRP F 1 21 ? 19.697 35.482 41.651 1.00 56.62 21 TRP F O 1
ATOM 5113 N N . ASP F 1 22 ? 21.644 34.696 42.412 1.00 56.88 22 ASP F N 1
ATOM 5114 C CA . ASP F 1 22 ? 21.571 33.345 41.818 1.00 56.42 22 ASP F CA 1
ATOM 5115 C C . ASP F 1 22 ? 21.358 33.236 40.312 1.00 55.99 22 ASP F C 1
ATOM 5116 O O . ASP F 1 22 ? 20.984 32.189 39.811 1.00 55.57 22 ASP F O 1
ATOM 5121 N N . THR F 1 23 ? 21.621 34.316 39.598 1.00 55.82 23 THR F N 1
ATOM 5122 C CA . THR F 1 23 ? 21.221 34.465 38.208 1.00 55.67 23 THR F CA 1
ATOM 5123 C C . THR F 1 23 ? 21.704 33.321 37.347 1.00 55.21 23 THR F C 1
ATOM 5124 O O . THR F 1 23 ? 22.846 32.892 37.458 1.00 55.51 23 THR F O 1
ATOM 5128 N N . PHE F 1 24 ? 20.814 32.832 36.494 1.00 54.62 24 PHE F N 1
ATOM 5129 C CA . PHE F 1 24 ? 21.186 31.999 35.359 1.00 53.61 24 PHE F CA 1
ATOM 5130 C C . PHE F 1 24 ? 20.404 32.359 34.090 1.00 53.19 24 PHE F C 1
ATOM 5131 O O . PHE F 1 24 ? 19.205 32.548 34.116 1.00 52.84 24 PHE F O 1
ATOM 5139 N N . LEU F 1 25 ? 21.099 32.443 32.974 1.00 52.69 25 LEU F N 1
ATOM 5140 C CA . LEU F 1 25 ? 20.443 32.613 31.694 1.00 52.08 25 LEU F CA 1
ATOM 5141 C C . LEU F 1 25 ? 20.908 31.503 30.819 1.00 52.22 25 LEU F C 1
ATOM 5142 O O . LEU F 1 25 ? 21.886 31.640 30.098 1.00 52.10 25 LEU F O 1
ATOM 5147 N N . ASN F 1 26 ? 20.211 30.387 30.909 1.00 52.33 26 ASN F N 1
ATOM 5148 C CA . ASN F 1 26 ? 20.613 29.175 30.242 1.00 51.86 26 ASN F CA 1
ATOM 5149 C C . ASN F 1 26 ? 20.309 29.322 28.773 1.00 52.02 26 ASN F C 1
ATOM 5150 O O . ASN F 1 26 ? 19.153 29.345 28.391 1.00 52.92 26 ASN F O 1
ATOM 5155 N N . GLY F 1 27 ? 21.330 29.431 27.942 1.00 51.61 27 GLY F N 1
ATOM 5156 C CA . GLY F 1 27 ? 21.072 29.517 26.506 1.00 52.03 27 GLY F CA 1
ATOM 5157 C C . GLY F 1 27 ? 20.921 28.129 25.930 1.00 52.03 27 GLY F C 1
ATOM 5158 O O . GLY F 1 27 ? 21.627 27.219 26.359 1.00 52.48 27 GLY F O 1
ATOM 5159 N N . VAL F 1 28 ? 20.013 27.936 24.974 1.00 51.92 28 VAL F N 1
ATOM 5160 C CA . VAL F 1 28 ? 19.844 26.587 24.387 1.00 51.97 28 VAL F CA 1
ATOM 5161 C C . VAL F 1 28 ? 19.667 26.574 22.890 1.00 52.25 28 VAL F C 1
ATOM 5162 O O . VAL F 1 28 ? 19.451 27.619 22.264 1.00 51.93 28 VAL F O 1
ATOM 5166 N N . PHE F 1 29 ? 19.750 25.368 22.329 1.00 52.99 29 PHE F N 1
ATOM 5167 C CA . PHE F 1 29 ? 19.544 25.168 20.902 1.00 54.14 29 PH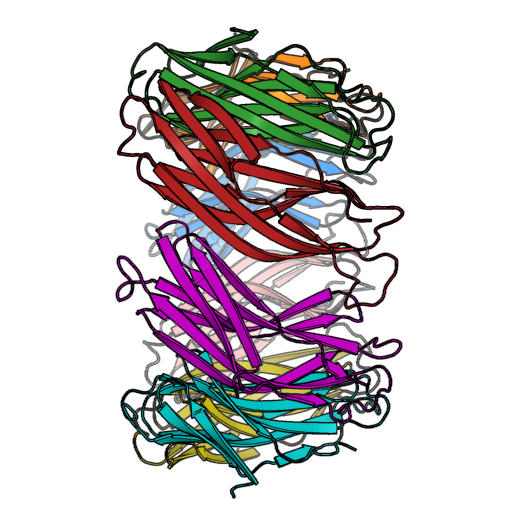E F CA 1
ATOM 5168 C C . PHE F 1 29 ? 18.062 25.411 20.573 1.00 53.96 29 PHE F C 1
ATOM 5169 O O . PHE F 1 29 ? 17.197 24.833 21.224 1.00 54.22 29 PHE F O 1
ATOM 5177 N N . PRO F 1 30 ? 17.782 26.306 19.594 1.00 53.47 30 PRO F N 1
ATOM 5178 C CA . PRO F 1 30 ? 16.447 26.766 19.196 1.00 52.84 30 PRO F CA 1
ATOM 5179 C C . PRO F 1 30 ? 15.553 25.671 18.639 1.00 52.11 30 PRO F C 1
ATOM 5180 O O . PRO F 1 30 ? 15.958 24.923 17.753 1.00 52.09 30 PRO F O 1
ATOM 5184 N N . LEU F 1 31 ? 14.327 25.626 19.152 1.00 51.30 31 LEU F N 1
ATOM 5185 C CA . LEU F 1 31 ? 13.343 24.606 18.828 1.00 50.23 31 LEU F CA 1
ATOM 5186 C C . LEU F 1 31 ? 12.795 24.798 17.418 1.00 50.13 31 LEU F C 1
ATOM 5187 O O . LEU F 1 31 ? 12.246 23.863 16.819 1.00 49.74 31 LEU F O 1
ATOM 5192 N N . ASP F 1 32 ? 12.963 25.993 16.873 1.00 49.74 32 ASP F N 1
ATOM 5193 C CA . ASP F 1 32 ? 12.664 26.216 15.468 1.00 49.59 32 ASP F CA 1
ATOM 5194 C C . ASP F 1 32 ? 13.779 25.818 14.515 1.00 49.42 32 ASP F C 1
ATOM 5195 O O . ASP F 1 32 ? 13.594 25.838 13.312 1.00 48.59 32 ASP F O 1
ATOM 5200 N N . ARG F 1 33 ? 14.920 25.428 15.072 1.00 49.98 33 ARG F N 1
ATOM 5201 C CA . ARG F 1 33 ? 16.109 25.047 14.311 1.00 50.53 33 ARG F CA 1
ATOM 5202 C C . ARG F 1 33 ? 16.616 26.168 13.447 1.00 50.11 33 ARG F C 1
ATOM 5203 O O . ARG F 1 33 ? 17.312 25.952 12.484 1.00 50.06 33 ARG F O 1
ATOM 5211 N N . ASN F 1 34 ? 16.246 27.377 13.799 1.00 50.20 34 ASN F N 1
ATOM 5212 C CA . ASN F 1 34 ? 16.642 28.539 13.041 1.00 50.23 34 ASN F CA 1
ATOM 5213 C C . ASN F 1 34 ? 17.974 29.038 13.564 1.00 50.26 34 ASN F C 1
ATOM 5214 O O . ASN F 1 34 ? 18.151 29.208 14.758 1.00 50.23 34 ASN F O 1
ATOM 5219 N N . ARG F 1 35 ? 18.889 29.293 12.645 1.00 50.01 35 ARG F N 1
ATOM 5220 C CA . ARG F 1 35 ? 20.174 29.885 12.961 1.00 50.52 35 ARG F CA 1
ATOM 5221 C C . ARG F 1 35 ? 20.099 31.322 13.476 1.00 50.33 35 ARG F C 1
ATOM 5222 O O . ARG F 1 35 ? 21.062 31.830 14.007 1.00 50.98 35 ARG F O 1
ATOM 5230 N N . LEU F 1 36 ? 18.956 31.971 13.304 1.00 50.02 36 LEU F N 1
ATOM 5231 C CA . LEU F 1 36 ? 18.794 33.391 13.613 1.00 48.89 36 LEU F CA 1
ATOM 5232 C C . LEU F 1 36 ? 18.012 33.571 14.884 1.00 48.45 36 LEU F C 1
ATOM 5233 O O . LEU F 1 36 ? 17.859 34.692 15.380 1.00 48.92 36 LEU F O 1
ATOM 5238 N N . THR F 1 37 ? 17.492 32.465 15.398 1.00 47.40 37 THR F N 1
ATOM 5239 C CA . THR F 1 37 ? 16.738 32.464 16.629 1.00 46.29 37 THR F CA 1
ATOM 5240 C C . THR F 1 37 ? 17.685 32.182 17.772 1.00 46.17 37 THR F C 1
ATOM 5241 O O . THR F 1 37 ? 18.608 31.396 17.622 1.00 46.46 37 THR F O 1
ATOM 5245 N N . ARG F 1 38 ? 17.481 32.855 18.901 1.00 46.35 38 ARG F N 1
ATOM 5246 C CA . ARG F 1 38 ? 18.106 32.455 20.157 1.00 46.43 38 ARG F CA 1
ATOM 5247 C C . ARG F 1 38 ? 17.001 32.036 21.114 1.00 46.46 38 ARG F C 1
ATOM 5248 O O . ARG F 1 38 ? 15.984 32.746 21.238 1.00 46.90 38 ARG F O 1
ATOM 5256 N N . GLU F 1 39 ? 17.189 30.903 21.797 1.00 46.41 39 GLU F N 1
ATOM 5257 C CA . GLU F 1 39 ? 16.253 30.467 22.861 1.00 46.21 39 GLU F CA 1
ATOM 5258 C C . GLU F 1 39 ? 16.902 30.299 24.240 1.00 46.69 39 GLU F C 1
ATOM 5259 O O . GLU F 1 39 ? 17.956 29.648 24.337 1.00 47.16 39 GLU F O 1
ATOM 5265 N N . TRP F 1 40 ? 16.284 30.862 25.295 1.00 46.82 40 TRP F N 1
ATOM 5266 C CA . TRP F 1 40 ? 16.867 30.782 26.667 1.00 47.55 40 TRP F CA 1
ATOM 5267 C C . TRP F 1 40 ? 15.913 30.581 27.856 1.00 47.62 40 TRP F C 1
ATOM 5268 O O . TRP F 1 40 ? 14.680 30.676 27.706 1.00 47.67 40 TRP F O 1
ATOM 5279 N N . PHE F 1 41 ? 16.503 30.329 29.036 1.00 47.40 41 PHE F N 1
ATOM 5280 C CA . PHE F 1 41 ? 15.753 30.205 30.302 1.00 46.72 41 PHE F CA 1
ATOM 5281 C C . PHE F 1 41 ? 16.346 31.052 31.436 1.00 47.17 41 PHE F C 1
ATOM 5282 O O . PHE F 1 41 ? 17.521 30.888 31.788 1.00 47.20 41 PHE F O 1
ATOM 5290 N N . HIS F 1 42 ? 15.534 31.949 32.008 1.00 47.47 42 HIS F N 1
ATOM 5291 C CA . HIS F 1 42 ? 15.951 32.793 33.137 1.00 48.01 42 HIS F CA 1
ATOM 5292 C C . HIS F 1 42 ? 15.737 31.985 34.408 1.00 49.50 42 HIS F C 1
ATOM 5293 O O . HIS F 1 42 ? 14.722 31.307 34.563 1.00 49.93 42 HIS F O 1
ATOM 5300 N N . SER F 1 43 ? 16.730 32.003 35.281 1.00 50.34 43 SER F N 1
ATOM 5301 C CA . SER F 1 43 ? 16.495 31.727 36.665 1.00 51.25 43 SER F CA 1
ATOM 5302 C C . SER F 1 43 ? 17.184 32.836 37.464 1.00 51.39 43 SER F C 1
ATOM 5303 O O . SER F 1 43 ? 18.082 33.507 36.947 1.00 50.53 43 SER F O 1
ATOM 5306 N N . GLY F 1 44 ? 16.733 33.051 38.706 1.00 51.89 44 GLY F N 1
ATOM 5307 C CA . GLY F 1 44 ? 17.302 34.101 39.568 1.00 52.06 44 GLY F CA 1
ATOM 5308 C C . GLY F 1 44 ? 16.374 34.564 40.674 1.00 52.47 44 GLY F C 1
ATOM 5309 O O . GLY F 1 44 ? 15.209 34.116 40.775 1.00 52.91 44 GLY F O 1
ATOM 5310 N N . ARG F 1 45 ? 16.877 35.470 41.505 1.00 52.36 45 ARG F N 1
ATOM 5311 C CA . ARG F 1 45 ? 16.131 35.913 42.675 1.00 53.26 45 ARG F CA 1
ATOM 5312 C C . ARG F 1 45 ? 16.374 37.376 42.984 1.00 53.67 45 ARG F C 1
ATOM 5313 O O . ARG F 1 45 ? 17.522 37.834 43.041 1.00 53.97 45 ARG F O 1
ATOM 5321 N N . ALA F 1 46 ? 15.285 38.090 43.207 1.00 53.90 46 ALA F N 1
ATOM 5322 C CA . ALA F 1 46 ? 15.356 39.441 43.665 1.00 55.42 46 ALA F CA 1
ATOM 5323 C C . ALA F 1 46 ? 15.091 39.411 45.149 1.00 56.36 46 ALA F C 1
ATOM 5324 O O . ALA F 1 46 ? 14.424 38.500 45.640 1.00 56.37 46 ALA F O 1
ATOM 5326 N N . LYS F 1 47 ? 15.658 40.388 45.856 1.00 57.86 47 LYS F N 1
ATOM 5327 C CA . LYS F 1 47 ? 15.312 40.709 47.260 1.00 59.18 47 LYS F CA 1
ATOM 5328 C C . LYS F 1 47 ? 15.589 42.189 47.536 1.00 59.63 47 LYS F C 1
ATOM 5329 O O . LYS F 1 47 ? 16.265 42.890 46.772 1.00 59.55 47 LYS F O 1
ATOM 5335 N N . TYR F 1 48 ? 15.067 42.662 48.647 1.00 60.51 48 TYR F N 1
ATOM 5336 C CA . TYR F 1 48 ? 15.175 44.060 48.934 1.00 61.62 48 TYR F CA 1
ATOM 5337 C C . TYR F 1 48 ? 15.153 44.298 50.429 1.00 62.12 48 TYR F C 1
ATOM 5338 O O . TYR F 1 48 ? 14.715 43.437 51.209 1.00 61.99 48 TYR F O 1
ATOM 5347 N N . ILE F 1 49 ? 15.639 45.479 50.806 1.00 62.75 49 ILE F N 1
ATOM 5348 C CA . ILE F 1 49 ? 15.785 45.873 52.194 1.00 63.49 49 ILE F CA 1
ATOM 5349 C C . ILE F 1 49 ? 15.540 47.370 52.271 1.00 64.15 49 ILE F C 1
ATOM 5350 O O . ILE F 1 49 ? 16.183 48.156 51.591 1.00 64.09 49 ILE F O 1
ATOM 5355 N N . VAL F 1 50 ? 14.570 47.738 53.097 1.00 65.21 50 VAL F N 1
ATOM 5356 C CA . VAL F 1 50 ? 14.387 49.109 53.521 1.00 66.02 50 VAL F CA 1
ATOM 5357 C C . VAL F 1 50 ? 14.720 49.238 55.018 1.00 66.92 50 VAL F C 1
ATOM 5358 O O . VAL F 1 50 ? 14.379 48.363 55.829 1.00 67.10 50 VAL F O 1
ATOM 5362 N N . ALA F 1 51 ? 15.424 50.320 55.346 1.00 67.87 51 ALA F N 1
ATOM 5363 C CA . ALA F 1 51 ? 15.698 50.724 56.714 1.00 68.37 51 ALA F CA 1
ATOM 5364 C C . ALA F 1 51 ? 15.380 52.215 56.837 1.00 69.14 51 ALA F C 1
ATOM 5365 O O . ALA F 1 51 ? 15.185 52.913 55.827 1.00 69.19 51 ALA F O 1
ATOM 5367 N N . GLY F 1 52 ? 15.334 52.691 58.079 1.00 69.91 52 GLY F N 1
ATOM 5368 C CA . GLY F 1 52 ? 15.119 54.098 58.370 1.00 70.66 52 GLY F CA 1
ATOM 5369 C C . GLY F 1 52 ? 13.671 54.385 58.718 1.00 71.33 52 GLY F C 1
ATOM 5370 O O . GLY F 1 52 ? 12.824 53.477 58.696 1.00 71.21 52 GLY F O 1
ATOM 5371 N N . PRO F 1 53 ? 13.368 55.661 59.007 1.00 71.65 53 PRO F N 1
ATOM 5372 C CA . PRO F 1 53 ? 12.039 56.063 59.471 1.00 71.98 53 PRO F CA 1
ATOM 5373 C C . PRO F 1 53 ? 10.871 55.476 58.646 1.00 72.20 53 PRO F C 1
ATOM 5374 O O . PRO F 1 53 ? 10.687 55.824 57.465 1.00 72.08 53 PRO F O 1
ATOM 5378 N N . GLY F 1 54 ? 10.113 54.577 59.277 1.00 72.32 54 GLY F N 1
ATOM 5379 C CA . GLY F 1 54 ? 8.832 54.097 58.741 1.00 72.44 54 GLY F CA 1
ATOM 5380 C C . GLY F 1 54 ? 8.933 52.865 57.868 1.00 72.49 54 GLY F C 1
ATOM 5381 O O . GLY F 1 54 ? 8.129 52.686 56.949 1.00 72.67 54 GLY F O 1
ATOM 5382 N N . ALA F 1 55 ? 9.911 52.013 58.187 1.00 72.67 55 ALA F N 1
ATOM 5383 C CA . ALA F 1 55 ? 10.270 50.803 57.416 1.00 72.49 55 ALA F CA 1
ATOM 5384 C C . ALA F 1 55 ? 9.244 49.668 57.386 1.00 72.35 55 ALA F C 1
ATOM 5385 O O . ALA F 1 55 ? 9.027 49.079 56.322 1.00 72.43 55 ALA F O 1
ATOM 5387 N N . ASP F 1 56 ? 8.634 49.347 58.535 1.00 71.97 56 ASP F N 1
ATOM 5388 C CA . ASP F 1 56 ? 7.645 48.248 58.620 1.00 71.84 56 ASP F CA 1
ATOM 5389 C C . ASP F 1 56 ? 6.285 48.609 57.978 1.00 71.56 56 ASP F C 1
ATOM 5390 O O . ASP F 1 56 ? 5.393 47.747 57.854 1.00 71.10 56 ASP F O 1
ATOM 5395 N N . GLU F 1 57 ? 6.171 49.881 57.562 1.00 71.36 57 GLU F N 1
ATOM 5396 C CA . GLU F 1 57 ? 4.999 50.455 56.862 1.00 71.24 57 GLU F CA 1
ATOM 5397 C C . GLU F 1 57 ? 5.227 50.791 55.362 1.00 70.86 57 GLU F C 1
ATOM 5398 O O . GLU F 1 57 ? 4.622 51.735 54.817 1.00 70.79 57 GLU F O 1
ATOM 5404 N N . PHE F 1 58 ? 6.086 50.000 54.709 1.00 70.17 58 PHE F N 1
ATOM 5405 C CA . PHE F 1 58 ? 6.485 50.216 53.317 1.00 69.19 58 PHE F CA 1
ATOM 5406 C C . PHE F 1 58 ? 5.552 49.560 52.295 1.00 68.42 58 PHE F C 1
ATOM 5407 O O . PHE F 1 58 ? 5.173 48.381 52.427 1.00 67.98 58 PHE F O 1
ATOM 5415 N N . GLU F 1 59 ? 5.200 50.350 51.274 1.00 67.62 59 GLU F N 1
ATOM 5416 C CA . GLU F 1 59 ? 4.511 49.868 50.064 1.00 66.61 59 GLU F CA 1
ATOM 5417 C C . GLU F 1 59 ? 5.322 50.201 48.789 1.00 65.34 59 GLU F C 1
ATOM 5418 O O . GLU F 1 59 ? 5.697 51.345 48.554 1.00 64.54 59 GLU F O 1
ATOM 5424 N N . GLY F 1 60 ? 5.585 49.181 47.984 1.00 64.24 60 GLY F N 1
ATOM 5425 C CA . GLY F 1 60 ? 6.340 49.330 46.756 1.00 63.07 60 GLY F CA 1
ATOM 5426 C C . GLY F 1 60 ? 6.195 48.089 45.897 1.00 62.45 60 GLY F C 1
ATOM 5427 O O . GLY F 1 60 ? 5.241 47.314 46.069 1.00 62.54 60 GLY F O 1
ATOM 5428 N N . THR F 1 61 ? 7.132 47.903 44.970 1.00 61.55 61 THR F N 1
ATOM 5429 C CA . THR F 1 61 ? 7.081 46.803 44.002 1.00 60.67 61 THR F CA 1
ATOM 5430 C C . THR F 1 61 ? 8.487 46.286 43.791 1.00 60.12 61 THR F C 1
ATOM 5431 O O . THR F 1 61 ? 9.444 47.054 43.843 1.00 60.13 61 THR F O 1
ATOM 5435 N N . LEU F 1 62 ? 8.605 44.988 43.548 1.00 59.21 62 LEU F N 1
ATOM 5436 C CA . LEU F 1 62 ? 9.892 44.371 43.245 1.00 58.65 62 LEU F CA 1
ATOM 5437 C C . LEU F 1 62 ? 9.873 43.830 41.812 1.00 58.19 62 LEU F C 1
ATOM 5438 O O . LEU F 1 62 ? 8.817 43.364 41.341 1.00 58.83 62 LEU F O 1
ATOM 5443 N N . GLU F 1 63 ? 11.014 43.886 41.116 1.00 56.58 63 GLU F N 1
ATOM 5444 C CA . GLU F 1 63 ? 11.099 43.308 39.772 1.00 55.05 63 GLU F CA 1
ATOM 5445 C C . GLU F 1 63 ? 12.406 42.567 39.561 1.00 54.95 63 GLU F C 1
ATOM 5446 O O . GLU F 1 63 ? 13.365 42.788 40.282 1.00 54.43 63 GLU F O 1
ATOM 5452 N N . LEU F 1 64 ? 12.395 41.665 38.578 1.00 55.12 64 LEU F N 1
ATOM 5453 C CA . LEU F 1 64 ? 13.548 40.881 38.105 1.00 55.00 64 LEU F CA 1
ATOM 5454 C C . LEU F 1 64 ? 13.321 40.601 36.599 1.00 55.15 64 LEU F C 1
ATOM 5455 O O . LEU F 1 64 ? 12.214 40.217 36.161 1.00 55.25 64 LEU F O 1
ATOM 5460 N N . GLY F 1 65 ? 14.357 40.818 35.804 1.00 54.64 65 GLY F N 1
ATOM 5461 C CA . GLY F 1 65 ? 14.276 40.520 34.386 1.00 54.23 65 GLY F CA 1
ATOM 5462 C C . GLY F 1 65 ? 15.569 40.850 33.690 1.00 53.70 65 GLY F C 1
ATOM 5463 O O . GLY F 1 65 ? 16.630 40.851 34.321 1.00 53.84 65 GLY F O 1
ATOM 5464 N N . TYR F 1 66 ? 15.469 41.129 32.388 1.00 52.81 66 TYR F N 1
ATOM 5465 C CA . TYR F 1 66 ? 16.607 41.560 31.579 1.00 51.41 66 TYR F CA 1
ATOM 5466 C C . TYR F 1 66 ? 16.160 42.498 30.463 1.00 51.33 66 TYR F C 1
ATOM 5467 O O . TYR F 1 66 ? 14.987 42.508 30.091 1.00 51.55 66 TYR F O 1
ATOM 5476 N N . GLN F 1 67 ? 17.089 43.315 29.964 1.00 50.76 67 GLN F N 1
ATOM 5477 C CA . GLN F 1 67 ? 16.930 43.948 28.659 1.00 50.22 67 GLN F CA 1
ATOM 5478 C C . GLN F 1 67 ? 17.438 42.914 27.646 1.00 50.03 67 GLN F C 1
ATOM 5479 O O . GLN F 1 67 ? 18.382 42.184 27.949 1.00 50.24 67 GLN F O 1
ATOM 5485 N N . ILE F 1 68 ? 16.811 42.849 26.473 1.00 49.97 68 ILE F N 1
ATOM 5486 C CA . ILE F 1 68 ? 17.356 42.103 25.341 1.00 49.75 68 ILE F CA 1
ATOM 5487 C C . ILE F 1 68 ? 17.986 43.061 24.335 1.00 50.05 68 ILE F C 1
ATOM 5488 O O . ILE F 1 68 ? 17.337 43.999 23.865 1.00 49.55 68 ILE F O 1
ATOM 5493 N N . GLY F 1 69 ? 19.255 42.822 24.013 1.00 50.48 69 GLY F N 1
ATOM 5494 C CA . GLY F 1 69 ? 19.977 43.632 23.047 1.00 50.56 69 GLY F CA 1
ATOM 5495 C C . GLY F 1 69 ? 20.348 42.833 21.812 1.00 51.41 69 GLY F C 1
ATOM 5496 O O . GLY F 1 69 ? 21.034 41.811 21.905 1.00 51.50 69 GLY F O 1
ATOM 5497 N N . GLY F 1 70 ? 19.920 43.302 20.648 1.00 51.71 122 GLY F N 1
ATOM 5498 C CA . GLY F 1 70 ? 20.395 42.767 19.373 1.00 52.55 122 GLY F CA 1
ATOM 5499 C C . GLY F 1 70 ? 19.516 43.199 18.205 1.00 53.00 122 GLY F C 1
ATOM 5500 O O . GLY F 1 70 ? 19.889 44.056 17.417 1.00 52.23 122 GLY F O 1
ATOM 5501 N N . PRO F 1 71 ? 18.328 42.610 18.107 1.00 53.34 123 PRO F N 1
ATOM 5502 C CA . PRO F 1 71 ? 17.278 43.111 17.221 1.00 53.92 123 PRO F CA 1
ATOM 5503 C C . PRO F 1 71 ? 16.779 44.526 17.535 1.00 54.50 123 PRO F C 1
ATOM 5504 O O . PRO F 1 71 ? 15.796 44.968 16.945 1.00 54.82 123 PRO F O 1
ATOM 5508 N N . GLY F 1 72 ? 17.463 45.236 18.425 1.00 54.85 124 GLY F N 1
ATOM 5509 C CA . GLY F 1 72 ? 16.885 46.377 19.117 1.00 55.16 124 GLY F CA 1
ATOM 5510 C C . GLY F 1 72 ? 17.225 46.279 20.586 1.00 55.56 124 GLY F C 1
ATOM 5511 O O . GLY F 1 72 ? 17.985 45.403 20.974 1.00 55.90 124 GLY F O 1
ATOM 5512 N N . ILE F 1 73 ? 16.683 47.173 21.403 1.00 55.26 125 ILE F N 1
ATOM 5513 C CA . ILE F 1 73 ? 16.788 47.007 22.835 1.00 55.69 125 ILE F CA 1
ATOM 5514 C C . ILE F 1 73 ? 15.381 47.006 23.406 1.00 56.48 125 ILE F C 1
ATOM 5515 O O . ILE F 1 73 ? 14.618 47.966 23.172 1.00 57.30 125 ILE F O 1
ATOM 5520 N N . GLN F 1 74 ? 15.054 45.929 24.141 1.00 56.44 126 GLN F N 1
ATOM 5521 C CA . GLN F 1 74 ? 13.739 45.700 24.736 1.00 56.23 126 GLN F CA 1
ATOM 5522 C C . GLN F 1 74 ? 13.854 45.174 26.177 1.00 55.86 126 GLN F C 1
ATOM 5523 O O . GLN F 1 74 ? 14.659 44.274 26.454 1.00 56.19 126 GLN F O 1
ATOM 5529 N N . GLU F 1 75 ? 13.053 45.732 27.090 1.00 54.92 127 GLU F N 1
ATOM 5530 C CA . GLU F 1 75 ? 13.030 45.279 28.479 1.00 54.09 127 GLU F CA 1
ATOM 5531 C C . GLU F 1 75 ? 11.964 44.197 28.754 1.00 54.17 127 GLU F C 1
ATOM 5532 O O . GLU F 1 75 ? 10.772 44.421 28.517 1.00 53.94 127 GLU F O 1
ATOM 5538 N N . VAL F 1 76 ? 12.406 43.039 29.259 1.00 54.13 128 VAL F N 1
ATOM 5539 C CA . VAL F 1 76 ? 11.491 41.984 29.729 1.00 54.24 128 VAL F CA 1
ATOM 5540 C C . VAL F 1 76 ? 11.510 41.842 31.271 1.00 54.14 128 VAL F C 1
ATOM 5541 O O . VAL F 1 76 ? 12.552 41.593 31.890 1.00 53.36 128 VAL F O 1
ATOM 5545 N N . ALA F 1 77 ? 10.338 42.009 31.875 1.00 54.20 129 ALA F N 1
ATOM 5546 C CA . ALA F 1 77 ? 10.168 41.741 33.298 1.00 53.62 129 ALA F CA 1
ATOM 5547 C C . ALA F 1 77 ? 9.654 40.322 33.460 1.00 52.88 129 ALA F C 1
ATOM 5548 O O . ALA F 1 77 ? 8.474 40.036 33.241 1.00 52.74 129 ALA F O 1
ATOM 5550 N N . THR F 1 78 ? 10.572 39.436 33.815 1.00 52.53 130 THR F N 1
ATOM 5551 C CA . THR F 1 78 ? 10.259 38.048 34.099 1.00 52.00 130 THR F CA 1
ATOM 5552 C C . THR F 1 78 ? 9.215 37.950 35.195 1.00 51.53 130 THR F C 1
ATOM 5553 O O . THR F 1 78 ? 8.299 37.139 35.115 1.00 51.21 130 THR F O 1
ATOM 5557 N N . PHE F 1 79 ? 9.384 38.756 36.242 1.00 51.32 131 PHE F N 1
ATOM 5558 C CA . PHE F 1 79 ? 8.317 38.950 37.220 1.00 51.04 131 PHE F CA 1
ATOM 5559 C C . PHE F 1 79 ? 8.217 40.405 37.679 1.00 51.51 131 PHE F C 1
ATOM 5560 O O . PHE F 1 79 ? 9.199 41.139 37.603 1.00 51.34 131 PHE F O 1
ATOM 5568 N N . SER F 1 80 ? 7.025 40.803 38.138 1.00 52.34 132 SER F N 1
ATOM 5569 C CA . SER F 1 80 ? 6.753 42.153 38.647 1.00 53.05 132 SER F CA 1
ATOM 5570 C C . SER F 1 80 ? 5.592 42.100 39.646 1.00 53.79 132 SER F C 1
ATOM 5571 O O . SER F 1 80 ? 4.477 41.702 39.295 1.00 53.59 132 SER F O 1
ATOM 5574 N N . VAL F 1 81 ? 5.847 42.512 40.889 1.00 54.92 133 VAL F N 1
ATOM 5575 C CA . VAL F 1 81 ? 4.995 42.109 42.021 1.00 55.06 133 VAL F CA 1
ATOM 5576 C C . VAL F 1 81 ? 4.911 43.093 43.164 1.00 55.48 133 VAL F C 1
ATOM 5577 O O . VAL F 1 81 ? 5.896 43.697 43.562 1.00 55.47 133 VAL F O 1
ATOM 5581 N N . ASP F 1 82 ? 3.705 43.229 43.698 1.00 56.60 134 ASP F N 1
ATOM 5582 C CA . ASP F 1 82 ? 3.431 44.138 44.798 1.00 57.27 134 ASP F CA 1
ATOM 5583 C C . ASP F 1 82 ? 4.031 43.608 46.109 1.00 57.76 134 ASP F C 1
ATOM 5584 O O . ASP F 1 82 ? 4.045 42.392 46.342 1.00 57.58 134 ASP F O 1
ATOM 5589 N N . VAL F 1 83 ? 4.546 44.519 46.939 1.00 58.31 135 VAL F N 1
ATOM 5590 C CA . VAL F 1 83 ? 5.211 44.156 48.190 1.00 58.70 135 VAL F CA 1
ATOM 5591 C C . VAL F 1 83 ? 5.046 45.198 49.316 1.00 59.53 135 VAL F C 1
ATOM 5592 O O . VAL F 1 83 ? 4.996 46.412 49.068 1.00 59.24 135 VAL F O 1
ATOM 5596 N N . SER F 1 84 ? 4.959 44.698 50.551 1.00 60.65 136 SER F N 1
ATOM 5597 C CA . SER F 1 84 ? 4.743 45.518 51.758 1.00 61.80 136 SER F CA 1
ATOM 5598 C C . SER F 1 84 ? 5.516 44.949 52.951 1.00 62.16 136 SER F C 1
ATOM 5599 O O . SER F 1 84 ? 5.783 43.739 53.008 1.00 62.31 136 SER F O 1
ATOM 5602 N N . GLY F 1 85 ? 5.865 45.808 53.908 1.00 62.25 137 GLY F N 1
ATOM 5603 C CA . GLY F 1 85 ? 6.770 45.400 54.986 1.00 62.67 137 GLY F CA 1
ATOM 5604 C C . GLY F 1 85 ? 8.236 45.657 54.635 1.00 62.95 137 GLY F C 1
ATOM 5605 O O . GLY F 1 85 ? 8.574 45.911 53.466 1.00 62.49 137 GLY F O 1
ATOM 5606 N N . ALA F 1 86 ? 9.108 45.554 55.647 1.00 63.10 138 ALA F N 1
ATOM 5607 C CA . ALA F 1 86 ? 10.491 46.069 55.577 1.00 62.84 138 ALA F CA 1
ATOM 5608 C C . ALA F 1 86 ? 11.510 45.177 54.846 1.00 62.62 138 ALA F C 1
ATOM 5609 O O . ALA F 1 86 ? 12.620 45.617 54.518 1.00 62.57 138 ALA F O 1
ATOM 5611 N N . GLU F 1 87 ? 11.128 43.931 54.598 1.00 62.38 139 GLU F N 1
ATOM 5612 C CA . GLU F 1 87 ? 11.926 43.013 53.795 1.00 62.49 139 GLU F CA 1
ATOM 5613 C C . GLU F 1 87 ? 11.035 42.053 53.002 1.00 62.00 139 GLU F C 1
ATOM 5614 O O . GLU F 1 87 ? 9.884 41.770 53.390 1.00 62.04 139 GLU F O 1
ATOM 5620 N N . GLY F 1 88 ? 11.567 41.556 51.886 1.00 61.32 140 GLY F N 1
ATOM 5621 C CA . GLY F 1 88 ? 10.859 40.580 51.061 1.00 60.27 140 GLY F CA 1
ATOM 5622 C C . GLY F 1 88 ? 11.785 40.033 50.013 1.00 59.67 140 GLY F C 1
ATOM 5623 O O . GLY F 1 88 ? 12.979 40.292 50.053 1.00 59.93 140 GLY F O 1
ATOM 5624 N N . GLY F 1 89 ? 11.241 39.266 49.076 1.00 59.50 141 GLY F N 1
ATOM 5625 C CA . GLY F 1 89 ? 12.029 38.752 47.954 1.00 59.04 141 GLY F CA 1
ATOM 5626 C C . GLY F 1 89 ? 11.327 37.590 47.287 1.00 58.58 141 GLY F C 1
ATOM 5627 O O . GLY F 1 89 ? 10.561 36.891 47.952 1.00 58.48 141 GLY F O 1
ATOM 5628 N N . VAL F 1 90 ? 11.573 37.402 45.982 1.00 57.96 142 VAL F N 1
ATOM 5629 C CA . VAL F 1 90 ? 10.900 36.357 45.184 1.00 57.46 142 VAL F CA 1
ATOM 5630 C C . VAL F 1 90 ? 11.787 35.690 44.112 1.00 57.09 142 VAL F C 1
ATOM 5631 O O . VAL F 1 90 ? 12.763 36.286 43.658 1.00 57.48 142 VAL F O 1
ATOM 5635 N N . ALA F 1 91 ? 11.464 34.450 43.735 1.00 56.18 143 ALA F N 1
ATOM 5636 C CA . ALA F 1 91 ? 12.399 33.626 42.965 1.00 55.87 143 ALA F CA 1
ATOM 5637 C C . ALA F 1 91 ? 11.785 32.974 41.734 1.00 55.54 143 ALA F C 1
ATOM 5638 O O . ALA F 1 91 ? 10.578 32.771 41.674 1.00 55.45 143 ALA F O 1
ATOM 5640 N N . VAL F 1 92 ? 12.636 32.654 40.760 1.00 55.24 144 VAL F N 1
ATOM 5641 C CA . VAL F 1 92 ? 12.212 32.092 39.469 1.00 55.01 144 VAL F CA 1
ATOM 5642 C C . VAL F 1 92 ? 13.241 31.086 38.984 1.00 54.86 144 VAL F C 1
ATOM 5643 O O . VAL F 1 92 ? 14.443 31.368 38.966 1.00 54.93 144 VAL F O 1
ATOM 5647 N N . SER F 1 93 ? 12.742 29.906 38.625 1.00 54.77 145 SER F N 1
ATOM 5648 C CA . SER F 1 93 ? 13.524 28.795 38.095 1.00 54.12 145 SER F CA 1
ATOM 5649 C C . SER F 1 93 ? 12.901 28.473 36.736 1.00 54.32 145 SER F C 1
ATOM 5650 O O . SER F 1 93 ? 11.683 28.235 36.647 1.00 54.62 145 SER F O 1
ATOM 5653 N N . ASN F 1 94 ? 13.711 28.507 35.678 1.00 54.20 146 ASN F N 1
ATOM 5654 C CA . ASN F 1 94 ? 13.234 28.263 34.288 1.00 53.76 146 ASN F CA 1
ATOM 5655 C C . ASN F 1 94 ? 12.059 29.140 33.713 1.00 53.28 146 ASN F C 1
ATOM 5656 O O . ASN F 1 94 ? 11.081 28.599 33.176 1.00 52.89 146 ASN F O 1
ATOM 5661 N N . ALA F 1 95 ? 12.153 30.475 33.795 1.00 52.50 147 ALA F N 1
ATOM 5662 C CA . ALA F 1 95 ? 11.284 31.340 32.947 1.00 52.00 147 ALA F CA 1
ATOM 5663 C C . ALA F 1 95 ? 11.721 31.149 31.492 1.00 51.47 147 ALA F C 1
ATOM 5664 O O . ALA F 1 95 ? 12.862 30.794 31.264 1.00 52.23 147 ALA F O 1
ATOM 5666 N N . HIS F 1 96 ? 10.849 31.331 30.506 1.00 51.44 148 HIS F N 1
ATOM 5667 C CA . HIS F 1 96 ? 11.263 31.037 29.110 1.00 51.04 148 HIS F CA 1
ATOM 5668 C C . HIS F 1 96 ? 11.417 32.273 28.227 1.00 50.79 148 HIS F C 1
ATOM 5669 O O . HIS F 1 96 ? 10.573 33.185 28.242 1.00 50.70 148 HIS F O 1
ATOM 5676 N N . GLY F 1 97 ? 12.497 32.332 27.430 1.00 50.35 149 GLY F N 1
ATOM 5677 C CA . GLY F 1 97 ? 12.760 33.420 26.452 1.00 49.90 149 GLY F CA 1
ATOM 5678 C C . GLY F 1 97 ? 13.291 32.898 25.095 1.00 49.31 149 GLY F C 1
ATOM 5679 O O . GLY F 1 97 ? 13.877 31.830 25.007 1.00 49.09 149 GLY F O 1
ATOM 5680 N N . THR F 1 98 ? 13.090 33.668 24.032 1.00 48.62 150 THR F N 1
ATOM 5681 C CA . THR F 1 98 ? 13.332 33.253 22.641 1.00 48.19 150 THR F CA 1
ATOM 5682 C C . THR F 1 98 ? 13.272 34.648 21.960 1.00 47.91 150 THR F C 1
ATOM 5683 O O . THR F 1 98 ? 12.430 35.472 22.302 1.00 47.11 150 THR F O 1
ATOM 5687 N N . VAL F 1 99 ? 14.181 34.938 21.037 1.00 47.74 151 VAL F N 1
ATOM 5688 C CA . VAL F 1 99 ? 14.032 36.100 20.152 1.00 46.93 151 VAL F CA 1
ATOM 5689 C C . VAL F 1 99 ? 14.584 35.639 18.769 1.00 46.56 151 VAL F C 1
ATOM 5690 O O . VAL F 1 99 ? 15.306 34.678 18.728 1.00 46.92 151 VAL F O 1
ATOM 5694 N N . THR F 1 100 ? 14.218 36.326 17.696 1.00 46.71 152 THR F N 1
ATOM 5695 C CA . THR F 1 100 ? 14.678 35.975 16.356 1.00 46.94 152 THR F CA 1
ATOM 5696 C C . THR F 1 100 ? 14.946 37.238 15.543 1.00 47.28 152 THR F C 1
ATOM 5697 O O . THR F 1 100 ? 14.732 38.351 16.027 1.00 47.09 152 THR F O 1
ATOM 5701 N N . GLY F 1 101 ? 15.413 37.059 14.312 1.00 50.24 153 GLY F N 1
ATOM 5702 C CA . GLY F 1 101 ? 15.929 38.164 13.524 1.00 50.63 153 GLY F CA 1
ATOM 5703 C C . GLY F 1 101 ? 17.359 38.516 13.884 1.00 51.02 153 GLY F C 1
ATOM 5704 O O . GLY F 1 101 ? 17.858 39.579 13.514 1.00 51.13 153 GLY F O 1
ATOM 5705 N N . ALA F 1 102 ? 18.019 37.620 14.610 1.00 51.13 154 ALA F N 1
ATOM 5706 C CA . ALA F 1 102 ? 19.221 37.974 15.356 1.00 51.25 154 ALA F CA 1
ATOM 5707 C C . ALA F 1 102 ? 20.445 38.005 14.447 1.00 51.51 154 ALA F C 1
ATOM 5708 O O . ALA F 1 102 ? 20.891 36.968 13.954 1.00 51.12 154 ALA F O 1
ATOM 5710 N N . ALA F 1 103 ? 20.984 39.200 14.229 1.00 52.69 155 ALA F N 1
ATOM 5711 C CA . ALA F 1 103 ? 22.033 39.397 13.236 1.00 53.43 155 ALA F CA 1
ATOM 5712 C C . ALA F 1 103 ? 23.392 38.870 13.686 1.00 54.19 155 ALA F C 1
ATOM 5713 O O . ALA F 1 103 ? 24.413 39.536 13.516 1.00 54.34 155 ALA F O 1
ATOM 5715 N N . GLY F 1 104 ? 23.395 37.672 14.259 1.00 53.52 156 GLY F N 1
ATOM 5716 C CA . GLY F 1 104 ? 24.548 37.180 14.991 1.00 54.53 156 GLY F CA 1
ATOM 5717 C C . GLY F 1 104 ? 24.637 37.954 16.291 1.00 54.92 156 GLY F C 1
ATOM 5718 O O . GLY F 1 104 ? 24.540 39.182 16.302 1.00 55.07 156 GLY F O 1
ATOM 5719 N N . GLY F 1 105 ? 24.821 37.233 17.392 1.00 54.63 157 GLY F N 1
ATOM 5720 C CA . GLY F 1 105 ? 24.923 37.849 18.695 1.00 54.26 157 GLY F CA 1
ATOM 5721 C C . GLY F 1 105 ? 23.599 38.230 19.306 1.00 53.60 157 GLY F C 1
ATOM 5722 O O . GLY F 1 105 ? 22.818 38.939 18.694 1.00 54.10 157 GLY F O 1
ATOM 5723 N N . VAL F 1 106 ? 23.350 37.773 20.523 1.00 52.17 158 VAL F N 1
ATOM 5724 C CA . VAL F 1 106 ? 22.388 38.458 21.378 1.00 50.87 158 VAL F CA 1
ATOM 5725 C C . VAL F 1 106 ? 22.986 38.654 22.766 1.00 49.91 158 VAL F C 1
ATOM 5726 O O . VAL F 1 106 ? 23.356 37.696 23.435 1.00 49.86 158 VAL F O 1
ATOM 5730 N N . LEU F 1 107 ? 23.102 39.900 23.183 1.00 48.79 159 LEU F N 1
ATOM 5731 C CA . LEU F 1 107 ? 23.568 40.170 24.523 1.00 48.65 159 LEU F CA 1
ATOM 5732 C C . LEU F 1 107 ? 22.397 40.305 25.483 1.00 48.79 159 LEU F C 1
ATOM 5733 O O . LEU F 1 107 ? 21.310 40.734 25.104 1.00 48.76 159 LEU F O 1
ATOM 5738 N N . LEU F 1 108 ? 22.613 39.919 26.730 1.00 49.21 160 LEU F N 1
ATOM 5739 C CA . LEU F 1 108 ? 21.541 39.939 27.720 1.00 49.45 160 LEU F CA 1
ATOM 5740 C C . LEU F 1 108 ? 21.914 40.681 29.029 1.00 49.55 160 LEU F C 1
ATOM 5741 O O . LEU F 1 108 ? 22.843 40.230 29.710 1.00 49.08 160 LEU F O 1
ATOM 5746 N N . ARG F 1 109 ? 21.187 41.773 29.379 1.00 49.42 161 ARG F N 1
ATOM 5747 C CA . ARG F 1 109 ? 21.452 42.573 30.625 1.00 49.09 161 ARG F CA 1
ATOM 5748 C C . ARG F 1 109 ? 20.507 42.361 31.801 1.00 49.71 161 ARG F C 1
ATOM 5749 O O . ARG F 1 109 ? 19.460 43.037 31.883 1.00 50.36 161 ARG F O 1
ATOM 5757 N N . PRO F 1 110 ? 20.899 41.489 32.753 1.00 49.46 162 PRO F N 1
ATOM 5758 C CA . PRO F 1 110 ? 20.044 41.050 33.880 1.00 49.48 162 PRO F CA 1
ATOM 5759 C C . PRO F 1 110 ? 19.922 42.093 34.981 1.00 49.72 162 PRO F C 1
ATOM 5760 O O . PRO F 1 110 ? 20.933 42.662 35.381 1.00 49.93 162 PRO F O 1
ATOM 5764 N N . PHE F 1 111 ? 18.706 42.342 35.477 1.00 50.01 163 PHE F N 1
ATOM 5765 C CA . PHE F 1 111 ? 18.505 43.387 36.493 1.00 50.16 163 PHE F CA 1
ATOM 5766 C C . PHE F 1 111 ? 17.586 43.020 37.662 1.00 50.75 163 PHE F C 1
ATOM 5767 O O . PHE F 1 111 ? 16.749 42.123 37.542 1.00 51.43 163 PHE F O 1
ATOM 5775 N N . ALA F 1 112 ? 17.770 43.689 38.805 1.00 50.80 164 ALA F N 1
ATOM 5776 C CA . ALA F 1 112 ? 16.730 43.692 39.833 1.00 50.95 164 ALA F CA 1
ATOM 5777 C C . ALA F 1 112 ? 16.364 45.107 40.271 1.00 50.94 164 ALA F C 1
ATOM 5778 O O . ALA F 1 112 ? 17.240 45.957 40.515 1.00 50.82 164 ALA F O 1
ATOM 5780 N N . ARG F 1 113 ? 15.054 45.324 40.368 1.00 51.01 165 ARG F N 1
ATOM 5781 C CA . ARG F 1 113 ? 14.462 46.618 40.622 1.00 51.65 165 ARG F CA 1
ATOM 5782 C C . ARG F 1 113 ? 13.474 46.551 41.771 1.00 51.61 165 ARG F C 1
ATOM 5783 O O . ARG F 1 113 ? 12.576 45.685 41.774 1.00 50.91 165 ARG F O 1
ATOM 5791 N N . LEU F 1 114 ? 13.651 47.475 42.728 1.00 51.83 166 LEU F N 1
ATOM 5792 C CA . LEU F 1 114 ? 12.644 47.806 43.752 1.00 51.88 166 LEU F CA 1
ATOM 5793 C C . LEU F 1 114 ? 12.092 49.189 43.507 1.00 52.22 166 LEU F C 1
ATOM 5794 O O . LEU F 1 114 ? 12.832 50.158 43.514 1.00 52.43 166 LEU F O 1
ATOM 5799 N N . ILE F 1 115 ? 10.785 49.276 43.307 1.00 53.20 167 ILE F N 1
ATOM 5800 C CA . ILE F 1 115 ? 10.112 50.547 43.060 1.00 53.85 167 ILE F CA 1
ATOM 5801 C C . ILE F 1 115 ? 9.314 50.861 44.297 1.00 54.18 167 ILE F C 1
ATOM 5802 O O . ILE F 1 115 ? 8.711 49.962 44.873 1.00 54.38 167 ILE F O 1
ATOM 5807 N N . ALA F 1 116 ? 9.299 52.134 44.686 1.00 54.73 168 ALA F N 1
ATOM 5808 C CA . ALA F 1 116 ? 8.507 52.615 45.823 1.00 55.14 168 ALA F CA 1
ATOM 5809 C C . ALA F 1 116 ? 7.235 53.352 45.399 1.00 55.54 168 ALA F C 1
ATOM 5810 O O . ALA F 1 116 ? 7.275 54.224 44.529 1.00 56.40 168 ALA F O 1
ATOM 5812 N N . SER F 1 117 ? 6.119 53.020 46.043 1.00 55.92 169 SER F N 1
ATOM 5813 C CA . SER F 1 117 ? 4.826 53.663 45.804 1.00 56.17 169 SER F CA 1
ATOM 5814 C C . SER F 1 117 ? 4.843 55.170 46.024 1.00 56.16 169 SER F C 1
ATOM 5815 O O . SER F 1 117 ? 3.934 55.874 45.578 1.00 56.18 169 SER F O 1
ATOM 5818 N N . THR F 1 118 ? 5.878 55.663 46.704 1.00 56.09 170 THR F N 1
ATOM 5819 C CA . THR F 1 118 ? 6.098 5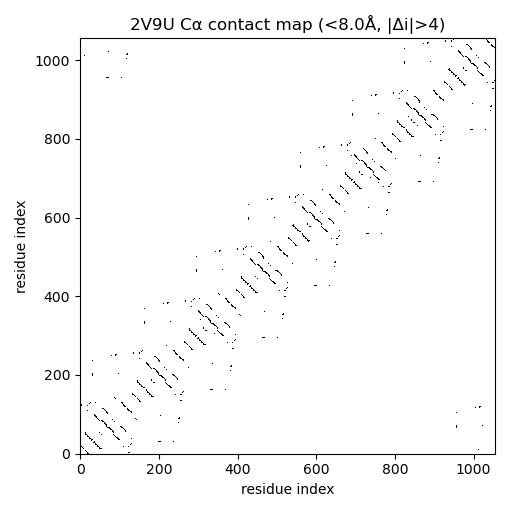7.107 46.858 1.00 56.05 170 THR F CA 1
ATOM 5820 C C . THR F 1 118 ? 6.791 57.729 45.659 1.00 56.33 170 THR F C 1
ATOM 5821 O O . THR F 1 118 ? 7.272 58.873 45.734 1.00 56.36 170 THR F O 1
ATOM 5825 N N . GLY F 1 119 ? 6.843 56.960 44.565 1.00 56.64 171 GLY F N 1
ATOM 5826 C CA . GLY F 1 119 ? 7.415 57.396 43.284 1.00 56.11 171 GLY F CA 1
ATOM 5827 C C . GLY F 1 119 ? 8.885 57.056 43.113 1.00 55.94 171 GLY F C 1
ATOM 5828 O O . GLY F 1 119 ? 9.411 57.099 41.981 1.00 56.08 171 GLY F O 1
ATOM 5829 N N . ASP F 1 120 ? 9.547 56.724 44.227 1.00 54.75 172 ASP F N 1
ATOM 5830 C CA . ASP F 1 120 ? 10.984 56.469 44.203 1.00 54.23 172 ASP F CA 1
ATOM 5831 C C . ASP F 1 120 ? 11.262 55.093 43.648 1.00 53.69 172 ASP F C 1
ATOM 5832 O O . ASP F 1 120 ? 10.346 54.264 43.579 1.00 53.50 172 ASP F O 1
ATOM 5837 N N . SER F 1 121 ? 12.510 54.879 43.213 1.00 53.21 173 SER F N 1
ATOM 5838 C CA . SER F 1 121 ? 12.977 53.584 42.714 1.00 52.69 173 SER F CA 1
ATOM 5839 C C . SER F 1 121 ? 14.500 53.496 42.687 1.00 52.52 173 SER F C 1
ATOM 5840 O O . SER F 1 121 ? 15.203 54.507 42.529 1.00 53.17 173 SER F O 1
ATOM 5843 N N . VAL F 1 122 ? 15.002 52.274 42.819 1.00 51.73 174 VAL F N 1
ATOM 5844 C CA . VAL F 1 122 ? 16.423 51.986 42.703 1.00 51.21 174 VAL F CA 1
ATOM 5845 C C . VAL F 1 122 ? 16.564 50.679 41.881 1.00 51.22 174 VAL F C 1
ATOM 5846 O O . VAL F 1 122 ? 15.730 49.760 42.032 1.00 50.91 174 VAL F O 1
ATOM 5850 N N . THR F 1 123 ? 17.564 50.593 41.000 1.00 50.85 175 THR F N 1
ATOM 5851 C CA . THR F 1 123 ? 17.772 49.323 40.247 1.00 51.50 175 THR F CA 1
ATOM 5852 C C . THR F 1 123 ? 19.228 48.812 40.042 1.00 51.36 175 THR F C 1
ATOM 5853 O O . THR F 1 123 ? 20.075 49.518 39.471 1.00 51.24 175 THR F O 1
ATOM 5857 N N . THR F 1 124 ? 19.498 47.591 40.521 1.00 51.19 176 THR F N 1
ATOM 5858 C CA . THR F 1 124 ? 20.839 46.985 40.407 1.00 51.70 176 THR F CA 1
ATOM 5859 C C . THR F 1 124 ? 21.018 46.177 39.098 1.00 52.11 176 THR F C 1
ATOM 5860 O O . THR F 1 124 ? 20.156 45.370 38.711 1.00 52.16 176 THR F O 1
ATOM 5864 N N . TYR F 1 125 ? 22.124 46.425 38.414 1.00 52.24 177 TYR F N 1
ATOM 5865 C CA . TYR F 1 125 ? 22.410 45.724 37.175 1.00 53.59 177 TYR F CA 1
ATOM 5866 C C . TYR F 1 125 ? 23.626 44.824 37.360 1.00 54.12 177 TYR F C 1
ATOM 5867 O O . TYR F 1 125 ? 24.547 45.152 38.116 1.00 54.24 177 TYR F O 1
ATOM 5876 N N . GLY F 1 126 ? 23.594 43.682 36.676 1.00 54.63 178 GLY F N 1
ATOM 5877 C CA . GLY F 1 126 ? 24.724 42.768 36.596 1.00 54.61 178 GLY F CA 1
ATOM 5878 C C . GLY F 1 126 ? 25.372 42.855 35.237 1.00 54.79 178 GLY F C 1
ATOM 5879 O O . GLY F 1 126 ? 24.991 43.680 34.397 1.00 54.71 178 GLY F O 1
ATOM 5880 N N . GLU F 1 127 ? 26.370 42.006 35.026 1.00 55.39 179 GLU F N 1
ATOM 5881 C CA . GLU F 1 127 ? 27.164 42.071 33.812 1.00 55.60 179 GLU F CA 1
ATOM 5882 C C . GLU F 1 127 ? 26.438 41.241 32.793 1.00 55.02 179 GLU F C 1
ATOM 5883 O O . GLU F 1 127 ? 26.102 40.105 33.075 1.00 55.38 179 GLU F O 1
ATOM 5889 N N . PRO F 1 128 ? 26.177 41.823 31.615 1.00 54.69 180 PRO F N 1
ATOM 5890 C CA . PRO F 1 128 ? 25.538 41.200 30.452 1.00 54.63 180 PRO F CA 1
ATOM 5891 C C . PRO F 1 128 ? 25.975 39.765 30.162 1.00 54.44 180 PRO F C 1
ATOM 5892 O O . PRO F 1 128 ? 27.174 39.492 30.148 1.00 55.14 180 PRO F O 1
ATOM 5896 N N . TRP F 1 129 ? 25.019 38.866 29.925 1.00 54.22 181 TRP F N 1
ATOM 5897 C CA . TRP F 1 129 ? 25.320 37.517 29.394 1.00 53.91 181 TRP F CA 1
ATOM 5898 C C . TRP F 1 129 ? 25.260 37.419 27.838 1.00 53.66 181 TRP F C 1
ATOM 5899 O O . TRP F 1 129 ? 24.380 37.996 27.197 1.00 52.17 181 TRP F O 1
ATOM 5910 N N . ASN F 1 130 ? 26.187 36.654 27.255 1.00 54.55 182 ASN F N 1
ATOM 5911 C CA . ASN F 1 130 ? 26.275 36.465 25.786 1.00 55.61 182 ASN F CA 1
ATOM 5912 C C . ASN F 1 130 ? 25.576 35.180 25.308 1.00 55.94 182 ASN F C 1
ATOM 5913 O O . ASN F 1 130 ? 26.034 34.057 25.563 1.00 55.29 182 ASN F O 1
ATOM 5918 N N . MET F 1 131 ? 24.474 35.356 24.589 1.00 56.42 183 MET F N 1
ATOM 5919 C CA . MET F 1 131 ? 23.653 34.223 24.183 1.00 56.80 183 MET F CA 1
ATOM 5920 C C . MET F 1 131 ? 24.190 33.428 22.987 1.00 57.50 183 MET F C 1
ATOM 5921 O O . MET F 1 131 ? 23.501 32.549 22.474 1.00 57.60 183 MET F O 1
ATOM 5926 N N . ASN F 1 132 ? 25.417 33.726 22.557 1.00 58.46 184 ASN F N 1
ATOM 5927 C CA . ASN F 1 132 ? 26.041 32.997 21.440 1.00 59.37 184 ASN F CA 1
ATOM 5928 C C . ASN F 1 132 ? 27.509 32.575 21.647 1.00 59.60 184 ASN F C 1
ATOM 5929 O O . ASN F 1 132 ? 28.460 33.297 21.319 1.00 59.59 184 ASN F O 1
ATOM 5935 N N . GLY G 1 1 ? 4.306 7.062 33.985 1.00 55.29 1 GLY G N 1
ATOM 5936 C CA . GLY G 1 1 ? 4.683 7.573 35.342 1.00 55.29 1 GLY G CA 1
ATOM 5937 C C . GLY G 1 1 ? 5.435 8.885 35.231 1.00 55.23 1 GLY G C 1
ATOM 5938 O O . GLY G 1 1 ? 5.370 9.565 34.190 1.00 55.62 1 GLY G O 1
ATOM 5939 N N . LEU G 1 2 ? 6.153 9.237 36.297 1.00 54.60 2 LEU G N 1
ATOM 5940 C CA . LEU G 1 2 ? 6.877 10.504 36.369 1.00 54.14 2 LEU G CA 1
ATOM 5941 C C . LEU G 1 2 ? 7.887 10.606 35.243 1.00 54.02 2 LEU G C 1
ATOM 5942 O O . LEU G 1 2 ? 8.771 9.739 35.121 1.00 53.93 2 LEU G O 1
ATOM 5947 N N . ASP G 1 3 ? 7.742 11.655 34.422 1.00 53.21 3 ASP G N 1
ATOM 5948 C CA . ASP G 1 3 ? 8.724 11.961 33.371 1.00 52.60 3 ASP G CA 1
ATOM 5949 C C . ASP G 1 3 ? 9.857 12.788 33.937 1.00 51.94 3 ASP G C 1
ATOM 5950 O O . ASP G 1 3 ? 11.020 12.513 33.665 1.00 51.51 3 ASP G O 1
ATOM 5955 N N . ASN G 1 4 ? 9.494 13.806 34.718 1.00 51.58 4 ASN G N 1
ATOM 5956 C CA . ASN G 1 4 ? 10.424 14.818 35.237 1.00 51.67 4 ASN G CA 1
ATOM 5957 C C . ASN G 1 4 ? 9.756 15.726 36.269 1.00 51.61 4 ASN G C 1
ATOM 5958 O O . ASN G 1 4 ? 8.526 15.693 36.432 1.00 50.93 4 ASN G O 1
ATOM 5963 N N . GLU G 1 5 ? 10.578 16.542 36.932 1.00 51.95 5 GLU G N 1
ATOM 5964 C CA . GLU G 1 5 ? 10.151 17.376 38.045 1.00 53.12 5 GLU G CA 1
ATOM 5965 C C . GLU G 1 5 ? 11.262 18.339 38.424 1.00 53.67 5 GLU G C 1
ATOM 5966 O O . GLU G 1 5 ? 12.440 18.092 38.135 1.00 54.03 5 GLU G O 1
ATOM 5972 N N . LEU G 1 6 ? 10.894 19.417 39.104 1.00 54.14 6 LEU G N 1
ATOM 5973 C CA . LEU G 1 6 ? 11.870 20.372 39.616 1.00 54.61 6 LEU G CA 1
ATOM 5974 C C . LEU G 1 6 ? 11.332 20.978 40.913 1.00 54.91 6 LEU G C 1
ATOM 5975 O O . LEU G 1 6 ? 10.106 21.086 41.100 1.00 54.78 6 LEU G O 1
ATOM 5980 N N . SER G 1 7 ? 12.257 21.344 41.804 1.00 55.24 7 SER G N 1
ATOM 5981 C CA . SER G 1 7 ? 11.941 22.014 43.068 1.00 55.62 7 SER G CA 1
ATOM 5982 C C . SER G 1 7 ? 12.548 23.407 43.093 1.00 55.90 7 SER G C 1
ATOM 5983 O O . SER G 1 7 ? 13.543 23.681 42.406 1.00 56.01 7 SER G O 1
ATOM 5986 N N . LEU G 1 8 ? 11.942 24.288 43.885 1.00 56.00 8 LEU G N 1
ATOM 5987 C CA . LEU G 1 8 ? 12.451 25.636 44.055 1.00 55.81 8 LEU G CA 1
ATOM 5988 C C . LEU G 1 8 ? 12.233 26.034 45.488 1.00 56.24 8 LEU G C 1
ATOM 5989 O O . LEU G 1 8 ? 11.234 25.661 46.090 1.00 56.82 8 LEU G O 1
ATOM 5994 N N . VAL G 1 9 ? 13.170 26.779 46.045 1.00 56.73 9 VAL G N 1
ATOM 5995 C CA . VAL G 1 9 ? 13.017 27.268 47.397 1.00 58.02 9 VAL G CA 1
ATOM 5996 C C . VAL G 1 9 ? 12.566 28.692 47.213 1.00 58.86 9 VAL G C 1
ATOM 5997 O O . VAL G 1 9 ? 13.371 29.524 46.842 1.00 59.95 9 VAL G O 1
ATOM 6001 N N . ASP G 1 10 ? 11.299 28.999 47.452 1.00 59.83 10 ASP G N 1
ATOM 6002 C CA . ASP G 1 10 ? 10.774 30.300 46.998 1.00 60.59 10 ASP G CA 1
ATOM 6003 C C . ASP G 1 10 ? 11.169 31.402 47.977 1.00 61.25 10 ASP G C 1
ATOM 6004 O O . ASP G 1 10 ? 11.874 31.137 48.946 1.00 62.09 10 ASP G O 1
ATOM 6009 N N . GLY G 1 11 ? 10.705 32.625 47.724 1.00 61.91 11 GLY G N 1
ATOM 6010 C CA . GLY G 1 11 ? 10.971 33.789 48.567 1.00 62.43 11 GLY G CA 1
ATOM 6011 C C . GLY G 1 11 ? 10.558 33.725 50.028 1.00 63.29 11 GLY G C 1
ATOM 6012 O O . GLY G 1 11 ? 10.979 34.588 50.823 1.00 63.49 11 GLY G O 1
ATOM 6013 N N . GLN G 1 12 ? 9.751 32.721 50.395 1.00 63.73 12 GLN G N 1
ATOM 6014 C CA . GLN G 1 12 ? 9.367 32.505 51.810 1.00 64.40 12 GLN G CA 1
ATOM 6015 C C . GLN G 1 12 ? 9.643 31.113 52.468 1.00 64.94 12 GLN G C 1
ATOM 6016 O O . GLN G 1 12 ? 8.905 30.633 53.348 1.00 64.26 12 GLN G O 1
ATOM 6022 N N . ASP G 1 13 ? 10.726 30.488 52.007 1.00 65.62 13 ASP G N 1
ATOM 6023 C CA . ASP G 1 13 ? 11.206 29.174 52.473 1.00 66.38 13 ASP G CA 1
ATOM 6024 C C . ASP G 1 13 ? 10.188 28.000 52.409 1.00 66.51 13 ASP G C 1
ATOM 6025 O O . ASP G 1 13 ? 10.325 26.981 53.126 1.00 66.42 13 ASP G O 1
ATOM 6030 N N . ARG G 1 14 ? 9.192 28.147 51.534 1.00 66.21 14 ARG G N 1
ATOM 6031 C CA . ARG G 1 14 ? 8.374 27.013 51.111 1.00 66.38 14 ARG G CA 1
ATOM 6032 C C . ARG G 1 14 ? 9.142 26.294 50.023 1.00 66.65 14 ARG G C 1
ATOM 6033 O O . ARG G 1 14 ? 9.683 26.949 49.117 1.00 67.18 14 ARG G O 1
ATOM 6041 N N . THR G 1 15 ? 9.233 24.965 50.122 1.00 66.70 15 THR G N 1
ATOM 6042 C CA . THR G 1 15 ? 9.831 24.172 49.037 1.00 66.61 15 THR G CA 1
ATOM 6043 C C . THR G 1 15 ? 8.747 23.807 48.034 1.00 66.59 15 THR G C 1
ATOM 6044 O O . THR G 1 15 ? 7.890 22.920 48.275 1.00 66.58 15 THR G O 1
ATOM 6048 N N . LEU G 1 16 ? 8.797 24.526 46.916 1.00 65.86 16 LEU G N 1
ATOM 6049 C CA . LEU G 1 16 ? 7.881 24.324 45.828 1.00 65.42 16 LEU G CA 1
ATOM 6050 C C . LEU G 1 16 ? 8.429 23.263 44.889 1.00 65.09 16 LEU G C 1
ATOM 6051 O O . LEU G 1 16 ? 9.548 23.399 44.359 1.00 64.96 16 LEU G O 1
ATOM 6056 N N . THR G 1 17 ? 7.630 22.208 44.705 1.00 64.31 17 THR G N 1
ATOM 6057 C CA . THR G 1 17 ? 7.890 21.158 43.709 1.00 63.49 17 THR G CA 1
ATOM 6058 C C . THR G 1 17 ? 6.828 21.188 42.593 1.00 62.81 17 THR G C 1
ATOM 6059 O O . THR G 1 17 ? 5.672 21.487 42.865 1.00 63.06 17 THR G O 1
ATOM 6063 N N . VAL G 1 18 ? 7.213 20.890 41.351 1.00 61.80 18 VAL G N 1
ATOM 6064 C CA . VAL G 1 18 ? 6.229 20.732 40.258 1.00 60.87 18 VAL G CA 1
ATOM 6065 C C . VAL G 1 18 ? 6.555 19.494 39.443 1.00 60.44 18 VAL G C 1
ATOM 6066 O O . VAL G 1 18 ? 7.732 19.239 39.185 1.00 60.90 18 VAL G O 1
ATOM 6070 N N . GLN G 1 19 ? 5.524 18.737 39.043 1.00 59.72 19 GLN G N 1
ATOM 6071 C CA . GLN G 1 19 ? 5.697 17.417 38.399 1.00 59.01 19 GLN G CA 1
ATOM 6072 C C . GLN G 1 19 ? 4.925 17.238 37.083 1.00 58.56 19 GLN G C 1
ATOM 6073 O O . GLN G 1 19 ? 3.911 17.917 36.822 1.00 57.94 19 GLN G O 1
ATOM 6079 N N . GLN G 1 20 ? 5.417 16.303 36.261 1.00 58.14 20 GLN G N 1
ATOM 6080 C CA . GLN G 1 20 ? 4.827 16.026 34.939 1.00 57.13 20 GLN G CA 1
ATOM 6081 C C . GLN G 1 20 ? 4.872 14.530 34.657 1.00 56.69 20 GLN G C 1
ATOM 6082 O O . GLN G 1 20 ? 5.952 13.947 34.586 1.00 56.95 20 GLN G O 1
ATOM 6088 N N . TRP G 1 21 ? 3.686 13.927 34.530 1.00 56.31 21 TRP G N 1
ATOM 6089 C CA . TRP G 1 21 ? 3.515 12.462 34.452 1.00 56.08 21 TRP G CA 1
ATOM 6090 C C . TRP G 1 21 ? 2.764 12.040 33.182 1.00 55.44 21 TRP G C 1
ATOM 6091 O O . TRP G 1 21 ? 1.967 12.803 32.650 1.00 54.76 21 TRP G O 1
ATOM 6102 N N . ASP G 1 22 ? 3.087 10.864 32.661 1.00 55.11 22 ASP G N 1
ATOM 6103 C CA . ASP G 1 22 ? 2.255 10.167 31.693 1.00 55.13 22 ASP G CA 1
ATOM 6104 C C . ASP G 1 22 ? 2.099 10.833 30.336 1.00 55.04 22 ASP G C 1
ATOM 6105 O O . ASP G 1 22 ? 1.076 10.682 29.667 1.00 54.73 22 ASP G O 1
ATOM 6110 N N . THR G 1 23 ? 3.132 11.554 29.931 1.00 54.66 23 THR G N 1
ATOM 6111 C CA . THR G 1 23 ? 3.061 12.421 28.783 1.00 54.40 23 THR G CA 1
ATOM 6112 C C . THR G 1 23 ? 2.964 11.594 27.511 1.00 53.79 23 THR G C 1
ATOM 6113 O O . THR G 1 23 ? 3.577 10.545 27.406 1.00 53.36 23 THR G O 1
ATOM 6117 N N . PHE G 1 24 ? 2.151 12.077 26.576 1.00 53.12 24 PHE G N 1
ATOM 6118 C CA . PHE G 1 24 ? 2.050 11.552 25.225 1.00 52.51 24 PHE G CA 1
ATOM 6119 C C . PHE G 1 24 ? 1.740 12.688 24.252 1.00 51.83 24 PHE G C 1
ATOM 6120 O O . PHE G 1 24 ? 0.789 13.426 24.456 1.00 51.78 24 PHE G O 1
ATOM 6128 N N . LEU G 1 25 ? 2.543 12.827 23.202 1.00 50.35 25 LEU G N 1
ATOM 6129 C CA . LEU G 1 25 ? 2.224 13.754 22.129 1.00 49.42 25 LEU G CA 1
ATOM 6130 C C . LEU G 1 25 ? 1.850 12.980 20.868 1.00 49.00 25 LEU G C 1
ATOM 6131 O O . LEU G 1 25 ? 2.716 12.648 20.042 1.00 48.26 25 LEU G O 1
ATOM 6136 N N . ASN G 1 26 ? 0.557 12.698 20.710 1.00 48.79 26 ASN G N 1
ATOM 6137 C CA . ASN G 1 26 ? 0.115 11.774 19.661 1.00 48.96 26 ASN G CA 1
ATOM 6138 C C . ASN G 1 26 ? 0.078 12.390 18.265 1.00 48.92 26 ASN G C 1
ATOM 6139 O O . ASN G 1 26 ? -0.872 13.053 17.901 1.00 49.88 26 ASN G O 1
ATOM 6144 N N . GLY G 1 27 ? 1.129 12.188 17.491 1.00 49.09 27 GLY G N 1
ATOM 6145 C CA . GLY G 1 27 ? 1.187 12.719 16.129 1.00 49.27 27 GLY G CA 1
ATOM 6146 C C . GLY G 1 27 ? 0.411 11.860 15.149 1.00 49.11 27 GLY G C 1
ATOM 6147 O O . GLY G 1 27 ? 0.475 10.634 15.202 1.00 49.72 27 GLY G O 1
ATOM 6148 N N . VAL G 1 28 ? -0.335 12.500 14.262 1.00 48.80 28 VAL G N 1
ATOM 6149 C CA . VAL G 1 28 ? -1.194 11.780 13.322 1.00 48.85 28 VAL G CA 1
ATOM 6150 C C . VAL G 1 28 ? -1.297 12.523 11.997 1.00 49.12 28 VAL G C 1
ATOM 6151 O O . VAL G 1 28 ? -0.995 13.727 11.932 1.00 49.26 28 VAL G O 1
ATOM 6155 N N . PHE G 1 29 ? -1.729 11.805 10.958 1.00 48.85 29 PHE G N 1
ATOM 6156 C CA . PHE G 1 29 ? -1.874 12.378 9.631 1.00 48.99 29 PHE G CA 1
ATOM 6157 C C . PHE G 1 29 ? -2.869 13.528 9.640 1.00 47.88 29 PHE G C 1
ATOM 6158 O O . PHE G 1 29 ? -4.001 13.362 10.118 1.00 47.12 29 PHE G O 1
ATOM 6166 N N . PRO G 1 30 ? -2.474 14.676 9.045 1.00 46.83 30 PRO G N 1
ATOM 6167 C CA . PRO G 1 30 ? -3.191 15.954 9.179 1.00 46.12 30 PRO G CA 1
ATOM 6168 C C . PRO G 1 30 ? -4.509 15.932 8.452 1.00 45.20 30 PRO G C 1
ATOM 6169 O O . PRO G 1 30 ? -4.574 15.464 7.314 1.00 45.24 30 PRO G O 1
ATOM 6173 N N . LEU G 1 31 ? -5.534 16.461 9.107 1.00 44.89 31 LEU G N 1
ATOM 6174 C CA . LEU G 1 31 ? -6.911 16.419 8.614 1.00 44.38 31 LEU G CA 1
ATOM 6175 C C . LEU G 1 31 ? -7.044 17.170 7.295 1.00 44.39 31 LEU G C 1
ATOM 6176 O O . LEU G 1 31 ? -7.968 16.899 6.522 1.00 44.80 31 LEU G O 1
ATOM 6181 N N . ASP G 1 32 ? -6.137 18.097 7.022 1.00 44.33 32 ASP G N 1
ATOM 6182 C CA . ASP G 1 32 ? -6.192 18.858 5.789 1.00 44.72 32 ASP G CA 1
ATOM 6183 C C . ASP G 1 32 ? -5.473 18.222 4.631 1.00 45.60 32 ASP G C 1
ATOM 6184 O O . ASP G 1 32 ? -5.491 18.752 3.544 1.00 46.62 32 ASP G O 1
ATOM 6189 N N . ARG G 1 33 ? -4.840 17.090 4.886 1.00 46.35 33 ARG G N 1
ATOM 6190 C CA . ARG G 1 33 ? -4.076 16.351 3.897 1.00 47.68 33 ARG G CA 1
ATOM 6191 C C . ARG G 1 33 ? -2.885 17.096 3.315 1.00 48.34 33 ARG G C 1
ATOM 6192 O O . ARG G 1 33 ? -2.505 16.879 2.184 1.00 48.31 33 ARG G O 1
ATOM 6200 N N . ASN G 1 34 ? -2.284 17.967 4.109 1.00 49.29 34 ASN G N 1
ATOM 6201 C CA . ASN G 1 34 ? -1.236 18.854 3.620 1.00 50.28 34 ASN G CA 1
ATOM 6202 C C . ASN G 1 34 ? 0.131 18.406 4.102 1.00 50.33 34 ASN G C 1
ATOM 6203 O O . ASN G 1 34 ? 0.303 18.149 5.272 1.00 50.54 34 ASN G O 1
ATOM 6208 N N . ARG G 1 35 ? 1.099 18.320 3.198 1.00 50.74 35 ARG G N 1
ATOM 6209 C CA . ARG G 1 35 ? 2.494 17.985 3.576 1.00 51.79 35 ARG G CA 1
ATOM 6210 C C . ARG G 1 35 ? 3.085 18.879 4.665 1.00 51.18 35 ARG G C 1
ATOM 6211 O O . ARG G 1 35 ? 3.852 18.439 5.513 1.00 51.03 35 ARG G O 1
ATOM 6219 N N . LEU G 1 36 ? 2.696 20.142 4.610 1.00 50.85 36 LEU G N 1
ATOM 6220 C CA . LEU G 1 36 ? 3.214 21.187 5.463 1.00 50.27 36 LEU G CA 1
ATOM 6221 C C . LEU G 1 36 ? 2.585 21.244 6.852 1.00 49.63 36 LEU G C 1
ATOM 6222 O O . LEU G 1 36 ? 3.048 21.998 7.704 1.00 50.10 36 LEU G O 1
ATOM 6227 N N . THR G 1 37 ? 1.530 20.478 7.092 1.00 48.35 37 THR G N 1
ATOM 6228 C CA . THR G 1 37 ? 0.832 20.597 8.371 1.00 47.23 37 THR G CA 1
ATOM 6229 C C . THR G 1 37 ? 1.181 19.443 9.319 1.00 46.99 37 THR G C 1
ATOM 6230 O O . THR G 1 37 ? 1.337 18.272 8.897 1.00 46.41 37 THR G O 1
ATOM 6234 N N . ARG G 1 38 ? 1.357 19.800 10.590 1.00 46.28 38 ARG G N 1
ATOM 6235 C CA . ARG G 1 38 ? 1.481 18.826 11.659 1.00 45.69 38 ARG G CA 1
ATOM 6236 C C . ARG G 1 38 ? 0.233 18.938 12.520 1.00 45.42 38 ARG G C 1
ATOM 6237 O O . ARG G 1 38 ? -0.177 20.058 12.881 1.00 45.78 38 ARG G O 1
ATOM 6245 N N . GLU G 1 39 ? -0.372 17.784 12.816 1.00 44.86 39 GLU G N 1
ATOM 6246 C CA . GLU G 1 39 ? -1.471 17.664 13.759 1.00 44.37 39 GLU G CA 1
ATOM 6247 C C . GLU G 1 39 ? -1.164 16.601 14.804 1.00 44.33 39 GLU G C 1
ATOM 6248 O O . GLU G 1 39 ? -0.572 15.598 14.477 1.00 44.24 39 GLU G O 1
ATOM 6254 N N . TRP G 1 40 ? -1.596 16.816 16.046 1.00 44.82 40 TRP G N 1
ATOM 6255 C CA . TRP G 1 40 ? -1.332 15.882 17.142 1.00 45.82 40 TRP G CA 1
ATOM 6256 C C . TRP G 1 40 ? -2.336 15.959 18.289 1.00 46.81 40 TRP G C 1
ATOM 6257 O O . TRP G 1 40 ? -3.194 16.849 18.327 1.00 47.59 40 TRP G O 1
ATOM 6268 N N . PHE G 1 41 ? -2.203 15.045 19.247 1.00 47.53 41 PHE G N 1
ATOM 6269 C CA . PHE G 1 41 ? -3.009 15.102 20.491 1.00 48.02 41 PHE G CA 1
ATOM 6270 C C . PHE G 1 41 ? -2.148 15.057 21.775 1.00 47.82 41 PHE G C 1
ATOM 6271 O O . PHE G 1 41 ? -1.204 14.275 21.865 1.00 48.16 41 PHE G O 1
ATOM 6279 N N . HIS G 1 42 ? -2.439 15.937 22.724 1.00 47.80 42 HIS G N 1
ATOM 6280 C CA . HIS G 1 42 ? -1.601 16.096 23.908 1.00 48.78 42 HIS G CA 1
ATOM 6281 C C . HIS G 1 42 ? -2.215 15.429 25.114 1.00 49.12 42 HIS G C 1
ATOM 6282 O O . HIS G 1 42 ? -3.281 15.821 25.568 1.00 49.36 42 HIS G O 1
ATOM 6289 N N . SER G 1 43 ? -1.531 14.426 25.640 1.00 49.89 43 SER G N 1
ATOM 6290 C CA . SER G 1 43 ? -1.924 13.868 26.930 1.00 50.90 43 SER G CA 1
ATOM 6291 C C . SER G 1 43 ? -0.824 14.065 27.974 1.00 51.13 43 SER G C 1
ATOM 6292 O O . SER G 1 43 ? 0.366 14.041 27.648 1.00 50.30 43 SER G O 1
ATOM 6295 N N . GLY G 1 44 ? -1.232 14.304 29.220 1.00 52.09 44 GLY G N 1
ATOM 6296 C CA . GLY G 1 44 ? -0.283 14.317 30.338 1.00 53.52 44 GLY G CA 1
ATOM 6297 C C . GLY G 1 44 ? -0.853 14.753 31.666 1.00 54.64 44 GLY G C 1
ATOM 6298 O O . GLY G 1 44 ? -1.983 15.229 31.730 1.00 55.27 44 GLY G O 1
ATOM 6299 N N . ARG G 1 45 ? -0.051 14.606 32.724 1.00 55.80 45 ARG G N 1
ATOM 6300 C CA . ARG G 1 45 ? -0.457 14.921 34.102 1.00 56.28 45 ARG G CA 1
ATOM 6301 C C . ARG G 1 45 ? 0.443 15.984 34.745 1.00 57.22 45 ARG G C 1
ATOM 6302 O O . ARG G 1 45 ? 1.672 15.876 34.682 1.00 57.19 45 ARG G O 1
ATOM 6310 N N . ALA G 1 46 ? -0.178 16.997 35.358 1.00 57.84 46 ALA G N 1
ATOM 6311 C CA . ALA G 1 46 ? 0.527 17.984 36.170 1.00 58.98 46 ALA G CA 1
ATOM 6312 C C . ALA G 1 46 ? 0.299 17.771 37.675 1.00 60.00 46 ALA G C 1
ATOM 6313 O O . ALA G 1 46 ? -0.842 17.689 38.136 1.00 60.33 46 ALA G O 1
ATOM 6315 N N . LYS G 1 47 ? 1.386 17.695 38.437 1.00 61.06 47 LYS G N 1
ATOM 6316 C CA . LYS G 1 47 ? 1.296 17.606 39.900 1.00 62.37 47 LYS G CA 1
ATOM 6317 C C . LYS G 1 47 ? 2.180 18.652 40.591 1.00 63.06 47 LYS G C 1
ATOM 6318 O O . LYS G 1 47 ? 3.217 19.059 40.048 1.00 63.37 47 LYS G O 1
ATOM 6324 N N . TYR G 1 48 ? 1.752 19.099 41.769 1.00 63.70 48 TYR G N 1
ATOM 6325 C CA . TYR G 1 48 ? 2.601 19.911 42.633 1.00 64.92 48 TYR G CA 1
ATOM 6326 C C . TYR G 1 48 ? 2.535 19.480 44.106 1.00 65.73 48 TYR G C 1
ATOM 6327 O O . TYR G 1 48 ? 1.585 18.798 44.536 1.00 66.12 48 TYR G O 1
ATOM 6336 N N . ILE G 1 49 ? 3.542 19.866 44.855 1.00 66.19 49 ILE G N 1
ATOM 6337 C CA . ILE G 1 49 ? 3.684 19.683 46.298 1.00 66.48 49 ILE G CA 1
ATOM 6338 C C . ILE G 1 49 ? 4.385 20.905 46.902 1.00 66.61 49 ILE G C 1
ATOM 6339 O O . ILE G 1 49 ? 5.397 21.383 46.316 1.00 67.20 49 ILE G O 1
ATOM 6344 N N . VAL G 1 50 ? 3.854 21.426 48.001 1.00 67.22 50 VAL G N 1
ATOM 6345 C CA . VAL G 1 50 ? 4.445 22.559 48.712 1.00 67.31 50 VAL G CA 1
ATOM 6346 C C . VAL G 1 50 ? 4.944 22.085 50.075 1.00 67.89 50 VAL G C 1
ATOM 6347 O O . VAL G 1 50 ? 4.254 21.336 50.769 1.00 67.41 50 VAL G O 1
ATOM 6351 N N . ALA G 1 51 ? 6.148 22.513 50.448 1.00 68.62 51 ALA G N 1
ATOM 6352 C CA . ALA G 1 51 ? 6.754 22.090 51.712 1.00 69.26 51 ALA G CA 1
ATOM 6353 C C . ALA G 1 51 ? 7.107 23.283 52.591 1.00 69.75 51 ALA G C 1
ATOM 6354 O O . ALA G 1 51 ? 7.688 24.251 52.100 1.00 69.99 51 ALA G O 1
ATOM 6356 N N . GLY G 1 52 ? 6.753 23.214 53.881 1.00 70.10 52 GLY G N 1
ATOM 6357 C CA . GLY G 1 52 ? 7.213 24.206 54.866 1.00 70.50 52 GLY G CA 1
ATOM 6358 C C . GLY G 1 52 ? 6.151 25.142 55.425 1.00 70.85 52 GLY G C 1
ATOM 6359 O O . GLY G 1 52 ? 4.965 24.819 55.369 1.00 70.99 52 GLY G O 1
ATOM 6360 N N . PRO G 1 53 ? 6.572 26.313 55.967 1.00 70.83 53 PRO G N 1
ATOM 6361 C CA . PRO G 1 53 ? 5.652 27.219 56.673 1.00 70.92 53 PRO G CA 1
ATOM 6362 C C . PRO G 1 53 ? 4.560 27.816 55.789 1.00 70.87 53 PRO G C 1
ATOM 6363 O O . PRO G 1 53 ? 4.853 28.350 54.716 1.00 70.90 53 PRO G O 1
ATOM 6367 N N . GLY G 1 54 ? 3.316 27.725 56.255 1.00 70.76 54 GLY G N 1
ATOM 6368 C CA . GLY G 1 54 ? 2.168 28.291 55.550 1.00 70.90 54 GLY G CA 1
ATOM 6369 C C . GLY G 1 54 ? 1.724 27.472 54.349 1.00 71.12 54 GLY G C 1
ATOM 6370 O O . GLY G 1 54 ? 0.955 27.960 53.522 1.00 71.44 54 GLY G O 1
ATOM 6371 N N . ALA G 1 55 ? 2.194 26.226 54.268 1.00 71.07 55 ALA G N 1
ATOM 6372 C CA . ALA G 1 55 ? 1.911 25.317 53.149 1.00 71.04 55 ALA G CA 1
ATOM 6373 C C . ALA G 1 55 ? 0.433 24.949 52.936 1.00 70.93 55 ALA G C 1
ATOM 6374 O O . ALA G 1 55 ? -0.095 25.113 51.832 1.00 70.75 55 ALA G O 1
ATOM 6376 N N . ASP G 1 56 ? -0.185 24.387 53.969 1.00 70.92 56 ASP G N 1
ATOM 6377 C CA . ASP G 1 56 ? -1.516 23.799 53.850 1.00 70.89 56 ASP G CA 1
ATOM 6378 C C . ASP G 1 56 ? -2.518 24.902 53.516 1.00 70.60 56 ASP G C 1
ATOM 6379 O O . ASP G 1 56 ? -3.704 24.644 53.326 1.00 70.89 56 ASP G O 1
ATOM 6384 N N . GLU G 1 57 ? -2.028 26.132 53.439 1.00 70.05 57 GLU G N 1
ATOM 6385 C CA . GLU G 1 57 ? -2.842 27.235 52.988 1.00 69.81 57 GLU G CA 1
ATOM 6386 C C . GLU G 1 57 ? -2.141 28.016 51.881 1.00 69.70 57 GLU G C 1
ATOM 6387 O O . GLU G 1 57 ? -1.680 29.138 52.085 1.00 69.83 57 GLU G O 1
ATOM 6393 N N . PHE G 1 58 ? -2.065 27.395 50.706 1.00 69.42 58 PHE G N 1
ATOM 6394 C CA . PHE G 1 58 ? -1.254 27.883 49.584 1.00 68.85 58 PHE G CA 1
ATOM 6395 C C . PHE G 1 58 ? -2.118 28.428 48.457 1.00 67.96 58 PHE G C 1
ATOM 6396 O O . PHE G 1 58 ? -3.101 27.800 48.076 1.00 67.61 58 PHE G O 1
ATOM 6404 N N . GLU G 1 59 ? -1.731 29.583 47.912 1.00 66.84 59 GLU G N 1
ATOM 6405 C CA . GLU G 1 59 ? -2.464 30.212 46.787 1.00 65.45 59 GLU G CA 1
ATOM 6406 C C . GLU G 1 59 ? -1.598 30.290 45.527 1.00 64.37 59 GLU G C 1
ATOM 6407 O O . GLU G 1 59 ? -0.569 30.969 45.541 1.00 64.85 59 GLU G O 1
ATOM 6413 N N . GLY G 1 60 ? -2.003 29.622 44.443 1.00 62.83 60 GLY G N 1
ATOM 6414 C CA . GLY G 1 60 ? -1.279 29.754 43.157 1.00 61.07 60 GLY G CA 1
ATOM 6415 C C . GLY G 1 60 ? -1.966 29.301 41.874 1.00 59.54 60 GLY G C 1
ATOM 6416 O O . GLY G 1 60 ? -3.173 29.097 41.840 1.00 59.88 60 GLY G O 1
ATOM 6417 N N . THR G 1 61 ? -1.190 29.135 40.813 1.00 58.11 61 THR G N 1
ATOM 6418 C CA . THR G 1 61 ? -1.723 28.655 39.538 1.00 56.86 61 THR G CA 1
ATOM 6419 C C . THR G 1 61 ? -0.914 27.464 39.027 1.00 56.46 61 THR G C 1
ATOM 6420 O O . THR G 1 61 ? 0.304 27.425 39.199 1.00 56.43 61 THR G O 1
ATOM 6424 N N . LEU G 1 62 ? -1.598 26.502 38.407 1.00 55.82 62 LEU G N 1
ATOM 6425 C CA . LEU G 1 62 ? -0.985 25.282 37.852 1.00 55.66 62 LEU G CA 1
ATOM 6426 C C . LEU G 1 62 ? -1.239 25.194 36.339 1.00 55.77 62 LEU G C 1
ATOM 6427 O O . LEU G 1 62 ? -2.406 25.250 35.903 1.00 55.72 62 LEU G O 1
ATOM 6432 N N . GLU G 1 63 ? -0.171 25.021 35.549 1.00 55.35 63 GLU G N 1
ATOM 6433 C CA . GLU G 1 63 ? -0.296 24.962 34.082 1.00 55.52 63 GLU G CA 1
ATOM 6434 C C . GLU G 1 63 ? 0.306 23.705 33.428 1.00 55.29 63 GLU G C 1
ATOM 6435 O O . GLU G 1 63 ? 1.244 23.095 33.968 1.00 55.67 63 GLU G O 1
ATOM 6441 N N . LEU G 1 64 ? -0.225 23.324 32.261 1.00 54.30 64 LEU G N 1
ATOM 6442 C CA . LEU G 1 64 ? 0.351 22.212 31.479 1.00 54.12 64 LEU G CA 1
ATOM 6443 C C . LEU G 1 64 ? 0.237 22.424 29.967 1.00 54.11 64 LEU G C 1
ATOM 6444 O O . LEU G 1 64 ? -0.804 22.856 29.465 1.00 53.81 64 LEU G O 1
ATOM 6449 N N . GLY G 1 65 ? 1.332 22.121 29.265 1.00 54.33 65 GLY G N 1
ATOM 6450 C CA . GLY G 1 65 ? 1.406 22.212 27.799 1.00 54.52 65 GLY G CA 1
ATOM 6451 C C . GLY G 1 65 ? 2.802 22.055 27.212 1.00 54.27 65 GLY G C 1
ATOM 6452 O O . GLY G 1 65 ? 3.607 21.235 27.679 1.00 54.09 65 GLY G O 1
ATOM 6453 N N . TYR G 1 66 ? 3.086 22.863 26.190 1.00 54.00 66 TYR G N 1
ATOM 6454 C CA . TYR G 1 66 ? 4.335 22.782 25.451 1.00 53.72 66 TYR G CA 1
ATOM 6455 C C . TYR G 1 66 ? 4.630 24.030 24.601 1.00 53.99 66 TYR G C 1
ATOM 6456 O O . TYR G 1 66 ? 3.735 24.860 24.347 1.00 53.85 66 TYR G O 1
ATOM 6465 N N . GLN G 1 67 ? 5.897 24.140 24.184 1.00 53.22 67 GLN G N 1
ATOM 6466 C CA . GLN G 1 67 ? 6.330 25.074 23.158 1.00 52.81 67 GLN G CA 1
ATOM 6467 C C . GLN G 1 67 ? 6.346 24.344 21.800 1.00 52.12 67 GLN G C 1
ATOM 6468 O O . GLN G 1 67 ? 6.645 23.156 21.720 1.00 51.96 67 GLN G O 1
ATOM 6474 N N . ILE G 1 68 ? 5.986 25.085 20.758 1.00 51.60 68 ILE G N 1
ATOM 6475 C CA . ILE G 1 68 ? 6.004 24.663 19.354 1.00 51.24 68 ILE G CA 1
ATOM 6476 C C . ILE G 1 68 ? 7.198 25.320 18.652 1.00 51.45 68 ILE G C 1
ATOM 6477 O O . ILE G 1 68 ? 7.472 26.509 18.838 1.00 51.09 68 ILE G O 1
ATOM 6482 N N . GLY G 1 69 ? 7.915 24.566 17.837 1.00 51.54 69 GLY G N 1
ATOM 6483 C CA . GLY G 1 69 ? 9.023 25.171 17.142 1.00 52.23 69 GLY G CA 1
ATOM 6484 C C . GLY G 1 69 ? 9.024 24.751 15.700 1.00 52.79 69 GLY G C 1
ATOM 6485 O O . GLY G 1 69 ? 9.269 23.584 15.378 1.00 53.52 69 GLY G O 1
ATOM 6486 N N . GLY G 1 70 ? 8.760 25.708 14.828 1.00 52.95 122 GLY G N 1
ATOM 6487 C CA . GLY G 1 70 ? 8.825 25.475 13.385 1.00 53.32 122 GLY G CA 1
ATOM 6488 C C . GLY G 1 70 ? 8.929 26.833 12.721 1.00 53.41 122 GLY G C 1
ATOM 6489 O O . GLY G 1 70 ? 10.033 27.268 12.392 1.00 53.48 122 GLY G O 1
ATOM 6490 N N . PRO G 1 71 ? 7.775 27.506 12.520 1.00 53.50 123 PRO G N 1
ATOM 6491 C CA . PRO G 1 71 ? 7.666 28.909 12.041 1.00 53.69 123 PRO G CA 1
ATOM 6492 C C . PRO G 1 71 ? 7.937 29.990 13.114 1.00 53.71 123 PRO G C 1
ATOM 6493 O O . PRO G 1 71 ? 7.739 31.204 12.872 1.00 53.60 123 PRO G O 1
ATOM 6497 N N . GLY G 1 72 ? 8.434 29.544 14.259 1.00 53.15 124 GLY G N 1
ATOM 6498 C CA . GLY G 1 72 ? 8.679 30.412 15.392 1.00 53.84 124 GLY G CA 1
ATOM 6499 C C . GLY G 1 72 ? 8.624 29.579 16.662 1.00 54.14 124 GLY G C 1
ATOM 6500 O O . GLY G 1 72 ? 8.472 28.353 16.603 1.00 54.81 124 GLY G O 1
ATOM 6501 N N . ILE G 1 73 ? 8.733 30.252 17.803 1.00 54.05 125 ILE G N 1
ATOM 6502 C CA . ILE G 1 73 ? 8.689 29.628 19.111 1.00 54.02 125 ILE G CA 1
ATOM 6503 C C . ILE G 1 73 ? 7.495 30.240 19.826 1.00 53.87 125 ILE G C 1
ATOM 6504 O O . ILE G 1 73 ? 7.527 31.430 20.161 1.00 53.91 125 ILE G O 1
ATOM 6509 N N . GLN G 1 74 ? 6.454 29.422 20.022 1.00 53.63 126 GLN G N 1
ATOM 6510 C CA . GLN G 1 74 ? 5.170 29.821 20.631 1.00 53.61 126 GLN G CA 1
ATOM 6511 C C . GLN G 1 74 ? 4.719 28.859 21.749 1.00 52.50 126 GLN G C 1
ATOM 6512 O O . GLN G 1 74 ? 4.661 27.652 21.548 1.00 52.61 126 GLN G O 1
ATOM 6518 N N . GLU G 1 75 ? 4.385 29.393 22.919 1.00 51.28 127 GLU G N 1
ATOM 6519 C CA . GLU G 1 75 ? 3.953 28.547 24.032 1.00 50.80 127 GLU G CA 1
ATOM 6520 C C . GLU G 1 75 ? 2.424 28.259 23.987 1.00 50.54 127 GLU G C 1
ATOM 6521 O O . GLU G 1 75 ? 1.616 29.187 23.895 1.00 50.64 127 GLU G O 1
ATOM 6527 N N . VAL G 1 76 ? 2.043 26.978 24.027 1.00 50.07 128 VAL G N 1
ATOM 6528 C CA . VAL G 1 76 ? 0.642 26.592 24.242 1.00 49.09 128 VAL G CA 1
ATOM 6529 C C . VAL G 1 76 ? 0.437 26.102 25.663 1.00 49.29 128 VAL G C 1
ATOM 6530 O O . VAL G 1 76 ? 1.205 25.286 26.184 1.00 48.48 128 VAL G O 1
ATOM 6534 N N . ALA G 1 77 ? -0.609 26.649 26.282 1.00 50.05 129 ALA G N 1
ATOM 6535 C CA . ALA G 1 77 ? -1.090 26.218 27.582 1.00 50.49 129 ALA G CA 1
ATOM 6536 C C . ALA G 1 77 ? -2.419 25.404 27.461 1.00 50.66 129 ALA G C 1
ATOM 6537 O O . ALA G 1 77 ? -3.514 25.953 27.432 1.00 50.19 129 ALA G O 1
ATOM 6539 N N . THR G 1 78 ? -2.280 24.086 27.360 1.00 51.47 130 THR G N 1
ATOM 6540 C CA . THR G 1 78 ? -3.391 23.150 27.277 1.00 51.99 130 THR G CA 1
ATOM 6541 C C . THR G 1 78 ? -4.379 23.403 28.405 1.00 52.46 130 THR G C 1
ATOM 6542 O O . THR G 1 78 ? -5.595 23.460 28.180 1.00 52.93 130 THR G O 1
ATOM 6546 N N . PHE G 1 79 ? -3.872 23.535 29.626 1.00 52.64 131 PHE G N 1
ATOM 6547 C CA . PHE G 1 79 ? -4.701 24.105 30.697 1.00 52.83 131 PHE G CA 1
ATOM 6548 C C . PHE G 1 79 ? -3.909 25.043 31.585 1.00 53.34 131 PHE G C 1
ATOM 6549 O O . PHE G 1 79 ? -2.675 24.947 31.649 1.00 53.80 131 PHE G O 1
ATOM 6557 N N . SER G 1 80 ? -4.643 25.940 32.243 1.00 53.62 132 SER G N 1
ATOM 6558 C CA . SER G 1 80 ? -4.131 26.846 33.239 1.00 53.96 132 SER G CA 1
ATOM 6559 C C . SER G 1 80 ? -5.268 27.097 34.224 1.00 54.49 132 SER G C 1
ATOM 6560 O O . SER G 1 80 ? -6.366 27.484 33.814 1.00 54.32 132 SER G O 1
ATOM 6563 N N . VAL G 1 81 ? -5.005 26.872 35.514 1.00 55.43 133 VAL G N 1
ATOM 6564 C CA . VAL G 1 81 ? -6.054 26.864 36.558 1.00 56.48 133 VAL G CA 1
ATOM 6565 C C . VAL G 1 81 ? -5.569 27.386 37.925 1.00 57.34 133 VAL G C 1
ATOM 6566 O O . VAL G 1 81 ? -4.413 27.190 38.265 1.00 57.71 133 VAL G O 1
ATOM 6570 N N . ASP G 1 82 ? -6.434 28.037 38.707 1.00 58.45 134 ASP G N 1
ATOM 6571 C CA . ASP G 1 82 ? -6.056 28.452 40.062 1.00 59.78 134 ASP G CA 1
ATOM 6572 C C . ASP G 1 82 ? -6.098 27.253 41.005 1.00 60.72 134 ASP G C 1
ATOM 6573 O O . ASP G 1 82 ? -6.969 26.393 40.869 1.00 60.89 134 ASP G O 1
ATOM 6578 N N . VAL G 1 83 ? -5.139 27.177 41.934 1.00 61.64 135 VAL G N 1
ATOM 6579 C CA . VAL G 1 83 ? -5.165 26.161 42.998 1.00 62.33 135 VAL G CA 1
ATOM 6580 C C . VAL G 1 83 ? -4.832 26.721 44.386 1.00 63.11 135 VAL G C 1
ATOM 6581 O O . VAL G 1 83 ? -4.186 27.767 44.528 1.00 62.96 135 VAL G O 1
ATOM 6585 N N . SER G 1 84 ? -5.300 25.991 45.397 1.00 63.86 136 SER G N 1
ATOM 6586 C CA . SER G 1 84 ? -4.983 26.248 46.782 1.00 64.59 136 SER G CA 1
ATOM 6587 C C . SER G 1 84 ? -4.732 24.906 47.453 1.00 65.33 136 SER G C 1
ATOM 6588 O O . SER G 1 84 ? -5.064 23.851 46.892 1.00 65.24 136 SER G O 1
ATOM 6591 N N . GLY G 1 85 ? -4.137 24.957 48.646 1.00 66.08 137 GLY G N 1
ATOM 6592 C CA . GLY G 1 85 ? -3.677 23.759 49.341 1.00 66.53 137 GLY G CA 1
ATOM 6593 C C . GLY G 1 85 ? -2.216 23.444 49.053 1.00 66.84 137 GLY G C 1
ATOM 6594 O O . GLY G 1 85 ? -1.670 23.823 48.009 1.00 66.75 137 GLY G O 1
ATOM 6595 N N . ALA G 1 86 ? -1.599 22.736 49.991 1.00 66.85 138 ALA G N 1
ATOM 6596 C CA . ALA G 1 86 ? -0.210 22.335 49.907 1.00 66.92 138 ALA G CA 1
ATOM 6597 C C . ALA G 1 86 ? 0.033 21.274 48.840 1.00 67.01 138 ALA G C 1
ATOM 6598 O O . ALA G 1 86 ? 1.185 21.040 48.444 1.00 67.30 138 ALA G O 1
ATOM 6600 N N . GLU G 1 87 ? -1.041 20.610 48.405 1.00 66.76 139 GLU G N 1
ATOM 6601 C CA . GLU G 1 87 ? -0.965 19.549 47.392 1.00 66.47 139 GLU G CA 1
ATOM 6602 C C . GLU G 1 87 ? -2.094 19.649 46.377 1.00 66.05 139 GLU G C 1
ATOM 6603 O O . GLU G 1 87 ? -3.111 20.301 46.637 1.00 66.17 139 GLU G O 1
ATOM 6609 N N . GLY G 1 88 ? -1.908 18.999 45.225 1.00 65.65 140 GLY G N 1
ATOM 6610 C CA . GLY G 1 88 ? -2.884 19.041 44.122 1.00 64.77 140 GLY G CA 1
ATOM 6611 C C . GLY G 1 88 ? -2.351 18.574 42.773 1.00 64.10 140 GLY G C 1
ATOM 6612 O O . GLY G 1 88 ? -1.195 18.174 42.647 1.00 64.50 140 GLY G O 1
ATOM 6613 N N . GLY G 1 89 ? -3.200 18.615 41.753 1.00 63.50 141 GLY G N 1
ATOM 6614 C CA . GLY G 1 89 ? -2.842 18.075 40.444 1.00 62.64 141 GLY G CA 1
ATOM 6615 C C . GLY G 1 89 ? -4.030 17.845 39.528 1.00 61.95 141 GLY G C 1
ATOM 6616 O O . GLY G 1 89 ? -5.080 17.362 39.964 1.00 61.48 141 GLY G O 1
ATOM 6617 N N . VAL G 1 90 ? -3.861 18.203 38.254 1.00 61.64 142 VAL G N 1
ATOM 6618 C CA . VAL G 1 90 ? -4.915 18.036 37.246 1.00 60.99 142 VAL G CA 1
ATOM 6619 C C . VAL G 1 90 ? -4.372 17.461 35.951 1.00 60.74 142 VAL G C 1
ATOM 6620 O O . VAL G 1 90 ? -3.297 17.847 35.502 1.00 61.02 142 VAL G O 1
ATOM 6624 N N . ALA G 1 91 ? -5.129 16.534 35.361 1.00 60.23 143 ALA G N 1
ATOM 6625 C CA . ALA G 1 91 ? -4.676 15.757 34.195 1.00 59.20 143 ALA G CA 1
ATOM 6626 C C . ALA G 1 91 ? -5.456 16.108 32.924 1.00 58.39 143 ALA G C 1
ATOM 6627 O O . ALA G 1 91 ? -6.510 16.740 33.012 1.00 58.69 143 ALA G O 1
ATOM 6629 N N . VAL G 1 92 ? -4.948 15.696 31.754 1.00 57.39 144 VAL G N 1
ATOM 6630 C CA . VAL G 1 92 ? -5.598 15.985 30.463 1.00 56.31 144 VAL G CA 1
ATOM 6631 C C . VAL G 1 92 ? -5.426 14.847 29.450 1.00 55.79 144 VAL G C 1
ATOM 6632 O O . VAL G 1 92 ? -4.327 14.334 29.259 1.00 56.10 144 VAL G O 1
ATOM 6636 N N . SER G 1 93 ? -6.521 14.438 28.817 1.00 55.08 145 SER G N 1
ATOM 6637 C CA . SER G 1 93 ? -6.474 13.400 27.782 1.00 54.33 145 SER G CA 1
ATOM 6638 C C . SER G 1 93 ? -6.924 13.988 26.442 1.00 54.01 145 SER G C 1
ATOM 6639 O O . SER G 1 93 ? -7.876 14.767 26.401 1.00 53.91 145 SER G O 1
ATOM 6642 N N . ASN G 1 94 ? -6.221 13.623 25.366 1.00 53.63 146 ASN G N 1
ATOM 6643 C CA . ASN G 1 94 ? -6.515 14.071 23.984 1.00 53.46 146 ASN G CA 1
ATOM 6644 C C . ASN G 1 94 ? -6.715 15.571 23.701 1.00 52.89 146 ASN G C 1
ATOM 6645 O O . ASN G 1 94 ? -7.606 15.941 22.940 1.00 52.86 146 ASN G O 1
ATOM 6650 N N . ALA G 1 95 ? -5.880 16.442 24.256 1.00 52.29 147 ALA G N 1
ATOM 6651 C CA . ALA G 1 95 ? -5.937 17.843 23.823 1.00 51.86 147 ALA G CA 1
ATOM 6652 C C . ALA G 1 95 ? -5.573 17.891 22.350 1.00 51.51 147 ALA G C 1
ATOM 6653 O O . ALA G 1 95 ? -4.925 16.981 21.849 1.00 51.79 147 ALA G O 1
ATOM 6655 N N . HIS G 1 96 ? -6.014 18.934 21.649 1.00 51.40 148 HIS G N 1
ATOM 6656 C CA . HIS G 1 96 ? -5.748 19.050 20.211 1.00 50.67 148 HIS G CA 1
ATOM 6657 C C . HIS G 1 96 ? -4.728 20.131 19.915 1.00 50.27 148 HIS G C 1
ATOM 6658 O O . HIS G 1 96 ? -4.851 21.269 20.383 1.00 50.35 148 HIS G O 1
ATOM 6665 N N . GLY G 1 97 ? -3.721 19.771 19.126 1.00 49.68 149 GLY G N 1
ATOM 6666 C CA . GLY G 1 97 ? -2.719 20.732 18.662 1.00 48.13 149 GLY G CA 1
ATOM 6667 C C . GLY G 1 97 ? -2.536 20.641 17.160 1.00 47.27 149 GLY G C 1
ATOM 6668 O O . GLY G 1 97 ? -2.535 19.539 16.598 1.00 47.89 149 GLY G O 1
ATOM 6669 N N . THR G 1 98 ? -2.407 21.789 16.502 1.00 45.90 150 THR G N 1
ATOM 6670 C CA . THR G 1 98 ? -1.944 21.813 15.113 1.00 44.96 150 THR G CA 1
ATOM 6671 C C . THR G 1 98 ? -1.032 22.996 14.800 1.00 45.10 150 THR G C 1
ATOM 6672 O O . THR G 1 98 ? -1.032 24.014 15.513 1.00 43.85 150 THR G O 1
ATOM 6676 N N . VAL G 1 99 ? -0.210 22.803 13.769 1.00 45.31 151 VAL G N 1
ATOM 6677 C CA . VAL G 1 99 ? 0.584 23.874 13.187 1.00 45.91 151 VAL G CA 1
ATOM 6678 C C . VAL G 1 99 ? 0.848 23.604 11.697 1.00 46.66 151 VAL G C 1
ATOM 6679 O O . VAL G 1 99 ? 0.931 22.446 11.250 1.00 46.02 151 VAL G O 1
ATOM 6683 N N . THR G 1 100 ? 0.946 24.689 10.939 1.00 47.57 152 THR G N 1
ATOM 6684 C CA . THR G 1 100 ? 1.181 24.609 9.512 1.00 48.60 152 THR G CA 1
ATOM 6685 C C . THR G 1 100 ? 2.283 25.557 9.056 1.00 49.54 152 THR G C 1
ATOM 6686 O O . THR G 1 100 ? 2.709 26.466 9.786 1.00 49.47 152 THR G O 1
ATOM 6690 N N . GLY G 1 101 ? 2.703 25.347 7.813 1.00 50.44 153 GLY G N 1
ATOM 6691 C CA . GLY G 1 101 ? 3.926 25.915 7.286 1.00 50.83 153 GLY G CA 1
ATOM 6692 C C . GLY G 1 101 ? 5.113 25.094 7.752 1.00 51.00 153 GLY G C 1
ATOM 6693 O O . GLY G 1 101 ? 6.235 25.535 7.591 1.00 51.33 153 GLY G O 1
ATOM 6694 N N . ALA G 1 102 ? 4.880 23.889 8.265 1.00 51.33 154 ALA G N 1
ATOM 6695 C CA . ALA G 1 102 ? 5.938 23.099 8.896 1.00 51.45 154 ALA G CA 1
ATOM 6696 C C . ALA G 1 102 ? 6.941 22.742 7.868 1.00 51.71 154 ALA G C 1
ATOM 6697 O O . ALA G 1 102 ? 6.938 21.660 7.313 1.00 51.32 154 ALA G O 1
ATOM 6699 N N . ALA G 1 103 ? 7.805 23.702 7.619 1.00 52.69 155 ALA G N 1
ATOM 6700 C CA . ALA G 1 103 ? 8.831 23.585 6.639 1.00 53.63 155 ALA G CA 1
ATOM 6701 C C . ALA G 1 103 ? 9.869 22.612 7.230 1.00 54.09 155 ALA G C 1
ATOM 6702 O O . ALA G 1 103 ? 10.829 23.027 7.888 1.00 54.44 155 ALA G O 1
ATOM 6704 N N . GLY G 1 104 ? 9.626 21.313 7.024 1.00 54.15 156 GLY G N 1
ATOM 6705 C CA . GLY G 1 104 ? 10.538 20.270 7.471 1.00 54.81 156 GLY G CA 1
ATOM 6706 C C . GLY G 1 104 ? 10.559 20.078 8.983 1.00 55.17 156 GLY G C 1
ATOM 6707 O O . GLY G 1 104 ? 11.334 20.724 9.714 1.00 55.02 156 GLY G O 1
ATOM 6708 N N . GLY G 1 105 ? 9.701 19.179 9.451 1.00 55.20 157 GLY G N 1
ATOM 6709 C CA . GLY G 1 105 ? 9.647 18.839 10.869 1.00 54.87 157 GLY G CA 1
ATOM 6710 C C . GLY G 1 105 ? 9.055 19.903 11.777 1.00 54.17 157 GLY G C 1
ATOM 6711 O O . GLY G 1 105 ? 8.964 21.087 11.410 1.00 54.56 157 GLY G O 1
ATOM 6712 N N . VAL G 1 106 ? 8.645 19.460 12.966 1.00 52.95 158 VAL G N 1
ATOM 6713 C CA . VAL G 1 106 ? 8.300 20.338 14.086 1.00 51.23 158 VAL G CA 1
ATOM 6714 C C . VAL G 1 106 ? 8.615 19.603 15.396 1.00 50.62 158 VAL G C 1
ATOM 6715 O O . VAL G 1 106 ? 8.193 18.448 15.610 1.00 50.03 158 VAL G O 1
ATOM 6719 N N . LEU G 1 107 ? 9.375 20.266 16.257 1.00 49.78 159 LEU G N 1
ATOM 6720 C CA . LEU G 1 107 ? 9.662 19.773 17.588 1.00 48.96 159 LEU G CA 1
ATOM 6721 C C . LEU G 1 107 ? 8.742 20.383 18.629 1.00 48.09 159 LEU G C 1
ATOM 6722 O O . LEU G 1 107 ? 8.410 21.548 18.559 1.00 47.98 159 LEU G O 1
ATOM 6727 N N . LEU G 1 108 ? 8.352 19.579 19.607 1.00 47.26 160 LEU G N 1
ATOM 6728 C CA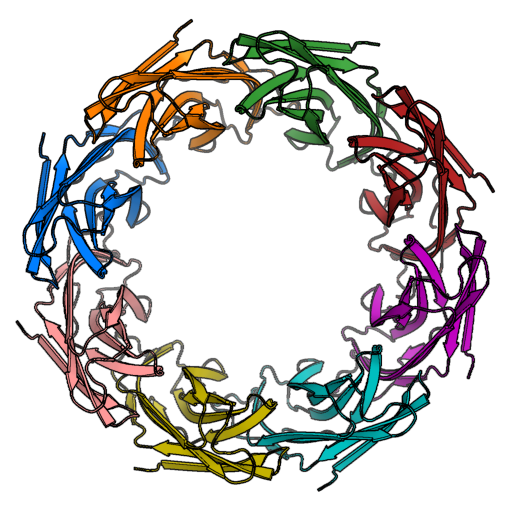 . LEU G 1 108 ? 7.480 20.025 20.695 1.00 46.19 160 LEU G CA 1
ATOM 6729 C C . LEU G 1 108 ? 8.137 19.886 22.083 1.00 46.09 160 LEU G C 1
ATOM 6730 O O . LEU G 1 108 ? 8.509 18.751 22.483 1.00 45.77 160 LEU G O 1
ATOM 6735 N N . ARG G 1 109 ? 8.241 21.005 22.823 1.00 45.05 161 ARG G N 1
ATOM 6736 C CA . ARG G 1 109 ? 8.774 20.959 24.190 1.00 44.90 161 ARG G CA 1
ATOM 6737 C C . ARG G 1 109 ? 7.733 21.075 25.299 1.00 45.32 161 ARG G C 1
ATOM 6738 O O . ARG G 1 109 ? 7.267 22.189 25.591 1.00 46.08 161 ARG G O 1
ATOM 6746 N N . PRO G 1 110 ? 7.365 19.937 25.925 1.00 44.95 162 PRO G N 1
ATOM 6747 C CA . PRO G 1 110 ? 6.416 19.878 27.068 1.00 44.97 162 PRO G CA 1
ATOM 6748 C C . PRO G 1 110 ? 6.918 20.406 28.446 1.00 45.15 162 PRO G C 1
ATOM 6749 O O . PRO G 1 110 ? 8.060 20.117 28.833 1.00 44.55 162 PRO G O 1
ATOM 6753 N N . PHE G 1 111 ? 6.052 21.147 29.168 1.00 44.77 163 PHE G N 1
ATOM 6754 C CA . PHE G 1 111 ? 6.358 21.650 30.504 1.00 45.15 163 PHE G CA 1
ATOM 6755 C C . PHE G 1 111 ? 5.191 21.547 31.456 1.00 45.91 163 PHE G C 1
ATOM 6756 O O . PHE G 1 111 ? 4.046 21.750 31.054 1.00 46.23 163 PHE G O 1
ATOM 6764 N N . ALA G 1 112 ? 5.501 21.239 32.721 1.00 46.18 164 ALA G N 1
ATOM 6765 C CA . ALA G 1 112 ? 4.633 21.547 33.844 1.00 46.25 164 ALA G CA 1
ATOM 6766 C C . ALA G 1 112 ? 5.199 22.776 34.556 1.00 46.73 164 ALA G C 1
ATOM 6767 O O . ALA G 1 112 ? 6.441 22.946 34.650 1.00 46.50 164 ALA G O 1
ATOM 6769 N N . ARG G 1 113 ? 4.294 23.635 35.023 1.00 46.06 165 ARG G N 1
ATOM 6770 C CA . ARG G 1 113 ? 4.646 24.869 35.681 1.00 45.59 165 ARG G CA 1
ATOM 6771 C C . ARG G 1 113 ? 3.803 25.056 36.930 1.00 46.01 165 ARG G C 1
ATOM 6772 O O . ARG G 1 113 ? 2.622 24.747 36.944 1.00 46.00 165 ARG G O 1
ATOM 6780 N N . LEU G 1 114 ? 4.422 25.543 37.997 1.00 46.43 166 LEU G N 1
ATOM 6781 C CA . LEU G 1 114 ? 3.695 26.008 39.184 1.00 46.60 166 LEU G CA 1
ATOM 6782 C C . LEU G 1 114 ? 4.081 27.472 39.406 1.00 46.97 166 LEU G C 1
ATOM 6783 O O . LEU G 1 114 ? 5.260 27.815 39.293 1.00 46.86 166 LEU G O 1
ATOM 6788 N N . ILE G 1 115 ? 3.085 28.318 39.682 1.00 47.71 167 ILE G N 1
ATOM 6789 C CA . ILE G 1 115 ? 3.269 29.745 39.964 1.00 48.56 167 ILE G CA 1
ATOM 6790 C C . ILE G 1 115 ? 2.500 30.104 41.233 1.00 49.77 167 ILE G C 1
ATOM 6791 O O . ILE G 1 115 ? 1.343 29.696 41.398 1.00 50.00 167 ILE G O 1
ATOM 6796 N N . ALA G 1 116 ? 3.106 30.913 42.100 1.00 50.91 168 ALA G N 1
ATOM 6797 C CA . ALA G 1 116 ? 2.481 31.272 43.378 1.00 51.45 168 ALA G CA 1
ATOM 6798 C C . ALA G 1 116 ? 1.896 32.671 43.381 1.00 51.79 168 ALA G C 1
ATOM 6799 O O . ALA G 1 116 ? 2.418 33.566 42.720 1.00 52.47 168 ALA G O 1
ATOM 6801 N N . SER G 1 117 ? 0.821 32.868 44.141 1.00 51.83 169 SER G N 1
ATOM 6802 C CA . SER G 1 117 ? 0.263 34.208 44.340 1.00 51.88 169 SER G CA 1
ATOM 6803 C C . SER G 1 117 ? 1.318 35.144 44.929 1.00 51.17 169 SER G C 1
ATOM 6804 O O . SER G 1 117 ? 1.109 36.358 45.001 1.00 51.51 169 SER G O 1
ATOM 6807 N N . THR G 1 118 ? 2.451 34.578 45.336 1.00 50.38 170 THR G N 1
ATOM 6808 C CA . THR G 1 118 ? 3.570 35.369 45.891 1.00 49.64 170 THR G CA 1
ATOM 6809 C C . THR G 1 118 ? 4.614 35.845 44.876 1.00 49.93 170 THR G C 1
ATOM 6810 O O . THR G 1 118 ? 5.629 36.427 45.276 1.00 50.13 170 THR G O 1
ATOM 6814 N N . GLY G 1 119 ? 4.361 35.606 43.580 1.00 50.06 171 GLY G N 1
ATOM 6815 C CA . GLY G 1 119 ? 5.279 35.988 42.481 1.00 49.57 171 GLY G CA 1
ATOM 6816 C C . GLY G 1 119 ? 6.218 34.859 42.062 1.00 49.79 171 GLY G C 1
ATOM 6817 O O . GLY G 1 119 ? 6.544 34.695 40.865 1.00 49.97 171 GLY G O 1
ATOM 6818 N N . ASP G 1 120 ? 6.652 34.071 43.049 1.00 49.12 172 ASP G N 1
ATOM 6819 C CA . ASP G 1 120 ? 7.610 32.979 42.825 1.00 48.57 172 ASP G CA 1
ATOM 6820 C C . ASP G 1 120 ? 7.028 31.981 41.823 1.00 47.58 172 ASP G C 1
ATOM 6821 O O . ASP G 1 120 ? 5.788 31.820 41.757 1.00 46.86 172 ASP G O 1
ATOM 6826 N N . SER G 1 121 ? 7.911 31.318 41.055 1.00 45.77 173 SER G N 1
ATOM 6827 C CA . SER G 1 121 ? 7.475 30.353 40.045 1.00 44.64 173 SER G CA 1
ATOM 6828 C C . SER G 1 121 ? 8.495 29.273 39.795 1.00 43.74 173 SER G C 1
ATOM 6829 O O . SER G 1 121 ? 9.703 29.524 39.821 1.00 44.83 173 SER G O 1
ATOM 6832 N N . VAL G 1 122 ? 8.022 28.076 39.491 1.00 41.61 174 VAL G N 1
ATOM 6833 C CA . VAL G 1 122 ? 8.931 27.028 39.099 1.00 39.98 174 VAL G CA 1
ATOM 6834 C C . VAL G 1 122 ? 8.304 26.273 37.948 1.00 40.22 174 VAL G C 1
ATOM 6835 O O . VAL G 1 122 ? 7.107 26.041 37.943 1.00 39.34 174 VAL G O 1
ATOM 6839 N N . THR G 1 123 ? 9.121 25.898 36.974 1.00 41.24 175 THR G N 1
ATOM 6840 C CA . THR G 1 123 ? 8.637 25.175 35.795 1.00 42.60 175 THR G CA 1
ATOM 6841 C C . THR G 1 123 ? 9.651 24.082 35.436 1.00 42.18 175 THR G C 1
ATOM 6842 O O . THR G 1 123 ? 10.847 24.350 35.417 1.00 42.51 175 THR G O 1
ATOM 6846 N N . THR G 1 124 ? 9.150 22.862 35.198 1.00 42.33 176 THR G N 1
ATOM 6847 C CA . THR G 1 124 ? 9.908 21.652 34.806 1.00 41.75 176 THR G CA 1
ATOM 6848 C C . THR G 1 124 ? 9.555 21.357 33.358 1.00 43.29 176 THR G C 1
ATOM 6849 O O . THR G 1 124 ? 8.374 21.329 33.018 1.00 43.54 176 THR G O 1
ATOM 6853 N N . TYR G 1 125 ? 10.556 21.131 32.506 1.00 44.76 177 TYR G N 1
ATOM 6854 C CA . TYR G 1 125 ? 10.317 20.705 31.132 1.00 46.14 177 TYR G CA 1
ATOM 6855 C C . TYR G 1 125 ? 10.830 19.280 30.942 1.00 47.64 177 TYR G C 1
ATOM 6856 O O . TYR G 1 125 ? 11.674 18.800 31.706 1.00 46.95 177 TYR G O 1
ATOM 6865 N N . GLY G 1 126 ? 10.292 18.596 29.928 1.00 49.43 178 GLY G N 1
ATOM 6866 C CA . GLY G 1 126 ? 10.830 17.316 29.465 1.00 51.42 178 GLY G CA 1
ATOM 6867 C C . GLY G 1 126 ? 11.565 17.547 28.146 1.00 52.90 178 GLY G C 1
ATOM 6868 O O . GLY G 1 126 ? 11.540 18.654 27.597 1.00 53.21 178 GLY G O 1
ATOM 6869 N N . GLU G 1 127 ? 12.235 16.515 27.643 1.00 53.84 179 GLU G N 1
ATOM 6870 C CA . GLU G 1 127 ? 12.907 16.614 26.350 1.00 54.62 179 GLU G CA 1
ATOM 6871 C C . GLU G 1 127 ? 11.850 16.663 25.234 1.00 54.72 179 GLU G C 1
ATOM 6872 O O . GLU G 1 127 ? 10.846 15.965 25.315 1.00 54.80 179 GLU G O 1
ATOM 6878 N N . PRO G 1 128 ? 12.081 17.497 24.203 1.00 55.30 180 PRO G N 1
ATOM 6879 C CA . PRO G 1 128 ? 11.264 17.624 22.993 1.00 55.66 180 PRO G CA 1
ATOM 6880 C C . PRO G 1 128 ? 10.865 16.316 22.312 1.00 55.81 180 PRO G C 1
ATOM 6881 O O . PRO G 1 128 ? 11.703 15.422 22.187 1.00 56.17 180 PRO G O 1
ATOM 6885 N N . TRP G 1 129 ? 9.604 16.223 21.865 1.00 55.65 181 TRP G N 1
ATOM 6886 C CA . TRP G 1 129 ? 9.192 15.195 20.885 1.00 55.39 181 TRP G CA 1
ATOM 6887 C C . TRP G 1 129 ? 9.158 15.758 19.452 1.00 55.48 181 TRP G C 1
ATOM 6888 O O . TRP G 1 129 ? 8.922 16.953 19.251 1.00 55.11 181 TRP G O 1
ATOM 6899 N N . ASN G 1 130 ? 9.363 14.870 18.478 1.00 55.87 182 ASN G N 1
ATOM 6900 C CA . ASN G 1 130 ? 9.557 15.220 17.071 1.00 56.35 182 ASN G CA 1
ATOM 6901 C C . ASN G 1 130 ? 8.342 14.844 16.244 1.00 56.90 182 ASN G C 1
ATOM 6902 O O . ASN G 1 130 ? 8.160 13.687 15.883 1.00 56.60 182 ASN G O 1
ATOM 6907 N N . MET G 1 131 ? 7.503 15.828 15.938 1.00 57.95 183 MET G N 1
ATOM 6908 C CA . MET G 1 131 ? 6.326 15.567 15.119 1.00 58.81 183 MET G CA 1
ATOM 6909 C C . MET G 1 131 ? 6.823 15.471 13.681 1.00 59.23 183 MET G C 1
ATOM 6910 O O . MET G 1 131 ? 6.616 16.387 12.903 1.00 59.95 183 MET G O 1
ATOM 6915 N N . ASN G 1 132 ? 7.489 14.378 13.329 1.00 59.65 184 ASN G N 1
ATOM 6916 C CA . ASN G 1 132 ? 7.853 14.123 11.936 1.00 60.13 184 ASN G CA 1
ATOM 6917 C C . ASN G 1 132 ? 8.548 12.766 11.819 1.00 60.12 184 ASN G C 1
ATOM 6918 O O . ASN G 1 132 ? 9.754 12.692 11.584 1.00 60.14 184 ASN G O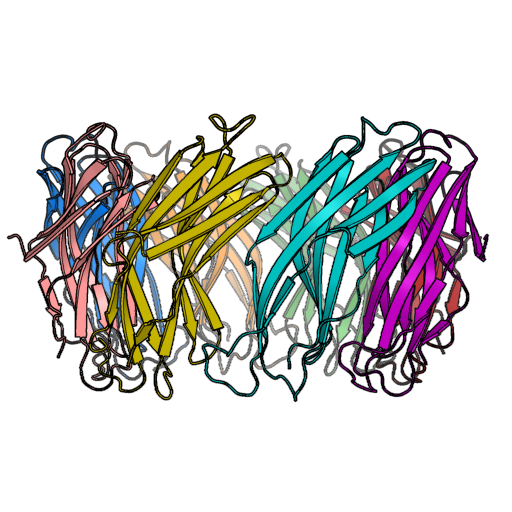 1
ATOM 6924 N N . GLY H 1 1 ? -26.571 4.954 17.648 1.00 54.98 1 GLY H N 1
ATOM 6925 C CA . GLY H 1 1 ? -26.258 4.635 19.071 1.00 54.21 1 GLY H CA 1
ATOM 6926 C C . GLY H 1 1 ? -24.924 5.218 19.449 1.00 53.93 1 GLY H C 1
ATOM 6927 O O . GLY H 1 1 ? -24.539 6.271 18.947 1.00 54.24 1 GLY H O 1
ATOM 6928 N N . LEU H 1 2 ? -24.205 4.524 20.324 1.00 53.55 2 LEU H N 1
ATOM 6929 C CA . LEU H 1 2 ? -22.890 4.968 20.739 1.00 52.79 2 LEU H CA 1
ATOM 6930 C C . LEU H 1 2 ? -21.951 4.818 19.572 1.00 52.08 2 LEU H C 1
ATOM 6931 O O . LEU H 1 2 ? -21.821 3.741 19.026 1.00 51.89 2 LEU H O 1
ATOM 6936 N N . ASP H 1 3 ? -21.315 5.917 19.190 1.00 51.63 3 ASP H N 1
ATOM 6937 C CA . ASP H 1 3 ? -20.272 5.913 18.167 1.00 51.32 3 ASP H CA 1
ATOM 6938 C C . ASP H 1 3 ? -18.875 5.742 18.747 1.00 51.15 3 ASP H C 1
ATOM 6939 O O . ASP H 1 3 ? -18.068 4.982 18.229 1.00 50.54 3 ASP H O 1
ATOM 6944 N N . ASN H 1 4 ? -18.595 6.483 19.817 1.00 51.45 4 ASN H N 1
ATOM 6945 C CA . ASN H 1 4 ? -17.291 6.443 20.462 1.00 51.58 4 ASN H CA 1
ATOM 6946 C C . ASN H 1 4 ? -17.349 7.044 21.845 1.00 51.94 4 ASN H C 1
ATOM 6947 O O . ASN H 1 4 ? -18.284 7.776 22.172 1.00 51.68 4 ASN H O 1
ATOM 6952 N N . GLU H 1 5 ? -16.337 6.726 22.651 1.00 53.17 5 GLU H N 1
ATOM 6953 C CA . GLU H 1 5 ? -16.251 7.163 24.047 1.00 54.08 5 GLU H CA 1
ATOM 6954 C C . GLU H 1 5 ? -14.826 7.072 24.562 1.00 54.29 5 GLU H C 1
ATOM 6955 O O . GLU H 1 5 ? -14.002 6.319 24.023 1.00 54.36 5 GLU H O 1
ATOM 6961 N N . LEU H 1 6 ? -14.543 7.830 25.615 1.00 54.31 6 LEU H N 1
ATOM 6962 C CA . LEU H 1 6 ? -13.248 7.751 26.282 1.00 54.73 6 LEU H CA 1
ATOM 6963 C C . LEU H 1 6 ? -13.336 8.250 27.724 1.00 55.56 6 LEU H C 1
ATOM 6964 O O . LEU H 1 6 ? -14.017 9.255 28.013 1.00 55.76 6 LEU H O 1
ATOM 6969 N N . SER H 1 7 ? -12.646 7.531 28.613 1.00 56.02 7 SER H N 1
ATOM 6970 C CA . SER H 1 7 ? -12.626 7.835 30.030 1.00 56.50 7 SER H CA 1
ATOM 6971 C C . SER H 1 7 ? -11.233 8.253 30.457 1.00 56.56 7 SER H C 1
ATOM 6972 O O . SER H 1 7 ? -10.255 8.006 29.760 1.00 56.51 7 SER H O 1
ATOM 6975 N N . LEU H 1 8 ? -11.164 8.897 31.614 1.00 56.88 8 LEU H N 1
ATOM 6976 C CA . LEU H 1 8 ? -9.925 9.399 32.178 1.00 56.99 8 LEU H CA 1
ATOM 6977 C C . LEU H 1 8 ? -10.057 9.442 33.713 1.00 57.62 8 LEU H C 1
ATOM 6978 O O . LEU H 1 8 ? -11.101 9.864 34.242 1.00 57.67 8 LEU H O 1
ATOM 6983 N N . VAL H 1 9 ? -9.007 9.018 34.426 1.00 57.84 9 VAL H N 1
ATOM 6984 C CA . VAL H 1 9 ? -8.975 9.165 35.886 1.00 57.70 9 VAL H CA 1
ATOM 6985 C C . VAL H 1 9 ? -8.410 10.571 36.095 1.00 58.36 9 VAL H C 1
ATOM 6986 O O . VAL H 1 9 ? -7.237 10.811 35.799 1.00 58.68 9 VAL H O 1
ATOM 6990 N N . ASP H 1 10 ? -9.245 11.499 36.576 1.00 58.89 10 ASP H N 1
ATOM 6991 C CA . ASP H 1 10 ? -8.842 12.909 36.689 1.00 59.60 10 ASP H CA 1
ATOM 6992 C C . ASP H 1 10 ? -8.013 13.120 37.941 1.00 59.44 10 ASP H C 1
ATOM 6993 O O . ASP H 1 10 ? -7.665 12.165 38.611 1.00 59.25 10 ASP H O 1
ATOM 6998 N N . GLY H 1 11 ? -7.711 14.380 38.244 1.00 59.84 11 GLY H N 1
ATOM 6999 C CA . GLY H 1 11 ? -6.721 14.743 39.260 1.00 60.33 11 GLY H CA 1
ATOM 7000 C C . GLY H 1 11 ? -7.192 14.663 40.701 1.00 60.61 11 GLY H C 1
ATOM 7001 O O . GLY H 1 11 ? -6.434 14.944 41.625 1.00 60.50 11 GLY H O 1
ATOM 7002 N N . GLN H 1 12 ? -8.448 14.283 40.895 1.00 60.95 12 GLN H N 1
ATOM 7003 C CA . GLN H 1 12 ? -8.946 14.004 42.238 1.00 61.18 12 GLN H CA 1
ATOM 7004 C C . GLN H 1 12 ? -9.625 12.648 42.357 1.00 61.00 12 GLN H C 1
ATOM 7005 O O . GLN H 1 12 ? -10.620 12.488 43.082 1.00 60.64 12 GLN H O 1
ATOM 7011 N N . ASP H 1 13 ? -9.068 11.691 41.610 1.00 60.71 13 ASP H N 1
ATOM 7012 C CA . ASP H 1 13 ? -9.495 10.298 41.609 1.00 60.81 13 ASP H CA 1
ATOM 7013 C C . ASP H 1 13 ? -10.957 10.075 41.241 1.00 60.14 13 ASP H C 1
ATOM 7014 O O . ASP H 1 13 ? -11.538 9.063 41.631 1.00 60.19 13 ASP H O 1
ATOM 7019 N N . ARG H 1 14 ? -11.554 11.013 40.509 1.00 59.57 14 ARG H N 1
ATOM 7020 C CA . ARG H 1 14 ? -12.892 10.818 39.951 1.00 59.32 14 ARG H CA 1
ATOM 7021 C C . ARG H 1 14 ? -12.689 10.161 38.592 1.00 59.25 14 ARG H C 1
ATOM 7022 O O . ARG H 1 14 ? -11.659 10.428 37.946 1.00 59.41 14 ARG H O 1
ATOM 7030 N N . THR H 1 15 ? -13.633 9.303 38.168 1.00 58.38 15 THR H N 1
ATOM 7031 C CA . THR H 1 15 ? -13.533 8.612 36.870 1.00 57.97 15 THR H CA 1
ATOM 7032 C C . THR H 1 15 ? -14.472 9.181 35.792 1.00 57.46 15 THR H C 1
ATOM 7033 O O . THR H 1 15 ? -15.668 8.870 35.740 1.00 58.06 15 THR H O 1
ATOM 7037 N N . LEU H 1 16 ? -13.891 9.998 34.919 1.00 56.59 16 LEU H N 1
ATOM 7038 C CA . LEU H 1 16 ? -14.632 10.819 33.975 1.00 55.34 16 LEU H CA 1
ATOM 7039 C C . LEU H 1 16 ? -14.697 10.214 32.590 1.00 54.68 16 LEU H C 1
ATOM 7040 O O . LEU H 1 16 ? -13.671 9.959 31.944 1.00 54.12 16 LEU H O 1
ATOM 7045 N N . THR H 1 17 ? -15.933 10.030 32.142 1.00 53.76 17 THR H N 1
ATOM 7046 C CA . THR H 1 17 ? -16.252 9.498 30.821 1.00 53.42 17 THR H CA 1
ATOM 7047 C C . THR H 1 17 ? -16.818 10.598 29.887 1.00 53.04 17 THR H C 1
ATOM 7048 O O . THR H 1 17 ? -17.446 11.543 30.356 1.00 52.97 17 THR H O 1
ATOM 7052 N N . VAL H 1 18 ? -16.579 10.495 28.580 1.00 52.34 18 VAL H N 1
ATOM 7053 C CA . VAL H 1 18 ? -17.325 11.330 27.633 1.00 51.85 18 VAL H CA 1
ATOM 7054 C C . VAL H 1 18 ? -17.723 10.506 26.418 1.00 51.37 18 VAL H C 1
ATOM 7055 O O . VAL H 1 18 ? -16.955 9.656 25.970 1.00 51.89 18 VAL H O 1
ATOM 7059 N N . GLN H 1 19 ? -18.935 10.718 25.909 1.00 50.52 19 GLN H N 1
ATOM 7060 C CA . GLN H 1 19 ? -19.476 9.841 24.861 1.00 49.56 19 GLN H CA 1
ATOM 7061 C C . GLN H 1 19 ? -20.038 10.611 23.712 1.00 48.99 19 GLN H C 1
ATOM 7062 O O . GLN H 1 19 ? -20.413 11.771 23.887 1.00 48.36 19 GLN H O 1
ATOM 7068 N N . GLN H 1 20 ? -20.146 9.928 22.565 1.00 48.78 20 GLN H N 1
ATOM 7069 C CA . GLN H 1 20 ? -20.635 10.502 21.290 1.00 48.69 20 GLN H CA 1
ATOM 7070 C C . GLN H 1 20 ? -21.613 9.521 20.652 1.00 49.29 20 GLN H C 1
ATOM 7071 O O . GLN H 1 20 ? -21.231 8.423 20.274 1.00 49.54 20 GLN H O 1
ATOM 7077 N N . TRP H 1 21 ? -22.867 9.939 20.538 1.00 49.88 21 TRP H N 1
ATOM 7078 C CA . TRP H 1 21 ? -23.972 9.090 20.096 1.00 50.70 21 TRP H CA 1
ATOM 7079 C C . TRP H 1 21 ? -24.690 9.630 18.856 1.00 50.58 21 TRP H C 1
ATOM 7080 O O . TRP H 1 21 ? -24.944 10.834 18.747 1.00 51.12 21 TRP H O 1
ATOM 7091 N N . ASP H 1 22 ? -24.976 8.764 17.902 1.00 50.21 22 ASP H N 1
ATOM 7092 C CA . ASP H 1 22 ? -25.866 9.106 16.810 1.00 50.32 22 ASP H CA 1
ATOM 7093 C C . ASP H 1 22 ? -25.384 10.193 15.859 1.00 49.26 22 ASP H C 1
ATOM 7094 O O . ASP H 1 22 ? -26.202 10.852 15.250 1.00 49.47 22 ASP H O 1
ATOM 7099 N N . THR H 1 23 ? -24.073 10.368 15.714 1.00 48.03 23 THR H N 1
ATOM 7100 C CA . THR H 1 23 ? -23.521 11.382 14.829 1.00 47.15 23 THR H CA 1
ATOM 7101 C C . THR H 1 23 ? -24.070 11.241 13.435 1.00 47.21 23 THR H C 1
ATOM 7102 O O . THR H 1 23 ? -24.223 10.157 12.929 1.00 46.65 23 THR H O 1
ATOM 7106 N N . PHE H 1 24 ? -24.365 12.371 12.819 1.00 47.94 24 PHE H N 1
ATOM 7107 C CA . PHE H 1 24 ? -24.625 12.419 11.398 1.00 48.32 24 PHE H CA 1
ATOM 7108 C C . PHE H 1 24 ? -24.088 13.715 10.820 1.00 47.81 24 PHE H C 1
ATOM 7109 O O . PHE H 1 24 ? -24.421 14.781 11.307 1.00 48.38 24 PHE H O 1
ATOM 7117 N N . LEU H 1 25 ? -23.256 13.621 9.791 1.00 46.83 25 LEU H N 1
ATOM 7118 C CA . LEU H 1 25 ? -22.834 14.824 9.070 1.00 45.96 25 LEU H CA 1
ATOM 7119 C C . LEU H 1 25 ? -23.357 14.794 7.619 1.00 45.25 25 LEU H C 1
ATOM 7120 O O . LEU H 1 25 ? -22.711 14.257 6.721 1.00 44.38 25 LEU H O 1
ATOM 7125 N N . ASN H 1 26 ? -24.533 15.383 7.402 1.00 45.06 26 ASN H N 1
ATOM 7126 C CA . ASN H 1 26 ? -25.228 15.286 6.114 1.00 44.36 26 ASN H CA 1
ATOM 7127 C C . ASN H 1 26 ? -24.796 16.342 5.102 1.00 44.00 26 ASN H C 1
ATOM 7128 O O . ASN H 1 26 ? -25.121 17.519 5.225 1.00 43.94 26 ASN H O 1
ATOM 7133 N N . GLY H 1 27 ? -24.078 15.902 4.082 1.00 43.84 27 GLY H N 1
ATOM 7134 C CA . GLY H 1 27 ? -23.511 16.822 3.106 1.00 44.19 27 GLY H CA 1
ATOM 7135 C C . GLY H 1 27 ? -24.543 17.235 2.097 1.00 44.35 27 GLY H C 1
ATOM 7136 O O . GLY H 1 27 ? -25.280 16.386 1.586 1.00 44.95 27 GLY H O 1
ATOM 7137 N N . VAL H 1 28 ? -24.630 18.536 1.817 1.00 43.88 28 VAL H N 1
ATOM 7138 C CA . VAL H 1 28 ? -25.579 18.974 0.808 1.00 43.54 28 VAL H CA 1
ATOM 7139 C C . VAL H 1 28 ? -24.912 19.706 -0.333 1.00 43.83 28 VAL H C 1
ATOM 7140 O O . VAL H 1 28 ? -23.732 20.088 -0.259 1.00 42.88 28 VAL H O 1
ATOM 7144 N N . PHE H 1 29 ? -25.663 19.845 -1.411 1.00 44.40 29 PHE H N 1
ATOM 7145 C CA . PHE H 1 29 ? -25.279 20.652 -2.534 1.00 45.65 29 PHE H CA 1
ATOM 7146 C C . PHE H 1 29 ? -25.361 22.082 -2.079 1.00 45.00 29 PHE H C 1
ATOM 7147 O O . PHE H 1 29 ? -26.389 22.500 -1.596 1.00 44.94 29 PHE H O 1
ATOM 7155 N N . PRO H 1 30 ? -24.268 22.830 -2.236 1.00 44.33 30 PRO H N 1
ATOM 7156 C CA . PRO H 1 30 ? -24.114 24.113 -1.547 1.00 43.75 30 PRO H CA 1
ATOM 7157 C C . PRO H 1 30 ? -24.956 25.227 -2.145 1.00 43.46 30 PRO H C 1
ATOM 7158 O O . PRO H 1 30 ? -25.070 25.345 -3.397 1.00 43.27 30 PRO H O 1
ATOM 7162 N N . LEU H 1 31 ? -25.454 26.074 -1.256 1.00 42.55 31 LEU H N 1
ATOM 7163 C CA . LEU H 1 31 ? -26.472 27.057 -1.571 1.00 42.81 31 LEU H CA 1
ATOM 7164 C C . LEU H 1 31 ? -25.966 28.112 -2.520 1.00 42.92 31 LEU H C 1
ATOM 7165 O O . LEU H 1 31 ? -26.752 28.745 -3.207 1.00 43.17 31 LEU H O 1
ATOM 7170 N N . ASP H 1 32 ? -24.656 28.313 -2.543 1.00 43.31 32 ASP H N 1
ATOM 7171 C CA . ASP H 1 32 ? -24.054 29.351 -3.364 1.00 44.28 32 ASP H CA 1
ATOM 7172 C C . ASP H 1 32 ? -23.834 28.755 -4.725 1.00 45.11 32 ASP H C 1
ATOM 7173 O O . ASP H 1 32 ? -23.705 29.446 -5.717 1.00 45.77 32 ASP H O 1
ATOM 7178 N N . ARG H 1 33 ? -23.890 27.435 -4.764 1.00 46.03 33 ARG H N 1
ATOM 7179 C CA . ARG H 1 33 ? -23.835 26.662 -5.986 1.00 46.70 33 ARG H CA 1
ATOM 7180 C C . ARG H 1 33 ? -22.467 26.811 -6.605 1.00 45.63 33 ARG H C 1
ATOM 7181 O O . ARG H 1 33 ? -22.293 26.560 -7.774 1.00 45.85 33 ARG H O 1
ATOM 7189 N N . ASN H 1 34 ? -21.498 27.213 -5.793 1.00 45.08 34 ASN H N 1
ATOM 7190 C CA . ASN H 1 34 ? -20.087 27.156 -6.178 1.00 44.99 34 ASN H CA 1
ATOM 7191 C C . ASN H 1 34 ? -19.347 25.884 -5.761 1.00 45.83 34 ASN H C 1
ATOM 7192 O O . ASN H 1 34 ? -19.343 25.499 -4.601 1.00 45.98 34 ASN H O 1
ATOM 7197 N N . ARG H 1 35 ? -18.692 25.249 -6.722 1.00 46.62 35 ARG H N 1
ATOM 7198 C CA . ARG H 1 35 ? -18.159 23.913 -6.530 1.00 47.87 35 ARG H CA 1
ATOM 7199 C C . ARG H 1 35 ? -16.888 23.829 -5.674 1.00 47.02 35 ARG H C 1
ATOM 7200 O O . ARG H 1 35 ? -16.427 22.750 -5.368 1.00 47.02 35 ARG H O 1
ATOM 7208 N N . LEU H 1 36 ? -16.327 24.970 -5.296 1.00 46.43 36 LEU H N 1
ATOM 7209 C CA . LEU H 1 36 ? -15.293 25.007 -4.264 1.00 45.78 36 LEU H CA 1
ATOM 7210 C C . LEU H 1 36 ? -15.907 24.964 -2.873 1.00 45.01 36 LEU H C 1
ATOM 7211 O O . LEU H 1 36 ? -15.224 24.733 -1.889 1.00 45.17 36 LEU H O 1
ATOM 7216 N N . THR H 1 37 ? -17.212 25.184 -2.807 1.00 43.95 37 THR H N 1
ATOM 7217 C CA . THR H 1 37 ? -17.917 25.207 -1.531 1.00 42.30 37 THR H CA 1
ATOM 7218 C C . THR H 1 37 ? -18.396 23.812 -1.076 1.00 41.59 37 THR H C 1
ATOM 7219 O O . THR H 1 37 ? -18.939 23.016 -1.844 1.00 40.77 37 THR H O 1
ATOM 7223 N N . ARG H 1 38 ? -18.155 23.522 0.194 1.00 40.86 38 ARG H N 1
ATOM 7224 C CA . ARG H 1 38 ? -18.764 22.393 0.847 1.00 39.66 38 ARG H CA 1
ATOM 7225 C C . ARG H 1 38 ? -19.764 22.944 1.843 1.00 39.27 38 ARG H C 1
ATOM 7226 O O . ARG H 1 38 ? -19.451 23.918 2.537 1.00 38.47 38 ARG H O 1
ATOM 7234 N N . GLU H 1 39 ? -20.968 22.337 1.874 1.00 38.98 39 GLU H N 1
ATOM 7235 C CA . GLU H 1 39 ? -22.012 22.635 2.851 1.00 38.19 39 GLU H CA 1
ATOM 7236 C C . GLU H 1 39 ? -22.669 21.361 3.420 1.00 38.48 39 GLU H C 1
ATOM 7237 O O . GLU H 1 39 ? -22.861 20.383 2.700 1.00 38.34 39 GLU H O 1
ATOM 7243 N N . TRP H 1 40 ? -23.048 21.390 4.707 1.00 39.00 40 TRP H N 1
ATOM 7244 C CA . TRP H 1 40 ? -23.527 20.195 5.448 1.00 38.52 40 TRP H CA 1
ATOM 7245 C C . TRP H 1 40 ? -24.391 20.534 6.664 1.00 39.37 40 TRP H C 1
ATOM 7246 O O . TRP H 1 40 ? -24.405 21.680 7.140 1.00 39.78 40 TRP H O 1
ATOM 7257 N N . PHE H 1 41 ? -25.084 19.517 7.186 1.00 39.80 41 PHE H N 1
ATOM 7258 C CA . PHE H 1 41 ? -25.837 19.655 8.423 1.00 40.19 41 PHE H CA 1
ATOM 7259 C C . PHE H 1 41 ? -25.370 18.626 9.458 1.00 41.19 41 PHE H C 1
ATOM 7260 O O . PHE H 1 41 ? -25.237 17.414 9.152 1.00 40.55 41 PHE H O 1
ATOM 7268 N N . HIS H 1 42 ? -25.082 19.120 10.666 1.00 41.89 42 HIS H N 1
ATOM 7269 C CA . HIS H 1 42 ? -24.539 18.281 11.759 1.00 43.97 42 HIS H CA 1
ATOM 7270 C C . HIS H 1 42 ? -25.633 17.852 12.724 1.00 44.65 42 HIS H C 1
ATOM 7271 O O . HIS H 1 42 ? -26.438 18.670 13.179 1.00 45.08 42 HIS H O 1
ATOM 7278 N N . SER H 1 43 ? -25.652 16.568 13.039 1.00 45.44 43 SER H N 1
ATOM 7279 C CA . SER H 1 43 ? -26.519 16.072 14.114 1.00 46.51 43 SER H CA 1
ATOM 7280 C C . SER H 1 43 ? -25.737 15.092 14.996 1.00 46.82 43 SER H C 1
ATOM 7281 O O . SER H 1 43 ? -24.842 14.387 14.502 1.00 47.04 43 SER H O 1
ATOM 7284 N N . GLY H 1 44 ? -26.032 15.094 16.295 1.00 47.01 44 GLY H N 1
ATOM 7285 C CA . GLY H 1 44 ? -25.342 14.220 17.256 1.00 47.20 44 GLY H CA 1
ATOM 7286 C C . GLY H 1 44 ? -25.838 14.401 18.680 1.00 47.68 44 GLY H C 1
ATOM 7287 O O . GLY H 1 44 ? -26.644 15.294 18.961 1.00 47.26 44 GLY H O 1
ATOM 7288 N N . ARG H 1 45 ? -25.369 13.532 19.575 1.00 48.27 45 ARG H N 1
ATOM 7289 C CA . ARG H 1 45 ? -25.611 13.678 21.015 1.00 48.63 45 ARG H CA 1
ATOM 7290 C C . ARG H 1 45 ? -24.314 13.591 21.807 1.00 48.33 45 ARG H C 1
ATOM 7291 O O . ARG H 1 45 ? -23.453 12.773 21.487 1.00 49.00 45 ARG H O 1
ATOM 7299 N N . ALA H 1 46 ? -24.171 14.404 22.844 1.00 47.60 46 ALA H N 1
ATOM 7300 C CA . ALA H 1 46 ? -23.066 14.217 23.758 1.00 48.12 46 ALA H CA 1
ATOM 7301 C C . ALA H 1 46 ? -23.554 13.853 25.159 1.00 48.79 46 ALA H C 1
ATOM 7302 O O . ALA H 1 46 ? -24.450 14.515 25.714 1.00 48.53 46 ALA H O 1
ATOM 7304 N N . LYS H 1 47 ? -22.954 12.808 25.727 1.00 49.25 47 LYS H N 1
ATOM 7305 C CA . LYS H 1 47 ? -23.247 12.397 27.106 1.00 49.70 47 LYS H CA 1
ATOM 7306 C C . LYS H 1 47 ? -21.958 12.286 27.911 1.00 50.35 47 LYS H C 1
ATOM 7307 O O . LYS H 1 47 ? -20.877 12.056 27.350 1.00 49.57 47 LYS H O 1
ATOM 7313 N N . TYR H 1 48 ? -22.094 12.469 29.225 1.00 51.53 48 TYR H N 1
ATOM 7314 C CA . TYR H 1 48 ? -21.007 12.273 30.170 1.00 52.35 48 TYR H CA 1
ATOM 7315 C C . TYR H 1 48 ? -21.439 11.397 31.368 1.00 53.86 48 TYR H C 1
ATOM 7316 O O . TYR H 1 48 ? -22.644 11.218 31.630 1.00 53.92 48 TYR H O 1
ATOM 7325 N N . ILE H 1 49 ? -20.440 10.841 32.065 1.00 55.23 49 ILE H N 1
ATOM 7326 C CA . ILE H 1 49 ? -20.617 10.116 33.329 1.00 56.47 49 ILE H CA 1
ATOM 7327 C C . ILE H 1 49 ? -19.406 10.412 34.220 1.00 57.28 49 ILE H C 1
ATOM 7328 O O . ILE H 1 49 ? -18.280 10.446 33.726 1.00 57.89 49 ILE H O 1
ATOM 7333 N N . VAL H 1 50 ? -19.627 10.641 35.518 1.00 58.39 50 VAL H N 1
ATOM 7334 C CA . VAL H 1 50 ? -18.512 10.865 36.490 1.00 58.96 50 VAL H CA 1
ATOM 7335 C C . VAL H 1 50 ? -18.609 10.003 37.772 1.00 59.33 50 VAL H C 1
ATOM 7336 O O . VAL H 1 50 ? -19.314 10.366 38.714 1.00 59.38 50 VAL H O 1
ATOM 7340 N N . ALA H 1 51 ? -17.904 8.865 37.799 1.00 59.88 51 ALA H N 1
ATOM 7341 C CA . ALA H 1 51 ? -17.915 7.956 38.970 1.00 60.23 51 ALA H CA 1
ATOM 7342 C C . ALA H 1 51 ? -16.820 8.338 39.965 1.00 60.56 51 ALA H C 1
ATOM 7343 O O . ALA H 1 51 ? -15.833 8.965 39.577 1.00 61.16 51 ALA H O 1
ATOM 7345 N N . GLY H 1 52 ? -16.999 7.979 41.238 1.00 60.81 52 GLY H N 1
ATOM 7346 C CA . GLY H 1 52 ? -15.982 8.225 42.277 1.00 61.14 52 GLY H CA 1
ATOM 7347 C C . GLY H 1 52 ? -16.300 9.317 43.295 1.00 61.38 52 GLY H C 1
ATOM 7348 O O . GLY H 1 52 ? -17.451 9.771 43.388 1.00 61.84 52 GLY H O 1
ATOM 7349 N N . PRO H 1 53 ? -15.291 9.728 44.091 1.00 61.24 53 PRO H N 1
ATOM 7350 C CA . PRO H 1 53 ? -15.472 10.725 45.151 1.00 61.21 53 PRO H CA 1
ATOM 7351 C C . PRO H 1 53 ? -16.029 12.056 44.681 1.00 61.41 53 PRO H C 1
ATOM 7352 O O . PRO H 1 53 ? -15.492 12.660 43.745 1.00 61.72 53 PRO H O 1
ATOM 7356 N N . GLY H 1 54 ? -17.103 12.504 45.332 1.00 61.42 54 GLY H N 1
ATOM 7357 C CA . GLY H 1 54 ? -17.686 13.812 45.057 1.00 61.33 54 GLY H CA 1
ATOM 7358 C C . GLY H 1 54 ? -18.333 13.920 43.688 1.00 61.56 54 GLY H C 1
ATOM 7359 O O . GLY H 1 54 ? -18.557 15.026 43.198 1.00 62.05 54 GLY H O 1
ATOM 7360 N N . ALA H 1 55 ? -18.647 12.779 43.080 1.00 61.64 55 ALA H N 1
ATOM 7361 C CA . ALA H 1 55 ? -19.277 12.718 41.764 1.00 62.18 55 ALA H CA 1
ATOM 7362 C C . ALA H 1 55 ? -20.540 13.587 41.643 1.00 62.67 55 ALA H C 1
ATOM 7363 O O . ALA H 1 55 ? -20.699 14.337 40.675 1.00 62.32 55 ALA H O 1
ATOM 7365 N N . ASP H 1 56 ? -21.426 13.479 42.635 1.00 63.64 56 ASP H N 1
ATOM 7366 C CA . ASP H 1 56 ? -22.744 14.146 42.620 1.00 64.07 56 ASP H CA 1
ATOM 7367 C C . ASP H 1 56 ? -22.591 15.661 42.759 1.00 63.76 56 ASP H C 1
ATOM 7368 O O . ASP H 1 56 ? -23.537 16.408 42.537 1.00 63.52 56 ASP H O 1
ATOM 7373 N N . GLU H 1 57 ? -21.384 16.098 43.119 1.00 63.98 57 GLU H N 1
ATOM 7374 C CA . GLU H 1 57 ? -21.060 17.533 43.231 1.00 64.09 57 GLU H CA 1
ATOM 7375 C C . GLU H 1 57 ? -20.130 18.048 42.099 1.00 63.95 57 GLU H C 1
ATOM 7376 O O . GLU H 1 57 ? -19.546 19.133 42.197 1.00 63.97 57 GLU H O 1
ATOM 7382 N N . PHE H 1 58 ? -20.041 17.274 41.017 1.00 64.09 58 PHE H N 1
ATOM 7383 C CA . PHE H 1 58 ? -19.234 17.613 39.840 1.00 64.26 58 PHE H CA 1
ATOM 7384 C C . PHE H 1 58 ? -19.716 18.891 39.173 1.00 64.28 58 PHE H C 1
ATOM 7385 O O . PHE H 1 58 ? -20.919 19.079 38.948 1.00 64.71 58 PHE H O 1
ATOM 7393 N N . GLU H 1 59 ? -18.768 19.761 38.852 1.00 63.87 59 GLU H N 1
ATOM 7394 C CA . GLU H 1 59 ? -19.039 20.953 38.058 1.00 63.30 59 GLU H CA 1
ATOM 7395 C C . GLU H 1 59 ? -18.101 20.928 36.846 1.00 62.37 59 GLU H C 1
ATOM 7396 O O . GLU H 1 59 ? -16.872 20.841 37.009 1.00 62.47 59 GLU H O 1
ATOM 7402 N N . GLY H 1 60 ? -18.683 20.981 35.643 1.00 60.82 60 GLY H N 1
ATOM 7403 C CA . GLY H 1 60 ? -17.921 20.908 34.392 1.00 58.64 60 GLY H CA 1
ATOM 7404 C C . GLY H 1 60 ? -18.524 21.670 33.230 1.00 57.12 60 GLY H C 1
ATOM 7405 O O . GLY H 1 60 ? -19.440 22.478 33.412 1.00 57.14 60 GLY H O 1
ATOM 7406 N N . THR H 1 61 ? -17.985 21.436 32.036 1.00 55.34 61 THR H N 1
ATOM 7407 C CA . THR H 1 61 ? -18.508 22.035 30.816 1.00 53.58 61 THR H CA 1
ATOM 7408 C C . THR H 1 61 ? -18.521 20.975 29.742 1.00 52.51 61 THR H C 1
ATOM 7409 O O . THR H 1 61 ? -17.610 20.161 29.660 1.00 52.91 61 THR H O 1
ATOM 7413 N N . LEU H 1 62 ? -19.561 20.966 28.924 1.00 51.42 62 LEU H N 1
ATOM 7414 C CA . LEU H 1 62 ? -19.727 19.901 27.926 1.00 50.79 62 LEU H CA 1
ATOM 7415 C C . LEU H 1 62 ? -19.831 20.487 26.522 1.00 50.25 62 LEU H C 1
ATOM 7416 O O . LEU H 1 62 ? -20.613 21.419 26.265 1.00 49.79 62 LEU H O 1
ATOM 7421 N N . GLU H 1 63 ? -19.007 19.952 25.628 1.00 49.12 63 GLU H N 1
ATOM 7422 C CA . GLU H 1 63 ? -18.905 20.500 24.301 1.00 48.16 63 GLU H CA 1
ATOM 7423 C C . GLU H 1 63 ? -19.066 19.352 23.368 1.00 47.36 63 GLU H C 1
ATOM 7424 O O . GLU H 1 63 ? -18.850 18.204 23.763 1.00 46.84 63 GLU H O 1
ATOM 7430 N N . LEU H 1 64 ? -19.450 19.693 22.136 1.00 46.45 64 LEU H N 1
ATOM 7431 C CA . LEU H 1 64 ? -19.659 18.767 21.014 1.00 46.10 64 LEU H CA 1
ATOM 7432 C C . LEU H 1 64 ? -19.510 19.560 19.700 1.00 45.60 64 LEU H C 1
ATOM 7433 O O . LEU H 1 64 ? -19.992 20.697 19.588 1.00 45.88 64 LEU H O 1
ATOM 7438 N N . GLY H 1 65 ? -18.836 18.956 18.724 1.00 45.03 65 GLY H N 1
ATOM 7439 C CA . GLY H 1 65 ? -18.681 19.539 17.391 1.00 44.75 65 GLY H CA 1
ATOM 7440 C C . GLY H 1 65 ? -17.773 18.705 16.492 1.00 44.50 65 GLY H C 1
ATOM 7441 O O . GLY H 1 65 ? -17.769 17.455 16.575 1.00 43.74 65 GLY H O 1
ATOM 7442 N N . TYR H 1 66 ? -17.003 19.408 15.653 1.00 43.63 66 TYR H N 1
ATOM 7443 C CA . TYR H 1 66 ? -16.073 18.795 14.707 1.00 43.47 66 TYR H CA 1
ATOM 7444 C C . TYR H 1 66 ? -14.911 19.722 14.345 1.00 43.54 66 TYR H C 1
ATOM 7445 O O . TYR H 1 66 ? -14.960 20.927 14.541 1.00 43.77 66 TYR H O 1
ATOM 7454 N N . GLN H 1 67 ? -13.860 19.136 13.806 1.00 43.40 67 GLN H N 1
ATOM 7455 C CA . GLN H 1 67 ? -12.762 19.882 13.282 1.00 43.17 67 GLN H CA 1
ATOM 7456 C C . GLN H 1 67 ? -12.998 19.983 11.765 1.00 42.42 67 GLN H C 1
ATOM 7457 O O . GLN H 1 67 ? -13.552 19.077 11.155 1.00 42.25 67 GLN H O 1
ATOM 7463 N N . ILE H 1 68 ? -12.611 21.090 11.149 1.00 42.02 68 ILE H N 1
ATOM 7464 C CA . ILE H 1 68 ? -12.616 21.153 9.676 1.00 41.22 68 ILE H CA 1
ATOM 7465 C C . ILE H 1 68 ? -11.188 21.052 9.132 1.00 42.30 68 ILE H C 1
ATOM 7466 O O . ILE H 1 68 ? -10.310 21.853 9.481 1.00 41.24 68 ILE H O 1
ATOM 7471 N N . GLY H 1 69 ? -10.969 20.080 8.260 1.00 43.40 69 GLY H N 1
ATOM 7472 C CA . GLY H 1 69 ? -9.689 19.955 7.596 1.00 45.45 69 GLY H CA 1
ATOM 7473 C C . GLY H 1 69 ? -9.765 20.236 6.105 1.00 46.74 69 GLY H C 1
ATOM 7474 O O . GLY H 1 69 ? -10.211 19.371 5.335 1.00 47.47 69 GLY H O 1
ATOM 7475 N N . GLY H 1 70 ? -9.324 21.425 5.700 1.00 47.05 122 GLY H N 1
ATOM 7476 C CA . GLY H 1 70 ? -9.298 21.787 4.291 1.00 48.68 122 GLY H CA 1
ATOM 7477 C C . GLY H 1 70 ? -8.380 22.973 4.067 1.00 50.12 122 GLY H C 1
ATOM 7478 O O . GLY H 1 70 ? -7.163 22.811 3.844 1.00 50.14 122 GLY H O 1
ATOM 7479 N N . PRO H 1 71 ? -8.944 24.187 4.145 1.00 50.78 123 PRO H N 1
ATOM 7480 C CA . PRO H 1 71 ? -8.110 25.399 4.109 1.00 51.34 123 PRO H CA 1
ATOM 7481 C C . PRO H 1 71 ? -7.117 25.430 5.278 1.00 51.53 123 PRO H C 1
ATOM 7482 O O . PRO H 1 71 ? -6.289 26.351 5.387 1.00 51.93 123 PRO H O 1
ATOM 7486 N N . GLY H 1 72 ? -7.185 24.414 6.128 1.00 51.43 124 GLY H N 1
ATOM 7487 C CA . GLY H 1 72 ? -6.442 24.404 7.375 1.00 51.61 124 GLY H CA 1
ATOM 7488 C C . GLY H 1 72 ? -7.261 23.540 8.287 1.00 51.89 124 GLY H C 1
ATOM 7489 O O . GLY H 1 72 ? -8.098 22.761 7.798 1.00 52.41 124 GLY H O 1
ATOM 7490 N N . ILE H 1 73 ? -7.036 23.675 9.598 1.00 51.42 125 ILE H N 1
ATOM 7491 C CA . ILE H 1 73 ? -7.711 22.862 10.595 1.00 51.52 125 ILE H CA 1
ATOM 7492 C C . ILE H 1 73 ? -8.328 23.813 11.598 1.00 52.12 125 ILE H C 1
ATOM 7493 O O . ILE H 1 73 ? -7.608 24.402 12.400 1.00 53.34 125 ILE H O 1
ATOM 7498 N N . GLN H 1 74 ? -9.647 23.985 11.520 1.00 51.85 126 GLN H N 1
ATOM 7499 C CA . GLN H 1 74 ? -10.416 24.859 12.396 1.00 51.42 126 GLN H CA 1
ATOM 7500 C C . GLN H 1 74 ? -11.281 24.028 13.357 1.00 50.58 126 GLN H C 1
ATOM 7501 O O . GLN H 1 74 ? -11.733 22.933 13.018 1.00 50.31 126 GLN H O 1
ATOM 7507 N N . GLU H 1 75 ? -11.516 24.545 14.556 1.00 49.55 127 GLU H N 1
ATOM 7508 C CA . GLU H 1 75 ? -12.438 23.874 15.451 1.00 49.09 127 GLU H CA 1
ATOM 7509 C C . GLU H 1 75 ? -13.761 24.632 15.539 1.00 48.71 127 GLU H C 1
ATOM 7510 O O . GLU H 1 75 ? -13.757 25.852 15.758 1.00 48.56 127 GLU H O 1
ATOM 7516 N N . VAL H 1 76 ? -14.866 23.890 15.346 1.00 47.58 128 VAL H N 1
ATOM 7517 C CA . VAL H 1 76 ? -16.224 24.393 15.511 1.00 46.70 128 VAL H CA 1
ATOM 7518 C C . VAL H 1 76 ? -16.897 23.671 16.686 1.00 46.78 128 VAL H C 1
ATOM 7519 O O . VAL H 1 76 ? -16.947 22.435 16.752 1.00 46.59 128 VAL H O 1
ATOM 7523 N N . ALA H 1 77 ? -17.392 24.461 17.626 1.00 46.58 129 ALA H N 1
ATOM 7524 C CA . ALA H 1 77 ? -18.143 23.950 18.743 1.00 46.48 129 ALA H CA 1
ATOM 7525 C C . ALA H 1 77 ? -19.639 24.195 18.487 1.00 46.73 129 ALA H C 1
ATOM 7526 O O . ALA H 1 77 ? -20.124 25.336 18.630 1.00 46.61 129 ALA H O 1
ATOM 7528 N N . THR H 1 78 ? -20.371 23.139 18.106 1.00 46.70 130 THR H N 1
ATOM 7529 C CA . THR H 1 78 ? -21.775 23.291 17.751 1.00 46.52 130 THR H CA 1
ATOM 7530 C C . THR H 1 78 ? -22.419 23.843 19.006 1.00 47.16 130 THR H C 1
ATOM 7531 O O . THR H 1 78 ? -23.163 24.817 18.948 1.00 46.68 130 THR H O 1
ATOM 7535 N N . PHE H 1 79 ? -22.097 23.227 20.149 1.00 48.11 131 PHE H N 1
ATOM 7536 C CA . PHE H 1 79 ? -22.473 23.774 21.465 1.00 48.48 131 PHE H CA 1
ATOM 7537 C C . PHE H 1 79 ? -21.386 23.642 22.556 1.00 48.71 131 PHE H C 1
ATOM 7538 O O . PHE H 1 79 ? -20.520 22.742 22.500 1.00 48.60 131 PHE H O 1
ATOM 7546 N N . SER H 1 80 ? -21.459 24.527 23.551 1.00 48.54 132 SER H N 1
ATOM 7547 C CA . SER H 1 80 ? -20.577 24.463 24.708 1.00 48.82 132 SER H CA 1
ATOM 7548 C C . SER H 1 80 ? -21.350 24.933 25.954 1.00 49.37 132 SER H C 1
ATOM 7549 O O . SER H 1 80 ? -21.846 26.066 25.990 1.00 49.22 132 SER H O 1
ATOM 7552 N N . VAL H 1 81 ? -21.461 24.057 26.959 1.00 50.01 133 VAL H N 1
ATOM 7553 C CA . VAL H 1 81 ? -22.436 24.255 28.035 1.00 51.26 133 VAL H CA 1
ATOM 7554 C C . VAL H 1 81 ? -22.043 23.804 29.432 1.00 51.84 133 VAL H C 1
ATOM 7555 O O . VAL H 1 81 ? -21.504 22.719 29.614 1.00 51.88 133 VAL H O 1
ATOM 7559 N N . ASP H 1 82 ? -22.350 24.610 30.454 1.00 52.79 134 ASP H N 1
ATOM 7560 C CA . ASP H 1 82 ? -22.214 24.204 31.870 1.00 53.60 134 ASP H CA 1
ATOM 7561 C C . ASP H 1 82 ? -23.201 23.074 32.230 1.00 53.95 134 ASP H C 1
ATOM 7562 O O . ASP H 1 82 ? -24.427 23.280 32.226 1.00 53.70 134 ASP H O 1
ATOM 7567 N N . VAL H 1 83 ? -22.640 21.894 32.520 1.00 54.06 135 VAL H N 1
ATOM 7568 C CA . VAL H 1 83 ? -23.336 20.716 33.048 1.00 54.21 135 VAL H CA 1
ATOM 7569 C C . VAL H 1 83 ? -22.943 20.530 34.549 1.00 54.20 135 VAL H C 1
ATOM 7570 O O . VAL H 1 83 ? -22.013 21.146 35.028 1.00 54.48 135 VAL H O 1
ATOM 7574 N N . SER H 1 84 ? -23.662 19.692 35.293 1.00 54.77 136 SER H N 1
ATOM 7575 C CA . SER H 1 84 ? -23.401 19.450 36.733 1.00 54.96 136 SER H CA 1
ATOM 7576 C C . S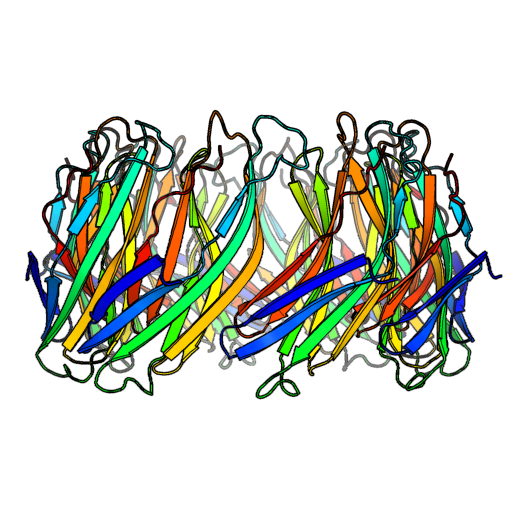ER H 1 84 ? -24.195 18.199 37.111 1.00 54.73 136 SER H C 1
ATOM 7577 O O . SER H 1 84 ? -25.176 17.910 36.444 1.00 55.13 136 SER H O 1
ATOM 7580 N N . GLY H 1 85 ? -23.800 17.491 38.184 1.00 54.87 137 GLY H N 1
ATOM 7581 C CA . GLY H 1 85 ? -24.388 16.204 38.601 1.00 53.84 137 GLY H CA 1
ATOM 7582 C C . GLY H 1 85 ? -23.462 15.145 38.065 1.00 53.40 137 GLY H C 1
ATOM 7583 O O . GLY H 1 85 ? -22.597 15.451 37.263 1.00 54.37 137 GLY H O 1
ATOM 7584 N N . ALA H 1 86 ? -23.616 13.905 38.493 1.00 52.83 138 ALA H N 1
ATOM 7585 C CA . ALA H 1 86 ? -22.694 12.847 38.069 1.00 52.06 138 ALA H CA 1
ATOM 7586 C C . ALA H 1 86 ? -23.051 12.418 36.660 1.00 51.63 138 ALA H C 1
ATOM 7587 O O . ALA H 1 86 ? -22.350 11.590 36.045 1.00 50.92 138 ALA H O 1
ATOM 7589 N N . GLU H 1 87 ? -24.148 13.005 36.162 1.00 51.30 139 GLU H N 1
ATOM 7590 C CA . GLU H 1 87 ? -24.738 12.640 34.862 1.00 51.30 139 GLU H CA 1
ATOM 7591 C C . GLU H 1 87 ? -25.480 13.705 34.075 1.00 50.75 139 GLU H C 1
ATOM 7592 O O . GLU H 1 87 ? -26.080 14.640 34.640 1.00 50.50 139 GLU H O 1
ATOM 7598 N N . GLY H 1 88 ? -25.433 13.524 32.753 1.00 50.02 140 GLY H N 1
ATOM 7599 C CA . GLY H 1 88 ? -26.025 14.457 31.806 1.00 49.15 140 GLY H CA 1
ATOM 7600 C C . GLY H 1 88 ? -25.746 14.156 30.337 1.00 48.66 140 GLY H C 1
ATOM 7601 O O . GLY H 1 88 ? -25.048 13.192 29.971 1.00 48.13 140 GLY H O 1
ATOM 7602 N N . GLY H 1 89 ? -26.319 15.005 29.496 1.00 47.98 141 GLY H N 1
ATOM 7603 C CA . GLY H 1 89 ? -26.272 14.821 28.065 1.00 47.49 141 GLY H CA 1
ATOM 7604 C C . GLY H 1 89 ? -27.027 15.921 27.354 1.00 47.03 141 GLY H C 1
ATOM 7605 O O . GLY H 1 89 ? -28.058 16.402 27.836 1.00 46.82 141 GLY H O 1
ATOM 7606 N N . VAL H 1 90 ? -26.517 16.336 26.206 1.00 46.31 142 VAL H N 1
ATOM 7607 C CA . VAL H 1 90 ? -27.271 17.272 25.388 1.00 46.02 142 VAL H CA 1
ATOM 7608 C C . VAL H 1 90 ? -27.172 16.952 23.900 1.00 45.10 142 VAL H C 1
ATOM 7609 O O . VAL H 1 90 ? -26.119 16.553 23.423 1.00 45.65 142 VAL H O 1
ATOM 7613 N N . ALA H 1 91 ? -28.289 17.104 23.191 1.00 44.05 143 ALA H N 1
ATOM 7614 C CA . ALA H 1 91 ? -28.411 16.664 21.792 1.00 42.86 143 ALA H CA 1
ATOM 7615 C C . ALA H 1 91 ? -28.632 17.816 20.802 1.00 41.78 143 ALA H C 1
ATOM 7616 O O . ALA H 1 91 ? -29.367 18.773 21.099 1.00 42.33 143 ALA H O 1
ATOM 7618 N N . VAL H 1 92 ? -28.027 17.728 19.622 1.00 39.99 144 VAL H N 1
ATOM 7619 C CA . VAL H 1 92 ? -28.271 18.745 18.598 1.00 38.63 144 VAL H CA 1
ATOM 7620 C C . VAL H 1 92 ? -28.849 18.163 17.315 1.00 39.06 144 VAL H C 1
ATOM 7621 O O . VAL H 1 92 ? -28.427 17.062 16.853 1.00 38.37 144 VAL H O 1
ATOM 7625 N N . SER H 1 93 ? -29.772 18.917 16.708 1.00 38.69 145 SER H N 1
ATOM 7626 C CA . SER H 1 93 ? -30.332 18.492 15.437 1.00 39.76 145 SER H CA 1
ATOM 7627 C C . SER H 1 93 ? -30.425 19.544 14.336 1.00 39.54 145 SER H C 1
ATOM 7628 O O . SER H 1 93 ? -31.105 20.563 14.476 1.00 39.11 145 SER H O 1
ATOM 7631 N N . ASN H 1 94 ? -29.773 19.244 13.222 1.00 39.89 146 ASN H N 1
ATOM 7632 C CA . ASN H 1 94 ? -29.699 20.135 12.056 1.00 40.16 146 ASN H CA 1
ATOM 7633 C C . ASN H 1 94 ? -28.935 21.434 12.208 1.00 40.06 146 ASN H C 1
ATOM 7634 O O . ASN H 1 94 ? -29.414 22.470 11.793 1.00 40.73 146 ASN H O 1
ATOM 7639 N N . ALA H 1 95 ? -27.736 21.396 12.761 1.00 40.70 147 ALA H N 1
ATOM 7640 C CA . ALA H 1 95 ? -26.916 22.597 12.814 1.00 41.23 147 ALA H CA 1
ATOM 7641 C C . ALA H 1 95 ? -26.277 22.797 11.453 1.00 41.54 147 ALA H C 1
ATOM 7642 O O . ALA H 1 95 ? -25.914 21.853 10.822 1.00 43.41 147 ALA H O 1
ATOM 7644 N N . HIS H 1 96 ? -26.136 24.037 11.016 1.00 42.46 148 HIS H N 1
ATOM 7645 C CA . HIS H 1 96 ? -25.484 24.374 9.760 1.00 42.04 148 HIS H CA 1
ATOM 7646 C C . HIS H 1 96 ? -23.978 24.537 9.886 1.00 42.45 148 HIS H C 1
ATOM 7647 O O . HIS H 1 96 ? -23.455 25.214 10.820 1.00 42.47 148 HIS H O 1
ATOM 7654 N N . GLY H 1 97 ? -23.289 23.905 8.936 1.00 42.49 149 GLY H N 1
ATOM 7655 C CA . GLY H 1 97 ? -21.879 24.173 8.670 1.00 42.17 149 GLY H CA 1
ATOM 7656 C C . GLY H 1 97 ? -21.570 24.440 7.192 1.00 41.87 149 GLY H C 1
ATOM 7657 O O . GLY H 1 97 ? -22.250 23.909 6.291 1.00 41.54 149 GLY H O 1
ATOM 7658 N N . THR H 1 98 ? -20.537 25.258 6.948 1.00 40.95 150 THR H N 1
ATOM 7659 C CA . THR H 1 98 ? -20.039 25.485 5.591 1.00 40.41 150 THR H CA 1
ATOM 7660 C C . THR H 1 98 ? -18.573 25.908 5.552 1.00 41.11 150 THR H C 1
ATOM 7661 O O . THR H 1 98 ? -18.089 26.557 6.470 1.00 41.51 150 THR H O 1
ATOM 7665 N N . VAL H 1 99 ? -17.866 25.537 4.489 1.00 41.41 151 VAL H N 1
ATOM 7666 C CA . VAL H 1 99 ? -16.522 26.046 4.266 1.00 41.58 151 VAL H CA 1
ATOM 7667 C C . VAL H 1 99 ? -16.334 26.188 2.779 1.00 42.37 151 VAL H C 1
ATOM 7668 O O . VAL H 1 99 ? -16.968 25.481 1.995 1.00 42.50 151 VAL H O 1
ATOM 7672 N N . THR H 1 100 ? -15.473 27.106 2.381 1.00 43.47 152 THR H N 1
ATOM 7673 C CA . THR H 1 100 ? -15.249 27.365 0.979 1.00 44.81 152 THR H CA 1
ATOM 7674 C C . THR H 1 100 ? -13.747 27.395 0.754 1.00 45.42 152 THR H C 1
ATOM 7675 O O . THR H 1 100 ? -12.986 27.317 1.705 1.00 46.13 152 THR H O 1
ATOM 7679 N N . GLY H 1 101 ? -13.326 27.482 -0.504 1.00 52.65 153 GLY H N 1
ATOM 7680 C CA . GLY H 1 101 ? -11.919 27.533 -0.844 1.00 51.91 153 GLY H CA 1
ATOM 7681 C C . GLY H 1 101 ? -11.343 26.151 -0.769 1.00 51.58 153 GLY H C 1
ATOM 7682 O O . GLY H 1 101 ? -10.135 25.963 -0.757 1.00 51.39 153 GLY H O 1
ATOM 7683 N N . ALA H 1 102 ? -12.225 25.159 -0.717 1.00 51.61 154 ALA H N 1
ATOM 7684 C CA . ALA H 1 102 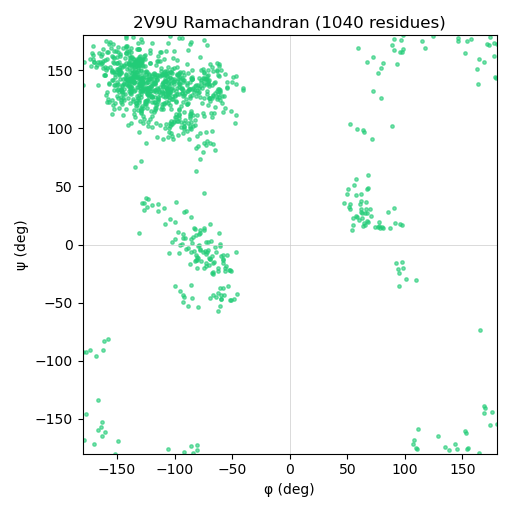? -11.840 23.810 -0.318 1.00 51.99 154 ALA H CA 1
ATOM 7685 C C . ALA H 1 102 ? -11.325 23.008 -1.508 1.00 52.07 154 ALA H C 1
ATOM 7686 O O . ALA H 1 102 ? -12.101 22.579 -2.362 1.00 51.70 154 ALA H O 1
ATOM 7688 N N . ALA H 1 103 ? -10.011 22.810 -1.558 1.00 52.42 155 ALA H N 1
ATOM 7689 C CA . ALA H 1 103 ? -9.340 22.434 -2.797 1.00 52.89 155 ALA H CA 1
ATOM 7690 C C . ALA H 1 103 ? -9.469 20.938 -3.062 1.00 53.50 155 ALA H C 1
ATOM 7691 O O . ALA H 1 103 ? -8.570 20.161 -2.740 1.00 53.50 155 ALA H O 1
ATOM 7693 N N . GLY H 1 104 ? -10.593 20.541 -3.650 1.00 49.76 156 GLY H N 1
ATOM 7694 C CA . GLY H 1 104 ? -10.947 19.137 -3.750 1.00 50.29 156 GLY H CA 1
ATOM 7695 C C . GLY H 1 104 ? -11.168 18.544 -2.372 1.00 50.57 156 GLY H C 1
ATOM 7696 O O . GLY H 1 104 ? -10.212 18.171 -1.685 1.00 50.79 156 GLY H O 1
ATOM 7697 N N . GLY H 1 105 ? -12.436 18.479 -1.966 1.00 50.03 157 GLY H N 1
ATOM 7698 C CA . GLY H 1 105 ? -12.850 17.678 -0.818 1.00 49.53 157 GLY H CA 1
ATOM 7699 C C . GLY H 1 105 ? -12.572 18.313 0.535 1.00 48.47 157 GLY H C 1
ATOM 7700 O O . GLY H 1 105 ? -11.630 19.097 0.683 1.00 48.80 157 GLY H O 1
ATOM 7701 N N . VAL H 1 106 ? -13.387 17.962 1.527 1.00 46.79 158 VAL H N 1
ATOM 7702 C CA . VAL H 1 106 ? -13.146 18.396 2.910 1.00 45.76 158 VAL H CA 1
ATOM 7703 C C . VAL H 1 106 ? -13.391 17.255 3.868 1.00 44.68 158 VAL H C 1
ATOM 7704 O O . VAL H 1 106 ? -14.352 16.532 3.714 1.00 45.05 158 VAL H O 1
ATOM 7708 N N . LEU H 1 107 ? -12.511 17.090 4.846 1.00 43.41 159 LEU H N 1
ATOM 7709 C CA . LEU H 1 107 ? -12.638 16.044 5.863 1.00 41.84 159 LEU H CA 1
ATOM 7710 C C . LEU H 1 107 ? -13.017 16.647 7.226 1.00 41.76 159 LEU H C 1
ATOM 7711 O O . LEU H 1 107 ? -12.518 17.698 7.605 1.00 41.28 159 LEU H O 1
ATOM 7716 N N . LEU H 1 108 ? -13.891 15.957 7.951 1.00 41.60 160 LEU H N 1
ATOM 7717 C CA . LEU H 1 108 ? -14.482 16.455 9.197 1.00 42.05 160 LEU H CA 1
ATOM 7718 C C . LEU H 1 108 ? -14.355 15.432 10.365 1.00 41.85 160 LEU H C 1
ATOM 7719 O O . LEU H 1 108 ? -14.897 14.314 10.298 1.00 41.58 160 LEU H O 1
ATOM 7724 N N . ARG H 1 109 ? -13.641 15.826 11.416 1.00 41.44 161 ARG H N 1
ATOM 7725 C CA . ARG H 1 109 ? -13.415 14.951 12.560 1.00 42.04 161 ARG H CA 1
ATOM 7726 C C . ARG H 1 109 ? -14.320 15.362 13.746 1.00 41.78 161 ARG H C 1
ATOM 7727 O O . ARG H 1 109 ? -14.061 16.377 14.409 1.00 41.29 161 ARG H O 1
ATOM 7735 N N . PRO H 1 110 ? -15.407 14.592 13.975 1.00 41.32 162 PRO H N 1
ATOM 7736 C CA . PRO H 1 110 ? -16.361 14.913 15.036 1.00 42.15 162 PRO H CA 1
ATOM 7737 C C . PRO H 1 110 ? -15.848 14.595 16.461 1.00 42.54 162 PRO H C 1
ATOM 7738 O O . PRO H 1 110 ? -15.253 13.535 16.679 1.00 43.51 162 PRO H O 1
ATOM 7742 N N . PHE H 1 111 ? -16.116 15.474 17.421 1.00 42.27 163 PHE H N 1
ATOM 7743 C CA . PHE H 1 111 ? -15.646 15.244 18.781 1.00 42.90 163 PHE H CA 1
ATOM 7744 C C . PHE H 1 111 ? -16.673 15.560 19.861 1.00 43.61 163 PHE H C 1
ATOM 7745 O O . PHE H 1 111 ? -17.555 16.421 19.697 1.00 43.90 163 PHE H O 1
ATOM 7753 N N . ALA H 1 112 ? -16.535 14.891 20.992 1.00 43.95 164 ALA H N 1
ATOM 7754 C CA . ALA H 1 112 ? -17.345 15.225 22.153 1.00 44.25 164 ALA H CA 1
ATOM 7755 C C . ALA H 1 112 ? -16.371 15.564 23.264 1.00 44.57 164 ALA H C 1
ATOM 7756 O O . ALA H 1 112 ? -15.422 14.793 23.479 1.00 45.43 164 ALA H O 1
ATOM 7758 N N . ARG H 1 113 ? -16.560 16.703 23.942 1.00 44.33 165 ARG H N 1
ATOM 7759 C CA . ARG H 1 113 ? -15.640 17.093 25.025 1.00 44.80 165 ARG H CA 1
ATOM 7760 C C . ARG H 1 113 ? -16.280 17.316 26.411 1.00 45.91 165 ARG H C 1
ATOM 7761 O O . ARG H 1 113 ? -17.393 17.832 26.555 1.00 45.84 165 ARG H O 1
ATOM 7769 N N . LEU H 1 114 ? -15.543 16.908 27.434 1.00 47.63 166 LEU H N 1
ATOM 7770 C CA . LEU H 1 114 ? -15.911 17.145 28.828 1.00 48.87 166 LEU H CA 1
ATOM 7771 C C . LEU H 1 114 ? -14.741 17.832 29.543 1.00 50.10 166 LEU H C 1
ATOM 7772 O O . LEU H 1 114 ? -13.682 17.220 29.779 1.00 50.65 166 LEU H O 1
ATOM 7777 N N . ILE H 1 115 ? -14.926 19.112 29.839 1.00 50.46 167 ILE H N 1
ATOM 7778 C CA . ILE H 1 115 ? -13.970 19.869 30.601 1.00 51.29 167 ILE H CA 1
ATOM 7779 C C . ILE H 1 115 ? -14.567 20.027 32.012 1.00 51.74 167 ILE H C 1
ATOM 7780 O O . ILE H 1 115 ? -15.786 20.219 32.156 1.00 51.75 167 ILE H O 1
ATOM 7785 N N . ALA H 1 116 ? -13.744 19.906 33.055 1.00 51.93 168 ALA H N 1
ATOM 7786 C CA . ALA H 1 116 ? -14.233 20.145 34.424 1.00 52.46 168 ALA H CA 1
ATOM 7787 C C . ALA H 1 116 ? -13.717 21.456 34.966 1.00 53.21 168 ALA H C 1
ATOM 7788 O O . ALA H 1 116 ? -12.600 21.885 34.616 1.00 53.58 168 ALA H O 1
ATOM 7790 N N . SER H 1 117 ? -14.526 22.076 35.831 1.00 53.45 169 SER H N 1
ATOM 7791 C CA . SER H 1 117 ? -14.192 23.341 36.501 1.00 53.89 169 SER H CA 1
ATOM 7792 C C . SER H 1 117 ? -12.878 23.272 37.268 1.00 53.72 169 SER H C 1
ATOM 7793 O O . SER H 1 117 ? -12.285 24.307 37.618 1.00 54.03 169 SER H O 1
ATOM 7796 N N . THR H 1 118 ? -12.439 22.052 37.552 1.00 52.99 170 THR H N 1
ATOM 7797 C CA . THR H 1 118 ? -11.148 21.856 38.207 1.00 52.93 170 THR H CA 1
ATOM 7798 C C . THR H 1 118 ? -9.984 21.848 37.207 1.00 52.62 170 THR H C 1
ATOM 7799 O O . THR H 1 118 ? -8.858 21.557 37.578 1.00 52.83 170 THR H O 1
ATOM 7803 N N . GLY H 1 119 ? -10.272 22.140 35.938 1.00 52.34 171 GLY H N 1
ATOM 7804 C CA . GLY H 1 119 ? -9.243 22.215 34.898 1.00 51.61 171 GLY H CA 1
ATOM 7805 C C . GLY H 1 119 ? -9.003 20.961 34.078 1.00 51.01 171 GLY H C 1
ATOM 7806 O O . GLY H 1 119 ? -8.458 21.048 32.968 1.00 51.24 171 GLY H O 1
ATOM 7807 N N . ASP H 1 120 ? -9.398 19.804 34.618 1.00 50.06 172 ASP H N 1
ATOM 7808 C CA . ASP H 1 120 ? -9.227 18.514 33.944 1.00 49.15 172 ASP H CA 1
ATOM 7809 C C . ASP H 1 120 ? -10.088 18.470 32.719 1.00 48.42 172 ASP H C 1
ATOM 7810 O O . ASP H 1 120 ? -11.164 19.056 32.692 1.00 48.13 172 ASP H O 1
ATOM 7815 N N . SER H 1 121 ? -9.646 17.746 31.709 1.00 48.06 173 SER H N 1
ATOM 7816 C CA . SER H 1 121 ? -10.488 17.565 30.552 1.00 48.35 173 SER H CA 1
ATOM 7817 C C . SER H 1 121 ? -10.215 16.215 29.940 1.00 49.07 173 SER H C 1
ATOM 7818 O O . SER H 1 121 ? -9.077 15.706 30.035 1.00 49.41 173 SER H O 1
ATOM 7821 N N . VAL H 1 122 ? -11.267 15.644 29.335 1.00 48.86 174 VAL H N 1
ATOM 7822 C CA . VAL H 1 122 ? -11.159 14.525 28.409 1.00 48.84 174 VAL H CA 1
ATOM 7823 C C . VAL H 1 122 ? -11.973 14.853 27.132 1.00 49.21 174 VAL H C 1
ATOM 7824 O O . VAL H 1 122 ? -12.911 15.664 27.178 1.00 48.63 174 VAL H O 1
ATOM 7828 N N . THR H 1 123 ? -11.583 14.265 25.997 1.00 49.68 175 THR H N 1
ATOM 7829 C CA . THR H 1 123 ? -12.322 14.425 24.747 1.00 50.53 175 THR H CA 1
ATOM 7830 C C . THR H 1 123 ? -12.230 13.190 23.851 1.00 50.64 175 THR H C 1
ATOM 7831 O O . THR H 1 123 ? -11.141 12.669 23.617 1.00 50.79 175 THR H O 1
ATOM 7835 N N . THR H 1 124 ? -13.379 12.728 23.358 1.00 50.88 176 THR H N 1
ATOM 7836 C CA . THR H 1 124 ? -13.448 11.574 22.445 1.00 50.84 176 THR H CA 1
ATOM 7837 C C . THR H 1 124 ? -13.649 11.998 20.974 1.00 51.21 176 THR H C 1
ATOM 7838 O O . THR H 1 124 ? -14.225 13.052 20.675 1.00 51.02 176 THR H O 1
ATOM 7842 N N . TYR H 1 125 ? -13.151 11.164 20.069 1.00 51.58 177 TYR H N 1
ATOM 7843 C CA . TYR H 1 125 ? -13.119 11.468 18.644 1.00 51.70 177 TYR H CA 1
ATOM 7844 C C . TYR H 1 125 ? -13.632 10.283 17.844 1.00 51.55 177 TYR H C 1
ATOM 7845 O O . TYR H 1 125 ? -13.281 9.141 18.120 1.00 51.74 177 TYR H O 1
ATOM 7854 N N . GLY H 1 126 ? -14.479 10.557 16.861 1.00 51.46 178 GLY H N 1
ATOM 7855 C CA . GLY H 1 126 ? -14.973 9.520 15.962 1.00 50.47 178 GLY H CA 1
ATOM 7856 C C . GLY H 1 126 ? -14.197 9.581 14.665 1.00 49.87 178 GLY H C 1
ATOM 7857 O O . GLY H 1 126 ? -13.496 10.542 14.415 1.00 49.27 178 GLY H O 1
ATOM 7858 N N . GLU H 1 127 ? -14.314 8.546 13.848 1.00 49.93 179 GLU H N 1
ATOM 7859 C CA . GLU H 1 127 ? -13.642 8.540 12.570 1.00 50.33 179 GLU H CA 1
ATOM 7860 C C . GLU H 1 127 ? -14.194 9.648 11.660 1.00 49.74 179 GLU H C 1
ATOM 7861 O O . GLU H 1 127 ? -15.394 9.921 11.648 1.00 49.50 179 GLU H O 1
ATOM 7867 N N . PRO H 1 128 ? -13.297 10.313 10.923 1.00 49.48 180 PRO H N 1
ATOM 7868 C CA . PRO H 1 128 ? -13.704 11.457 10.118 1.00 49.07 180 PRO H CA 1
ATOM 7869 C C . PRO H 1 128 ? -14.707 11.128 9.026 1.00 48.54 180 PRO H C 1
ATOM 7870 O O . PRO H 1 128 ? -14.674 10.054 8.455 1.00 47.78 180 PRO H O 1
ATOM 7874 N N . TRP H 1 129 ? -15.599 12.071 8.747 1.00 48.75 181 TRP H N 1
ATOM 7875 C CA . TRP H 1 129 ? -16.457 11.990 7.561 1.00 48.48 181 TRP H CA 1
ATOM 7876 C C . TRP H 1 129 ? -15.799 12.745 6.397 1.00 48.48 181 TRP H C 1
ATOM 7877 O O . TRP H 1 129 ? -15.267 13.843 6.582 1.00 48.43 181 TRP H O 1
ATOM 7888 N N . ASN H 1 130 ? -15.797 12.129 5.219 1.00 48.72 182 ASN H N 1
ATOM 7889 C CA . ASN H 1 130 ? -15.322 12.789 4.007 1.00 49.15 182 ASN H CA 1
ATOM 7890 C C . ASN H 1 130 ? -16.487 13.497 3.386 1.00 49.45 182 ASN H C 1
ATOM 7891 O O . ASN H 1 130 ? -17.488 12.877 3.063 1.00 49.49 182 ASN H O 1
ATOM 7896 N N . MET H 1 131 ? -16.360 14.805 3.244 1.00 50.43 183 MET H N 1
ATOM 7897 C CA . MET H 1 131 ? -17.426 15.637 2.701 1.00 51.28 183 MET H CA 1
ATOM 7898 C C . MET H 1 131 ? -17.393 15.834 1.179 1.00 51.95 183 MET H C 1
ATOM 7899 O O . MET H 1 131 ? -17.843 16.863 0.697 1.00 52.88 183 MET H O 1
ATOM 7904 N N . ASN H 1 132 ? -16.859 14.881 0.424 1.00 52.67 184 ASN H N 1
ATOM 7905 C CA . ASN H 1 132 ? -16.971 14.910 -1.045 1.00 53.98 184 ASN H CA 1
ATOM 7906 C C . ASN H 1 132 ? -17.079 13.499 -1.641 1.00 54.50 184 ASN H C 1
ATOM 7907 O O . ASN H 1 132 ? -16.106 12.986 -2.237 1.00 54.37 184 ASN H O 1
#

Secondary structure (DSSP, 8-state):
-EEEEEEEE-TTS-EEEEEEEEEEEEE---TT--TT-EEEEEEEEEEEEEESTTGGG-EEEEEEEEEEESSSEEEEEEEEEEEESSEEEEEEEEEEEEE----S--EEEEEEEEEETTS-EEEEE-PPEE--/-EEEEEEEE-TTS-EEEEEEEEEEEEEE--TT--TT-EEEEEEEEEEEEEESTTGGG-EEEEEEEEEEESSSEEEEEEEEEEEESSEEEEEEEEEEEEE----S--EEEEEEEEEETTS-EEEEE-PPEE--/-EEEEEEEE-TTS-EEEEEEEEEEEEEE--TT--TTEEEEEEEEEEEEEEESTTGGG-EEEEEEEEEEESSSEEEEEEEEEEEESSEEEEEEEEEEEEEE---S--EEEEEEEEEETTS-EEEEE---EE--/-EEEEEEEE-TTS-EEEEEEEEEEEEEE--TT--TT-EEEEEEEEEEEEEESTTTTS-EEEEEEEEEEESSSEEEEEEEEEEEESSEEEEEEEEEEEEE----S--EEEEEEEEEETTS-EEEEEPPPEE--/-EEEEEEEE-TTS-EEEEEEEEEEEEEE--TT--TT-EEEEEEEEEEEEEESTTGGG-EEEEEEEEEEESSSEEEEEEEEEEEESSEE--EE----EEE----S-EEEE-EEEEEETTS-EEEEE---EEE-/-EEEEEEEE-TTS-EEEEEEEEEEEEEE--TT--TT-EEEEEEEEEEEEEESTTGGG-EEEEEEEEEEESSSEEEEEEEEEEEESSEEEEEEEEEEEEE----S--EEEEEEEEEETTS-EEEEE---EE--/-EEEEEEEE-TTS-EEEEEEEEEEEEEE--TT--TT-EEEEEEEEEEEEEESTTTTS-EEEEEEEEEEESSSEEEEEEEEEEEESSEEEEEEEEEEEEE----S--EEEEEEEEEETTS-EEEEE-PPEE--/-EEEEEEEE-TTS-EEEEEEEEEEEEEE--TT--TT-EEEEEEEEEEEEEESTTGGG-EEEEEEEEEEESSSEEEEEEEEEEEESSEEEEEEEEEEEEE-S-SS--EEEEEEEEEETTS-EEEEEPPPEE--

Solvent-accessible surface area: 43266 Å² total; per-residue (Å²): 64,85,70,27,87,62,55,23,80,2,33,90,104,9,54,0,21,0,23,1,62,68,18,100,5,54,43,55,171,23,1,17,153,52,214,94,3,22,3,0,17,1,21,4,49,0,61,2,72,6,57,42,97,30,15,120,130,0,96,8,30,0,25,1,0,6,0,15,3,30,91,26,26,133,72,57,53,38,16,58,27,131,25,81,20,24,124,28,14,6,0,5,18,35,20,50,8,46,26,81,37,6,103,64,24,1,29,0,24,3,0,0,32,0,50,3,81,44,9,1,16,0,1,2,40,17,155,63,86,88,20,132,68,79,75,33,89,66,52,21,78,1,33,88,109,13,54,0,18,0,20,1,58,64,18,102,6,50,45,52,142,10,1,18,134,65,202,88,1,36,3,0,13,3,23,3,49,1,72,3,71,7,52,44,101,30,16,121,132,1,91,8,29,0,24,0,0,7,0,8,2,30,74,21,29,99,75,54,48,40,18,60,31,130,24,71,19,23,123,32,13,8,0,2,18,34,17,48,7,45,20,81,39,2,93,72,14,0,32,0,17,2,0,0,33,0,53,3,86,55,13,2,17,0,1,4,39,11,152,60,84,101,21,128,67,80,72,29,89,72,56,18,77,1,33,88,106,12,54,2,18,0,21,0,63,62,19,102,4,46,43,56,171,20,3,19,159,65,206,84,3,36,3,0,14,1,23,5,44,0,64,2,66,6,55,41,90,45,14,110,139,0,98,10,32,0,20,0,0,7,0,8,2,22,83,25,33,111,67,45,52,37,16,56,28,130,24,82,22,20,126,28,14,5,1,6,15,36,20,42,7,47,25,80,42,2,93,73,22,1,26,0,18,2,0,0,29,2,56,1,83,48,10,3,17,1,0,4,34,11,147,63,83,92,20,140,62,82,71,30,83,61,56,29,72,2,35,92,107,11,57,0,15,0,19,0,72,66,16,110,5,52,42,52,172,14,6,20,160,57,214,87,3,36,4,0,16,1,18,3,49,0,75,2,65,7,60,37,103,32,12,126,126,0,99,7,35,1,23,0,0,4,0,11,2,27,75,18,20,94,77,55,50,40,18,60,29,132,31,74,25,20,122,30,20,4,0,4,20,35,19,47,8,45,28,78,40,4,96,84,17,1,27,0,21,2,0,0,27,0,54,3,84,47,14,1,13,0,0,4,42,14,146,60,84,95,26,135,56,85,65,34,87,65,58,15,81,1,28,83,102,9,65,0,18,0,27,1,66,68,20,100,5,45,46,58,170,24,2,16,161,64,208,86,0,37,3,0,14,0,21,4,48,0,65,3,64,3,61,37,96,29,14,115,123,2,91,8,33,0,24,0,0,5,0,15,3,30,78,16,24,91,73,53,50,42,16,59,28,130,25,76,22,22,118,34,16,7,0,5,21,30,15,44,6,41,26,78,43,4,94,72,16,2,32,0,22,3,0,0,31,0,56,3,84,51,9,2,17,0,2,2,40,9,149,63,86,88,14,143,68,79,69,33,90,67,57,18,76,2,28,110,103,15,64,0,17,0,27,1,59,67,20,100,4,54,40,56,157,14,2,19,134,53,196,80,2,32,2,1,17,2,23,4,42,0,62,2,64,6,51,39,98,45,17,116,139,0,101,8,29,0,22,1,0,8,0,15,1,29,62,19,24,94,77,58,48,36,16,63,30,132,29,77,22,22,124,33,16,6,0,8,16,34,24,50,8,44,31,79,50,3,106,52,24,0,29,0,17,3,0,0,29,0,61,1,80,48,9,3,18,0,2,3,41,10,153,63,79,100,24,138,66,81,74,35,83,60,56,16,77,1,35,87,105,12,50,0,18,0,23,2,69,69,23,101,5,43,44,58,171,21,5,20,171,59,212,83,1,40,4,0,14,1,23,4,48,1,67,3,70,9,44,45,92,40,11,124,134,0,103,8,33,0,26,1,0,4,0,12,2,28,93,22,24,125,79,54,52,37,15,61,26,129,28,72,22,16,119,34,18,8,1,6,20,35,18,53,6,45,22,80,36,2,95,73,15,1,28,0,19,3,0,0,30,0,60,5,93,52,16,1,18,0,2,4,33,14,153,57,91,96,14,141,62,76,72,28,87,63,56,22,81,2,35,89,106,7,56,2,15,0,20,1,66,67,20,100,4,58,46,44,167,20,3,23,151,66,201,86,2,37,3,0,16,2,25,4,52,0,72,2,65,1,55,45,85,39,12,115,128,2,95,7,34,0,22,1,0,7,0,8,3,25,91,25,30,112,78,43,53,39,15,64,23,133,20,63,22,26,122,33,19,6,1,3,17,39,19,44,7,43,21,79,45,2,102,71,18,1,32,0,22,2,0,0,32,2,54,4,87,59,10,2,13,0,0,4,41,9,151,57,82,93,23,138

InterPro domains:
  IPR015286 Porin family, mycobacterial-type [PF09203] (40-208)
  IPR036435 Leukocidin/porin MspA superfamily [SSF56959] (28-211)

Sequence (1056 aa):
GLDNELSLVDGQDRTLTVQQWDTFLNGVFPLDRNRLTREWFHSGRAKYIVAGPGADEFEGTLELGYQIGGPGIQEVATFSVDVSGAEGGVAVSNAHGTVTGAAGGVLLRPFARLIASTGDSVTTYGEPWNMNGLDNELSLVDGQDRTLTVQQWDTFLNGVFPLDRNRLTREWFHSGRAKYIVAGPGADEFEGTLELGYQIGGPGIQEVATFSVDVSGAEGGVAVSNAHGTVTGAAGGVLLRPFARLIASTGDSVTTYGEPWNMNGLDNELSLVDGQDRTLTVQQWDTFLNGVFPLDRNRLTREWFHSGRAKYIVAGPGADEFEGTLELGYQIGGPGIQEVATFSVDVSGAEGGVAVSNAHGTVTGAAGGVLLRPFARLIASTGDSVTTYGEPWNMNGLDNELSLVDGQDRTLTVQQWDTFLNGVFPLDRNRLTREWFHSGRAKYIVAGPGADEFEGTLELGYQIGGPGIQEVATFSVDVSGAEGGVAVSNAHGTVTGAAGGVLLRPFARLIASTGDSVTTYGEPWNMNGLDNELSLVDGQDRTLTVQQWDTFLNGVFPLDRNRLTREWFHSGRAKYIVAGPGADEFEGTLELGYQIGGPGIQEVATFSVDVSGAEGGVAVSNAHGTVTGAAGGVLLRPFARLIASTGDSVTTYGEPWNMNGLDNELSLVDGQDRTLTVQQWDTFLNGVFPLDRNRLTREWFHSGRAKYIVAGPGADEFEGTLELGYQIGGPGIQEVATFSVDVSGAEGGVAVSNAHGTVTGAAGGVLLRPFARLIASTGDSVTTYGEPWNMNGLDNELSLVDGQDRTLTVQQWDTFLNGVFPLDRNRLTREWFHSGRAKYIVAGPGADEFEGTLELGYQIGGPGIQEVATFSVDVSGAEGGVAVSNAHGTVTGAAGGVLLRPFARLIASTGDSVTTYGEPWNMNGLDNELSLVDGQDRTLTVQQWDTFLNGVFPLDRNRLTREWFHSGRAKYIVAGPGADEFEGTLELGYQIGGPGIQEVATFSVDVSGAEGGVAVSNAHGTVTGAAGGVLLRPFARLIASTGDSVTTYGEPWNMN

CATH classification: 2.60.40.1650

Nearest PDB structures (foldseek):
  2v9u-assembly1_A  TM=1.004E+00  e=3.424E-22  Mycolicibacterium smegmatis MC2 155
  1uun-assembly1_A  TM=9.885E-01  e=5.292E-20  Mycolicibacterium smegmatis
  1tza-assembly1_A  TM=4.342E-01  e=6.887E-03  Shewanella oneidensis MR-1
  1xq4-assembly1_A  TM=3.802E-01  e=1.146E-02  Bordetella pertussis
  7uwl-assembly1_C  TM=3.913E-01  e=4.045E-01  Homo sapiens

Organism: Mycolicibacterium smegmatis (strain ATCC 700084 / mc(2)155) (NCBI:txid246196)

Radius of gyration: 35.76 Å; Cα contacts (8 Å, |Δi|>4): 3314; chains: 8; bounding box: 84×87×71 Å

B-factor: mean 50.5, std 8.05, range [26.56, 75.46]